Protein AF-0000000074491118 (afdb_homodimer)

Organism: Spizellomyces punctatus (strain DAOM BR117) (NCBI:txid645134)

Secondary structure (DSSP, 8-state):
-----EE-HHHHHT-EETTEEEEEETTEEEE-TTTTTT-TTHHHHHHHTTTSB-HHHHHHH--HHHHHHHHHHHEEEEETT----PPPPPTTPPP-STTSS-GGGGT---SS--HHHHHHHHHHHHHIIIIIHHHHHHHHHHTPPPPHHHHHHHHHTTTTGGGS-SSGGGTT---GGG--TTT--HHHHHHHHHHHTTSS-HHHHHHTTHHHHHHHHHHHHHS-HHHHHHHHHHHHTTSS-EEEE--BTTBSS-GGG---EEEE-TTSSEEEEEEEEEEETTTTT-SEEEEEEESSSSGGGEEEEEEES-TTEEEEE---SS-GGG--EEEEEEEEEEEGGGB-S-TT-HHHHHHHHHHHHHHHHHHHHHHHHHHHHHHHHHHHHH-EETTEEGGGSHHHHHHHHHHHHHHHHHHHHHHHHHHHHHHS-HHHHHHHTHHHHHHHHHHHHHHHHHHHHHHHHHHGGGGG-SSGGGHHHHHHHHHGGGGGTTTS-HHHHHHHHHHHHHHTS-TT---/-----EE-HHHHHT-EETTEEEEEETTEEEE-TTTTTT-TTHHHHHHHHTTSB-HHHHHHH--HHHHHHHHHHHEEEEETT----PPPPPTTPPP-STTSS-GGGGT---SS--HHHHHHHHHHHHHIIIIIHHHHHHHHHHTPPPPHHHHHHHHHTTTTGGGS-SSGGGTT---GGG--GGG--HHHHHHHHHHHTTSS-HHHHHHTTHHHHHHHHHHHHHS-HHHHHHHHHHHHTTSS-EEEE--BTTBSS-GGG---EEEE-TTSSEEEEEEEEEEETTTTT-SEEEEEEESSSSGGGEEEEEEES-TTEEEEE---SS-GGG--EEEEEEEEEEEGGGB-S-TT-HHHHHHHHHHHHHHHHHHHHHHHHHHHHHHHHHHHHH-EETTEEGGGSHHHHHHHHHHHHHHHHHHHHHHHHHHHHHHS-HHHHHHHTHHHHHHHHHHHHHHHHHHHHHHHHHHGGGGG-SSGGGHHHHHHHHHGGGGGTTTS-HHHHHHHHHHHHHHHS-TT---

Nearest PDB structures (foldseek):
  2z1q-assembly1_A  TM=8.807E-01  e=2.918E-20  Thermus thermophilus HB8
  3owa-assembly1_B  TM=8.635E-01  e=5.307E-20  Bacillus anthracis str. 'Ames Ancestor'
  2z1q-assembly1_B  TM=8.401E-01  e=3.350E-20  Thermus thermophilus HB8
  3owa-assembly1_A  TM=8.579E-01  e=1.160E-19  Bacillus anthracis str. 'Ames Ancestor'
  3owa-assembly2_C  TM=8.145E-01  e=2.421E-19  Bacillus anthracis str. 'Ames Ancestor'

Solvent-accessible surface area (backbone atoms only — not comparable to full-atom values): 51366 Å² total; per-residue (Å²): 122,80,80,74,46,70,36,47,71,65,63,37,40,72,22,42,43,80,89,36,24,21,34,24,50,54,34,30,28,30,53,39,44,84,45,30,87,70,38,90,77,36,51,70,59,50,50,75,37,28,21,32,80,30,39,67,63,45,60,66,69,40,42,51,64,56,47,66,71,48,33,77,80,31,48,64,31,31,33,61,93,45,72,62,64,65,59,77,84,52,72,37,62,76,65,62,47,64,69,39,43,61,59,54,71,66,76,43,82,55,96,83,63,55,70,62,48,56,37,25,46,34,40,49,35,24,49,40,52,68,70,46,45,79,50,27,62,61,25,26,74,73,28,38,55,67,51,64,66,58,39,28,48,37,14,72,48,30,54,52,47,43,53,67,48,60,58,75,88,41,62,93,53,73,33,48,55,72,38,47,58,91,71,47,39,49,65,50,19,44,44,53,40,23,56,55,24,58,62,60,22,70,19,24,46,34,34,70,51,46,20,35,59,61,15,40,52,49,38,75,74,33,35,41,71,71,59,25,55,54,51,49,52,37,38,35,43,25,78,39,40,33,10,40,37,64,32,24,91,86,14,58,91,51,61,67,62,52,75,22,31,38,41,71,38,93,84,63,55,28,27,38,27,38,39,55,32,32,77,17,46,28,43,54,74,36,42,34,30,34,28,55,28,28,65,50,69,65,71,60,4,25,18,29,34,52,39,63,70,44,75,44,52,47,61,39,76,50,92,62,76,63,26,55,5,18,23,28,6,36,36,38,34,50,68,21,77,30,53,54,71,32,37,27,59,47,88,36,40,14,60,59,50,55,55,66,45,46,57,57,48,35,49,50,50,40,38,20,50,55,32,33,49,22,47,50,49,34,51,48,53,32,43,26,61,63,38,71,51,97,88,36,40,40,49,74,39,66,71,50,27,38,48,51,24,53,46,48,27,50,48,49,16,43,50,34,31,50,53,51,54,44,50,43,57,68,72,40,53,70,70,54,35,60,67,67,39,44,19,57,48,27,21,47,36,35,42,43,38,52,46,43,52,54,40,38,57,49,49,35,65,74,50,43,79,38,22,74,29,78,54,78,81,13,19,50,53,20,44,44,54,62,38,49,64,50,64,33,48,50,88,49,31,46,69,53,18,18,41,46,19,39,54,51,37,55,74,57,38,51,89,31,59,68,76,122,80,81,72,45,70,35,48,70,67,63,38,40,70,22,42,44,81,89,37,25,22,32,25,49,54,36,28,29,31,54,39,42,84,43,32,87,70,40,90,76,36,50,68,58,51,50,76,37,29,20,33,79,30,38,69,61,44,61,65,70,40,41,52,64,56,48,67,70,49,32,77,78,30,48,65,29,31,32,62,94,43,72,62,64,65,59,77,84,54,73,37,62,73,66,63,47,63,70,38,44,58,60,55,72,67,75,43,81,54,97,82,65,53,70,63,48,54,38,26,45,35,38,50,36,26,50,39,51,68,69,46,46,78,50,27,61,60,26,28,73,72,27,38,56,67,50,64,66,58,39,28,50,37,14,72,48,30,54,52,49,42,52,66,47,60,59,75,89,40,62,94,52,72,32,46,54,72,39,47,56,89,71,47,38,49,66,50,20,42,44,52,41,25,55,54,24,59,62,59,20,70,20,24,45,34,35,71,51,47,19,35,58,61,16,42,51,49,39,73,74,34,34,40,71,68,58,27,55,52,52,50,52,37,39,37,43,24,77,40,41,32,11,43,38,64,31,25,91,87,14,59,90,51,61,65,61,52,75,23,30,37,41,70,38,94,83,61,56,28,27,37,27,37,40,55,32,33,76,17,46,28,43,53,74,33,43,33,31,34,28,54,28,28,67,47,69,66,69,60,5,24,18,29,35,52,40,63,69,44,76,42,54,45,61,40,76,50,92,61,77,64,26,55,5,20,24,28,7,36,36,39,33,51,67,21,76,31,55,54,72,34,37,28,57,45,88,37,40,14,58,58,49,55,55,68,45,46,58,56,46,35,49,49,50,39,38,20,50,54,32,33,49,20,46,51,49,36,51,49,53,32,44,26,62,64,38,68,50,97,88,34,40,41,49,73,38,67,72,48,27,38,49,50,24,53,45,49,27,50,49,49,16,44,50,35,32,49,51,52,54,43,50,45,58,68,73,41,54,71,69,55,36,62,66,65,39,45,21,58,47,27,22,48,37,35,44,43,37,53,45,45,52,52,39,38,54,48,50,34,65,74,50,44,79,38,21,74,29,79,54,78,81,13,20,50,52,20,45,44,53,62,38,49,65,50,62,33,47,50,88,48,30,45,69,53,18,18,39,46,20,40,53,50,35,54,73,58,38,52,89,31,59,68,76

Radius of gyration: 33.18 Å; Cα contacts (8 Å, |Δi|>4): 2085; chains: 2; bounding box: 98×81×62 Å

Foldseek 3Di:
DPPFDEDALVRQLVQQDQCWFWEAAQFWIFTCNVVQPVDPVHVVVSSVRGSHHCNLVDVQFFDVVCCVVCVVVGTRHGYPPGGGDDDDDAQLDQDCQPLLDFPVSNPHDDPQDDPQLSLLLSQLRNCCVPQPLVCQLVCLVVLAEDDLVSLLVCLLQLLLVLLQFQDDLCPPDQHGSRDDSVRRGLSSNLSSLLSLLLSLRQQRSLSNQVQVSQFLQLLCPFADPVSNVVVSVCPSSSNFHEGEFQAAPVDDPNSQPAAWAWEQDPVRFWTFTFDKTFQIFPLQGGQWYFYWHAHDDTSLRIWTFIAGDDPQWDWDADDDLRGSNRVGIMIGGDRGIGTPSRTGHDGSCRVVSNLLCLLVSLLSLLSSLLSLLSSLLSLLSVQQQSHDDPRHRNCPDVVSVVLSVLLSVLSNVLVVLSSVLSVVRRVDDSVRCSLPVLLVSLVSLLSSLVSLVSSLVSSCVSCPPLCCPCDGSNVSSVSSNSCSCVSCPPSHHSVRSNVRNVVSVVVVDDPPDDD/DPPFDEDALVRQLVQQDQCGFWEAAQFWIFTCNVVQPVDPVHNVVSSVRGSHHCHLVDVQFFDVVCCVVCVVVGTRHGYPPGHRDDDDDAQLDQDCQPLLDFPVSNPHDDPQDDPQLSLLLSQLRNCCVPQPLVCQLVCLVVLAEDDLVSLLVCLLQLLLVLLQFQDDLCPPDQHGSRDDSVRRGLSSNLSSLLSLLLSLRQQRSLSNQVQVSQFLQLLCPFADPVSSVVVSVCPSSSNFHEGEFQAAPVDDPNSQPAAWAWEQDPVRFWTFTFDKTFQIFPLQGGQWYFYWHAHDDTSLRIWTFIAGDDPQWHWDADDDLRGSNRVGIMIGGDRGIGTPSRTGHDGSCRVVSNLLCLLVSLLSLLSSLLSLLSSLLSLLSVQQQSHDDPRHRNCPDVVSVVLSVLLSVLSNVLVVLSSVLSVVRRVDDSVVCSQPVLLVSLVSLLSSLVSLVSSLVSSCVSCPPLCCDCDGSNVSSVSSNSCSCVSCPPSHHSVRSNVRNVVSVVVVDDPPDDD

Structure (mmCIF, N/CA/C/O backbone):
data_AF-0000000074491118-model_v1
#
loop_
_entity.id
_entity.type
_entity.pdbx_description
1 polymer 'Cytochrome b5 heme-binding domain-containing protein'
#
loop_
_atom_site.group_PDB
_atom_site.id
_atom_site.type_symbol
_atom_site.label_atom_id
_atom_site.label_alt_id
_atom_site.label_comp_id
_atom_site.label_asym_id
_atom_site.label_entity_id
_atom_site.label_seq_id
_atom_site.pdbx_PDB_ins_code
_atom_site.Cartn_x
_atom_site.Cartn_y
_atom_site.Cartn_z
_atom_site.occupancy
_atom_site.B_iso_or_equiv
_atom_site.auth_seq_id
_atom_site.auth_comp_id
_atom_site.auth_asym_id
_atom_site.auth_atom_id
_atom_site.pdbx_PDB_model_num
ATOM 1 N N . MET A 1 1 ? 33.531 37.344 -4.602 1 38.16 1 MET A N 1
ATOM 2 C CA . MET A 1 1 ? 33.719 36.5 -3.408 1 38.16 1 MET A CA 1
ATOM 3 C C . MET A 1 1 ? 35.125 36.625 -2.877 1 38.16 1 MET A C 1
ATOM 5 O O . MET A 1 1 ? 36.094 36.5 -3.639 1 38.16 1 MET A O 1
ATOM 9 N N . ALA A 1 2 ? 35.219 37.375 -1.942 1 45.66 2 ALA A N 1
ATOM 10 C CA . ALA A 1 2 ? 36.594 37.594 -1.515 1 45.66 2 ALA A CA 1
ATOM 11 C C . ALA A 1 2 ? 37.438 36.312 -1.656 1 45.66 2 ALA A C 1
ATOM 13 O O . ALA A 1 2 ? 36.938 35.219 -1.462 1 45.66 2 ALA A O 1
ATOM 14 N N . PRO A 1 3 ? 38.5 36.25 -2.199 1 51.94 3 PRO A N 1
ATOM 15 C CA . PRO A 1 3 ? 39.344 35.062 -2.449 1 51.94 3 PRO A CA 1
ATOM 16 C C . PRO A 1 3 ? 39.438 34.156 -1.233 1 51.94 3 PRO A C 1
ATOM 18 O O . PRO A 1 3 ? 39.719 34.625 -0.126 1 51.94 3 PRO A O 1
ATOM 21 N N . GLN A 1 4 ? 38.719 33 -1.198 1 67.88 4 GLN A N 1
ATOM 22 C CA . GLN A 1 4 ? 38.719 32.062 -0.065 1 67.88 4 GLN A CA 1
ATOM 23 C C . GLN A 1 4 ? 40.156 31.609 0.265 1 67.88 4 GLN A C 1
ATOM 25 O O . GLN A 1 4 ? 40.875 31.172 -0.619 1 67.88 4 GLN A O 1
ATOM 30 N N . GLN A 1 5 ? 40.812 32.094 1.379 1 88.94 5 GLN A N 1
ATOM 31 C CA . GLN A 1 5 ? 42.125 31.719 1.879 1 88.94 5 GLN A CA 1
ATOM 32 C C . GLN A 1 5 ? 42.281 30.203 1.904 1 88.94 5 GLN A C 1
ATOM 34 O O . GLN A 1 5 ? 41.344 29.484 2.238 1 88.94 5 GLN A O 1
ATOM 39 N N . GLU A 1 6 ? 43.406 29.75 1.26 1 95.19 6 GLU A N 1
ATOM 40 C CA . GLU A 1 6 ? 43.75 28.328 1.265 1 95.19 6 GLU A CA 1
ATOM 41 C C . GLU A 1 6 ? 44.812 28.016 2.295 1 95.19 6 GLU A C 1
ATOM 43 O O . GLU A 1 6 ? 45.781 28.781 2.461 1 95.19 6 GLU A O 1
ATOM 48 N N . TYR A 1 7 ? 44.594 26.938 2.957 1 96.31 7 TYR A N 1
ATOM 49 C CA . TYR A 1 7 ? 45.531 26.484 3.973 1 96.31 7 TYR A CA 1
ATOM 50 C C . TYR A 1 7 ? 46 25.062 3.691 1 96.31 7 TYR A C 1
ATOM 52 O O . TYR A 1 7 ? 45.281 24.266 3.109 1 96.31 7 TYR A O 1
ATOM 60 N N . THR A 1 8 ? 47.219 24.734 4.078 1 96.19 8 THR A N 1
ATOM 61 C CA . THR A 1 8 ? 47.656 23.344 4.062 1 96.19 8 THR A CA 1
ATOM 62 C C . THR A 1 8 ? 47.219 22.625 5.344 1 96.19 8 THR A C 1
ATOM 64 O O . THR A 1 8 ? 46.906 23.266 6.344 1 96.19 8 THR A O 1
ATOM 67 N N . ILE A 1 9 ? 47.219 21.344 5.23 1 95.5 9 ILE A N 1
ATOM 68 C CA . ILE A 1 9 ? 46.875 20.531 6.395 1 95.5 9 ILE A CA 1
ATOM 69 C C . ILE A 1 9 ? 47.812 20.844 7.547 1 95.5 9 ILE A C 1
ATOM 71 O O . ILE A 1 9 ? 47.406 20.891 8.711 1 95.5 9 ILE A O 1
ATOM 75 N N . GLU A 1 10 ? 49.062 21.141 7.16 1 95.75 10 GLU A N 1
ATOM 76 C CA . GLU A 1 10 ? 50.094 21.453 8.164 1 95.75 10 GLU A CA 1
ATOM 77 C C . GLU A 1 10 ? 49.812 22.797 8.836 1 95.75 10 GLU A C 1
ATOM 79 O O . GLU A 1 10 ? 50.031 22.938 10.039 1 95.75 10 GLU A O 1
ATOM 84 N N . GLN A 1 11 ? 49.438 23.703 8.047 1 96.25 11 GLN A N 1
ATOM 85 C CA . GLN A 1 11 ? 49.094 25.016 8.594 1 96.25 11 GLN A CA 1
ATOM 86 C C . GLN A 1 11 ? 47.969 24.906 9.609 1 96.25 11 GLN A C 1
ATOM 88 O O . GLN A 1 11 ? 48 25.547 10.664 1 96.25 11 GLN A O 1
ATOM 93 N N . VAL A 1 12 ? 47 24.109 9.289 1 97.06 12 VAL A N 1
ATOM 94 C CA . VAL A 1 12 ? 45.875 23.953 10.188 1 97.06 12 VAL A CA 1
ATOM 95 C C . VAL A 1 12 ? 46.312 23.219 11.453 1 97.06 12 VAL A C 1
ATOM 97 O O . VAL A 1 12 ? 45.875 23.547 12.555 1 97.06 12 VAL A O 1
ATOM 100 N N . ALA A 1 13 ? 47.188 22.219 11.266 1 97.38 13 ALA A N 1
ATOM 101 C CA . ALA A 1 13 ? 47.656 21.375 12.367 1 97.38 13 ALA A CA 1
ATOM 102 C C . ALA A 1 13 ? 48.344 22.219 13.438 1 97.38 13 ALA A C 1
ATOM 104 O O . ALA A 1 13 ? 48.375 21.828 14.609 1 97.38 13 ALA A O 1
ATOM 105 N N . ALA A 1 14 ? 48.812 23.359 13.039 1 96.5 14 ALA A N 1
ATOM 106 C CA . ALA A 1 14 ? 49.531 24.234 13.961 1 96.5 14 ALA A CA 1
ATOM 107 C C . ALA A 1 14 ? 48.562 24.938 14.914 1 96.5 14 ALA A C 1
ATOM 109 O O . ALA A 1 14 ? 48.969 25.484 15.938 1 96.5 14 ALA A O 1
ATOM 110 N N . HIS A 1 15 ? 47.406 24.922 14.656 1 96.81 15 HIS A N 1
ATOM 111 C CA . HIS A 1 15 ? 46.375 25.609 15.445 1 96.81 15 HIS A CA 1
ATOM 112 C C . HIS A 1 15 ? 45.562 24.609 16.266 1 96.81 15 HIS A C 1
ATOM 114 O O . HIS A 1 15 ? 44.344 24.469 16.047 1 96.81 15 HIS A O 1
ATOM 120 N N . ASN A 1 16 ? 46.094 23.922 17.266 1 96.5 16 ASN A N 1
ATOM 121 C CA . ASN A 1 16 ? 45.531 22.75 17.922 1 96.5 16 ASN A CA 1
ATOM 122 C C . ASN A 1 16 ? 45.469 22.953 19.438 1 96.5 16 ASN A C 1
ATOM 124 O O . ASN A 1 16 ? 45.531 21.984 20.188 1 96.5 16 ASN A O 1
ATOM 128 N N . ASN A 1 17 ? 45.438 24.234 19.828 1 94.31 17 ASN A N 1
ATOM 129 C CA . ASN A 1 17 ? 45.344 24.484 21.25 1 94.31 17 ASN A CA 1
ATOM 130 C C . ASN A 1 17 ? 44.25 25.5 21.562 1 94.31 17 ASN A C 1
ATOM 132 O O . ASN A 1 17 ? 43.562 26 20.656 1 94.31 17 ASN A O 1
ATOM 136 N N . GLU A 1 18 ? 44.094 25.828 22.859 1 92.56 18 GLU A N 1
ATOM 137 C CA . GLU A 1 18 ? 43 26.656 23.359 1 92.56 18 GLU A CA 1
ATOM 138 C C . GLU A 1 18 ? 43.094 28.078 22.828 1 92.56 18 GLU A C 1
ATOM 140 O O . GLU A 1 18 ? 42.062 28.734 22.594 1 92.56 18 GLU A O 1
ATOM 145 N N . GLU A 1 19 ? 44.188 28.547 22.609 1 93.94 19 GLU A N 1
ATOM 146 C CA . GLU A 1 19 ? 44.406 29.922 22.188 1 93.94 19 GLU A CA 1
ATOM 147 C C . GLU A 1 19 ? 44.25 30.062 20.672 1 93.94 19 GLU A C 1
ATOM 149 O O . GLU A 1 19 ? 44.062 31.156 20.156 1 93.94 19 GLU A O 1
ATOM 154 N N . SER A 1 20 ? 44.406 28.969 20.016 1 96.12 20 SER A N 1
ATOM 155 C CA . SER A 1 20 ? 44.219 28.906 18.578 1 96.12 20 SER A CA 1
ATOM 156 C C . SER A 1 20 ? 43.719 27.531 18.141 1 96.12 20 SER A C 1
ATOM 158 O O . SER A 1 20 ? 44.469 26.594 17.969 1 96.12 20 SER A O 1
ATOM 160 N N . LEU A 1 21 ? 42.469 27.469 17.859 1 96.25 21 LEU A N 1
ATOM 161 C CA . LEU A 1 21 ? 41.812 26.188 17.656 1 96.25 21 LEU A CA 1
ATOM 162 C C . LEU A 1 21 ? 41.125 26.156 16.297 1 96.25 21 LEU A C 1
ATOM 164 O O . LEU A 1 21 ? 40 26.703 16.141 1 96.25 21 LEU A O 1
ATOM 168 N N . TRP A 1 22 ? 41.781 25.438 15.352 1 97.25 22 TRP A N 1
ATOM 169 C CA . TRP A 1 22 ? 41.188 25.266 14.023 1 97.25 22 TRP A CA 1
ATOM 170 C C . TRP A 1 22 ? 40.812 23.812 13.773 1 97.25 22 TRP A C 1
ATOM 172 O O . TRP A 1 22 ? 41.469 22.906 14.312 1 97.25 22 TRP A O 1
ATOM 182 N N . ILE A 1 23 ? 39.781 23.609 13.047 1 96.44 23 ILE A N 1
ATOM 183 C CA . ILE A 1 23 ? 39.438 22.25 12.617 1 96.44 23 ILE A CA 1
ATOM 184 C C . ILE A 1 23 ? 39.094 22.266 11.133 1 96.44 23 ILE A C 1
ATOM 186 O O . ILE A 1 23 ? 38.875 23.312 10.547 1 96.44 23 ILE A O 1
ATOM 190 N N . ILE A 1 24 ? 39.188 21.094 10.547 1 96.25 24 ILE A N 1
ATOM 191 C CA . ILE A 1 24 ? 38.75 20.891 9.172 1 96.25 24 ILE A CA 1
ATOM 192 C C . ILE A 1 24 ? 37.469 20.062 9.164 1 96.25 24 ILE A C 1
ATOM 194 O O . ILE A 1 24 ? 37.375 19.047 9.859 1 96.25 24 ILE A O 1
ATOM 198 N N . VAL A 1 25 ? 36.469 20.547 8.469 1 94.62 25 VAL A N 1
ATOM 199 C CA . VAL A 1 25 ? 35.25 19.766 8.188 1 94.62 25 VAL A CA 1
ATOM 200 C C . VAL A 1 25 ? 35 19.75 6.68 1 94.62 25 VAL A C 1
ATOM 202 O O . VAL A 1 25 ? 34.594 20.766 6.105 1 94.62 25 VAL A O 1
ATOM 205 N N . ASP A 1 26 ? 35.219 18.625 6.113 1 93.88 26 ASP A N 1
ATOM 206 C CA . ASP A 1 26 ? 34.969 18.391 4.699 1 93.88 26 ASP A CA 1
ATOM 207 C C . ASP A 1 26 ? 35.719 19.375 3.828 1 93.88 26 ASP A C 1
ATOM 209 O O . ASP A 1 26 ? 35.156 20.047 2.979 1 93.88 26 ASP A O 1
ATOM 213 N N . GLY A 1 27 ? 36.938 19.516 4.145 1 93.38 27 GLY A N 1
ATOM 214 C CA . GLY A 1 27 ? 37.812 20.312 3.324 1 93.38 27 GLY A CA 1
ATOM 215 C C . GLY A 1 27 ? 37.75 21.797 3.629 1 93.38 27 GLY A C 1
ATOM 216 O O . GLY A 1 27 ? 38.5 22.594 3.045 1 93.38 27 GLY A O 1
ATOM 217 N N . ARG A 1 28 ? 36.906 22.188 4.543 1 94.44 28 ARG A N 1
ATOM 218 C CA . ARG A 1 28 ? 36.781 23.578 4.965 1 94.44 28 ARG A CA 1
ATOM 219 C C . ARG A 1 28 ? 37.406 23.797 6.328 1 94.44 28 ARG A C 1
ATOM 221 O O . ARG A 1 28 ? 37.312 22.953 7.207 1 94.44 28 ARG A O 1
ATOM 228 N N . VAL A 1 29 ? 38.031 24.953 6.426 1 96.44 29 VAL A N 1
ATOM 229 C CA . VAL A 1 29 ? 38.75 25.25 7.66 1 96.44 29 VAL A CA 1
ATOM 230 C C . VAL A 1 29 ? 37.938 26.219 8.516 1 96.44 29 VAL A C 1
ATOM 232 O O . VAL A 1 29 ? 37.5 27.25 8.031 1 96.44 29 VAL A O 1
ATOM 235 N N . TYR A 1 30 ? 37.812 25.859 9.758 1 95.88 30 TYR A N 1
ATOM 236 C CA . TYR A 1 30 ? 37.031 26.672 10.703 1 95.88 30 TYR A CA 1
ATOM 237 C C . TYR A 1 30 ? 37.906 27.094 11.875 1 95.88 30 TYR A C 1
ATOM 239 O O . TYR A 1 30 ? 38.625 26.281 12.445 1 95.88 30 TYR A O 1
ATOM 247 N N . ASP A 1 31 ? 37.844 28.328 12.211 1 95.94 31 ASP A N 1
ATOM 248 C CA . ASP A 1 31 ? 38.5 28.859 13.414 1 95.94 31 ASP A CA 1
ATOM 249 C C . ASP A 1 31 ? 37.5 28.891 14.578 1 95.94 31 ASP A C 1
ATOM 251 O O . ASP A 1 31 ? 36.625 29.766 14.633 1 95.94 31 ASP A O 1
ATOM 255 N N . LEU A 1 32 ? 37.75 27.969 15.516 1 95.12 32 LEU A N 1
ATOM 256 C CA . LEU A 1 32 ? 36.781 27.828 16.609 1 95.12 32 LEU A CA 1
ATOM 257 C C . LEU A 1 32 ? 37.375 28.406 17.906 1 95.12 32 LEU A C 1
ATOM 259 O O . LEU A 1 32 ? 36.875 28.094 19 1 95.12 32 LEU A O 1
ATOM 263 N N . THR A 1 33 ? 38.312 29.188 17.766 1 93.25 33 THR A N 1
ATOM 264 C CA . THR A 1 33 ? 39 29.734 18.922 1 93.25 33 THR A CA 1
ATOM 265 C C . THR A 1 33 ? 38 30.422 19.859 1 93.25 33 THR A C 1
ATOM 267 O O . THR A 1 33 ? 38.031 30.188 21.078 1 93.25 33 THR A O 1
ATOM 270 N N . ASN A 1 34 ? 37.125 31.203 19.344 1 89.25 34 ASN A N 1
ATOM 271 C CA . ASN A 1 34 ? 36.188 31.953 20.172 1 89.25 34 ASN A CA 1
ATOM 272 C C . ASN A 1 34 ? 34.844 31.219 20.344 1 89.25 34 ASN A C 1
ATOM 274 O O . ASN A 1 34 ? 33.938 31.734 20.984 1 89.25 34 ASN A O 1
ATOM 278 N N . PHE A 1 35 ? 34.719 30.156 19.672 1 89.19 35 PHE A N 1
ATOM 279 C CA . PHE A 1 35 ? 33.5 29.375 19.734 1 89.19 35 PHE A CA 1
ATOM 280 C C . PHE A 1 35 ? 33.594 28.312 20.828 1 89.19 35 PHE A C 1
ATOM 282 O O . PHE A 1 35 ? 32.594 27.797 21.297 1 89.19 35 PHE A O 1
ATOM 289 N N . ALA A 1 36 ? 34.688 28.031 21.328 1 81.25 36 ALA A N 1
ATOM 290 C CA . ALA A 1 36 ? 34.938 26.922 22.234 1 81.25 36 ALA A CA 1
ATOM 291 C C . ALA A 1 36 ? 34.188 27.062 23.531 1 81.25 36 ALA A C 1
ATOM 293 O O . ALA A 1 36 ? 33.656 26.078 24.062 1 81.25 36 ALA A O 1
ATOM 294 N N . ASP A 1 37 ? 34 28.234 23.938 1 80.06 37 ASP A N 1
ATOM 295 C CA . ASP A 1 37 ? 33.281 28.484 25.203 1 80.06 37 ASP A CA 1
ATOM 296 C C . ASP A 1 37 ? 31.781 28.344 25.031 1 80.06 37 ASP A C 1
ATOM 298 O O . ASP A 1 37 ? 31.062 28.109 26 1 80.06 37 ASP A O 1
ATOM 302 N N . LEU A 1 38 ? 31.391 28.375 23.812 1 83.19 38 LEU A N 1
ATOM 303 C CA . LEU A 1 38 ? 29.969 28.375 23.531 1 83.19 38 LEU A CA 1
ATOM 304 C C . LEU A 1 38 ? 29.484 26.984 23.141 1 83.19 38 LEU A C 1
ATOM 306 O O . LEU A 1 38 ? 28.281 26.703 23.156 1 83.19 38 LEU A O 1
ATOM 310 N N . HIS A 1 39 ? 30.453 26.188 22.828 1 87.31 39 HIS A N 1
ATOM 311 C CA . HIS A 1 39 ? 30.094 24.844 22.359 1 87.31 39 HIS A CA 1
ATOM 312 C C . HIS A 1 39 ? 29.5 24.016 23.5 1 87.31 39 HIS A C 1
ATOM 314 O O . HIS A 1 39 ? 30.109 23.891 24.562 1 87.31 39 HIS A O 1
ATOM 320 N N . PRO A 1 40 ? 28.422 23.359 23.297 1 78.75 40 PRO A N 1
ATOM 321 C CA . PRO A 1 40 ? 27.75 22.594 24.359 1 78.75 40 PRO A CA 1
ATOM 322 C C . PRO A 1 40 ? 28.625 21.453 24.906 1 78.75 40 PRO A C 1
ATOM 324 O O . PRO A 1 40 ? 28.5 21.094 26.078 1 78.75 40 PRO A O 1
ATOM 327 N N . GLY A 1 41 ? 29.516 20.891 24.125 1 79.75 41 GLY A N 1
ATOM 328 C CA . GLY A 1 41 ? 30.375 19.797 24.562 1 79.75 41 GLY A CA 1
ATOM 329 C C . GLY A 1 41 ? 31.625 20.266 25.281 1 79.75 41 GLY A C 1
ATOM 330 O O . GLY A 1 41 ? 32.406 19.453 25.797 1 79.75 41 GLY A O 1
ATOM 331 N N . GLY A 1 42 ? 31.812 21.516 25.266 1 79.19 42 GLY A N 1
ATOM 332 C CA . GLY A 1 42 ? 32.938 22.078 26 1 79.19 42 GLY A CA 1
ATOM 333 C C . GLY A 1 42 ? 34.219 22.109 25.188 1 79.19 42 GLY A C 1
ATOM 334 O O . GLY A 1 42 ? 34.281 21.547 24.094 1 79.19 42 GLY A O 1
ATOM 335 N N . LEU A 1 43 ? 35.156 22.766 25.812 1 87.12 43 LEU A N 1
ATOM 336 C CA . LEU A 1 43 ? 36.438 22.984 25.156 1 87.12 43 LEU A CA 1
ATOM 337 C C . LEU A 1 43 ? 37.188 21.656 24.984 1 87.12 43 LEU A C 1
ATOM 339 O O . LEU A 1 43 ? 37.875 21.453 23.969 1 87.12 43 LEU A O 1
ATOM 343 N N . THR A 1 44 ? 37 20.781 25.891 1 85.25 44 THR A N 1
ATOM 344 C CA . THR A 1 44 ? 37.75 19.531 25.922 1 85.25 44 THR A CA 1
ATOM 345 C C . THR A 1 44 ? 37.469 18.719 24.672 1 85.25 44 THR A C 1
ATOM 347 O O . THR A 1 44 ? 38.406 18.156 24.062 1 85.25 44 THR A O 1
ATOM 350 N N . VAL A 1 45 ? 36.281 18.703 24.234 1 87.5 45 VAL A N 1
ATOM 351 C CA . VAL A 1 45 ? 35.906 17.875 23.094 1 87.5 45 VAL A CA 1
ATOM 352 C C . VAL A 1 45 ? 36.469 18.5 21.812 1 87.5 45 VAL A C 1
ATOM 354 O O . VAL A 1 45 ? 36.875 17.781 20.891 1 87.5 45 VAL A O 1
ATOM 357 N N . LEU A 1 46 ? 36.5 19.734 21.781 1 91.94 46 LEU A N 1
ATOM 358 C CA . LEU A 1 46 ? 37 20.438 20.609 1 91.94 46 LEU A CA 1
ATOM 359 C C . LEU A 1 46 ? 38.5 20.281 20.5 1 91.94 46 LEU A C 1
ATOM 361 O O . LEU A 1 46 ? 39.062 20.172 19.391 1 91.94 46 LEU A O 1
ATOM 365 N N . LEU A 1 47 ? 39.094 20.234 21.625 1 91.62 47 LEU A N 1
ATOM 366 C CA . LEU A 1 47 ? 40.562 20.109 21.641 1 91.62 47 LEU A CA 1
ATOM 367 C C . LEU A 1 47 ? 41 18.734 21.125 1 91.62 47 LEU A C 1
ATOM 369 O O . LEU A 1 47 ? 42.062 18.594 20.562 1 91.62 47 LEU A O 1
ATOM 373 N N . GLU A 1 48 ? 40.156 17.797 21.266 1 90.75 48 GLU A N 1
ATOM 374 C CA . GLU A 1 48 ? 40.469 16.453 20.797 1 90.75 48 GLU A CA 1
ATOM 375 C C . GLU A 1 48 ? 40.594 16.406 19.281 1 90.75 48 GLU A C 1
ATOM 377 O O . GLU A 1 48 ? 41.312 15.57 18.734 1 90.75 48 GLU A O 1
ATOM 382 N N . VAL A 1 49 ? 39.938 17.375 18.609 1 94.12 49 VAL A N 1
ATOM 383 C CA . VAL A 1 49 ? 39.938 17.344 17.156 1 94.12 49 VAL A CA 1
ATOM 384 C C . VAL A 1 49 ? 40.656 18.594 16.609 1 94.12 49 VAL A C 1
ATOM 386 O O . VAL A 1 49 ? 40.656 18.828 15.398 1 94.12 49 VAL A O 1
ATOM 389 N N . ALA A 1 50 ? 41.219 19.328 17.484 1 95.38 50 ALA A N 1
ATOM 390 C CA . ALA A 1 50 ? 41.875 20.562 17.078 1 95.38 50 ALA A CA 1
ATOM 391 C C . ALA A 1 50 ? 43.062 20.281 16.125 1 95.38 50 ALA A C 1
ATOM 393 O O . ALA A 1 50 ? 43.844 19.375 16.359 1 95.38 50 ALA A O 1
ATOM 394 N N . GLY A 1 51 ? 43.062 21.047 15.094 1 96.62 51 GLY A N 1
ATOM 395 C CA . GLY A 1 51 ? 44.156 20.953 14.125 1 96.62 51 GLY A CA 1
ATOM 396 C C . GLY A 1 51 ? 43.969 19.781 13.172 1 96.62 51 GLY A C 1
ATOM 397 O O . GLY A 1 51 ? 44.906 19.469 12.406 1 96.62 51 GLY A O 1
ATOM 398 N N . LYS A 1 52 ? 42.906 19.062 13.234 1 96.5 52 LYS A N 1
ATOM 399 C CA . LYS A 1 52 ? 42.719 17.844 12.453 1 96.5 52 LYS A CA 1
ATOM 400 C C . LYS A 1 52 ? 41.5 17.953 11.555 1 96.5 52 LYS A C 1
ATOM 402 O O . LYS A 1 52 ? 40.719 18.922 11.648 1 96.5 52 LYS A O 1
ATOM 407 N N . ASP A 1 53 ? 41.469 17.062 10.609 1 95.94 53 ASP A N 1
ATOM 408 C CA . ASP A 1 53 ? 40.188 16.828 9.898 1 95.94 53 ASP A CA 1
ATOM 409 C C . ASP A 1 53 ? 39.188 16.141 10.805 1 95.94 53 ASP A C 1
ATOM 411 O O . ASP A 1 53 ? 39.312 14.953 11.109 1 95.94 53 ASP A O 1
ATOM 415 N N . ALA A 1 54 ? 38.188 16.906 11.164 1 94.44 54 ALA A N 1
ATOM 416 C CA . ALA A 1 54 ? 37.219 16.438 12.125 1 94.44 54 ALA A CA 1
ATOM 417 C C . ALA A 1 54 ? 35.875 16.109 11.445 1 94.44 54 ALA A C 1
ATOM 419 O O . ALA A 1 54 ? 34.812 16.188 12.062 1 94.44 54 ALA A O 1
ATOM 420 N N . THR A 1 55 ? 35.938 15.766 10.188 1 92.5 55 THR A N 1
ATOM 421 C CA . THR A 1 55 ? 34.719 15.547 9.406 1 92.5 55 THR A CA 1
ATOM 422 C C . THR A 1 55 ? 33.906 14.398 9.992 1 92.5 55 THR A C 1
ATOM 424 O O . THR A 1 55 ? 32.719 14.547 10.219 1 92.5 55 THR A O 1
ATOM 427 N N . GLN A 1 56 ? 34.5 13.297 10.273 1 88.88 56 GLN A N 1
ATOM 428 C CA . GLN A 1 56 ? 33.812 12.117 10.805 1 88.88 56 GLN A CA 1
ATOM 429 C C . GLN A 1 56 ? 33.25 12.391 12.188 1 88.88 56 GLN A C 1
ATOM 431 O O . GLN A 1 56 ? 32.125 12.039 12.477 1 88.88 56 GLN A O 1
ATOM 436 N N . GLU A 1 57 ? 34.094 13.047 12.992 1 88.12 57 GLU A N 1
ATOM 437 C CA . GLU A 1 57 ? 33.656 13.375 14.352 1 88.12 57 GLU A CA 1
ATOM 438 C C . GLU A 1 57 ? 32.469 14.352 14.328 1 88.12 57 GLU A C 1
ATOM 440 O O . GLU A 1 57 ? 31.531 14.227 15.117 1 88.12 57 GLU A O 1
ATOM 445 N N . PHE A 1 58 ? 32.594 15.32 13.508 1 91.12 58 PHE A N 1
ATOM 446 C CA . PHE A 1 58 ? 31.547 16.312 13.406 1 91.12 58 PHE A CA 1
ATOM 447 C C . PHE A 1 58 ? 30.219 15.641 13.062 1 91.12 58 PHE A C 1
ATOM 449 O O . PHE A 1 58 ? 29.234 15.797 13.781 1 91.12 58 PHE A O 1
ATOM 456 N N . TYR A 1 59 ? 30.172 14.852 12.031 1 89.62 59 TYR A N 1
ATOM 457 C CA . TYR A 1 59 ? 28.922 14.281 11.539 1 89.62 59 TYR A CA 1
ATOM 458 C C . TYR A 1 59 ? 28.469 13.109 12.406 1 89.62 59 TYR A C 1
ATOM 460 O O . TYR A 1 59 ? 27.328 12.672 12.328 1 89.62 59 TYR A O 1
ATOM 468 N N . GLY A 1 60 ? 29.312 12.664 13.203 1 85.75 60 GLY A N 1
ATOM 469 C CA . GLY A 1 60 ? 28.938 11.68 14.203 1 85.75 60 GLY A CA 1
ATOM 470 C C . GLY A 1 60 ? 28.094 12.266 15.328 1 85.75 60 GLY A C 1
ATOM 471 O O . GLY A 1 60 ? 27.375 11.547 16.016 1 85.75 60 GLY A O 1
ATOM 472 N N . LEU A 1 61 ? 28.266 13.656 15.383 1 86.06 61 LEU A N 1
ATOM 473 C CA . LEU A 1 61 ? 27.656 14.25 16.578 1 86.06 61 LEU A CA 1
ATOM 474 C C . LEU A 1 61 ? 26.781 15.438 16.203 1 86.06 61 LEU A C 1
ATOM 476 O O . LEU A 1 61 ? 26.047 15.969 17.047 1 86.06 61 LEU A O 1
ATOM 480 N N . HIS A 1 62 ? 26.844 15.867 14.953 1 88.94 62 HIS A N 1
ATOM 481 C CA . HIS A 1 62 ? 26.125 17.078 14.57 1 88.94 62 HIS A CA 1
ATOM 482 C C . HIS A 1 62 ? 25.391 16.891 13.242 1 88.94 62 HIS A C 1
ATOM 484 O O . HIS A 1 62 ? 25.828 16.109 12.391 1 88.94 62 HIS A O 1
ATOM 490 N N . ARG A 1 63 ? 24.297 17.656 13.117 1 90.25 63 ARG A N 1
ATOM 491 C CA . ARG A 1 63 ? 23.594 17.766 11.844 1 90.25 63 ARG A CA 1
ATOM 492 C C . ARG A 1 63 ? 24.266 18.781 10.93 1 90.25 63 ARG A C 1
ATOM 494 O O . ARG A 1 63 ? 24.938 19.703 11.398 1 90.25 63 ARG A O 1
ATOM 501 N N . GLN A 1 64 ? 23.953 18.578 9.703 1 88.06 64 GLN A N 1
ATOM 502 C CA . GLN A 1 64 ? 24.453 19.516 8.695 1 88.06 64 GLN A CA 1
ATOM 503 C C . GLN A 1 64 ? 23.953 20.938 8.961 1 88.06 64 GLN A C 1
ATOM 505 O O . GLN A 1 64 ? 24.625 21.906 8.617 1 88.06 64 GLN A O 1
ATOM 510 N N . SER A 1 65 ? 22.844 21.031 9.578 1 84.81 65 SER A N 1
ATOM 511 C CA . SER A 1 65 ? 22.234 22.328 9.82 1 84.81 65 SER A CA 1
ATOM 512 C C . SER A 1 65 ? 23.109 23.188 10.742 1 84.81 65 SER A C 1
ATOM 514 O O . SER A 1 65 ? 23.062 24.406 10.68 1 84.81 65 SER A O 1
ATOM 516 N N . VAL A 1 66 ? 23.906 22.516 11.57 1 85.94 66 VAL A N 1
ATOM 517 C CA . VAL A 1 66 ? 24.828 23.234 12.453 1 85.94 66 VAL A CA 1
ATOM 518 C C . VAL A 1 66 ? 25.891 23.953 11.625 1 85.94 66 VAL A C 1
ATOM 520 O O . VAL A 1 66 ? 26.219 25.109 11.891 1 85.94 66 VAL A O 1
ATOM 523 N N . LEU A 1 67 ? 26.328 23.234 10.648 1 86.75 67 LEU A N 1
ATOM 524 C CA . LEU A 1 67 ? 27.312 23.828 9.758 1 86.75 67 LEU A CA 1
ATOM 525 C C . LEU A 1 67 ? 26.703 24.938 8.922 1 86.75 67 LEU A C 1
ATOM 527 O O . LEU A 1 67 ? 27.344 25.969 8.672 1 86.75 67 LEU A O 1
ATOM 531 N N . ALA A 1 68 ? 25.531 24.719 8.523 1 82.69 68 ALA A N 1
ATOM 532 C CA . ALA A 1 68 ? 24.844 25.734 7.715 1 82.69 68 ALA A CA 1
ATOM 533 C C . ALA A 1 68 ? 24.594 27 8.523 1 82.69 68 ALA A C 1
ATOM 535 O O . ALA A 1 68 ? 24.719 28.109 7.992 1 82.69 68 ALA A O 1
ATOM 536 N N . LYS A 1 69 ? 24.281 26.828 9.695 1 82.81 69 LYS A N 1
ATOM 537 C CA . LYS A 1 69 ? 23.906 27.969 10.547 1 82.81 69 LYS A CA 1
ATOM 538 C C . LYS A 1 69 ? 25.156 28.688 11.047 1 82.81 69 LYS A C 1
ATOM 540 O O . LYS A 1 69 ? 25.219 29.922 10.992 1 82.81 69 LYS A O 1
ATOM 545 N N . PHE A 1 70 ? 26.234 27.969 11.438 1 86.56 70 PHE A N 1
ATOM 546 C CA . PHE A 1 70 ? 27.359 28.562 12.133 1 86.56 70 PHE A CA 1
ATOM 547 C C . PHE A 1 70 ? 28.594 28.609 11.242 1 86.56 70 PHE A C 1
ATOM 549 O O . PHE A 1 70 ? 29.531 29.359 11.5 1 86.56 70 PHE A O 1
ATOM 556 N N . GLY A 1 71 ? 28.547 27.875 10.219 1 87.19 71 GLY A N 1
ATOM 557 C CA . GLY A 1 71 ? 29.703 27.703 9.352 1 87.19 71 GLY A CA 1
ATOM 558 C C . GLY A 1 71 ? 30.219 29.016 8.789 1 87.19 71 GLY A C 1
ATOM 559 O O . GLY A 1 71 ? 31.406 29.328 8.938 1 87.19 71 GLY A O 1
ATOM 560 N N . PRO A 1 72 ? 29.328 29.781 8.258 1 87.62 72 PRO A N 1
ATOM 561 C CA . PRO A 1 72 ? 29.781 31.016 7.609 1 87.62 72 PRO A CA 1
ATOM 562 C C . PRO A 1 72 ? 30.484 31.953 8.578 1 87.62 72 PRO A C 1
ATOM 564 O O . PRO A 1 72 ? 31.375 32.719 8.164 1 87.62 72 PRO A O 1
ATOM 567 N N . LYS A 1 73 ? 30.172 31.922 9.789 1 90.94 73 LYS A N 1
ATOM 568 C CA . LYS A 1 73 ? 30.75 32.812 10.781 1 90.94 73 LYS A CA 1
ATOM 569 C C . LYS A 1 73 ? 32.188 32.375 11.141 1 90.94 73 LYS A C 1
ATOM 571 O O . LYS A 1 73 ? 33.031 33.219 11.461 1 90.94 73 LYS A O 1
ATOM 576 N N . TYR A 1 74 ? 32.438 31.156 11.039 1 93.88 74 TYR A N 1
ATOM 577 C CA . TYR A 1 74 ? 33.688 30.672 11.617 1 93.88 74 TYR A CA 1
ATOM 578 C C . TYR A 1 74 ? 34.594 30.094 10.539 1 93.88 74 TYR A C 1
ATOM 580 O O . TYR A 1 74 ? 35.75 29.75 10.805 1 93.88 74 TYR A O 1
ATOM 588 N N . GLU A 1 75 ? 34.062 29.969 9.359 1 93.94 75 GLU A N 1
ATOM 589 C CA . GLU A 1 75 ? 34.875 29.469 8.266 1 93.94 75 GLU A CA 1
ATOM 590 C C . GLU A 1 75 ? 35.938 30.469 7.852 1 93.94 75 GLU A C 1
ATOM 592 O O . GLU A 1 75 ? 35.625 31.641 7.613 1 93.94 75 GLU A O 1
ATOM 597 N N . ILE A 1 76 ? 37.156 30.016 7.727 1 95.19 76 ILE A N 1
ATOM 598 C CA . ILE A 1 76 ? 38.219 30.969 7.426 1 95.19 76 ILE A CA 1
ATOM 599 C C . ILE A 1 76 ? 38.875 30.609 6.094 1 95.19 76 ILE A C 1
ATOM 601 O O . ILE A 1 76 ? 39.719 31.344 5.586 1 95.19 76 ILE A O 1
ATOM 605 N N . GLY A 1 77 ? 38.531 29.469 5.574 1 95.06 77 GLY A N 1
ATOM 606 C CA . GLY A 1 77 ? 39.094 29.078 4.297 1 95.06 77 GLY A CA 1
ATOM 607 C C . GLY A 1 77 ? 38.938 27.594 3.994 1 95.06 77 GLY A C 1
ATOM 608 O O . GLY A 1 77 ? 38.031 26.938 4.547 1 95.06 77 GLY A O 1
ATOM 609 N N . THR A 1 78 ? 39.688 27.188 2.951 1 95.62 78 THR A N 1
ATOM 610 C CA . THR A 1 78 ? 39.625 25.797 2.516 1 95.62 78 THR A CA 1
ATOM 611 C C . THR A 1 78 ? 41 25.141 2.559 1 95.62 78 THR A C 1
ATOM 613 O O . THR A 1 78 ? 42.031 25.844 2.635 1 95.62 78 THR A O 1
ATOM 616 N N . VAL A 1 79 ? 41 23.891 2.625 1 95.75 79 VAL A N 1
ATOM 617 C CA . VAL A 1 79 ? 42.25 23.156 2.568 1 95.75 79 VAL A CA 1
ATOM 618 C C . VAL A 1 79 ? 42.719 23.047 1.12 1 95.75 79 VAL A C 1
ATOM 620 O O . VAL A 1 79 ? 41.969 22.656 0.235 1 95.75 79 VAL A O 1
ATOM 623 N N . LYS A 1 80 ? 43.938 23.297 0.988 1 94.06 80 LYS A N 1
ATOM 624 C CA . LYS A 1 80 ? 44.5 23.281 -0.353 1 94.06 80 LYS A CA 1
ATOM 625 C C . LYS A 1 80 ? 44.406 21.891 -0.969 1 94.06 80 LYS A C 1
ATOM 627 O O . LYS A 1 80 ? 44.844 20.906 -0.354 1 94.06 80 LYS A O 1
ATOM 632 N N . GLY A 1 81 ? 43.906 21.812 -2.086 1 91.88 81 GLY A N 1
ATOM 633 C CA . GLY A 1 81 ? 43.844 20.578 -2.852 1 91.88 81 GLY A CA 1
ATOM 634 C C . GLY A 1 81 ? 42.75 19.641 -2.424 1 91.88 81 GLY A C 1
ATOM 635 O O . GLY A 1 81 ? 42.625 18.516 -2.932 1 91.88 81 GLY A O 1
ATOM 636 N N . VAL A 1 82 ? 42 20.062 -1.423 1 91.44 82 VAL A N 1
ATOM 637 C CA . VAL A 1 82 ? 40.938 19.203 -0.935 1 91.44 82 VAL A CA 1
ATOM 638 C C . VAL A 1 82 ? 39.562 19.781 -1.332 1 91.44 82 VAL A C 1
ATOM 640 O O . VAL A 1 82 ? 39.281 20.953 -1.032 1 91.44 82 VAL A O 1
ATOM 643 N N . LYS A 1 83 ? 38.844 18.953 -2.076 1 87 83 LYS A N 1
ATOM 644 C CA . LYS A 1 83 ? 37.5 19.375 -2.461 1 87 83 LYS A CA 1
ATOM 645 C C . LYS A 1 83 ? 36.438 18.797 -1.521 1 87 83 LYS A C 1
ATOM 647 O O . LYS A 1 83 ? 36.5 17.609 -1.179 1 87 83 LYS A O 1
ATOM 652 N N . SER A 1 84 ? 35.594 19.75 -1.072 1 87.94 84 SER A N 1
ATOM 653 C CA . SER A 1 84 ? 34.469 19.297 -0.26 1 87.94 84 SER A CA 1
ATOM 654 C C . SER A 1 84 ? 33.656 18.234 -0.991 1 87.94 84 SER A C 1
ATOM 656 O O . SER A 1 84 ? 33.406 18.344 -2.199 1 87.94 84 SER A O 1
ATOM 658 N N . LYS A 1 85 ? 33.281 17.156 -0.25 1 85.94 85 LYS A N 1
ATOM 659 C CA . LYS A 1 85 ? 32.531 16.047 -0.847 1 85.94 85 LYS A CA 1
ATOM 660 C C . LYS A 1 85 ? 31.062 16.078 -0.426 1 85.94 85 LYS A C 1
ATOM 662 O O . LYS A 1 85 ? 30.203 15.562 -1.14 1 85.94 85 LYS A O 1
ATOM 667 N N . ILE A 1 86 ? 30.828 16.609 0.684 1 86.56 86 ILE A N 1
ATOM 668 C CA . ILE A 1 86 ? 29.469 16.594 1.248 1 86.56 86 ILE A CA 1
ATOM 669 C C . ILE A 1 86 ? 28.625 17.672 0.578 1 86.56 86 ILE A C 1
ATOM 671 O O . ILE A 1 86 ? 29.047 18.812 0.442 1 86.56 86 ILE A O 1
ATOM 675 N N . VAL A 1 87 ? 27.516 17.219 0.1 1 80.19 87 VAL A N 1
ATOM 676 C CA . VAL A 1 87 ? 26.609 18.109 -0.627 1 80.19 87 VAL A CA 1
ATOM 677 C C . VAL A 1 87 ? 25.547 18.656 0.322 1 80.19 87 VAL A C 1
ATOM 679 O O . VAL A 1 87 ? 24.844 17.891 0.991 1 80.19 87 VAL A O 1
ATOM 682 N N . LEU A 1 88 ? 25.547 19.953 0.394 1 79 88 LEU A N 1
ATOM 683 C CA . LEU A 1 88 ? 24.469 20.594 1.137 1 79 88 LEU A CA 1
ATOM 684 C C . LEU A 1 88 ? 23.25 20.797 0.254 1 79 88 LEU A C 1
ATOM 686 O O . LEU A 1 88 ? 23.344 21.391 -0.828 1 79 88 LEU A O 1
ATOM 690 N N . GLN A 1 89 ? 22.219 20.25 0.712 1 79.19 89 GLN A N 1
ATOM 691 C CA . GLN A 1 89 ? 20.984 20.406 -0.05 1 79.19 89 GLN A CA 1
ATOM 692 C C . GLN A 1 89 ? 20.547 21.875 -0.088 1 79.19 89 GLN A C 1
ATOM 694 O O . GLN A 1 89 ? 20.609 22.562 0.925 1 79.19 89 GLN A O 1
ATOM 699 N N . LYS A 1 90 ? 20.234 22.328 -1.297 1 84.38 90 LYS A N 1
ATOM 700 C CA . LYS A 1 90 ? 19.688 23.672 -1.478 1 84.38 90 LYS A CA 1
ATOM 701 C C . LYS A 1 90 ? 18.156 23.672 -1.338 1 84.38 90 LYS A C 1
ATOM 703 O O . LYS A 1 90 ? 17.516 22.641 -1.573 1 84.38 90 LYS A O 1
ATOM 708 N N . PRO A 1 91 ? 17.656 24.875 -0.952 1 85.88 91 PRO A N 1
ATOM 709 C CA . PRO A 1 91 ? 16.188 24.953 -0.916 1 85.88 91 PRO A CA 1
ATOM 710 C C . PRO A 1 91 ? 15.547 24.594 -2.25 1 85.88 91 PRO A C 1
ATOM 712 O O . PRO A 1 91 ? 15.977 25.078 -3.301 1 85.88 91 PRO A O 1
ATOM 715 N N . GLY A 1 92 ? 14.586 23.703 -2.148 1 87.88 92 GLY A N 1
ATOM 716 C CA . GLY A 1 92 ? 13.867 23.297 -3.348 1 87.88 92 GLY A CA 1
ATOM 717 C C . GLY A 1 92 ? 14.383 22 -3.939 1 87.88 92 GLY A C 1
ATOM 718 O O . GLY A 1 92 ? 13.711 21.375 -4.773 1 87.88 92 GLY A O 1
ATOM 719 N N . ASP A 1 93 ? 15.523 21.516 -3.486 1 90 93 ASP A N 1
ATOM 720 C CA . ASP A 1 93 ? 16.109 20.297 -4.027 1 90 93 ASP A CA 1
ATOM 721 C C . ASP A 1 93 ? 15.258 19.078 -3.664 1 90 93 ASP A C 1
ATOM 723 O O . ASP A 1 93 ? 14.734 18.984 -2.553 1 90 93 ASP A O 1
ATOM 727 N N . ILE A 1 94 ? 15.156 18.172 -4.625 1 92.5 94 ILE A N 1
ATOM 728 C CA . ILE A 1 94 ? 14.586 16.859 -4.344 1 92.5 94 ILE A CA 1
ATOM 729 C C . ILE A 1 94 ? 15.656 15.945 -3.754 1 92.5 94 ILE A C 1
ATOM 731 O O . ILE A 1 94 ? 16.766 15.859 -4.281 1 92.5 94 ILE A O 1
ATOM 735 N N . SER A 1 95 ? 15.383 15.352 -2.643 1 93.12 95 SER A N 1
ATOM 736 C CA . SER A 1 95 ? 16.344 14.484 -1.977 1 93.12 95 SER A CA 1
ATOM 737 C C . SER A 1 95 ? 16.766 13.328 -2.883 1 93.12 95 SER A C 1
ATOM 739 O O . SER A 1 95 ? 15.938 12.727 -3.561 1 93.12 95 SER A O 1
ATOM 741 N N . LYS A 1 96 ? 18 12.984 -2.848 1 93.31 96 LYS A N 1
ATOM 742 C CA . LYS A 1 96 ? 18.516 11.875 -3.637 1 93.31 96 LYS A CA 1
ATOM 743 C C . LYS A 1 96 ? 18.672 10.617 -2.783 1 93.31 96 LYS A C 1
ATOM 745 O O . LYS A 1 96 ? 19.062 9.562 -3.285 1 93.31 96 LYS A O 1
ATOM 750 N N . VAL A 1 97 ? 18.422 10.789 -1.474 1 95.69 97 VAL A N 1
ATOM 751 C CA . VAL A 1 97 ? 18.422 9.625 -0.603 1 95.69 97 VAL A CA 1
ATOM 752 C C . VAL A 1 97 ? 17.297 8.672 -1.017 1 95.69 97 VAL A C 1
ATOM 754 O O . VAL A 1 97 ? 16.141 9.086 -1.154 1 95.69 97 VAL A O 1
ATOM 757 N N . PRO A 1 98 ? 17.594 7.367 -1.239 1 96 98 PRO A N 1
ATOM 758 C CA . PRO A 1 98 ? 16.562 6.426 -1.698 1 96 98 PRO A CA 1
ATOM 759 C C . PRO A 1 98 ? 15.352 6.391 -0.781 1 96 98 PRO A C 1
ATOM 761 O O . PRO A 1 98 ? 15.492 6.305 0.441 1 96 98 PRO A O 1
ATOM 764 N N . TYR A 1 99 ? 14.133 6.508 -1.377 1 96.38 99 TYR A N 1
ATOM 765 C CA . TYR A 1 99 ? 12.82 6.363 -0.754 1 96.38 99 TYR A CA 1
ATOM 766 C C . TYR A 1 99 ? 12.5 7.559 0.135 1 96.38 99 TYR A C 1
ATOM 768 O O . TYR A 1 99 ? 11.492 7.566 0.835 1 96.38 99 TYR A O 1
ATOM 776 N N . ALA A 1 100 ? 13.43 8.609 0.161 1 96.5 100 ALA A N 1
ATOM 777 C CA . ALA A 1 100 ? 13.117 9.859 0.855 1 96.5 100 ALA A CA 1
ATOM 778 C C . ALA A 1 100 ? 11.953 10.586 0.18 1 96.5 100 ALA A C 1
ATOM 780 O O . ALA A 1 100 ? 11.242 11.352 0.824 1 96.5 100 ALA A O 1
ATOM 781 N N . GLU A 1 101 ? 11.852 10.328 -1.118 1 96.38 101 GLU A N 1
ATOM 782 C CA . GLU A 1 101 ? 10.766 10.859 -1.938 1 96.38 101 GLU A CA 1
ATOM 783 C C . GLU A 1 101 ? 9.969 9.742 -2.598 1 96.38 101 GLU A C 1
ATOM 785 O O . GLU A 1 101 ? 10.453 8.609 -2.713 1 96.38 101 GLU A O 1
ATOM 790 N N . SER A 1 102 ? 8.695 10.102 -2.973 1 94.94 102 SER A N 1
ATOM 791 C CA . SER A 1 102 ? 7.914 9.102 -3.695 1 94.94 102 SER A CA 1
ATOM 792 C C . SER A 1 102 ? 8.484 8.852 -5.086 1 94.94 102 SER A C 1
ATOM 794 O O . SER A 1 102 ? 9.312 9.625 -5.57 1 94.94 102 SER A O 1
ATOM 796 N N . SER A 1 103 ? 8.086 7.785 -5.715 1 94.31 103 SER A N 1
ATOM 797 C CA . SER A 1 103 ? 8.727 7.191 -6.883 1 94.31 103 SER A CA 1
ATOM 798 C C . SER A 1 103 ? 8.875 8.211 -8.008 1 94.31 103 SER A C 1
ATOM 800 O O . SER A 1 103 ? 9.945 8.328 -8.609 1 94.31 103 SER A O 1
ATOM 802 N N . ALA A 1 104 ? 7.852 9.023 -8.258 1 95.12 104 ALA A N 1
ATOM 803 C CA . ALA A 1 104 ? 7.898 9.984 -9.352 1 95.12 104 ALA A CA 1
ATOM 804 C C . ALA A 1 104 ? 9.023 11 -9.141 1 95.12 104 ALA A C 1
ATOM 806 O O . ALA A 1 104 ? 9.695 11.391 -10.102 1 95.12 104 ALA A O 1
ATOM 807 N N . TRP A 1 105 ? 9.258 11.367 -7.93 1 95.69 105 TRP A N 1
ATOM 808 C CA . TRP A 1 105 ? 10.242 12.391 -7.598 1 95.69 105 TRP A CA 1
ATOM 809 C C . TRP A 1 105 ? 11.648 11.797 -7.539 1 95.69 105 TRP A C 1
ATOM 811 O O . TRP A 1 105 ? 12.641 12.531 -7.461 1 95.69 105 TRP A O 1
ATOM 821 N N . GLN A 1 106 ? 11.703 10.477 -7.582 1 93.38 106 GLN A N 1
ATOM 822 C CA . GLN A 1 106 ? 12.992 9.781 -7.621 1 93.38 106 GLN A CA 1
ATOM 823 C C . GLN A 1 106 ? 13.328 9.32 -9.039 1 93.38 106 GLN A C 1
ATOM 825 O O . GLN A 1 106 ? 14.164 8.445 -9.227 1 93.38 106 GLN A O 1
ATOM 830 N N . GLY A 1 107 ? 12.617 9.828 -10.031 1 93.19 107 GLY A N 1
ATOM 831 C CA . GLY A 1 107 ? 12.969 9.602 -11.422 1 93.19 107 GLY A CA 1
ATOM 832 C C . GLY A 1 107 ? 12.195 8.461 -12.055 1 93.19 107 GLY A C 1
ATOM 833 O O . GLY A 1 107 ? 12.477 8.062 -13.188 1 93.19 107 GLY A O 1
ATOM 834 N N . PHE A 1 108 ? 11.242 7.871 -11.375 1 96.12 108 PHE A N 1
ATOM 835 C CA . PHE A 1 108 ? 10.391 6.836 -11.945 1 96.12 108 PHE A CA 1
ATOM 836 C C . PHE A 1 108 ? 9.25 7.449 -12.75 1 96.12 108 PHE A C 1
ATOM 838 O O . PHE A 1 108 ? 8.93 8.633 -12.578 1 96.12 108 PHE A O 1
ATOM 845 N N . TYR A 1 109 ? 8.617 6.695 -13.641 1 96.62 109 TYR A N 1
ATOM 846 C CA . TYR A 1 109 ? 7.488 7.148 -14.445 1 96.62 109 TYR A CA 1
ATOM 847 C C . TYR A 1 109 ? 6.223 7.238 -13.602 1 96.62 109 TYR A C 1
ATOM 849 O O . TYR A 1 109 ? 6.059 6.496 -12.633 1 96.62 109 TYR A O 1
ATOM 857 N N . SER A 1 110 ? 5.402 8.156 -13.922 1 96.69 110 SER A N 1
ATOM 858 C CA . SER A 1 110 ? 4.121 8.297 -13.234 1 96.69 110 SER A CA 1
ATOM 859 C C . SER A 1 110 ? 3.02 8.703 -14.211 1 96.69 110 SER A C 1
ATOM 861 O O . SER A 1 110 ? 3.213 9.602 -15.039 1 96.69 110 SER A O 1
ATOM 863 N N . PRO A 1 111 ? 1.878 8.023 -14.141 1 96.31 111 PRO A N 1
ATOM 864 C CA . PRO A 1 111 ? 0.737 8.477 -14.938 1 96.31 111 PRO A CA 1
ATOM 865 C C . PRO A 1 111 ? -0.02 9.633 -14.281 1 96.31 111 PRO A C 1
ATOM 867 O O . PRO A 1 111 ? -0.986 10.141 -14.859 1 96.31 111 PRO A O 1
ATOM 870 N N . TYR A 1 112 ? 0.428 10.023 -13.125 1 96.94 112 TYR A N 1
ATOM 871 C CA . TYR A 1 112 ? -0.345 10.977 -12.328 1 96.94 112 TYR A CA 1
ATOM 872 C C . TYR A 1 112 ? 0.24 12.375 -12.43 1 96.94 112 TYR A C 1
ATOM 874 O O . TYR A 1 112 ? -0.5 13.359 -12.469 1 96.94 112 TYR A O 1
ATOM 882 N N . TYR A 1 113 ? 1.543 12.5 -12.523 1 97.75 113 TYR A N 1
ATOM 883 C CA . TYR A 1 113 ? 2.217 13.781 -12.398 1 97.75 113 TYR A CA 1
ATOM 884 C C . TYR A 1 113 ? 2.697 14.281 -13.758 1 97.75 113 TYR A C 1
ATOM 886 O O . TYR A 1 113 ? 3.176 13.492 -14.578 1 97.75 113 TYR A O 1
ATOM 894 N N . ASN A 1 114 ? 2.557 15.492 -14.031 1 96.88 114 ASN A N 1
ATOM 895 C CA . ASN A 1 114 ? 3.082 16.156 -15.219 1 96.88 114 ASN A CA 1
ATOM 896 C C . ASN A 1 114 ? 3.982 17.344 -14.844 1 96.88 114 ASN A C 1
ATOM 898 O O . ASN A 1 114 ? 4.301 17.531 -13.672 1 96.88 114 ASN A O 1
ATOM 902 N N . GLU A 1 115 ? 4.414 18.094 -15.766 1 96.75 115 GLU A N 1
ATOM 903 C CA . GLU A 1 115 ? 5.414 19.125 -15.57 1 96.75 115 GLU A CA 1
ATOM 904 C C . GLU A 1 115 ? 4.918 20.203 -14.594 1 96.75 115 GLU A C 1
ATOM 906 O O . GLU A 1 115 ? 5.699 20.75 -13.82 1 96.75 115 GLU A O 1
ATOM 911 N N . SER A 1 116 ? 3.668 20.516 -14.641 1 97.81 116 SER A N 1
ATOM 912 C CA . SER A 1 116 ? 3.115 21.531 -13.742 1 97.81 116 SER A CA 1
ATOM 913 C C . SER A 1 116 ? 3.26 21.125 -12.281 1 97.81 116 SER A C 1
ATOM 915 O O . SER A 1 116 ? 3.508 21.953 -11.414 1 97.81 116 SER A O 1
ATOM 917 N N . HIS A 1 117 ? 3.135 19.812 -12.031 1 98.25 117 HIS A N 1
ATOM 918 C CA . HIS A 1 117 ? 3.285 19.297 -10.672 1 98.25 117 HIS A CA 1
ATOM 919 C C . HIS A 1 117 ? 4.727 19.438 -10.188 1 98.25 117 HIS A C 1
ATOM 921 O O . HIS A 1 117 ? 4.969 19.812 -9.039 1 98.25 117 HIS A O 1
ATOM 927 N N . PHE A 1 118 ? 5.676 19.188 -11.031 1 97.12 118 PHE A N 1
ATOM 928 C CA . PHE A 1 118 ? 7.086 19.266 -10.68 1 97.12 118 PHE A CA 1
ATOM 929 C C . PHE A 1 118 ? 7.492 20.719 -10.383 1 97.12 118 PHE A C 1
ATOM 931 O O . PHE A 1 118 ? 8.18 20.984 -9.391 1 97.12 118 PHE A O 1
ATOM 938 N N . ARG A 1 119 ? 7.047 21.641 -11.242 1 96.81 119 ARG A N 1
ATOM 939 C CA . ARG A 1 119 ? 7.324 23.047 -10.992 1 96.81 119 ARG A CA 1
ATOM 940 C C . ARG A 1 119 ? 6.703 23.516 -9.68 1 96.81 119 ARG A C 1
ATOM 942 O O . ARG A 1 119 ? 7.324 24.25 -8.922 1 96.81 119 ARG A O 1
ATOM 949 N N . PHE A 1 120 ? 5.523 23.094 -9.484 1 98.25 120 PHE A N 1
ATOM 950 C CA . PHE A 1 120 ? 4.793 23.453 -8.273 1 98.25 120 PHE A CA 1
ATOM 951 C C . PHE A 1 120 ? 5.535 22.984 -7.031 1 98.25 120 PHE A C 1
ATOM 953 O O . PHE A 1 120 ? 5.746 23.766 -6.098 1 98.25 120 PHE A O 1
ATOM 960 N N . ARG A 1 121 ? 5.926 21.703 -7.008 1 97.94 121 ARG A N 1
ATOM 961 C CA . ARG A 1 121 ? 6.617 21.172 -5.836 1 97.94 121 ARG A CA 1
ATOM 962 C C . ARG A 1 121 ? 7.914 21.938 -5.574 1 97.94 121 ARG A C 1
ATOM 964 O O . ARG A 1 121 ? 8.219 22.266 -4.426 1 97.94 121 ARG A O 1
ATOM 971 N N . ALA A 1 122 ? 8.648 22.125 -6.605 1 96.62 122 ALA A N 1
ATOM 972 C CA . ALA A 1 122 ? 9.914 22.828 -6.449 1 96.62 122 ALA A CA 1
ATOM 973 C C . ALA A 1 122 ? 9.703 24.203 -5.82 1 96.62 122 ALA A C 1
ATOM 975 O O . ALA A 1 122 ? 10.438 24.594 -4.906 1 96.62 122 ALA A O 1
ATOM 976 N N . ALA A 1 123 ? 8.734 24.922 -6.285 1 97.75 123 ALA A N 1
ATOM 977 C CA . ALA A 1 123 ? 8.453 26.266 -5.785 1 97.75 123 ALA A CA 1
ATOM 978 C C . ALA A 1 123 ? 7.992 26.219 -4.328 1 97.75 123 ALA A C 1
ATOM 980 O O . ALA A 1 123 ? 8.461 27 -3.498 1 97.75 123 ALA A O 1
ATOM 981 N N . VAL A 1 124 ? 7.074 25.328 -4.023 1 98.31 124 VAL A N 1
ATOM 982 C CA . VAL A 1 124 ? 6.535 25.203 -2.674 1 98.31 124 VAL A CA 1
ATOM 983 C C . VAL A 1 124 ? 7.648 24.812 -1.708 1 98.31 124 VAL A C 1
ATOM 985 O O . VAL A 1 124 ? 7.773 25.375 -0.621 1 98.31 124 VAL A O 1
ATOM 988 N N . ARG A 1 125 ? 8.422 23.859 -2.086 1 96.81 125 ARG A N 1
ATOM 989 C CA . ARG A 1 125 ? 9.531 23.406 -1.247 1 96.81 125 ARG A CA 1
ATOM 990 C C . ARG A 1 125 ? 10.516 24.531 -0.979 1 96.81 125 ARG A C 1
ATOM 992 O O . ARG A 1 125 ? 10.984 24.703 0.15 1 96.81 125 ARG A O 1
ATOM 999 N N . GLU A 1 126 ? 10.859 25.234 -1.992 1 96.69 126 GLU A N 1
ATOM 1000 C CA . GLU A 1 126 ? 11.766 26.359 -1.825 1 96.69 126 GLU A CA 1
ATOM 1001 C C . GLU A 1 126 ? 11.219 27.375 -0.819 1 96.69 126 GLU A C 1
ATOM 1003 O O . GLU A 1 126 ? 11.938 27.828 0.066 1 96.69 126 GLU A O 1
ATOM 1008 N N . PHE A 1 127 ? 10.008 27.75 -1.005 1 97.38 127 PHE A N 1
ATOM 1009 C CA . PHE A 1 127 ? 9.375 28.688 -0.092 1 97.38 127 PHE A CA 1
ATOM 1010 C C . PHE A 1 127 ? 9.414 28.172 1.339 1 97.38 127 PHE A C 1
ATOM 1012 O O . PHE A 1 127 ? 9.773 28.891 2.264 1 97.38 127 PHE A O 1
ATOM 1019 N N . ILE A 1 128 ? 9.008 26.906 1.535 1 96.31 128 ILE A N 1
ATOM 1020 C CA . ILE A 1 128 ? 8.922 26.312 2.863 1 96.31 128 ILE A CA 1
ATOM 1021 C C . ILE A 1 128 ? 10.312 26.266 3.502 1 96.31 128 ILE A C 1
ATOM 1023 O O . ILE A 1 128 ? 10.477 26.641 4.664 1 96.31 128 ILE A O 1
ATOM 1027 N N . GLN A 1 129 ? 11.312 25.844 2.771 1 93.06 129 GLN A N 1
ATOM 1028 C CA . GLN A 1 129 ? 12.672 25.719 3.287 1 93.06 129 GLN A CA 1
ATOM 1029 C C . GLN A 1 129 ? 13.258 27.078 3.65 1 93.06 129 GLN A C 1
ATOM 1031 O O . GLN A 1 129 ? 13.992 27.203 4.633 1 93.06 129 GLN A O 1
ATOM 1036 N N . LYS A 1 130 ? 12.859 28.109 2.936 1 93.56 130 LYS A N 1
ATOM 1037 C CA . LYS A 1 130 ? 13.438 29.438 3.152 1 93.56 130 LYS A CA 1
ATOM 1038 C C . LYS A 1 130 ? 12.664 30.203 4.223 1 93.56 130 LYS A C 1
ATOM 1040 O O . LYS A 1 130 ? 13.258 30.906 5.039 1 93.56 130 LYS A O 1
ATOM 1045 N N . GLU A 1 131 ? 11.359 30.016 4.184 1 94.88 131 GLU A N 1
ATOM 1046 C CA . GLU A 1 131 ? 10.531 30.922 4.957 1 94.88 131 GLU A CA 1
ATOM 1047 C C . GLU A 1 131 ? 9.992 30.25 6.219 1 94.88 131 GLU A C 1
ATOM 1049 O O . GLU A 1 131 ? 9.75 30.922 7.227 1 94.88 131 GLU A O 1
ATOM 1054 N N . ILE A 1 132 ? 9.805 28.969 6.207 1 95.56 132 ILE A N 1
ATOM 1055 C CA . ILE A 1 132 ? 9.086 28.328 7.305 1 95.56 132 ILE A CA 1
ATOM 1056 C C . ILE A 1 132 ? 10.062 27.516 8.156 1 95.56 132 ILE A C 1
ATOM 1058 O O . ILE A 1 132 ? 10.07 27.625 9.383 1 95.56 132 ILE A O 1
ATOM 1062 N N . VAL A 1 133 ? 10.945 26.75 7.539 1 91.5 133 VAL A N 1
ATOM 1063 C CA . VAL A 1 133 ? 11.82 25.781 8.195 1 91.5 133 VAL A CA 1
ATOM 1064 C C . VAL A 1 133 ? 12.711 26.5 9.211 1 91.5 133 VAL A C 1
ATOM 1066 O O . VAL A 1 133 ? 12.906 26 10.32 1 91.5 133 VAL A O 1
ATOM 1069 N N . PRO A 1 134 ? 13.266 27.656 8.953 1 87.56 134 PRO A N 1
ATOM 1070 C CA . PRO A 1 134 ? 14.188 28.297 9.891 1 87.56 134 PRO A CA 1
ATOM 1071 C C . PRO A 1 134 ? 13.57 28.531 11.266 1 87.56 134 PRO A C 1
ATOM 1073 O O . PRO A 1 134 ? 14.273 28.516 12.273 1 87.56 134 PRO A O 1
ATOM 1076 N N . ASP A 1 135 ? 12.242 28.656 11.305 1 87.94 135 ASP A N 1
ATOM 1077 C CA . ASP A 1 135 ? 11.578 28.953 12.57 1 87.94 135 ASP A CA 1
ATOM 1078 C C . ASP A 1 135 ? 10.961 27.703 13.18 1 87.94 135 ASP A C 1
ATOM 1080 O O . ASP A 1 135 ? 10.539 27.703 14.336 1 87.94 135 ASP A O 1
ATOM 1084 N N . ALA A 1 136 ? 10.953 26.672 12.469 1 91.31 136 ALA A N 1
ATOM 1085 C CA . ALA A 1 136 ? 10.133 25.516 12.812 1 91.31 136 ALA A CA 1
ATOM 1086 C C . ALA A 1 136 ? 10.594 24.875 14.125 1 91.31 136 ALA A C 1
ATOM 1088 O O . ALA A 1 136 ? 9.805 24.719 15.055 1 91.31 136 ALA A O 1
ATOM 1089 N N . ALA A 1 137 ? 11.867 24.625 14.195 1 87.81 137 ALA A N 1
ATOM 1090 C CA . ALA A 1 137 ? 12.398 23.922 15.359 1 87.81 137 ALA A CA 1
ATOM 1091 C C . ALA A 1 137 ? 12.281 24.781 16.625 1 87.81 137 ALA A C 1
ATOM 1093 O O . ALA A 1 137 ? 11.891 24.281 17.688 1 87.81 137 ALA A O 1
ATOM 1094 N N . VAL A 1 138 ? 12.633 26 16.5 1 89.19 138 VAL A N 1
ATOM 1095 C CA . VAL A 1 138 ? 12.633 26.906 17.641 1 89.19 138 VAL A CA 1
ATOM 1096 C C . VAL A 1 138 ? 11.203 27.109 18.141 1 89.19 138 VAL A C 1
ATOM 1098 O O . VAL A 1 138 ? 10.953 27.062 19.344 1 89.19 138 VAL A O 1
ATOM 1101 N N . ASN A 1 139 ? 10.266 27.328 17.234 1 92.75 139 ASN A N 1
ATOM 1102 C CA . ASN A 1 139 ? 8.867 27.5 17.609 1 92.75 139 ASN A CA 1
ATOM 1103 C C . ASN A 1 139 ? 8.281 26.219 18.188 1 92.75 139 ASN A C 1
ATOM 1105 O O . ASN A 1 139 ? 7.488 26.266 19.125 1 92.75 139 ASN A O 1
ATOM 1109 N N . GLU A 1 140 ? 8.703 25.078 17.672 1 91.88 140 GLU A N 1
ATOM 1110 C CA . GLU A 1 140 ? 8.273 23.797 18.203 1 91.88 140 GLU A CA 1
ATOM 1111 C C . GLU A 1 140 ? 8.688 23.641 19.672 1 91.88 140 GLU A C 1
ATOM 1113 O O . GLU A 1 140 ? 7.887 23.219 20.5 1 91.88 140 GLU A O 1
ATOM 1118 N N . GLU A 1 141 ? 9.852 23.969 19.953 1 87 141 GLU A N 1
ATOM 1119 C CA . GLU A 1 141 ? 10.398 23.828 21.297 1 87 141 GLU A CA 1
ATOM 1120 C C . GLU A 1 141 ? 9.789 24.844 22.266 1 87 141 GLU A C 1
ATOM 1122 O O . GLU A 1 141 ? 9.445 24.5 23.391 1 87 141 GLU A O 1
ATOM 1127 N N . SER A 1 142 ? 9.648 26.094 21.797 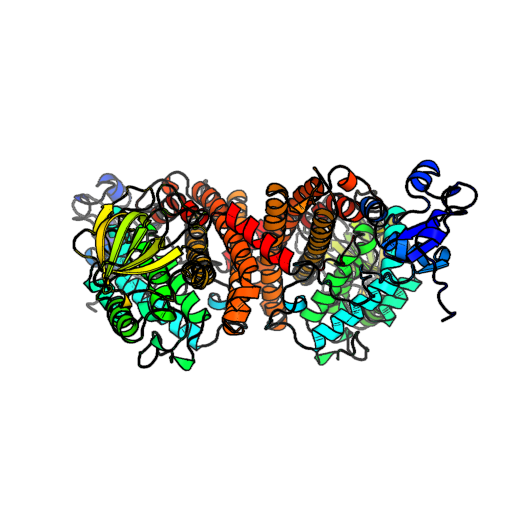1 91.06 142 SER A N 1
ATOM 1128 C CA . SER A 1 142 ? 9.18 27.172 22.672 1 91.06 142 SER A CA 1
ATOM 1129 C C . SER A 1 142 ? 7.66 27.156 22.797 1 91.06 142 SER A C 1
ATOM 1131 O O . SER A 1 142 ? 7.098 27.812 23.672 1 91.06 142 SER A O 1
ATOM 1133 N N . GLY A 1 143 ? 6.996 26.484 21.828 1 91 143 GLY A N 1
ATOM 1134 C CA . GLY A 1 143 ? 5.543 26.422 21.859 1 91 143 GLY A CA 1
ATOM 1135 C C . GLY A 1 143 ? 4.887 27.656 21.25 1 91 143 GLY A C 1
ATOM 1136 O O . GLY A 1 143 ? 3.727 27.953 21.531 1 91 143 GLY A O 1
ATOM 1137 N N . THR A 1 144 ? 5.645 28.344 20.516 1 92.06 144 THR A N 1
ATOM 1138 C CA . THR A 1 144 ? 5.105 29.547 19.891 1 92.06 144 THR A CA 1
ATOM 1139 C C . THR A 1 144 ? 4.59 29.234 18.484 1 92.06 144 THR A C 1
ATOM 1141 O O . THR A 1 144 ? 5.094 28.328 17.828 1 92.06 144 THR A O 1
ATOM 1144 N N . ILE A 1 145 ? 3.615 30 18.062 1 91.31 145 ILE A N 1
ATOM 1145 C CA . ILE A 1 145 ? 2.961 29.781 16.781 1 91.31 145 ILE A CA 1
ATOM 1146 C C . ILE A 1 145 ? 3.701 30.547 15.695 1 91.31 145 ILE A C 1
ATOM 1148 O O . ILE A 1 145 ? 4.539 31.406 15.984 1 91.31 145 ILE A O 1
ATOM 1152 N N . ALA A 1 146 ? 3.375 30.219 14.438 1 90.31 146 ALA A N 1
ATOM 1153 C CA . ALA A 1 146 ? 3.822 31.047 13.328 1 90.31 146 ALA A CA 1
ATOM 1154 C C . ALA A 1 146 ? 3.342 32.5 13.5 1 90.31 146 ALA A C 1
ATOM 1156 O O . ALA A 1 146 ? 2.162 32.719 13.766 1 90.31 146 ALA A O 1
ATOM 1157 N N . ASP A 1 147 ? 4.246 33.344 13.383 1 91.56 147 ASP A N 1
ATOM 1158 C CA . ASP A 1 147 ? 3.846 34.719 13.602 1 91.56 147 ASP A CA 1
ATOM 1159 C C . ASP A 1 147 ? 3.023 35.25 12.43 1 91.56 147 ASP A C 1
ATOM 1161 O O . ASP A 1 147 ? 2.857 34.562 11.422 1 91.56 147 ASP A O 1
ATOM 1165 N N . GLN A 1 148 ? 2.455 36.375 12.625 1 94.38 148 GLN A N 1
ATOM 1166 C CA . GLN A 1 148 ? 1.515 36.969 11.672 1 94.38 148 GLN A CA 1
ATOM 1167 C C . GLN A 1 148 ? 2.199 37.281 10.344 1 94.38 148 GLN A C 1
ATOM 1169 O O . GLN A 1 148 ? 1.6 37.125 9.273 1 94.38 148 GLN A O 1
ATOM 1174 N N . GLU A 1 149 ? 3.359 37.719 10.398 1 95.44 149 GLU A N 1
ATOM 1175 C CA . GLU A 1 149 ? 4.109 38.031 9.188 1 95.44 149 GLU A CA 1
ATOM 1176 C C . GLU A 1 149 ? 4.293 36.781 8.312 1 95.44 149 GLU A C 1
ATOM 1178 O O . GLU A 1 149 ? 4.062 36.844 7.105 1 95.44 149 GLU A O 1
ATOM 1183 N N . LEU A 1 150 ? 4.75 35.719 8.93 1 95.19 150 LEU A N 1
ATOM 1184 C CA . LEU A 1 150 ? 4.918 34.469 8.195 1 95.19 150 LEU A CA 1
ATOM 1185 C C . LEU A 1 150 ? 3.598 34 7.59 1 95.19 150 LEU A C 1
ATOM 1187 O O . LEU A 1 150 ? 3.557 33.594 6.434 1 95.19 150 LEU A O 1
ATOM 1191 N N . PHE A 1 151 ? 2.525 34.125 8.312 1 95.19 151 PHE A N 1
ATOM 1192 C CA . PHE A 1 151 ? 1.224 33.688 7.828 1 95.19 151 PHE A CA 1
ATOM 1193 C C . PHE A 1 151 ? 0.782 34.5 6.625 1 95.19 151 PHE A C 1
ATOM 1195 O O . PHE A 1 151 ? 0.236 33.969 5.66 1 95.19 151 PHE A O 1
ATOM 1202 N N . GLU A 1 152 ? 1.016 35.781 6.676 1 96.75 152 GLU A N 1
ATOM 1203 C CA . GLU A 1 152 ? 0.691 36.656 5.551 1 96.75 152 GLU A CA 1
ATOM 1204 C C . GLU A 1 152 ? 1.585 36.375 4.348 1 96.75 152 GLU A C 1
ATOM 1206 O O . GLU A 1 152 ? 1.148 36.469 3.201 1 96.75 152 GLU A O 1
ATOM 1211 N N . LYS A 1 153 ? 2.834 36.031 4.633 1 97.12 153 LYS A N 1
ATOM 1212 C CA . LYS A 1 153 ? 3.73 35.594 3.561 1 97.12 153 LYS A CA 1
ATOM 1213 C C . LYS A 1 153 ? 3.209 34.344 2.869 1 97.12 153 LYS A C 1
ATOM 1215 O O . LYS A 1 153 ? 3.289 34.219 1.645 1 97.12 153 LYS A O 1
ATOM 1220 N N . MET A 1 154 ? 2.705 33.406 3.619 1 97.56 154 MET A N 1
ATOM 1221 C CA . MET A 1 154 ? 2.104 32.188 3.068 1 97.56 154 MET A CA 1
ATOM 1222 C C . MET A 1 154 ? 0.899 32.531 2.195 1 97.56 154 MET A C 1
ATOM 1224 O O . MET A 1 154 ? 0.705 31.938 1.137 1 97.56 154 MET A O 1
ATOM 1228 N N . GLY A 1 155 ? 0.073 33.5 2.682 1 97.94 155 GLY A N 1
ATOM 1229 C CA . GLY A 1 155 ? -1.065 33.969 1.903 1 97.94 155 GLY A CA 1
ATOM 1230 C C . GLY A 1 155 ? -0.666 34.625 0.592 1 97.94 155 GLY A C 1
ATOM 1231 O O . GLY A 1 155 ? -1.229 34.312 -0.459 1 97.94 155 GLY A O 1
ATOM 1232 N N . SER A 1 156 ? 0.337 35.5 0.711 1 97.62 156 SER A N 1
ATOM 1233 C CA . SER A 1 156 ? 0.804 36.219 -0.466 1 97.62 156 SER A CA 1
ATOM 1234 C C . SER A 1 156 ? 1.403 35.281 -1.498 1 97.62 156 SER A C 1
ATOM 1236 O O . SER A 1 156 ? 1.275 35.5 -2.703 1 97.62 156 SER A O 1
ATOM 1238 N N . PHE A 1 157 ? 2.033 34.219 -1.032 1 98.06 157 PHE A N 1
ATOM 1239 C CA . PHE A 1 157 ? 2.617 33.188 -1.894 1 98.06 157 PHE A CA 1
ATOM 1240 C C . PHE A 1 157 ? 1.54 32.25 -2.424 1 98.06 157 PHE A C 1
ATOM 1242 O O . PHE A 1 157 ? 1.801 31.453 -3.312 1 98.06 157 PHE A O 1
ATOM 1249 N N . ASN A 1 158 ? 0.339 32.375 -1.919 1 98.44 158 ASN A N 1
ATOM 1250 C CA . ASN A 1 158 ? -0.856 31.594 -2.264 1 98.44 158 ASN A CA 1
ATOM 1251 C C . ASN A 1 158 ? -0.722 30.141 -1.861 1 98.44 158 ASN A C 1
ATOM 1253 O O . ASN A 1 158 ? -1.357 29.266 -2.455 1 98.44 158 ASN A O 1
ATOM 1257 N N . LEU A 1 159 ? 0.131 29.859 -0.913 1 98.38 159 LEU A N 1
ATOM 1258 C CA . LEU A 1 159 ? 0.226 28.5 -0.364 1 98.38 159 LEU A CA 1
ATOM 1259 C C . LEU A 1 159 ? -1.056 28.125 0.37 1 98.38 159 LEU A C 1
ATOM 1261 O O . LEU A 1 159 ? -1.511 26.984 0.283 1 98.38 159 LEU A O 1
ATOM 1265 N N . LEU A 1 160 ? -1.643 29.094 1.085 1 98.38 160 LEU A N 1
ATOM 1266 C CA . LEU A 1 160 ? -2.875 28.828 1.817 1 98.38 160 LEU A CA 1
ATOM 1267 C C . LEU A 1 160 ? -4 28.453 0.865 1 98.38 160 LEU A C 1
ATOM 1269 O O . LEU A 1 160 ? -4.695 27.453 1.089 1 98.38 160 LEU A O 1
ATOM 1273 N N . ALA A 1 161 ? -4.117 29.172 -0.219 1 98.31 161 ALA A N 1
ATOM 1274 C CA . ALA A 1 161 ? -5.156 28.906 -1.211 1 98.31 161 ALA A CA 1
ATOM 1275 C C . ALA A 1 161 ? -4.969 27.531 -1.849 1 98.31 161 ALA A C 1
ATOM 1277 O O . ALA A 1 161 ? -5.941 26.828 -2.127 1 98.31 161 ALA A O 1
ATOM 1278 N N . CYS A 1 162 ? -3.75 27.141 -2.025 1 98.5 162 CYS A N 1
ATOM 1279 C CA . CYS A 1 162 ? -3.422 25.891 -2.723 1 98.5 162 CYS A CA 1
ATOM 1280 C C . CYS A 1 162 ? -3.682 24.688 -1.836 1 98.5 162 CYS A C 1
ATOM 1282 O O . CYS A 1 162 ? -3.576 23.547 -2.289 1 98.5 162 CYS A O 1
ATOM 1284 N N . ARG A 1 163 ? -4.078 24.891 -0.616 1 98 163 ARG A N 1
ATOM 1285 C CA . ARG A 1 163 ? -4.348 23.797 0.297 1 98 163 ARG A CA 1
ATOM 1286 C C . ARG A 1 163 ? -5.848 23.562 0.459 1 98 163 ARG A C 1
ATOM 1288 O O . ARG A 1 163 ? -6.281 22.859 1.366 1 98 163 ARG A O 1
ATOM 1295 N N . MET A 1 164 ? -6.652 24.203 -0.459 1 96.69 164 MET A N 1
ATOM 1296 C CA . MET A 1 164 ? -8.109 24.125 -0.371 1 96.69 164 MET A CA 1
ATOM 1297 C C . MET A 1 164 ? -8.688 23.406 -1.582 1 96.69 164 MET A C 1
ATOM 1299 O O . MET A 1 164 ? -9.891 23.469 -1.829 1 96.69 164 MET A O 1
ATOM 1303 N N . GLY A 1 165 ? -7.84 22.719 -2.344 1 95.38 165 GLY A N 1
ATOM 1304 C CA . GLY A 1 165 ? -8.312 22.016 -3.521 1 95.38 165 GLY A CA 1
ATOM 1305 C C . GLY A 1 165 ? -8.531 22.922 -4.715 1 95.38 165 GLY A C 1
ATOM 1306 O O . GLY A 1 165 ? -8.336 24.125 -4.625 1 95.38 165 GLY A O 1
ATOM 1307 N N . PRO A 1 166 ? -8.836 22.328 -5.863 1 96.56 166 PRO A N 1
ATOM 1308 C CA . PRO A 1 166 ? -9.203 23.141 -7.023 1 96.56 166 PRO A CA 1
ATOM 1309 C C . PRO A 1 166 ? -10.547 23.844 -6.852 1 96.56 166 PRO A C 1
ATOM 1311 O O . PRO A 1 166 ? -11.422 23.344 -6.133 1 96.56 166 PRO A O 1
ATOM 1314 N N . GLY A 1 167 ? -10.688 25.031 -7.484 1 94.44 167 GLY A N 1
ATOM 1315 C CA . GLY A 1 167 ? -11.961 25.719 -7.395 1 94.44 167 GLY A CA 1
ATOM 1316 C C . GLY A 1 167 ? -11.852 27.203 -7.68 1 94.44 167 GLY A C 1
ATOM 1317 O O . GLY A 1 167 ? -10.758 27.719 -7.938 1 94.44 167 GLY A O 1
ATOM 1318 N N . PRO A 1 168 ? -12.977 27.875 -7.555 1 94.06 168 PRO A N 1
ATOM 1319 C CA . PRO A 1 168 ? -13.047 29.281 -7.93 1 94.06 168 PRO A CA 1
ATOM 1320 C C . PRO A 1 168 ? -12.172 30.172 -7.047 1 94.06 168 PRO A C 1
ATOM 1322 O O . PRO A 1 168 ? -11.75 31.25 -7.477 1 94.06 168 PRO A O 1
ATOM 1325 N N . HIS A 1 169 ? -11.891 29.75 -5.805 1 95.69 169 HIS A N 1
ATOM 1326 C CA . HIS A 1 169 ? -11.086 30.547 -4.891 1 95.69 169 HIS A CA 1
ATOM 1327 C C . HIS A 1 169 ? -9.672 30.75 -5.426 1 95.69 169 HIS A C 1
ATOM 1329 O O . HIS A 1 169 ? -8.938 31.609 -4.934 1 95.69 169 HIS A O 1
ATOM 1335 N N . LEU A 1 170 ? -9.242 30 -6.434 1 97.25 170 LEU A N 1
ATOM 1336 C CA . LEU A 1 170 ? -7.91 30.094 -7.02 1 97.25 170 LEU A CA 1
ATOM 1337 C C . LEU A 1 170 ? -7.883 31.109 -8.148 1 97.25 170 LEU A C 1
ATOM 1339 O O . LEU A 1 170 ? -6.809 31.516 -8.594 1 97.25 170 LEU A O 1
ATOM 1343 N N . ASN A 1 171 ? -9.094 31.5 -8.609 1 94.88 171 ASN A N 1
ATOM 1344 C CA . ASN A 1 171 ? -9.164 32.406 -9.758 1 94.88 171 ASN A CA 1
ATOM 1345 C C . ASN A 1 171 ? -8.477 33.719 -9.477 1 94.88 171 ASN A C 1
ATOM 1347 O O . ASN A 1 171 ? -8.664 34.312 -8.414 1 94.88 171 ASN A O 1
ATOM 1351 N N . GLY A 1 172 ? -7.656 34.156 -10.391 1 93.5 172 GLY A N 1
ATOM 1352 C CA . GLY A 1 172 ? -6.988 35.469 -10.289 1 93.5 172 GLY A CA 1
ATOM 1353 C C . GLY A 1 172 ? -5.711 35.406 -9.469 1 93.5 172 GLY A C 1
ATOM 1354 O O . GLY A 1 172 ? -5.016 36.406 -9.328 1 93.5 172 GLY A O 1
ATOM 1355 N N . ARG A 1 173 ? -5.359 34.25 -8.938 1 95.5 173 ARG A N 1
ATOM 1356 C CA . ARG A 1 173 ? -4.156 34.125 -8.117 1 95.5 173 ARG A CA 1
ATOM 1357 C C . ARG A 1 173 ? -2.986 33.594 -8.945 1 95.5 173 ARG A C 1
ATOM 1359 O O . ARG A 1 173 ? -3.182 32.844 -9.906 1 95.5 173 ARG A O 1
ATOM 1366 N N . THR A 1 174 ? -1.827 34.094 -8.625 1 96 174 THR A N 1
ATOM 1367 C CA . THR A 1 174 ? -0.587 33.531 -9.133 1 96 174 THR A CA 1
ATOM 1368 C C . THR A 1 174 ? -0.118 32.375 -8.25 1 96 174 THR A C 1
ATOM 1370 O O . THR A 1 174 ? 0.425 32.594 -7.164 1 96 174 THR A O 1
ATOM 1373 N N . LEU A 1 175 ? -0.287 31.203 -8.727 1 98.31 175 LEU A N 1
ATOM 1374 C CA . LEU A 1 175 ? 0.008 30.031 -7.902 1 98.31 175 LEU A CA 1
ATOM 1375 C C . LEU A 1 175 ? 1.487 29.672 -7.984 1 98.31 175 LEU A C 1
ATOM 1377 O O . LEU A 1 175 ? 2.16 30.016 -8.961 1 98.31 175 LEU A O 1
ATOM 1381 N N . PRO A 1 176 ? 2.047 29.094 -6.941 1 98.31 176 PRO A N 1
ATOM 1382 C CA . PRO A 1 176 ? 3.453 28.688 -6.922 1 98.31 176 PRO A CA 1
ATOM 1383 C C . PRO A 1 176 ? 3.861 27.906 -8.18 1 98.31 176 PRO A C 1
ATOM 1385 O O . PRO A 1 176 ? 3.088 27.094 -8.688 1 98.31 176 PRO A O 1
ATOM 1388 N N . GLY A 1 177 ? 5.105 28.203 -8.656 1 97.62 177 GLY A N 1
ATOM 1389 C CA . GLY A 1 177 ? 5.637 27.516 -9.82 1 97.62 177 GLY A CA 1
ATOM 1390 C C . GLY A 1 177 ? 4.992 27.953 -11.125 1 97.62 177 GLY A C 1
ATOM 1391 O O . GLY A 1 177 ? 5.188 27.312 -12.164 1 97.62 177 GLY A O 1
ATOM 1392 N N . GLY A 1 178 ? 4.18 28.984 -11.062 1 97.56 178 GLY A N 1
ATOM 1393 C CA . GLY A 1 178 ? 3.52 29.484 -12.266 1 97.56 178 GLY A CA 1
ATOM 1394 C C . GLY A 1 178 ? 2.357 28.609 -12.703 1 97.56 178 GLY A C 1
ATOM 1395 O O . GLY A 1 178 ? 1.942 28.656 -13.867 1 97.56 178 GLY A O 1
ATOM 1396 N N . VAL A 1 179 ? 1.877 27.797 -11.844 1 97.81 179 VAL A N 1
ATOM 1397 C CA . VAL A 1 179 ? 0.741 26.938 -12.164 1 97.81 179 VAL A CA 1
ATOM 1398 C C . VAL A 1 179 ? -0.509 27.781 -12.367 1 97.81 179 VAL A C 1
ATOM 1400 O O . VAL A 1 179 ? -0.79 28.688 -11.57 1 97.81 179 VAL A O 1
ATOM 1403 N N . LYS A 1 180 ? -1.197 27.516 -13.422 1 97 180 LYS A N 1
ATOM 1404 C CA . LYS A 1 180 ? -2.457 28.219 -13.664 1 97 180 LYS A CA 1
ATOM 1405 C C . LYS A 1 180 ? -3.604 27.562 -12.898 1 97 180 LYS A C 1
ATOM 1407 O O . LYS A 1 180 ? -3.609 26.344 -12.695 1 97 180 LYS A O 1
ATOM 1412 N N . PRO A 1 181 ? -4.539 28.406 -12.492 1 96.94 181 PRO A N 1
ATOM 1413 C CA . PRO A 1 181 ? -5.684 27.844 -11.758 1 96.94 181 PRO A CA 1
ATOM 1414 C C . PRO A 1 181 ? -6.367 26.703 -12.5 1 96.94 181 PRO A C 1
ATOM 1416 O O . PRO A 1 181 ? -6.82 25.75 -11.883 1 96.94 181 PRO A O 1
ATOM 1419 N N . GLU A 1 182 ? -6.355 26.734 -13.82 1 95.38 182 GLU A N 1
ATOM 1420 C CA . GLU A 1 182 ? -7.023 25.719 -14.633 1 95.38 182 GLU A CA 1
ATOM 1421 C C . GLU A 1 182 ? -6.254 24.406 -14.617 1 95.38 182 GLU A C 1
ATOM 1423 O O . GLU A 1 182 ? -6.82 23.344 -14.898 1 95.38 182 GLU A O 1
ATOM 1428 N N . GLU A 1 183 ? -4.984 24.5 -14.281 1 95.62 183 GLU A N 1
ATOM 1429 C CA . GLU A 1 183 ? -4.121 23.312 -14.234 1 95.62 183 GLU A CA 1
ATOM 1430 C C . GLU A 1 183 ? -4.109 22.688 -12.844 1 95.62 183 GLU A C 1
ATOM 1432 O O . GLU A 1 183 ? -3.693 21.547 -12.672 1 95.62 183 GLU A O 1
ATOM 1437 N N . PHE A 1 184 ? -4.523 23.484 -11.898 1 98.31 184 PHE A N 1
ATOM 1438 C CA . PHE A 1 184 ? -4.414 23.062 -10.508 1 98.31 184 PHE A CA 1
ATOM 1439 C C . PHE A 1 184 ? -5.41 21.953 -10.188 1 98.31 184 PHE A C 1
ATOM 1441 O O . PHE A 1 184 ? -6.613 22.125 -10.398 1 98.31 184 PHE A O 1
ATOM 1448 N N . ASP A 1 185 ? -4.91 20.812 -9.758 1 98.06 185 ASP A N 1
ATOM 1449 C CA . ASP A 1 185 ? -5.77 19.688 -9.398 1 98.06 185 ASP A CA 1
ATOM 1450 C C . ASP A 1 185 ? -5.43 19.156 -8.008 1 98.06 185 ASP A C 1
ATOM 1452 O O . ASP A 1 185 ? -4.68 19.797 -7.262 1 98.06 185 ASP A O 1
ATOM 1456 N N . TYR A 1 186 ? -5.973 18.047 -7.613 1 98.25 186 TYR A N 1
ATOM 1457 C CA . TYR A 1 186 ? -5.82 17.516 -6.262 1 98.25 186 TYR A CA 1
ATOM 1458 C C . TYR A 1 186 ? -4.402 17.016 -6.031 1 98.25 186 TYR A C 1
ATOM 1460 O O . TYR A 1 186 ? -3.963 16.875 -4.887 1 98.25 186 TYR A O 1
ATOM 1468 N N . PHE A 1 187 ? -3.682 16.641 -7.078 1 98.75 187 PHE A N 1
ATOM 1469 C CA . PHE A 1 187 ? -2.283 16.281 -6.898 1 98.75 187 PHE A CA 1
ATOM 1470 C C . PHE A 1 187 ? -1.453 17.484 -6.492 1 98.75 187 PHE A C 1
ATOM 1472 O O . PHE A 1 187 ? -0.502 17.359 -5.719 1 98.75 187 PHE A O 1
ATOM 1479 N N . HIS A 1 188 ? -1.745 18.688 -7.078 1 98.75 188 HIS A N 1
ATOM 1480 C CA . HIS A 1 188 ? -1.1 19.906 -6.617 1 98.75 188 HIS A CA 1
ATOM 1481 C C . HIS A 1 188 ? -1.354 20.141 -5.129 1 98.75 188 HIS A C 1
ATOM 1483 O O . HIS A 1 188 ? -0.422 20.422 -4.375 1 98.75 188 HIS A O 1
ATOM 1489 N N . GLU A 1 189 ? -2.572 20.016 -4.699 1 98.62 189 GLU A N 1
ATOM 1490 C CA . GLU A 1 189 ? -2.891 20.172 -3.283 1 98.62 189 GLU A CA 1
ATOM 1491 C C . GLU A 1 189 ? -2.137 19.156 -2.436 1 98.62 189 GLU A C 1
ATOM 1493 O O . GLU A 1 189 ? -1.61 19.484 -1.372 1 98.62 189 GLU A O 1
ATOM 1498 N N . MET A 1 190 ? -2.17 17.875 -2.908 1 98.62 190 MET A N 1
ATOM 1499 C CA . MET A 1 190 ? -1.456 16.828 -2.189 1 98.62 190 MET A CA 1
ATOM 1500 C C . MET A 1 190 ? 0.003 17.219 -1.97 1 98.62 190 MET A C 1
ATOM 1502 O O . MET A 1 190 ? 0.541 17.031 -0.877 1 98.62 190 MET A O 1
ATOM 1506 N N . ILE A 1 191 ? 0.619 17.781 -2.99 1 98.56 191 ILE A N 1
ATOM 1507 C CA . ILE A 1 191 ? 2.01 18.219 -2.92 1 98.56 191 ILE A CA 1
ATOM 1508 C C . ILE A 1 191 ? 2.164 19.297 -1.851 1 98.56 191 ILE A C 1
ATOM 1510 O O . ILE A 1 191 ? 3.102 19.266 -1.052 1 98.56 191 ILE A O 1
ATOM 1514 N N . ALA A 1 192 ? 1.273 20.234 -1.834 1 98.56 192 ALA A N 1
ATOM 1515 C CA . ALA A 1 192 ? 1.32 21.297 -0.825 1 98.56 192 ALA A CA 1
ATOM 1516 C C . ALA A 1 192 ? 1.292 20.703 0.583 1 98.56 192 ALA A C 1
ATOM 1518 O O . ALA A 1 192 ? 2.078 21.109 1.445 1 98.56 192 ALA A O 1
ATOM 1519 N N . HIS A 1 193 ? 0.402 19.766 0.81 1 98.12 193 HIS A N 1
ATOM 1520 C CA . HIS A 1 193 ? 0.29 19.125 2.113 1 98.12 193 HIS A CA 1
ATOM 1521 C C . HIS A 1 193 ? 1.531 18.297 2.428 1 98.12 193 HIS A C 1
ATOM 1523 O O . HIS A 1 193 ? 2.014 18.297 3.562 1 98.12 193 HIS A O 1
ATOM 1529 N N . GLU A 1 194 ? 2.025 17.562 1.423 1 97.69 194 GLU A N 1
ATOM 1530 C CA . GLU A 1 194 ? 3.229 16.766 1.609 1 97.69 194 GLU A CA 1
ATOM 1531 C C . GLU A 1 194 ? 4.41 17.625 2.043 1 97.69 194 GLU A C 1
ATOM 1533 O O . GLU A 1 194 ? 5.141 17.266 2.969 1 97.69 194 GLU A O 1
ATOM 1538 N N . GLU A 1 195 ? 4.582 18.719 1.383 1 97.12 195 GLU A N 1
ATOM 1539 C CA . GLU A 1 195 ? 5.734 19.562 1.675 1 97.12 195 GLU A CA 1
ATOM 1540 C C . GLU A 1 195 ? 5.648 20.141 3.086 1 97.12 195 GLU A C 1
ATOM 1542 O O . GLU A 1 195 ? 6.676 20.344 3.744 1 97.12 195 GLU A O 1
ATOM 1547 N N . ILE A 1 196 ? 4.465 20.406 3.564 1 95.69 196 ILE A N 1
ATOM 1548 C CA . ILE A 1 196 ? 4.277 20.844 4.941 1 95.69 196 ILE A CA 1
ATOM 1549 C C . ILE A 1 196 ? 4.676 19.719 5.902 1 95.69 196 ILE A C 1
ATOM 1551 O O . ILE A 1 196 ? 5.234 19.984 6.969 1 95.69 196 ILE A O 1
ATOM 1555 N N . GLY A 1 197 ? 4.449 18.484 5.492 1 94.31 197 GLY A N 1
ATOM 1556 C CA . GLY A 1 197 ? 4.762 17.328 6.305 1 94.31 197 GLY A CA 1
ATOM 1557 C C . GLY A 1 197 ? 6.254 17.109 6.496 1 94.31 197 GLY A C 1
ATOM 1558 O O . GLY A 1 197 ? 6.668 16.312 7.332 1 94.31 197 GLY A O 1
ATOM 1559 N N . THR A 1 198 ? 7.09 17.906 5.82 1 92.94 198 THR A N 1
ATOM 1560 C CA . THR A 1 198 ? 8.531 17.703 5.875 1 92.94 198 THR A CA 1
ATOM 1561 C C . THR A 1 198 ? 9.156 18.578 6.961 1 92.94 198 THR A C 1
ATOM 1563 O O . THR A 1 198 ? 10.367 18.531 7.188 1 92.94 198 THR A O 1
ATOM 1566 N N . LEU A 1 199 ? 8.445 19.375 7.672 1 93.19 199 LEU A N 1
ATOM 1567 C CA . LEU A 1 199 ? 8.977 20.344 8.609 1 93.19 199 LEU A CA 1
ATOM 1568 C C . LEU A 1 199 ? 9.688 19.656 9.773 1 93.19 199 LEU A C 1
ATOM 1570 O O . LEU A 1 199 ? 10.602 20.219 10.367 1 93.19 199 LEU A O 1
ATOM 1574 N N . GLY A 1 200 ? 9.281 18.469 10.117 1 90.94 200 GLY A N 1
ATOM 1575 C CA . GLY A 1 200 ? 9.859 17.766 11.258 1 90.94 200 GLY A CA 1
ATOM 1576 C C . GLY A 1 200 ? 9.531 18.422 12.586 1 90.94 200 GLY A C 1
ATOM 1577 O O . GLY A 1 200 ? 10.297 18.281 13.547 1 90.94 200 GLY A O 1
ATOM 1578 N N . ALA A 1 201 ? 8.633 19.25 12.617 1 93.12 201 ALA A N 1
ATOM 1579 C CA . ALA A 1 201 ? 8.109 19.938 13.789 1 93.12 201 ALA A CA 1
ATOM 1580 C C . ALA A 1 201 ? 6.59 19.828 13.867 1 93.12 201 ALA A C 1
ATOM 1582 O O . ALA A 1 201 ? 5.867 20.75 13.508 1 93.12 201 ALA A O 1
ATOM 1583 N N . PRO A 1 202 ? 6.199 18.672 14.352 1 90.12 202 PRO A N 1
ATOM 1584 C CA . PRO A 1 202 ? 4.785 18.344 14.203 1 90.12 202 PRO A CA 1
ATOM 1585 C C . PRO A 1 202 ? 3.859 19.344 14.883 1 90.12 202 PRO A C 1
ATOM 1587 O O . PRO A 1 202 ? 2.787 19.656 14.359 1 90.12 202 PRO A O 1
ATOM 1590 N N . GLY A 1 203 ? 4.184 19.875 16.094 1 89.62 203 GLY A N 1
ATOM 1591 C CA . GLY A 1 203 ? 3.352 20.875 16.719 1 89.62 203 GLY A CA 1
ATOM 1592 C C . GLY A 1 203 ? 3.287 22.172 15.938 1 89.62 203 GLY A C 1
ATOM 1593 O O . GLY A 1 203 ? 2.199 22.688 15.664 1 89.62 203 GLY A O 1
ATOM 1594 N N . PHE A 1 204 ? 4.434 22.656 15.578 1 93.69 204 PHE A N 1
ATOM 1595 C CA . PHE A 1 204 ? 4.508 23.875 14.797 1 93.69 204 PHE A CA 1
ATOM 1596 C C . PHE A 1 204 ? 3.852 23.703 13.438 1 93.69 204 PHE A C 1
ATOM 1598 O O . PHE A 1 204 ? 3.24 24.625 12.906 1 93.69 204 PHE A O 1
ATOM 1605 N N . GLN A 1 205 ? 3.916 22.516 12.891 1 93.75 205 GLN A N 1
ATOM 1606 C CA . GLN A 1 205 ? 3.268 22.203 11.617 1 93.75 205 GLN A CA 1
ATOM 1607 C C . GLN A 1 205 ? 1.781 22.547 11.656 1 93.75 205 GLN A C 1
ATOM 1609 O O . GLN A 1 205 ? 1.227 23.031 10.672 1 93.75 205 GLN A O 1
ATOM 1614 N N . ASP A 1 206 ? 1.183 22.328 12.773 1 92.69 206 ASP A N 1
ATOM 1615 C CA . ASP A 1 206 ? -0.236 22.641 12.922 1 92.69 206 ASP A CA 1
ATOM 1616 C C . ASP A 1 206 ? -0.471 24.141 12.898 1 92.69 206 ASP A C 1
ATOM 1618 O O . ASP A 1 206 ? -1.49 24.609 12.383 1 92.69 206 ASP A O 1
ATOM 1622 N N . SER A 1 207 ? 0.487 24.891 13.422 1 93.25 207 SER A N 1
ATOM 1623 C CA . SER A 1 207 ? 0.339 26.344 13.477 1 93.25 207 SER A CA 1
ATOM 1624 C C . SER A 1 207 ? 0.403 26.969 12.086 1 93.25 207 SER A C 1
ATOM 1626 O O . SER A 1 207 ? 0.026 28.125 11.891 1 93.25 207 SER A O 1
ATOM 1628 N N . VAL A 1 208 ? 0.868 26.125 11.148 1 94.19 208 VAL A N 1
ATOM 1629 C CA . VAL A 1 208 ? 0.961 26.594 9.773 1 94.19 208 VAL A CA 1
ATOM 1630 C C . VAL A 1 208 ? -0.306 26.203 9.008 1 94.19 208 VAL A C 1
ATOM 1632 O O . VAL A 1 208 ? -0.238 25.547 7.969 1 94.19 208 VAL A O 1
ATOM 1635 N N . ALA A 1 209 ? -1.409 26.562 9.562 1 94.25 209 ALA A N 1
ATOM 1636 C CA . ALA A 1 209 ? -2.725 26.672 8.938 1 94.25 209 ALA A CA 1
ATOM 1637 C C . ALA A 1 209 ? -3.414 25.312 8.859 1 94.25 209 ALA A C 1
ATOM 1639 O O . ALA A 1 209 ? -4.156 25.047 7.914 1 94.25 209 ALA A O 1
ATOM 1640 N N . THR A 1 210 ? -3.166 24.391 9.781 1 94.81 210 THR A N 1
ATOM 1641 C CA . THR A 1 210 ? -3.939 23.156 9.828 1 94.81 210 THR A CA 1
ATOM 1642 C C . THR A 1 210 ? -5.41 23.453 10.109 1 94.81 210 THR A C 1
ATOM 1644 O O . THR A 1 210 ? -6.297 22.859 9.492 1 94.81 210 THR A O 1
ATOM 1647 N N . GLY A 1 211 ? -5.652 24.375 11.055 1 95.69 211 GLY A N 1
ATOM 1648 C CA . GLY A 1 211 ? -7.02 24.781 11.336 1 95.69 211 GLY A CA 1
ATOM 1649 C C . GLY A 1 211 ? -7.762 25.266 10.102 1 95.69 211 GLY A C 1
ATOM 1650 O O . GLY A 1 211 ? -8.953 25.016 9.945 1 95.69 211 GLY A O 1
ATOM 1651 N N . MET A 1 212 ? -7.086 25.953 9.266 1 96.94 212 MET A N 1
ATOM 1652 C CA . MET A 1 212 ? -7.68 26.469 8.031 1 96.94 212 MET A CA 1
ATOM 1653 C C . MET A 1 212 ? -8.117 25.328 7.121 1 96.94 212 MET A C 1
ATOM 1655 O O . MET A 1 212 ? -9.211 25.359 6.562 1 96.94 212 MET A O 1
ATOM 1659 N N . VAL A 1 213 ? -7.312 24.344 6.977 1 96.69 213 VAL A N 1
ATOM 1660 C CA . VAL A 1 213 ? -7.559 23.234 6.059 1 96.69 213 VAL A CA 1
ATOM 1661 C C . VAL A 1 213 ? -8.867 22.547 6.422 1 96.69 213 VAL A C 1
ATOM 1663 O O . VAL A 1 213 ? -9.594 22.062 5.543 1 96.69 213 VAL A O 1
ATOM 1666 N N . ILE A 1 214 ? -9.195 22.562 7.684 1 95.62 214 ILE A N 1
ATOM 1667 C CA . ILE A 1 214 ? -10.391 21.828 8.094 1 95.62 214 ILE A CA 1
ATOM 1668 C C . ILE A 1 214 ? -11.5 22.812 8.453 1 95.62 214 ILE A C 1
ATOM 1670 O O . ILE A 1 214 ? -12.688 22.484 8.352 1 95.62 214 ILE A O 1
ATOM 1674 N N . GLY A 1 215 ? -11.211 24.031 8.766 1 97.06 215 GLY A N 1
ATOM 1675 C CA . GLY A 1 215 ? -12.188 24.984 9.25 1 97.06 215 GLY A CA 1
ATOM 1676 C C . GLY A 1 215 ? -12.75 25.859 8.148 1 97.06 215 GLY A C 1
ATOM 1677 O O . GLY A 1 215 ? -13.859 26.391 8.273 1 97.06 215 GLY A O 1
ATOM 1678 N N . LEU A 1 216 ? -12.039 26.016 7.09 1 97.56 216 LEU A N 1
ATOM 1679 C CA . LEU A 1 216 ? -12.461 26.938 6.051 1 97.56 216 LEU A CA 1
ATOM 1680 C C . LEU A 1 216 ? -13.398 26.25 5.055 1 97.56 216 LEU A C 1
ATOM 1682 O O . LEU A 1 216 ? -14.281 26.906 4.484 1 97.56 216 LEU A O 1
ATOM 1686 N N . PRO A 1 217 ? -13.273 24.938 4.852 1 95.88 217 PRO A N 1
ATOM 1687 C CA . PRO A 1 217 ? -14.117 24.281 3.844 1 95.88 217 PRO A CA 1
ATOM 1688 C C . PRO A 1 217 ? -15.609 24.469 4.113 1 95.88 217 PRO A C 1
ATOM 1690 O O . PRO A 1 217 ? -16.375 24.766 3.195 1 95.88 217 PRO A O 1
ATOM 1693 N N . PRO A 1 218 ? -16.094 24.344 5.355 1 96.12 218 PRO A N 1
ATOM 1694 C CA . PRO A 1 218 ? -17.516 24.609 5.578 1 96.12 218 PRO A CA 1
ATOM 1695 C C . PRO A 1 218 ? -17.938 26 5.113 1 96.12 218 PRO A C 1
ATOM 1697 O O . PRO A 1 218 ? -19.047 26.172 4.605 1 96.12 218 PRO A O 1
ATOM 1700 N N . VAL A 1 219 ? -17.062 26.953 5.301 1 97.38 219 VAL A N 1
ATOM 1701 C CA . VAL A 1 219 ? -17.375 28.312 4.875 1 97.38 219 VAL A CA 1
ATOM 1702 C C . VAL A 1 219 ? -17.359 28.391 3.352 1 97.38 219 VAL A C 1
ATOM 1704 O O . VAL A 1 219 ? -18.281 28.938 2.742 1 97.38 219 VAL A O 1
ATOM 1707 N N . LEU A 1 220 ? -16.391 27.812 2.799 1 95.44 220 LEU A N 1
ATOM 1708 C CA . LEU A 1 220 ? -16.188 27.844 1.355 1 95.44 220 LEU A CA 1
ATOM 1709 C C . LEU A 1 220 ? -17.391 27.266 0.625 1 95.44 220 LEU A C 1
ATOM 1711 O O . LEU A 1 220 ? -17.766 27.75 -0.45 1 95.44 220 LEU A O 1
ATOM 1715 N N . HIS A 1 221 ? -18.047 26.328 1.212 1 93.88 221 HIS A N 1
ATOM 1716 C CA . HIS A 1 221 ? -19.031 25.578 0.448 1 93.88 221 HIS A CA 1
ATOM 1717 C C . HIS A 1 221 ? -20.453 25.906 0.895 1 93.88 221 HIS A C 1
ATOM 1719 O O . HIS A 1 221 ? -21.406 25.734 0.129 1 93.88 221 HIS A O 1
ATOM 1725 N N . PHE A 1 222 ? -20.641 26.453 2.121 1 96.06 222 PHE A N 1
ATOM 1726 C CA . PHE A 1 222 ? -22 26.469 2.625 1 96.06 222 PHE A CA 1
ATOM 1727 C C . PHE A 1 222 ? -22.359 27.859 3.145 1 96.06 222 PHE A C 1
ATOM 1729 O O . PHE A 1 222 ? -23.516 28.109 3.492 1 96.06 222 PHE A O 1
ATOM 1736 N N . ALA A 1 223 ? -21.391 28.766 3.199 1 97.56 223 ALA A N 1
ATOM 1737 C CA . ALA A 1 223 ? -21.688 30.109 3.705 1 97.56 223 ALA A CA 1
ATOM 1738 C C . ALA A 1 223 ? -22.469 30.922 2.67 1 97.56 223 ALA A C 1
ATOM 1740 O O . ALA A 1 223 ? -22.438 30.594 1.479 1 97.56 223 ALA A O 1
ATOM 1741 N N . THR A 1 224 ? -23.156 31.875 3.184 1 96.31 224 THR A N 1
ATOM 1742 C CA . THR A 1 224 ? -23.75 32.844 2.271 1 96.31 224 THR A CA 1
ATOM 1743 C C . THR A 1 224 ? -22.672 33.594 1.505 1 96.31 224 THR A C 1
ATOM 1745 O O . THR A 1 224 ? -21.531 33.688 1.951 1 96.31 224 THR A O 1
ATOM 1748 N N . LYS A 1 225 ? -23.062 34.156 0.388 1 96.12 225 LYS A N 1
ATOM 1749 C CA . LYS A 1 225 ? -22.109 34.75 -0.528 1 96.12 225 LYS A CA 1
ATOM 1750 C C . LYS A 1 225 ? -21.281 35.812 0.181 1 96.12 225 LYS A C 1
ATOM 1752 O O . LYS A 1 225 ? -20.047 35.812 0.086 1 96.12 225 LYS A O 1
ATOM 1757 N N . ASN A 1 226 ? -21.891 36.719 0.894 1 96.25 226 ASN A N 1
ATOM 1758 C CA . ASN A 1 226 ? -21.188 37.812 1.545 1 96.25 226 ASN A CA 1
ATOM 1759 C C . ASN A 1 226 ? -20.25 37.312 2.639 1 96.25 226 ASN A C 1
ATOM 1761 O O . ASN A 1 226 ? -19.109 37.75 2.727 1 96.25 226 ASN A O 1
ATOM 1765 N N . VAL A 1 227 ? -20.766 36.438 3.486 1 97.44 227 VAL A N 1
ATOM 1766 C CA . VAL A 1 227 ? -19.953 35.875 4.559 1 97.44 227 VAL A CA 1
ATOM 1767 C C . VAL A 1 227 ? -18.766 35.125 3.971 1 97.44 227 VAL A C 1
ATOM 1769 O O . VAL A 1 227 ? -17.641 35.25 4.441 1 97.44 227 VAL A O 1
ATOM 1772 N N . LYS A 1 228 ? -19 34.344 2.938 1 96.69 228 LYS A N 1
ATOM 1773 C CA . LYS A 1 228 ? -17.984 33.562 2.26 1 96.69 228 LYS A CA 1
ATOM 1774 C C . LYS A 1 228 ? -16.859 34.438 1.72 1 96.69 228 LYS A C 1
ATOM 1776 O O . LYS A 1 228 ? -15.688 34.188 1.963 1 96.69 228 LYS A O 1
ATOM 1781 N N . GLU A 1 229 ? -17.25 35.438 1.013 1 96.94 229 GLU A N 1
ATOM 1782 C CA . GLU A 1 229 ? -16.266 36.312 0.389 1 96.94 229 GLU A CA 1
ATOM 1783 C C . GLU A 1 229 ? -15.383 37 1.438 1 96.94 229 GLU A C 1
ATOM 1785 O O . GLU A 1 229 ? -14.156 37.031 1.291 1 96.94 229 GLU A O 1
ATOM 1790 N N . LYS A 1 230 ? -15.961 37.5 2.461 1 97.56 230 LYS A N 1
ATOM 1791 C CA . LYS A 1 230 ? -15.211 38.156 3.52 1 97.56 230 LYS A CA 1
ATOM 1792 C C . LYS A 1 230 ? -14.234 37.188 4.191 1 97.56 230 LYS A C 1
ATOM 1794 O O . LYS A 1 230 ? -13.031 37.438 4.234 1 97.56 230 LYS A O 1
ATOM 1799 N N . VAL A 1 231 ? -14.727 36.156 4.652 1 98.19 231 VAL A N 1
ATOM 1800 C CA . VAL A 1 231 ? -13.953 35.219 5.477 1 98.19 231 VAL A CA 1
ATOM 1801 C C . VAL A 1 231 ? -12.883 34.531 4.629 1 98.19 231 VAL A C 1
ATOM 1803 O O . VAL A 1 231 ? -11.734 34.438 5.051 1 98.19 231 VAL A O 1
ATOM 1806 N N . VAL A 1 232 ? -13.266 34.125 3.432 1 97.81 232 VAL A N 1
ATOM 1807 C CA . VAL A 1 232 ? -12.328 33.438 2.553 1 97.81 232 VAL A CA 1
ATOM 1808 C C . VAL A 1 232 ? -11.164 34.375 2.211 1 97.81 232 VAL A C 1
ATOM 1810 O O . VAL A 1 232 ? -10 33.969 2.277 1 97.81 232 VAL A O 1
ATOM 1813 N N . ASN A 1 233 ? -11.469 35.594 1.904 1 96.81 233 ASN A N 1
ATOM 1814 C CA . ASN A 1 233 ? -10.422 36.531 1.576 1 96.81 233 ASN A CA 1
ATOM 1815 C C . ASN A 1 233 ? -9.508 36.812 2.77 1 96.81 233 ASN A C 1
ATOM 1817 O O . ASN A 1 233 ? -8.281 36.812 2.629 1 96.81 233 ASN A O 1
ATOM 1821 N N . GLU A 1 234 ? -10.062 37 3.938 1 98.06 234 GLU A N 1
ATOM 1822 C CA . GLU A 1 234 ? -9.281 37.281 5.133 1 98.06 234 GLU A CA 1
ATOM 1823 C C . GLU A 1 234 ? -8.414 36.094 5.531 1 98.06 234 GLU A C 1
ATOM 1825 O O . GLU A 1 234 ? -7.273 36.281 5.969 1 98.06 234 GLU A O 1
ATOM 1830 N N . VAL A 1 235 ? -8.906 34.969 5.348 1 98.31 235 VAL A N 1
ATOM 1831 C CA . VAL A 1 235 ? -8.203 33.75 5.785 1 98.31 235 VAL A CA 1
ATOM 1832 C C . VAL A 1 235 ? -7.141 33.375 4.758 1 98.31 235 VAL A C 1
ATOM 1834 O O . VAL A 1 235 ? -5.988 33.125 5.113 1 98.31 235 VAL A O 1
ATOM 1837 N N . LEU A 1 236 ? -7.453 33.406 3.443 1 98 236 LEU A N 1
ATOM 1838 C CA . LEU A 1 236 ? -6.516 32.938 2.42 1 98 236 LEU A CA 1
ATOM 1839 C C . LEU A 1 236 ? -5.395 33.969 2.225 1 98 236 LEU A C 1
ATOM 1841 O O . LEU A 1 236 ? -4.324 33.625 1.722 1 98 236 LEU A O 1
ATOM 1845 N N . SER A 1 237 ? -5.625 35.25 2.654 1 96.88 237 SER A N 1
ATOM 1846 C CA . SER A 1 237 ? -4.574 36.25 2.59 1 96.88 237 SER A CA 1
ATOM 1847 C C . SER A 1 237 ? -3.623 36.156 3.775 1 96.88 237 SER A C 1
ATOM 1849 O O . SER A 1 237 ? -2.549 36.75 3.779 1 96.88 237 SER A O 1
ATOM 1851 N N . GLY A 1 238 ? -4.012 35.375 4.75 1 97.06 238 GLY A N 1
ATOM 1852 C CA . GLY A 1 238 ? -3.203 35.188 5.949 1 97.06 238 GLY A CA 1
ATOM 1853 C C . GLY A 1 238 ? -3.494 36.25 7.016 1 97.06 238 GLY A C 1
ATOM 1854 O O . GLY A 1 238 ? -2.84 36.25 8.062 1 97.06 238 GLY A O 1
ATOM 1855 N N . LYS A 1 239 ? -4.48 37.031 6.816 1 97.44 239 LYS A N 1
ATOM 1856 C CA . LYS A 1 239 ? -4.797 38.125 7.766 1 97.44 239 LYS A CA 1
ATOM 1857 C C . LYS A 1 239 ? -5.52 37.562 8.992 1 97.44 239 LYS A C 1
ATOM 1859 O O . LYS A 1 239 ? -5.371 38.094 10.094 1 97.44 239 LYS A O 1
ATOM 1864 N N . LYS A 1 240 ? -6.344 36.594 8.773 1 98 240 LYS A N 1
ATOM 1865 C CA . LYS A 1 240 ? -7.07 35.969 9.867 1 98 240 LYS A CA 1
ATOM 1866 C C . LYS A 1 240 ? -6.922 34.438 9.797 1 98 240 LYS A C 1
ATOM 1868 O O . LYS A 1 240 ? -6.516 33.906 8.773 1 98 240 LYS A O 1
ATOM 1873 N N . ARG A 1 241 ? -7.164 33.844 10.922 1 97.88 241 ARG A N 1
ATOM 1874 C CA . ARG A 1 241 ? -7.066 32.406 11.039 1 97.88 241 ARG A CA 1
ATOM 1875 C C . ARG A 1 241 ? -8.414 31.797 11.406 1 97.88 241 ARG A C 1
ATOM 1877 O O . ARG A 1 241 ? -9.281 32.469 11.953 1 97.88 241 ARG A O 1
ATOM 1884 N N . ILE A 1 242 ? -8.602 30.578 11.023 1 98.31 242 ILE A N 1
ATOM 1885 C CA . ILE A 1 242 ? -9.867 29.891 11.266 1 98.31 242 ILE A CA 1
ATOM 1886 C C . ILE A 1 242 ? -9.594 28.469 11.734 1 98.31 242 ILE A C 1
ATOM 1888 O O . ILE A 1 242 ? -8.555 27.891 11.406 1 98.31 242 ILE A O 1
ATOM 1892 N N . CYS A 1 243 ? -10.406 27.891 12.578 1 97.94 243 CYS A N 1
ATOM 1893 C CA . CYS A 1 243 ? -10.328 26.5 13.016 1 97.94 243 CYS A CA 1
ATOM 1894 C C . CYS A 1 243 ? -11.703 25.844 12.992 1 97.94 243 CYS A C 1
ATOM 1896 O O . CYS A 1 243 ? -12.703 26.5 12.688 1 97.94 243 CYS A O 1
ATOM 1898 N N . LEU A 1 244 ? -11.734 24.594 13.109 1 97.19 244 LEU A N 1
ATOM 1899 C CA . LEU A 1 244 ? -12.945 23.781 13.18 1 97.19 244 LEU A CA 1
ATOM 1900 C C . LEU A 1 244 ? -13.242 23.375 14.617 1 97.19 244 LEU A C 1
ATOM 1902 O O . LEU A 1 244 ? -12.383 22.797 15.289 1 97.19 244 LEU A O 1
ATOM 1906 N N . ALA A 1 245 ? -14.406 23.672 15.094 1 97.06 245 ALA A N 1
ATOM 1907 C CA . ALA A 1 245 ? -14.758 23.391 16.484 1 97.06 245 ALA A CA 1
ATOM 1908 C C . ALA A 1 245 ? -15.961 22.453 16.562 1 97.06 245 ALA A C 1
ATOM 1910 O O . ALA A 1 245 ? -17.109 22.906 16.609 1 97.06 245 ALA A O 1
ATOM 1911 N N . ILE A 1 246 ? -15.68 21.156 16.734 1 94.31 246 ILE A N 1
ATOM 1912 C CA . ILE A 1 246 ? -16.75 20.156 16.781 1 94.31 246 ILE A CA 1
ATOM 1913 C C . ILE A 1 246 ? -16.703 19.422 18.125 1 94.31 246 ILE A C 1
ATOM 1915 O O . ILE A 1 246 ? -17.688 19.422 18.875 1 94.31 246 ILE A O 1
ATOM 1919 N N . THR A 1 247 ? -15.539 18.906 18.484 1 92.25 247 THR A N 1
ATOM 1920 C CA . THR A 1 247 ? -15.359 17.969 19.594 1 92.25 247 THR A CA 1
ATOM 1921 C C . THR A 1 247 ? -15.633 18.641 20.938 1 92.25 247 THR A C 1
ATOM 1923 O O . THR A 1 247 ? -15.289 19.812 21.125 1 92.25 247 THR A O 1
ATOM 1926 N N . GLU A 1 248 ? -16.297 17.969 21.719 1 92.06 248 GLU A N 1
ATOM 1927 C CA . GLU A 1 248 ? -16.562 18.375 23.094 1 92.06 248 GLU A CA 1
ATOM 1928 C C . GLU A 1 248 ? -16 17.344 24.078 1 92.06 248 GLU A C 1
ATOM 1930 O O . GLU A 1 248 ? -15.617 16.234 23.688 1 92.06 248 GLU A O 1
ATOM 1935 N N . ALA A 1 249 ? -15.938 17.734 25.312 1 85.06 249 ALA A N 1
ATOM 1936 C CA . ALA A 1 249 ? -15.414 16.828 26.328 1 85.06 249 ALA A CA 1
ATOM 1937 C C . ALA A 1 249 ? -16.234 15.539 26.391 1 85.06 249 ALA A C 1
ATOM 1939 O O . ALA A 1 249 ? -15.695 14.461 26.641 1 85.06 249 ALA A O 1
ATOM 1940 N N . THR A 1 250 ? -17.453 15.672 26.047 1 82.69 250 THR A N 1
ATOM 1941 C CA . THR A 1 250 ? -18.344 14.531 26.219 1 82.69 250 THR A CA 1
ATOM 1942 C C . THR A 1 250 ? -18.688 13.906 24.859 1 82.69 250 THR A C 1
ATOM 1944 O O . THR A 1 250 ? -19.453 12.953 24.797 1 82.69 250 THR A O 1
ATOM 1947 N N . ALA A 1 251 ? -18.266 14.523 23.828 1 83 251 ALA A N 1
ATOM 1948 C CA . ALA A 1 251 ? -18.562 14.016 22.5 1 83 251 ALA A CA 1
ATOM 1949 C C . ALA A 1 251 ? -17.359 14.148 21.562 1 83 251 ALA A C 1
ATOM 1951 O O . ALA A 1 251 ? -16.922 15.266 21.281 1 83 251 ALA A O 1
ATOM 1952 N N . GLY A 1 252 ? -16.875 13.094 21.203 1 82.38 252 GLY A N 1
ATOM 1953 C CA . GLY A 1 252 ? -15.797 13.023 20.234 1 82.38 252 GLY A CA 1
ATOM 1954 C C . GLY A 1 252 ? -16.25 12.5 18.875 1 82.38 252 GLY A C 1
ATOM 1955 O O . GLY A 1 252 ? -16.891 13.227 18.109 1 82.38 252 GLY A O 1
ATOM 1956 N N . SER A 1 253 ? -16.094 11.18 18.703 1 77.38 253 SER A N 1
ATOM 1957 C CA . SER A 1 253 ? -16.5 10.555 17.453 1 77.38 253 SER A CA 1
ATOM 1958 C C . SER A 1 253 ? -18.016 10.531 17.312 1 77.38 253 SER A C 1
ATOM 1960 O O . SER A 1 253 ? -18.547 10.516 16.188 1 77.38 253 SER A O 1
ATOM 1962 N N . ASP A 1 254 ? -18.703 10.586 18.375 1 82.56 254 ASP A N 1
ATOM 1963 C CA . ASP A 1 254 ? -20.156 10.656 18.359 1 82.56 254 ASP A CA 1
ATOM 1964 C C . ASP A 1 254 ? -20.641 12.102 18.266 1 82.56 254 ASP A C 1
ATOM 1966 O O . ASP A 1 254 ? -21.25 12.625 19.203 1 82.56 254 ASP A O 1
ATOM 1970 N N . VAL A 1 255 ? -20.5 12.711 17.156 1 83.81 255 VAL A N 1
ATOM 1971 C CA . VAL A 1 255 ? -20.766 14.117 16.891 1 83.81 255 VAL A CA 1
ATOM 1972 C C . VAL A 1 255 ? -22.25 14.414 17.172 1 83.81 255 VAL A C 1
ATOM 1974 O O . VAL A 1 255 ? -22.594 15.523 17.578 1 83.81 255 VAL A O 1
ATOM 1977 N N . ALA A 1 256 ? -23.031 13.422 17.031 1 86.31 256 ALA A N 1
ATOM 1978 C CA . ALA A 1 256 ? -24.469 13.625 17.188 1 86.31 256 ALA A CA 1
ATOM 1979 C C . ALA A 1 256 ? -24.812 13.945 18.641 1 86.31 256 ALA A C 1
ATOM 1981 O O . ALA A 1 256 ? -25.906 14.469 18.938 1 86.31 256 ALA A O 1
ATOM 1982 N N . ALA A 1 257 ? -23.906 13.719 19.516 1 88.06 257 ALA A N 1
ATOM 1983 C CA . ALA A 1 257 ? -24.203 13.844 20.938 1 88.06 257 ALA A CA 1
ATOM 1984 C C . ALA A 1 257 ? -23.688 15.164 21.5 1 88.06 257 ALA A C 1
ATOM 1986 O O . ALA A 1 257 ? -23.688 15.383 22.719 1 88.06 257 ALA A O 1
ATOM 1987 N N . ILE A 1 258 ? -23.25 16.094 20.656 1 92.56 258 ILE A N 1
ATOM 1988 C CA . ILE A 1 258 ? -22.703 17.344 21.156 1 92.56 258 ILE A CA 1
ATOM 1989 C C . ILE A 1 258 ? -23.797 18.125 21.906 1 92.56 258 ILE A C 1
ATOM 1991 O O . ILE A 1 258 ? -24.984 17.938 21.656 1 92.56 258 ILE A O 1
ATOM 1995 N N . ARG A 1 259 ? -23.312 19.047 22.844 1 92.75 259 ARG A N 1
ATOM 1996 C CA . ARG A 1 259 ? -24.266 19.688 23.75 1 92.75 259 ARG A CA 1
ATOM 1997 C C . ARG A 1 259 ? -24.234 21.203 23.594 1 92.75 259 ARG A C 1
ATOM 1999 O O . ARG A 1 259 ? -25.109 21.906 24.109 1 92.75 259 ARG A O 1
ATOM 2006 N N . THR A 1 260 ? -23.25 21.75 22.906 1 96.5 260 THR A N 1
ATOM 2007 C CA . THR A 1 260 ? -23.234 23.188 22.641 1 96.5 260 THR A CA 1
ATOM 2008 C C . THR A 1 260 ? -24.5 23.609 21.906 1 96.5 260 THR A C 1
ATOM 2010 O O . THR A 1 260 ? -24.828 23.047 20.844 1 96.5 260 THR A O 1
ATOM 2013 N N . THR A 1 261 ? -25.172 24.594 22.438 1 97.19 261 THR A N 1
ATOM 2014 C CA . THR A 1 261 ? -26.469 24.938 21.891 1 97.19 261 THR A CA 1
ATOM 2015 C C . THR A 1 261 ? -26.406 26.312 21.203 1 97.19 261 THR A C 1
ATOM 2017 O O . THR A 1 261 ? -25.562 27.141 21.531 1 97.19 261 THR A O 1
ATOM 2020 N N . ALA A 1 262 ? -27.266 26.484 20.234 1 98.12 262 ALA A N 1
ATOM 2021 C CA . ALA A 1 262 ? -27.547 27.781 19.609 1 98.12 262 ALA A CA 1
ATOM 2022 C C . ALA A 1 262 ? -29.062 28.016 19.516 1 98.12 262 ALA A C 1
ATOM 2024 O O . ALA A 1 262 ? -29.781 27.234 18.906 1 98.12 262 ALA A O 1
ATOM 2025 N N . LYS A 1 263 ? -29.5 29.016 20.125 1 97.06 263 LYS A N 1
ATOM 2026 C CA . LYS A 1 263 ? -30.906 29.391 20.094 1 97.06 263 LYS A CA 1
ATOM 2027 C C . LYS A 1 263 ? -31.078 30.75 19.438 1 97.06 263 LYS A C 1
ATOM 2029 O O . LYS A 1 263 ? -30.328 31.688 19.703 1 97.06 263 LYS A O 1
ATOM 2034 N N . LYS A 1 264 ? -32.062 30.844 18.609 1 96.62 264 LYS A N 1
ATOM 2035 C CA . LYS A 1 264 ? -32.344 32.125 17.969 1 96.62 264 LYS A CA 1
ATOM 2036 C C . LYS A 1 264 ? -32.781 33.156 18.984 1 96.62 264 LYS A C 1
ATOM 2038 O O . LYS A 1 264 ? -33.562 32.844 19.891 1 96.62 264 LYS A O 1
ATOM 2043 N N . SER A 1 265 ? -32.219 34.281 18.875 1 96.44 265 SER A N 1
ATOM 2044 C CA . SER A 1 265 ? -32.594 35.375 19.734 1 96.44 265 SER A CA 1
ATOM 2045 C C . SER A 1 265 ? -34.031 35.812 19.453 1 96.44 265 SER A C 1
ATOM 2047 O O . SER A 1 265 ? -34.562 35.594 18.359 1 96.44 265 SER A O 1
ATOM 2049 N N . PRO A 1 266 ? -34.625 36.438 20.422 1 94.88 266 PRO A N 1
ATOM 2050 C CA . PRO A 1 266 ? -35.969 36.938 20.203 1 94.88 266 PRO A CA 1
ATOM 2051 C C . PRO A 1 266 ? -36.094 37.875 19.016 1 94.88 266 PRO A C 1
ATOM 2053 O O . PRO A 1 266 ? -37.125 37.875 18.328 1 94.88 266 PRO A O 1
ATOM 2056 N N . CYS A 1 267 ? -35.125 38.594 18.766 1 95.38 267 CYS A N 1
ATOM 2057 C CA . CYS A 1 267 ? -35.188 39.562 17.688 1 95.38 267 CYS A CA 1
ATOM 2058 C C . CYS A 1 267 ? -34.938 38.875 16.344 1 95.38 267 CYS A C 1
ATOM 2060 O O . CYS A 1 267 ? -35.094 39.5 15.289 1 95.38 267 CYS A O 1
ATOM 2062 N N . GLY A 1 268 ? -34.562 37.688 16.328 1 94.75 268 GLY A N 1
ATOM 2063 C CA . GLY A 1 268 ? -34.406 36.875 15.125 1 94.75 268 GLY A CA 1
ATOM 2064 C C . GLY A 1 268 ? -33.156 37.188 14.352 1 94.75 268 GLY A C 1
ATOM 2065 O O . GLY A 1 268 ? -32.938 36.656 13.25 1 94.75 268 GLY A O 1
ATOM 2066 N N . LYS A 1 269 ? -32.281 37.906 14.875 1 96.69 269 LYS A N 1
ATOM 2067 C CA . LYS A 1 269 ? -31.125 38.375 14.125 1 96.69 269 LYS A CA 1
ATOM 2068 C C . LYS A 1 269 ? -29.875 37.625 14.508 1 96.69 269 LYS A C 1
ATOM 2070 O O . LYS A 1 269 ? -28.875 37.656 13.789 1 96.69 269 LYS A O 1
ATOM 2075 N N . TYR A 1 270 ? -29.984 37 15.633 1 97.81 270 TYR A N 1
ATOM 2076 C CA . TYR A 1 270 ? -28.797 36.312 16.141 1 97.81 270 TYR A CA 1
ATOM 2077 C C . TYR A 1 270 ? -29.141 34.938 16.641 1 97.81 270 TYR A C 1
ATOM 2079 O O . TYR A 1 270 ? -30.297 34.656 16.984 1 97.81 270 TYR A O 1
ATOM 2087 N N . TYR A 1 271 ? -28.141 34 16.562 1 98.31 271 TYR A N 1
ATOM 2088 C CA . TYR A 1 271 ? -28.094 32.844 17.438 1 98.31 271 TYR A CA 1
ATOM 2089 C C . TYR A 1 271 ? -27.359 33.156 18.734 1 98.31 271 TYR A C 1
ATOM 2091 O O . TYR A 1 271 ? -26.328 33.844 18.719 1 98.31 271 TYR A O 1
ATOM 2099 N N . ILE A 1 272 ? -27.891 32.75 19.812 1 98.44 272 ILE A N 1
ATOM 2100 C CA . ILE A 1 272 ? -27.172 32.781 21.078 1 98.44 272 ILE A CA 1
ATOM 2101 C C . ILE A 1 272 ? -26.562 31.422 21.391 1 98.44 272 ILE A C 1
ATOM 2103 O O . ILE A 1 272 ? -27.281 30.453 21.594 1 98.44 272 ILE A O 1
ATOM 2107 N N . VAL A 1 273 ? -25.203 31.422 21.453 1 98.56 273 VAL A N 1
ATOM 2108 C CA . VAL A 1 273 ? -24.484 30.141 21.547 1 98.56 273 VAL A CA 1
ATOM 2109 C C . VAL A 1 273 ? -23.953 29.969 22.953 1 98.56 273 VAL A C 1
ATOM 2111 O O . VAL A 1 273 ? -23.344 30.875 23.531 1 98.56 273 VAL A O 1
ATOM 2114 N N . ASN A 1 274 ? -24.203 28.859 23.547 1 98.12 274 ASN A N 1
ATOM 2115 C CA . ASN A 1 274 ? -23.703 28.453 24.859 1 98.12 274 ASN A CA 1
ATOM 2116 C C . ASN A 1 274 ? -23.141 27.047 24.844 1 98.12 274 ASN A C 1
ATOM 2118 O O . ASN A 1 274 ? -23.734 26.141 24.234 1 98.12 274 ASN A O 1
ATOM 2122 N N . GLY A 1 275 ? -21.984 26.875 25.391 1 97.38 275 GLY A N 1
ATOM 2123 C CA . GLY A 1 275 ? -21.406 25.531 25.484 1 97.38 275 GLY A CA 1
ATOM 2124 C C . GLY A 1 275 ? -19.891 25.547 25.484 1 97.38 275 GLY A C 1
ATOM 2125 O O . GLY A 1 275 ? -19.266 26.547 25.844 1 97.38 275 GLY A O 1
ATOM 2126 N N . THR A 1 276 ? -19.297 24.359 25.188 1 96 276 THR A N 1
ATOM 2127 C CA . THR A 1 276 ? -17.844 24.203 25.203 1 96 276 THR A CA 1
ATOM 2128 C C . THR A 1 276 ? -17.375 23.25 24.109 1 96 276 THR A C 1
ATOM 2130 O O . THR A 1 276 ? -18.109 22.344 23.734 1 96 276 THR A O 1
ATOM 2133 N N . LYS A 1 277 ? -16.328 23.547 23.594 1 96.69 277 LYS A N 1
ATOM 2134 C CA . LYS A 1 277 ? -15.594 22.656 22.703 1 96.69 277 LYS A CA 1
ATOM 2135 C C . LYS A 1 277 ? -14.211 22.328 23.266 1 96.69 277 LYS A C 1
ATOM 2137 O O . LYS A 1 277 ? -13.656 23.109 24.047 1 96.69 277 LYS A O 1
ATOM 2142 N N . LYS A 1 278 ? -13.664 21.188 22.938 1 93.62 278 LYS A N 1
ATOM 2143 C CA . LYS A 1 278 ? -12.375 20.734 23.469 1 93.62 278 LYS A CA 1
ATOM 2144 C C . LYS A 1 278 ? -11.531 20.078 22.391 1 93.62 278 LYS A C 1
ATOM 2146 O O . LYS A 1 278 ? -12.07 19.484 21.453 1 93.62 278 LYS A O 1
ATOM 2151 N N . TRP A 1 279 ? -10.188 20.234 22.516 1 93.12 279 TRP A N 1
ATOM 2152 C CA . TRP A 1 279 ? -9.18 19.672 21.625 1 93.12 279 TRP A CA 1
ATOM 2153 C C . TRP A 1 279 ? -9.219 20.344 20.25 1 93.12 279 TRP A C 1
ATOM 2155 O O . TRP A 1 279 ? -9.117 19.688 19.219 1 93.12 279 TRP A O 1
ATOM 2165 N N . ILE A 1 280 ? -9.523 21.594 20.281 1 95.25 280 ILE A N 1
ATOM 2166 C CA . ILE A 1 280 ? -9.648 22.312 19.016 1 95.25 280 ILE A CA 1
ATOM 2167 C C . ILE A 1 280 ? -8.281 22.812 18.578 1 95.25 280 ILE A C 1
ATOM 2169 O O . ILE A 1 280 ? -7.738 23.766 19.156 1 95.25 280 ILE A O 1
ATOM 2173 N N . THR A 1 281 ? -7.77 22.188 17.516 1 93.88 281 THR A N 1
ATOM 2174 C CA . THR A 1 281 ? -6.48 22.594 16.969 1 93.88 281 THR A CA 1
ATOM 2175 C C . THR A 1 281 ? -6.52 24.047 16.516 1 93.88 281 THR A C 1
ATOM 2177 O O . THR A 1 281 ? -7.445 24.453 15.812 1 93.88 281 THR A O 1
ATOM 2180 N N . ASN A 1 282 ? -5.594 24.844 16.891 1 95.38 282 ASN A N 1
ATOM 2181 C CA . ASN A 1 282 ? -5.395 26.25 16.516 1 95.38 282 ASN A CA 1
ATOM 2182 C C . ASN A 1 282 ? -6.383 27.156 17.25 1 95.38 282 ASN A C 1
ATOM 2184 O O . ASN A 1 282 ? -6.398 28.375 17.016 1 95.38 282 ASN A O 1
ATOM 2188 N N . GLY A 1 283 ? -7.219 26.656 18.094 1 96.06 283 GLY A N 1
ATOM 2189 C CA . GLY A 1 283 ? -8.312 27.406 18.703 1 96.06 283 GLY A CA 1
ATOM 2190 C C . GLY A 1 283 ? -7.836 28.578 19.547 1 96.06 283 GLY A C 1
ATOM 2191 O O . GLY A 1 283 ? -8.531 29.594 19.656 1 96.06 283 GLY A O 1
ATOM 2192 N N . THR A 1 284 ? -6.648 28.516 20.047 1 94.94 284 THR A N 1
ATOM 2193 C CA . THR A 1 284 ? -6.156 29.516 20.984 1 94.94 284 THR A CA 1
ATOM 2194 C C . THR A 1 284 ? -5.91 30.844 20.281 1 94.94 284 THR A C 1
ATOM 2196 O O . THR A 1 284 ? -5.91 31.891 20.922 1 94.94 284 THR A O 1
ATOM 2199 N N . PHE A 1 285 ? -5.723 30.75 18.984 1 94.25 285 PHE A N 1
ATOM 2200 C CA . PHE A 1 285 ? -5.293 32 18.344 1 94.25 285 PHE A CA 1
ATOM 2201 C C . PHE A 1 285 ? -6.133 32.281 17.109 1 94.25 285 PHE A C 1
ATOM 2203 O O . PHE A 1 285 ? -5.879 33.25 16.391 1 94.25 285 PHE A O 1
ATOM 2210 N N . CYS A 1 286 ? -7.152 31.531 16.828 1 97.25 286 CYS A N 1
ATOM 2211 C CA . CYS A 1 286 ? -7.953 31.734 15.625 1 97.25 286 CYS A CA 1
ATOM 2212 C C . CYS A 1 286 ? -8.961 32.875 15.82 1 97.25 286 CYS A C 1
ATOM 2214 O O . CYS A 1 286 ? -9.398 33.125 16.938 1 97.25 286 CYS A O 1
ATOM 2216 N N . ASP A 1 287 ? -9.273 33.469 14.672 1 98.19 287 ASP A N 1
ATOM 2217 C CA . ASP A 1 287 ? -10.258 34.531 14.625 1 98.19 287 ASP A CA 1
ATOM 2218 C C . ASP A 1 287 ? -11.656 34 14.352 1 98.19 287 ASP A C 1
ATOM 2220 O O . ASP A 1 287 ? -12.656 34.594 14.781 1 98.19 287 ASP A O 1
ATOM 2224 N N . TYR A 1 288 ? -11.742 33 13.547 1 98.69 288 TYR A N 1
ATOM 2225 C CA . TYR A 1 288 ? -13 32.375 13.141 1 98.69 288 TYR A CA 1
ATOM 2226 C C . TYR A 1 288 ? -13.062 30.938 13.609 1 98.69 288 TYR A C 1
ATOM 2228 O O . TYR A 1 288 ? -12.039 30.266 13.695 1 98.69 288 TYR A O 1
ATOM 2236 N N . PHE A 1 289 ? -14.273 30.469 13.906 1 98.75 289 PHE A N 1
ATOM 2237 C CA . PHE A 1 289 ? -14.547 29.109 14.352 1 98.75 289 PHE A CA 1
ATOM 2238 C C . PHE A 1 289 ? -15.727 28.516 13.594 1 98.75 289 PHE A C 1
ATOM 2240 O O . PHE A 1 289 ? -16.875 28.953 13.773 1 98.75 289 PHE A O 1
ATOM 2247 N N . SER A 1 290 ? -15.453 27.625 12.703 1 98.31 290 SER A N 1
ATOM 2248 C CA . SER A 1 290 ? -16.547 26.812 12.203 1 98.31 290 SER A CA 1
ATOM 2249 C C . SER A 1 290 ? -17.016 25.812 13.258 1 98.31 290 SER A C 1
ATOM 2251 O O . SER A 1 290 ? -16.312 24.844 13.562 1 98.31 290 SER A O 1
ATOM 2253 N N . THR A 1 291 ? -18.25 25.984 13.75 1 98.31 291 THR A N 1
ATOM 2254 C CA . THR A 1 291 ? -18.625 25.328 15.008 1 98.31 291 THR A CA 1
ATOM 2255 C C . THR A 1 291 ? -19.922 24.547 14.844 1 98.31 291 THR A C 1
ATOM 2257 O O . THR A 1 291 ? -20.922 25.078 14.359 1 98.31 291 THR A O 1
ATOM 2260 N N . ALA A 1 292 ? -19.859 23.297 15.281 1 96.88 292 ALA A N 1
ATOM 2261 C CA . ALA A 1 292 ? -21.078 22.5 15.352 1 96.88 292 ALA A CA 1
ATOM 2262 C C . ALA A 1 292 ? -21.891 22.812 16.609 1 96.88 292 ALA A C 1
ATOM 2264 O O . ALA A 1 292 ? -21.328 22.875 17.703 1 96.88 292 ALA A O 1
ATOM 2265 N N . VAL A 1 293 ? -23.156 23.047 16.422 1 97.62 293 VAL A N 1
ATOM 2266 C CA . VAL A 1 293 ? -24.016 23.406 17.547 1 97.62 293 VAL A CA 1
ATOM 2267 C C . VAL A 1 293 ? -25.344 22.641 17.438 1 97.62 293 VAL A C 1
ATOM 2269 O O . VAL A 1 293 ? -25.703 22.172 16.375 1 97.62 293 VAL A O 1
ATOM 2272 N N . ARG A 1 294 ? -25.938 22.516 18.547 1 96.31 294 ARG A N 1
ATOM 2273 C CA . ARG A 1 294 ? -27.266 21.922 18.594 1 96.31 294 ARG A CA 1
ATOM 2274 C C . ARG A 1 294 ? -28.359 22.984 18.516 1 96.31 294 ARG A C 1
ATOM 2276 O O . ARG A 1 294 ? -28.406 23.875 19.375 1 96.31 294 ARG A O 1
ATOM 2283 N N . THR A 1 295 ? -29.219 22.969 17.531 1 96.56 295 THR A N 1
ATOM 2284 C CA . THR A 1 295 ? -30.344 23.875 17.375 1 96.56 295 THR A CA 1
ATOM 2285 C C . THR A 1 295 ? -31.672 23.141 17.547 1 96.56 295 THR A C 1
ATOM 2287 O O . THR A 1 295 ? -32.719 23.766 17.609 1 96.56 295 THR A O 1
ATOM 2290 N N . GLY A 1 296 ? -31.641 21.891 17.547 1 93.19 296 GLY A N 1
ATOM 2291 C CA . GLY A 1 296 ? -32.781 21.031 17.734 1 93.19 296 GLY A CA 1
ATOM 2292 C C . GLY A 1 296 ? -32.438 19.688 18.359 1 93.19 296 GLY A C 1
ATOM 2293 O O . GLY A 1 296 ? -31.312 19.469 18.781 1 93.19 296 GLY A O 1
ATOM 2294 N N . ASP A 1 297 ? -33.438 18.828 18.422 1 88.31 297 ASP A N 1
ATOM 2295 C CA . ASP A 1 297 ? -33.281 17.562 19.125 1 88.31 297 ASP A CA 1
ATOM 2296 C C . ASP A 1 297 ? -32.719 16.484 18.203 1 88.31 297 ASP A C 1
ATOM 2298 O O . ASP A 1 297 ? -32.938 16.547 16.984 1 88.31 297 ASP A O 1
ATOM 2302 N N . GLY A 1 298 ? -32.031 15.57 18.844 1 81.5 298 GLY A N 1
ATOM 2303 C CA . GLY A 1 298 ? -31.594 14.375 18.156 1 81.5 298 GLY A CA 1
ATOM 2304 C C . GLY A 1 298 ? -30.578 14.664 17.062 1 81.5 298 GLY A C 1
ATOM 2305 O O . GLY A 1 298 ? -30.031 15.773 16.984 1 81.5 298 GLY A O 1
ATOM 2306 N N . PRO A 1 299 ? -30.25 13.664 16.219 1 77.75 299 PRO A N 1
ATOM 2307 C CA . PRO A 1 299 ? -29.25 13.797 15.172 1 77.75 299 PRO A CA 1
ATOM 2308 C C . PRO A 1 299 ? -29.609 14.867 14.141 1 77.75 299 PRO A C 1
ATOM 2310 O O . PRO A 1 299 ? -28.719 15.516 13.578 1 77.75 299 PRO A O 1
ATOM 2313 N N . GLY A 1 300 ? -30.859 15.047 14.008 1 84.62 300 GLY A N 1
ATOM 2314 C CA . GLY A 1 300 ? -31.328 16.047 13.055 1 84.62 300 GLY A CA 1
ATOM 2315 C C . GLY A 1 300 ? -31.297 17.453 13.617 1 84.62 300 GLY A C 1
ATOM 2316 O O . GLY A 1 300 ? -31.672 18.406 12.938 1 84.62 300 GLY A O 1
ATOM 2317 N N . GLY A 1 301 ? -30.781 17.594 14.773 1 92.75 301 GLY A N 1
ATOM 2318 C CA . GLY A 1 301 ? -30.812 18.891 15.43 1 92.75 301 GLY A CA 1
ATOM 2319 C C . GLY A 1 301 ? -29.469 19.594 15.414 1 92.75 301 GLY A C 1
ATOM 2320 O O . GLY A 1 301 ? -29.266 20.547 16.156 1 92.75 301 GLY A O 1
ATOM 2321 N N . ILE A 1 302 ? -28.547 19.094 14.578 1 95 302 ILE A N 1
ATOM 2322 C CA . ILE A 1 302 ? -27.203 19.672 14.547 1 95 302 ILE A CA 1
ATOM 2323 C C . ILE A 1 302 ? -27.109 20.703 13.422 1 95 302 ILE A C 1
ATOM 2325 O O . ILE A 1 302 ? -27.594 20.453 12.32 1 95 302 ILE A O 1
ATOM 2329 N N . SER A 1 303 ? -26.609 21.828 13.695 1 97.31 303 SER A N 1
ATOM 2330 C CA . SER A 1 303 ? -26.328 22.891 12.727 1 97.31 303 SER A CA 1
ATOM 2331 C C . SER A 1 303 ? -24.859 23.312 12.789 1 97.31 303 SER A C 1
ATOM 2333 O O . SER A 1 303 ? -24.125 22.891 13.688 1 97.31 303 SER A O 1
ATOM 2335 N N . MET A 1 304 ? -24.438 24.078 11.812 1 97.69 304 MET A N 1
ATOM 2336 C CA . MET A 1 304 ? -23.078 24.594 11.758 1 97.69 304 MET A CA 1
ATOM 2337 C C . MET A 1 304 ? -23.094 26.125 11.688 1 97.69 304 MET A C 1
ATOM 2339 O O . MET A 1 304 ? -23.797 26.703 10.859 1 97.69 304 MET A O 1
ATOM 2343 N N . LEU A 1 305 ? -22.328 26.75 12.602 1 98.5 305 LEU A N 1
ATOM 2344 C CA . LEU A 1 305 ? -22.234 28.203 12.609 1 98.5 305 LEU A CA 1
ATOM 2345 C C . LEU A 1 305 ? -20.797 28.656 12.406 1 98.5 305 LEU A C 1
ATOM 2347 O O . LEU A 1 305 ? -19.859 28.031 12.922 1 98.5 305 LEU A O 1
ATOM 2351 N N . LEU A 1 306 ? -20.609 29.672 11.633 1 98.75 306 LEU A N 1
ATOM 2352 C CA . LEU A 1 306 ? -19.359 30.422 11.648 1 98.75 306 LEU A CA 1
ATOM 2353 C C . LEU A 1 306 ? -19.359 31.453 12.773 1 98.75 306 LEU A C 1
ATOM 2355 O O . LEU A 1 306 ? -20.109 32.438 12.734 1 98.75 306 LEU A O 1
ATOM 2359 N N . ILE A 1 307 ? -18.547 31.234 13.75 1 98.75 307 ILE A N 1
ATOM 2360 C CA . ILE A 1 307 ? -18.5 32.125 14.906 1 98.75 307 ILE A CA 1
ATOM 2361 C C . ILE A 1 307 ? -17.219 32.969 14.867 1 98.75 307 ILE A C 1
ATOM 2363 O O . ILE A 1 307 ? -16.109 32.406 14.766 1 98.75 307 ILE A O 1
ATOM 2367 N N . GLU A 1 308 ? -17.312 34.219 14.883 1 98.44 308 GLU A N 1
ATOM 2368 C CA . GLU A 1 308 ? -16.172 35.094 15 1 98.44 308 GLU A CA 1
ATOM 2369 C C . GLU A 1 308 ? -15.805 35.344 16.469 1 98.44 308 GLU A C 1
ATOM 2371 O O . GLU A 1 308 ? -16.688 35.5 17.312 1 98.44 308 GLU A O 1
ATOM 2376 N N . ARG A 1 309 ? -14.539 35.312 16.688 1 98.06 309 ARG A N 1
ATOM 2377 C CA . ARG A 1 309 ? -14.102 35.625 18.047 1 98.06 309 ARG A CA 1
ATOM 2378 C C . ARG A 1 309 ? -14.695 36.938 18.531 1 98.06 309 ARG A C 1
ATOM 2380 O O . ARG A 1 309 ? -14.516 37.969 17.906 1 98.06 309 ARG A O 1
ATOM 2387 N N . SER A 1 310 ? -15.406 36.906 19.594 1 97.25 310 SER A N 1
ATOM 2388 C CA . SER A 1 310 ? -16.141 38.031 20.156 1 97.25 310 SER A CA 1
ATOM 2389 C C . SER A 1 310 ? -16.406 37.844 21.641 1 97.25 310 SER A C 1
ATOM 2391 O O . SER A 1 310 ? -15.898 36.875 22.25 1 97.25 310 SER A O 1
ATOM 2393 N N . GLU A 1 311 ? -17.156 38.844 22.141 1 97.25 311 GLU A N 1
ATOM 2394 C CA . GLU A 1 311 ? -17.5 38.75 23.547 1 97.25 311 GLU A CA 1
ATOM 2395 C C . GLU A 1 311 ? -18.203 37.469 23.891 1 97.25 311 GLU A C 1
ATOM 2397 O O . GLU A 1 311 ? -19.094 37.031 23.156 1 97.25 311 GLU A O 1
ATOM 2402 N N . GLY A 1 312 ? -17.703 36.812 25 1 97.94 312 GLY A N 1
ATOM 2403 C CA . GLY A 1 312 ? -18.328 35.594 25.438 1 97.94 312 GLY A CA 1
ATOM 2404 C C . GLY A 1 312 ? -17.594 34.344 24.969 1 97.94 312 GLY A C 1
ATOM 2405 O O . GLY A 1 312 ? -17.812 33.25 25.484 1 97.94 312 GLY A O 1
ATOM 2406 N N . LEU A 1 313 ? -16.781 34.469 23.922 1 98.38 313 LEU A N 1
ATOM 2407 C CA . LEU A 1 313 ? -15.953 33.375 23.438 1 98.38 313 LEU A CA 1
ATOM 2408 C C . LEU A 1 313 ? -14.562 33.438 24.062 1 98.38 313 LEU A C 1
ATOM 2410 O O . LEU A 1 313 ? -13.812 34.375 23.844 1 98.38 313 LEU A O 1
ATOM 2414 N N . GLU A 1 314 ? -14.227 32.469 24.828 1 97.69 314 GLU A N 1
ATOM 2415 C CA . GLU A 1 314 ? -12.922 32.375 25.484 1 97.69 314 GLU A CA 1
ATOM 2416 C C . GLU A 1 314 ? -12.219 31.062 25.125 1 97.69 314 GLU A C 1
ATOM 2418 O O . GLU A 1 314 ? -12.867 30.031 24.938 1 97.69 314 GLU A O 1
ATOM 2423 N N . THR A 1 315 ? -10.93 31.172 25.016 1 97.81 315 THR A N 1
ATOM 2424 C CA . THR A 1 315 ? -10.141 29.984 24.734 1 97.81 315 THR A CA 1
ATOM 2425 C C . THR A 1 315 ? -9.039 29.797 25.766 1 97.81 315 THR A C 1
ATOM 2427 O O . THR A 1 315 ? -8.516 30.781 26.297 1 97.81 315 THR A O 1
ATOM 2430 N N . LYS A 1 316 ? -8.75 28.578 26.109 1 94.81 316 LYS A N 1
ATOM 2431 C CA . LYS A 1 316 ? -7.645 28.188 26.984 1 94.81 316 LYS A CA 1
ATOM 2432 C C . LYS A 1 316 ? -6.797 27.094 26.328 1 94.81 316 LYS A C 1
ATOM 2434 O O . LYS A 1 316 ? -7.336 26.141 25.75 1 94.81 316 LYS A O 1
ATOM 2439 N N . ALA A 1 317 ? -5.574 27.297 26.469 1 93.75 317 ALA A N 1
ATOM 2440 C CA . ALA A 1 317 ? -4.664 26.312 25.906 1 93.75 317 ALA A CA 1
ATOM 2441 C C . ALA A 1 317 ? -4.703 25.016 26.703 1 93.75 317 ALA A C 1
ATOM 2443 O O . ALA A 1 317 ? -4.742 25.031 27.938 1 93.75 317 ALA A O 1
ATOM 2444 N N . ILE A 1 318 ? -4.781 23.906 25.938 1 90.44 318 ILE A N 1
ATOM 2445 C CA . ILE A 1 318 ? -4.668 22.578 26.562 1 90.44 318 ILE A CA 1
ATOM 2446 C C . ILE A 1 318 ? -3.24 22.062 26.406 1 90.44 318 ILE A C 1
ATOM 2448 O O . ILE A 1 318 ? -2.66 22.125 25.312 1 90.44 318 ILE A O 1
ATOM 2452 N N . LYS A 1 319 ? -2.672 21.641 27.5 1 85.94 319 LYS A N 1
ATOM 2453 C CA . LYS A 1 319 ? -1.339 21.047 27.422 1 85.94 319 LYS A CA 1
ATOM 2454 C C . LYS A 1 319 ? -1.397 19.625 26.875 1 85.94 319 LYS A C 1
ATOM 2456 O O . LYS A 1 319 ? -2.055 18.75 27.453 1 85.94 319 LYS A O 1
ATOM 2461 N N . THR A 1 320 ? -0.808 19.469 25.734 1 84.06 320 THR A N 1
ATOM 2462 C CA . THR A 1 320 ? -0.764 18.141 25.109 1 84.06 320 THR A CA 1
ATOM 2463 C C . THR A 1 320 ? 0.677 17.734 24.812 1 84.06 320 THR A C 1
ATOM 2465 O O . THR A 1 320 ? 1.604 18.516 25 1 84.06 320 THR A O 1
ATOM 2468 N N . SER A 1 321 ? 0.837 16.453 24.484 1 81.88 321 SER A N 1
ATOM 2469 C CA . SER A 1 321 ? 2.158 15.961 24.109 1 81.88 321 SER A CA 1
ATOM 2470 C C . SER A 1 321 ? 2.561 16.469 22.734 1 81.88 321 SER A C 1
ATOM 2472 O O . SER A 1 321 ? 3.693 16.25 22.297 1 81.88 321 SER A O 1
ATOM 2474 N N . TYR A 1 322 ? 1.674 17.062 22.047 1 84.62 322 TYR A N 1
ATOM 2475 C CA . TYR A 1 322 ? 1.988 17.594 20.734 1 84.62 322 TYR A CA 1
ATOM 2476 C C . TYR A 1 322 ? 2.98 18.75 20.844 1 84.62 322 TYR A C 1
ATOM 2478 O O . TYR A 1 322 ? 4.184 18.531 21 1 84.62 322 TYR A O 1
ATOM 2486 N N . SER A 1 323 ? 2.74 19.844 21.047 1 87.62 323 SER A N 1
ATOM 2487 C CA . SER A 1 323 ? 3.387 21.141 21.234 1 87.62 323 SER A CA 1
ATOM 2488 C C . SER A 1 323 ? 2.359 22.25 21.406 1 87.62 323 SER A C 1
ATOM 2490 O O . SER A 1 323 ? 1.288 22.219 20.797 1 87.62 323 SER A O 1
ATOM 2492 N N . ALA A 1 324 ? 2.779 23.109 22.281 1 90.31 324 ALA A N 1
ATOM 2493 C CA . ALA A 1 324 ? 1.914 24.266 22.484 1 90.31 324 ALA A CA 1
ATOM 2494 C C . ALA A 1 324 ? 1.778 25.078 21.203 1 90.31 324 ALA A C 1
ATOM 2496 O O . ALA A 1 324 ? 0.833 25.859 21.062 1 90.31 324 ALA A O 1
ATOM 2497 N N . ALA A 1 325 ? 2.695 24.797 20.312 1 92.88 325 ALA A N 1
ATOM 2498 C CA . ALA A 1 325 ? 2.68 25.531 19.047 1 92.88 325 ALA A CA 1
ATOM 2499 C C . ALA A 1 325 ? 1.445 25.172 18.219 1 92.88 325 ALA A C 1
ATOM 2501 O O . ALA A 1 325 ? 1.036 25.938 17.344 1 92.88 325 ALA A O 1
ATOM 2502 N N . ALA A 1 326 ? 0.829 24.078 18.5 1 92.94 326 ALA A N 1
ATOM 2503 C CA . ALA A 1 326 ? -0.365 23.656 17.781 1 92.94 326 ALA A CA 1
ATOM 2504 C C . ALA A 1 326 ? -1.58 24.484 18.188 1 92.94 326 ALA A C 1
ATOM 2506 O O . ALA A 1 326 ? -2.559 24.578 17.453 1 92.94 326 ALA A O 1
ATOM 2507 N N . GLY A 1 327 ? -1.545 25.031 19.406 1 94.06 327 GLY A N 1
ATOM 2508 C CA . GLY A 1 327 ? -2.615 25.891 19.891 1 94.06 327 GLY A CA 1
ATOM 2509 C C . GLY A 1 327 ? -3.9 25.141 20.172 1 94.06 327 GLY A C 1
ATOM 2510 O O . GLY A 1 327 ? -4.992 25.641 19.891 1 94.06 327 GLY A O 1
ATOM 2511 N N . THR A 1 328 ? -3.77 23.844 20.609 1 93.12 328 THR A N 1
ATOM 2512 C CA . THR A 1 328 ? -4.961 23.094 20.969 1 93.12 328 THR A CA 1
ATOM 2513 C C . THR A 1 328 ? -5.723 23.766 22.094 1 93.12 328 THR A C 1
ATOM 2515 O O . THR A 1 328 ? -5.141 24.094 23.125 1 93.12 328 THR A O 1
ATOM 2518 N N . ALA A 1 329 ? -7.074 23.891 21.906 1 95.62 329 ALA A N 1
ATOM 2519 C CA . ALA A 1 329 ? -7.773 24.797 22.828 1 95.62 329 ALA A CA 1
ATOM 2520 C C . ALA A 1 329 ? -9.008 24.125 23.422 1 95.62 329 ALA A C 1
ATOM 2522 O O . ALA A 1 329 ? -9.578 23.203 22.812 1 95.62 329 ALA A O 1
ATOM 2523 N N . TYR A 1 330 ? -9.234 24.5 24.594 1 94.19 330 TYR A N 1
ATOM 2524 C CA . TYR A 1 330 ? -10.57 24.453 25.188 1 94.19 330 TYR A CA 1
ATOM 2525 C C . TYR A 1 330 ? -11.32 25.75 24.922 1 94.19 330 TYR A C 1
ATOM 2527 O O . TYR A 1 330 ? -10.805 26.844 25.156 1 94.19 330 TYR A O 1
ATOM 2535 N N . ILE A 1 331 ? -12.531 25.656 24.328 1 97.25 331 ILE A N 1
ATOM 2536 C CA . ILE A 1 331 ? -13.297 26.844 23.969 1 97.25 331 ILE A CA 1
ATOM 2537 C C . ILE A 1 331 ? -14.57 26.906 24.812 1 97.25 331 ILE A C 1
ATOM 2539 O O . ILE A 1 331 ? -15.266 25.906 24.984 1 97.25 331 ILE A O 1
ATOM 2543 N N . THR A 1 332 ? -14.828 28.047 25.328 1 97.44 332 THR A N 1
ATOM 2544 C CA . THR A 1 332 ? -16.078 28.297 26.047 1 97.44 332 THR A CA 1
ATOM 2545 C C . THR A 1 332 ? -16.891 29.375 25.344 1 97.44 332 THR A C 1
ATOM 2547 O O . THR A 1 332 ? -16.359 30.438 24.984 1 97.44 332 THR A O 1
ATOM 2550 N N . PHE A 1 333 ? -18.125 29.062 25.125 1 98.06 333 PHE A N 1
ATOM 2551 C CA . PHE A 1 333 ? -19.094 30.016 24.641 1 98.06 333 PHE A CA 1
ATOM 2552 C C . PHE A 1 333 ? -20.094 30.391 25.734 1 98.06 333 PHE A C 1
ATOM 2554 O O . PHE A 1 333 ? -20.812 29.516 26.25 1 98.06 333 PHE A O 1
ATOM 2561 N N . GLU A 1 334 ? -20.141 31.625 26.047 1 98 334 GLU A N 1
ATOM 2562 C CA . GLU A 1 334 ? -21.109 32.156 27 1 98 334 GLU A CA 1
ATOM 2563 C C . GLU A 1 334 ? -21.953 33.281 26.391 1 98 334 GLU A C 1
ATOM 2565 O O . GLU A 1 334 ? -21.531 34.438 26.375 1 98 334 GLU A O 1
ATOM 2570 N N . ASN A 1 335 ? -23.109 32.938 25.984 1 98 335 ASN A N 1
ATOM 2571 C CA . ASN A 1 335 ? -24.062 33.844 25.359 1 98 335 ASN A CA 1
ATOM 2572 C C . ASN A 1 335 ? -23.438 34.594 24.188 1 98 335 ASN A C 1
ATOM 2574 O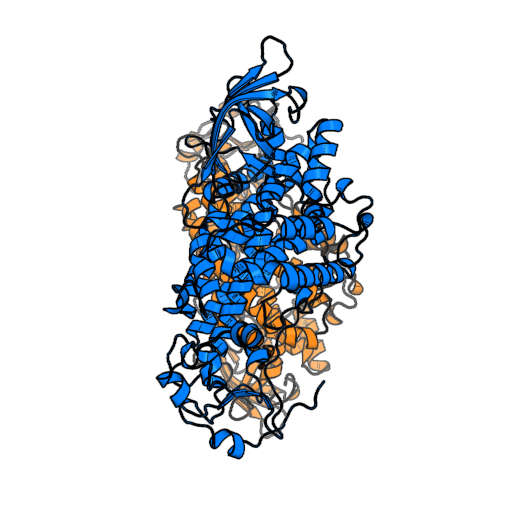 O . ASN A 1 335 ? -23.531 35.812 24.109 1 98 335 ASN A O 1
ATOM 2578 N N . VAL A 1 336 ? -22.75 33.844 23.422 1 98.5 336 VAL A N 1
ATOM 2579 C CA . VAL A 1 336 ? -22.109 34.469 22.25 1 98.5 336 VAL A CA 1
ATOM 2580 C C . VAL A 1 336 ? -23.156 34.75 21.188 1 98.5 336 VAL A C 1
ATOM 2582 O O . VAL A 1 336 ? -23.938 33.875 20.797 1 98.5 336 VAL A O 1
ATOM 2585 N N . LYS A 1 337 ? -23.203 35.969 20.75 1 98.19 337 LYS A N 1
ATOM 2586 C CA . LYS A 1 337 ? -24.141 36.375 19.703 1 98.19 337 LYS A CA 1
ATOM 2587 C C . LYS A 1 337 ? -23.547 36.156 18.312 1 98.19 337 LYS A C 1
ATOM 2589 O O . LYS A 1 337 ? -22.516 36.719 17.969 1 98.19 337 LYS A O 1
ATOM 2594 N N . VAL A 1 338 ? -24.219 35.375 17.547 1 98.56 338 VAL A N 1
ATOM 2595 C CA . VAL A 1 338 ? -23.781 35.031 16.188 1 98.56 338 VAL A CA 1
ATOM 2596 C C . VAL A 1 338 ? -24.875 35.438 15.188 1 98.56 338 VAL A C 1
ATOM 2598 O O . VAL A 1 338 ? -26 34.969 15.258 1 98.56 338 VAL A O 1
ATOM 2601 N N . PRO A 1 339 ? -24.578 36.312 14.273 1 98.12 339 PRO A N 1
ATOM 2602 C CA . PRO A 1 339 ? -25.594 36.656 13.281 1 98.12 339 PRO A CA 1
ATOM 2603 C C . PRO A 1 339 ? -26.188 35.438 12.578 1 98.12 339 PRO A C 1
ATOM 2605 O O . PRO A 1 339 ? -25.469 34.5 12.258 1 98.12 339 PRO A O 1
ATOM 2608 N N . VAL A 1 340 ? -27.5 35.438 12.281 1 97.5 340 VAL A N 1
ATOM 2609 C CA . VAL A 1 340 ? -28.188 34.312 11.672 1 97.5 340 VAL A CA 1
ATOM 2610 C C . VAL A 1 340 ? -27.609 34.062 10.281 1 97.5 340 VAL A C 1
ATOM 2612 O O . VAL A 1 340 ? -27.641 32.906 9.797 1 97.5 340 VAL A O 1
ATOM 2615 N N . GLU A 1 341 ? -27.016 35.031 9.664 1 97.31 341 GLU A N 1
ATOM 2616 C CA . GLU A 1 341 ? -26.438 34.875 8.328 1 97.31 341 GLU A CA 1
ATOM 2617 C C . GLU A 1 341 ? -25.156 34.031 8.367 1 97.31 341 GLU A C 1
ATOM 2619 O O . GLU A 1 341 ? -24.672 33.625 7.324 1 97.31 341 GLU A O 1
ATOM 2624 N N . ASN A 1 342 ? -24.656 33.812 9.586 1 98.19 342 ASN A N 1
ATOM 2625 C CA . ASN A 1 342 ? -23.438 33 9.742 1 98.19 342 ASN A CA 1
ATOM 2626 C C . ASN A 1 342 ? -23.75 31.516 9.812 1 98.19 342 ASN A C 1
ATOM 2628 O O . ASN A 1 342 ? -22.859 30.703 10.031 1 98.19 342 ASN A O 1
ATOM 2632 N N . LEU A 1 343 ? -25 31.203 9.617 1 98 343 LEU A N 1
ATOM 2633 C CA . LEU A 1 343 ? -25.375 29.797 9.477 1 98 343 LEU A CA 1
ATOM 2634 C C . LEU A 1 343 ? -24.734 29.188 8.234 1 98 343 LEU A C 1
ATOM 2636 O O . LEU A 1 343 ? -24.828 29.75 7.145 1 98 343 LEU A O 1
ATOM 2640 N N . LEU A 1 344 ? -24.031 28.172 8.406 1 97.88 344 LEU A N 1
ATOM 2641 C CA . LEU A 1 344 ? -23.453 27.438 7.289 1 97.88 344 LEU A CA 1
ATOM 2642 C C . LEU A 1 344 ? -24.391 26.312 6.836 1 97.88 344 LEU A C 1
ATOM 2644 O O . LEU A 1 344 ? -24.562 25.312 7.535 1 97.88 344 LEU A O 1
ATOM 2648 N N . GLY A 1 345 ? -24.938 26.484 5.68 1 95.75 345 GLY A N 1
ATOM 2649 C CA . GLY A 1 345 ? -25.984 25.578 5.23 1 95.75 345 GLY A CA 1
ATOM 2650 C C . GLY A 1 345 ? -27.344 25.906 5.801 1 95.75 345 GLY A C 1
ATOM 2651 O O . GLY A 1 345 ? -27.75 27.078 5.82 1 95.75 345 GLY A O 1
ATOM 2652 N N . LYS A 1 346 ? -28.094 24.797 6.117 1 95.44 346 LYS A N 1
ATOM 2653 C CA . LYS A 1 346 ? -29.422 24.969 6.688 1 95.44 346 LYS A CA 1
ATOM 2654 C C . LYS A 1 346 ? -29.469 24.484 8.133 1 95.44 346 LYS A C 1
ATOM 2656 O O . LYS A 1 346 ? -28.688 23.609 8.523 1 95.44 346 LYS A O 1
ATOM 2661 N N . GLU A 1 347 ? -30.344 25.203 8.836 1 95.62 347 GLU A N 1
ATOM 2662 C CA . GLU A 1 347 ? -30.547 24.75 10.219 1 95.62 347 GLU A CA 1
ATOM 2663 C C . GLU A 1 347 ? -30.938 23.281 10.266 1 95.62 347 GLU A C 1
ATOM 2665 O O . GLU A 1 347 ? -31.797 22.844 9.5 1 95.62 347 GLU A O 1
ATOM 2670 N N . GLY A 1 348 ? -30.281 22.562 11.117 1 94.38 348 GLY A N 1
ATOM 2671 C CA . GLY A 1 348 ? -30.578 21.156 11.266 1 94.38 348 GLY A CA 1
ATOM 2672 C C . GLY A 1 348 ? -29.859 20.281 10.258 1 94.38 348 GLY A C 1
ATOM 2673 O O . GLY A 1 348 ? -29.969 19.047 10.32 1 94.38 348 GLY A O 1
ATOM 2674 N N . GLN A 1 349 ? -29.078 20.875 9.422 1 93.31 349 GLN A N 1
ATOM 2675 C CA . GLN A 1 349 ? -28.359 20.109 8.414 1 93.31 349 GLN A CA 1
ATOM 2676 C C . GLN A 1 349 ? -26.859 20.203 8.617 1 93.31 349 GLN A C 1
ATOM 2678 O O . GLN A 1 349 ? -26.094 20.188 7.648 1 93.31 349 GLN A O 1
ATOM 2683 N N . GLY A 1 350 ? -26.531 20.453 9.852 1 92.62 350 GLY A N 1
ATOM 2684 C CA . GLY A 1 350 ? -25.125 20.609 10.188 1 92.62 350 GLY A CA 1
ATOM 2685 C C . GLY A 1 350 ? -24.312 19.344 9.914 1 92.62 350 GLY A C 1
ATOM 2686 O O . GLY A 1 350 ? -23.141 19.438 9.562 1 92.62 350 GLY A O 1
ATOM 2687 N N . PHE A 1 351 ? -24.938 18.219 10.055 1 87.75 351 PHE A N 1
ATOM 2688 C CA . PHE A 1 351 ? -24.234 16.953 9.844 1 87.75 351 PHE A CA 1
ATOM 2689 C C . PHE A 1 351 ? -23.766 16.828 8.406 1 87.75 351 PHE A C 1
ATOM 2691 O O . PHE A 1 351 ? -22.672 16.312 8.148 1 87.75 351 PHE A O 1
ATOM 2698 N N . GLN A 1 352 ? -24.5 17.219 7.574 1 86.75 352 GLN A N 1
ATOM 2699 C CA . GLN A 1 352 ? -24.125 17.172 6.168 1 86.75 352 GLN A CA 1
ATOM 2700 C C . GLN A 1 352 ? -22.922 18.094 5.891 1 86.75 352 GLN A C 1
ATOM 2702 O O . GLN A 1 352 ? -22.047 17.75 5.098 1 86.75 352 GLN A O 1
ATOM 2707 N N . VAL A 1 353 ? -22.953 19.234 6.527 1 89.81 353 VAL A N 1
ATOM 2708 C CA . VAL A 1 353 ? -21.859 20.188 6.379 1 89.81 353 VAL A CA 1
ATOM 2709 C C . VAL A 1 353 ? -20.562 19.562 6.902 1 89.81 353 VAL A C 1
ATOM 2711 O O . VAL A 1 353 ? -19.516 19.641 6.254 1 89.81 353 VAL A O 1
ATOM 2714 N N . ILE A 1 354 ? -20.719 18.922 8.023 1 86.69 354 ILE A N 1
ATOM 2715 C CA . ILE A 1 354 ? -19.578 18.297 8.672 1 86.69 354 ILE A CA 1
ATOM 2716 C C . ILE A 1 354 ? -19.031 17.156 7.793 1 86.69 354 ILE A C 1
ATOM 2718 O O . ILE A 1 354 ? -17.828 17.062 7.566 1 86.69 354 ILE A O 1
ATOM 2722 N N . MET A 1 355 ? -19.875 16.422 7.262 1 81.62 355 MET A N 1
ATOM 2723 C CA . MET A 1 355 ? -19.5 15.242 6.492 1 81.62 355 MET A CA 1
ATOM 2724 C C . MET A 1 355 ? -18.875 15.641 5.152 1 81.62 355 MET A C 1
ATOM 2726 O O . MET A 1 355 ? -18.047 14.914 4.609 1 81.62 355 MET A O 1
ATOM 2730 N N . TYR A 1 356 ? -19.281 16.797 4.758 1 82.88 356 TYR A N 1
ATOM 2731 C CA . TYR A 1 356 ? -18.828 17.266 3.455 1 82.88 356 TYR A CA 1
ATOM 2732 C C . TYR A 1 356 ? -17.312 17.328 3.402 1 82.88 356 TYR A C 1
ATOM 2734 O O . TYR A 1 356 ? -16.703 17.062 2.357 1 82.88 356 TYR A O 1
ATOM 2742 N N . ASN A 1 357 ? -16.734 17.547 4.48 1 84.31 357 ASN A N 1
ATOM 2743 C CA . ASN A 1 357 ? -15.297 17.797 4.453 1 84.31 357 ASN A CA 1
ATOM 2744 C C . ASN A 1 357 ? -14.5 16.656 5.066 1 84.31 357 ASN A C 1
ATOM 2746 O O . ASN A 1 357 ? -13.273 16.625 4.984 1 84.31 357 ASN A O 1
ATOM 2750 N N . PHE A 1 358 ? -15.125 15.68 5.59 1 85.56 358 PHE A N 1
ATOM 2751 C CA . PHE A 1 358 ? -14.414 14.695 6.402 1 85.56 358 PHE A CA 1
ATOM 2752 C C . PHE A 1 358 ? -13.531 13.805 5.531 1 85.56 358 PHE A C 1
ATOM 2754 O O . PHE A 1 358 ? -12.406 13.477 5.914 1 85.56 358 PHE A O 1
ATOM 2761 N N . ASN A 1 359 ? -14.055 13.523 4.363 1 90.81 359 ASN A N 1
ATOM 2762 C CA . ASN A 1 359 ? -13.227 12.703 3.49 1 90.81 359 ASN A CA 1
ATOM 2763 C C . ASN A 1 359 ? -11.969 13.445 3.041 1 90.81 359 ASN A C 1
ATOM 2765 O O . ASN A 1 359 ? -10.883 12.875 3.002 1 90.81 359 ASN A O 1
ATOM 2769 N N . HIS A 1 360 ? -12.195 14.711 2.811 1 93.81 360 HIS A N 1
ATOM 2770 C CA . HIS A 1 360 ? -11.07 15.539 2.387 1 93.81 360 HIS A CA 1
ATOM 2771 C C . HIS A 1 360 ? -10.062 15.711 3.518 1 93.81 360 HIS A C 1
ATOM 2773 O O . HIS A 1 360 ? -8.852 15.664 3.287 1 93.81 360 HIS A O 1
ATOM 2779 N N . GLU A 1 361 ? -10.539 15.953 4.715 1 94.31 361 GLU A N 1
ATOM 2780 C CA . GLU A 1 361 ? -9.688 16.047 5.891 1 94.31 361 GLU A CA 1
ATOM 2781 C C . GLU A 1 361 ? -8.867 14.781 6.09 1 94.31 361 GLU A C 1
ATOM 2783 O O . GLU A 1 361 ? -7.656 14.844 6.332 1 94.31 361 GLU A O 1
ATOM 2788 N N . ARG A 1 362 ? -9.523 13.648 5.988 1 96.44 362 ARG A N 1
ATOM 2789 C CA . ARG A 1 362 ? -8.844 12.375 6.168 1 96.44 362 ARG A CA 1
ATOM 2790 C C . ARG A 1 362 ? -7.777 12.164 5.102 1 96.44 362 ARG A C 1
ATOM 2792 O O . ARG A 1 362 ? -6.672 11.703 5.398 1 96.44 362 ARG A O 1
ATOM 2799 N N . TRP A 1 363 ? -8.109 12.508 3.855 1 97.56 363 TRP A N 1
ATOM 2800 C CA . TRP A 1 363 ? -7.156 12.453 2.752 1 97.56 363 TRP A CA 1
ATOM 2801 C C . TRP A 1 363 ? -5.957 13.359 3.021 1 97.56 363 TRP A C 1
ATOM 2803 O O . TRP A 1 363 ? -4.809 12.953 2.836 1 97.56 363 TRP A O 1
ATOM 2813 N N . PHE A 1 364 ? -6.227 14.539 3.521 1 97 364 PHE A N 1
ATOM 2814 C CA . PHE A 1 364 ? -5.191 15.492 3.914 1 97 364 PHE A CA 1
ATOM 2815 C C . PHE A 1 364 ? -4.293 14.891 4.992 1 97 364 PHE A C 1
ATOM 2817 O O . PHE A 1 364 ? -3.068 15 4.914 1 97 364 PHE A O 1
ATOM 2824 N N . ILE A 1 365 ? -4.816 14.281 5.977 1 97.19 365 ILE A N 1
ATOM 2825 C CA . ILE A 1 365 ? -4.062 13.672 7.066 1 97.19 365 ILE A CA 1
ATOM 2826 C C . ILE A 1 365 ? -3.121 12.602 6.512 1 97.19 365 ILE A C 1
ATOM 2828 O O . ILE A 1 365 ? -1.94 12.562 6.863 1 97.19 365 ILE A O 1
ATOM 2832 N N . VAL A 1 366 ? -3.613 11.789 5.582 1 98.38 366 VAL A N 1
ATOM 2833 C CA . VAL A 1 366 ? -2.812 10.711 5.012 1 98.38 366 VAL A CA 1
ATOM 2834 C C . VAL A 1 366 ? -1.644 11.289 4.223 1 98.38 366 VAL A C 1
ATOM 2836 O O . VAL A 1 366 ? -0.509 10.82 4.344 1 98.38 366 VAL A O 1
ATOM 2839 N N . ALA A 1 367 ? -1.88 12.352 3.441 1 98.19 367 ALA A N 1
ATOM 2840 C CA . ALA A 1 367 ? -0.833 12.977 2.637 1 98.19 367 ALA A CA 1
ATOM 2841 C C . ALA A 1 367 ? 0.288 13.516 3.521 1 98.19 367 ALA A C 1
ATOM 2843 O O . ALA A 1 367 ? 1.469 13.297 3.238 1 98.19 367 ALA A O 1
ATOM 2844 N N . THR A 1 368 ? -0.082 14.133 4.59 1 97.5 368 THR A N 1
ATOM 2845 C CA . THR A 1 368 ? 0.89 14.773 5.469 1 97.5 368 THR A CA 1
ATOM 2846 C C . THR A 1 368 ? 1.65 13.727 6.281 1 97.5 368 THR A C 1
ATOM 2848 O O . THR A 1 368 ? 2.875 13.797 6.398 1 97.5 368 THR A O 1
ATOM 2851 N N . VAL A 1 369 ? 0.927 12.742 6.805 1 97.56 369 VAL A N 1
ATOM 2852 C CA . VAL A 1 369 ? 1.539 11.719 7.648 1 97.56 369 VAL A CA 1
ATOM 2853 C C . VAL A 1 369 ? 2.484 10.859 6.812 1 97.56 369 VAL A C 1
ATOM 2855 O O . VAL A 1 369 ? 3.586 10.531 7.254 1 97.56 369 VAL A O 1
ATOM 2858 N N . THR A 1 370 ? 2.068 10.484 5.629 1 98 370 THR A N 1
ATOM 2859 C CA . THR A 1 370 ? 2.914 9.672 4.762 1 98 370 THR A CA 1
ATOM 2860 C C . THR A 1 370 ? 4.223 10.391 4.449 1 98 370 THR A C 1
ATOM 2862 O O . THR A 1 370 ? 5.289 9.773 4.422 1 98 370 THR A O 1
ATOM 2865 N N . ARG A 1 371 ? 4.129 11.695 4.227 1 97.44 371 ARG A N 1
ATOM 2866 C CA . ARG A 1 371 ? 5.34 12.461 3.959 1 97.44 371 ARG A CA 1
ATOM 2867 C C . ARG A 1 371 ? 6.23 12.531 5.195 1 97.44 371 ARG A C 1
ATOM 2869 O O . ARG A 1 371 ? 7.457 12.477 5.09 1 97.44 371 ARG A O 1
ATOM 2876 N N . SER A 1 372 ? 5.648 12.742 6.363 1 97.44 372 SER A N 1
ATOM 2877 C CA . SER A 1 372 ? 6.418 12.734 7.605 1 97.44 372 SER A CA 1
ATOM 2878 C C . SER A 1 372 ? 7.145 11.406 7.797 1 97.44 372 SER A C 1
ATOM 2880 O O . SER A 1 372 ? 8.289 11.383 8.266 1 97.44 372 SER A O 1
ATOM 2882 N N . ILE A 1 373 ? 6.48 10.32 7.418 1 98.25 373 ILE A N 1
ATOM 2883 C CA . ILE A 1 373 ? 7.086 9 7.512 1 98.25 373 ILE A CA 1
ATOM 2884 C C . ILE A 1 373 ? 8.305 8.922 6.594 1 98.25 373 ILE A C 1
ATOM 2886 O O . ILE A 1 373 ? 9.344 8.383 6.98 1 98.25 373 ILE A O 1
ATOM 2890 N N . ARG A 1 374 ? 8.195 9.492 5.43 1 98 374 ARG A N 1
ATOM 2891 C CA . ARG A 1 374 ? 9.312 9.484 4.496 1 98 374 ARG A CA 1
ATOM 2892 C C . ARG A 1 374 ? 10.492 10.281 5.051 1 98 374 ARG A C 1
ATOM 2894 O O . ARG A 1 374 ? 11.648 9.914 4.828 1 98 374 ARG A O 1
ATOM 2901 N N . LEU A 1 375 ? 10.195 11.375 5.707 1 97.25 375 LEU A N 1
ATOM 2902 C CA . LEU A 1 375 ? 11.266 12.117 6.363 1 97.25 375 LEU A CA 1
ATOM 2903 C C . LEU A 1 375 ? 11.977 11.258 7.391 1 97.25 375 LEU A C 1
ATOM 2905 O O . LEU A 1 375 ? 13.211 11.266 7.469 1 97.25 375 LEU A O 1
ATOM 2909 N N . VAL A 1 376 ? 11.227 10.516 8.148 1 98 376 VAL A N 1
ATOM 2910 C CA . VAL A 1 376 ? 11.781 9.633 9.164 1 98 376 VAL A CA 1
ATOM 2911 C C . VAL A 1 376 ? 12.633 8.555 8.5 1 98 376 VAL A C 1
ATOM 2913 O O . VAL A 1 376 ? 13.734 8.242 8.969 1 98 376 VAL A O 1
ATOM 2916 N N . ILE A 1 377 ? 12.156 8.023 7.398 1 98.19 377 ILE A N 1
ATOM 2917 C CA . ILE A 1 377 ? 12.906 7.008 6.664 1 98.19 377 ILE A CA 1
ATOM 2918 C C . ILE A 1 377 ? 14.211 7.602 6.152 1 98.19 377 ILE A C 1
ATOM 2920 O O . ILE A 1 377 ? 15.266 6.969 6.238 1 98.19 377 ILE A O 1
ATOM 2924 N N . GLU A 1 378 ? 14.117 8.781 5.633 1 97.31 378 GLU A N 1
ATOM 2925 C CA . GLU A 1 378 ? 15.32 9.469 5.16 1 97.31 378 GLU A CA 1
ATOM 2926 C C . GLU A 1 378 ? 16.328 9.648 6.289 1 97.31 378 GLU A C 1
ATOM 2928 O O . GLU A 1 378 ? 17.516 9.391 6.109 1 97.31 378 GLU A O 1
ATOM 2933 N N . GLU A 1 379 ? 15.828 10.094 7.461 1 96.75 379 GLU A N 1
ATOM 2934 C CA . GLU A 1 379 ? 16.688 10.25 8.633 1 96.75 379 GLU A CA 1
ATOM 2935 C C . GLU A 1 379 ? 17.344 8.938 9.023 1 96.75 379 GLU A C 1
ATOM 2937 O O . GLU A 1 379 ? 18.547 8.898 9.281 1 96.75 379 GLU A O 1
ATOM 2942 N N . CYS A 1 380 ? 16.609 7.914 9 1 97.88 380 CYS A N 1
ATOM 2943 C CA . CYS A 1 380 ? 17.109 6.602 9.391 1 97.88 380 CYS A CA 1
ATOM 2944 C C . CYS A 1 380 ? 18.156 6.105 8.398 1 97.88 380 CYS A C 1
ATOM 2946 O O . CYS A 1 380 ? 19.172 5.535 8.797 1 97.88 380 CYS A O 1
ATOM 2948 N N . PHE A 1 381 ? 17.875 6.293 7.125 1 97.38 381 PHE A N 1
ATOM 2949 C CA . PHE A 1 381 ? 18.812 5.859 6.094 1 97.38 381 PHE A CA 1
ATOM 2950 C C . PHE A 1 381 ? 20.125 6.609 6.219 1 97.38 381 PHE A C 1
ATOM 2952 O O . PHE A 1 381 ? 21.203 6 6.223 1 97.38 381 PHE A O 1
ATOM 2959 N N . LYS A 1 382 ? 20.094 7.934 6.352 1 95.38 382 LYS A N 1
ATOM 2960 C CA . LYS A 1 382 ? 21.297 8.75 6.516 1 95.38 382 LYS A CA 1
ATOM 2961 C C . LYS A 1 382 ? 22.062 8.359 7.773 1 95.38 382 LYS A C 1
ATOM 2963 O O . LYS A 1 382 ? 23.266 8.156 7.73 1 95.38 382 LYS A O 1
ATOM 2968 N N . TRP A 1 383 ? 21.344 8.203 8.859 1 94.88 383 TRP A N 1
ATOM 2969 C CA . TRP A 1 383 ? 21.984 7.871 10.133 1 94.88 383 TRP A CA 1
ATOM 2970 C C . TRP A 1 383 ? 22.656 6.504 10.062 1 94.88 383 TRP A C 1
ATOM 2972 O O . TRP A 1 383 ? 23.781 6.336 10.523 1 94.88 383 TRP A O 1
ATOM 2982 N N . ALA A 1 384 ? 21.953 5.57 9.477 1 95.5 384 ALA A N 1
ATOM 2983 C CA . ALA A 1 384 ? 22.484 4.211 9.383 1 95.5 384 ALA A CA 1
ATOM 2984 C C . ALA A 1 384 ? 23.75 4.18 8.539 1 95.5 384 ALA A C 1
ATOM 2986 O O . ALA A 1 384 ? 24.641 3.35 8.766 1 95.5 384 ALA A O 1
ATOM 2987 N N . GLN A 1 385 ? 23.828 5.109 7.594 1 93.25 385 GLN A N 1
ATOM 2988 C CA . GLN A 1 385 ? 25 5.199 6.73 1 93.25 385 GLN A CA 1
ATOM 2989 C C . GLN A 1 385 ? 26.156 5.887 7.445 1 93.25 385 GLN A C 1
ATOM 2991 O O . GLN A 1 385 ? 27.328 5.582 7.184 1 93.25 385 GLN A O 1
ATOM 2996 N N . GLN A 1 386 ? 25.875 6.762 8.328 1 91.56 386 GLN A N 1
ATOM 2997 C CA . GLN A 1 386 ? 26.906 7.633 8.867 1 91.56 386 GLN A CA 1
ATOM 2998 C C . GLN A 1 386 ? 27.375 7.148 10.234 1 91.56 386 GLN A C 1
ATOM 3000 O O . GLN A 1 386 ? 28.531 7.363 10.617 1 91.56 386 GLN A O 1
ATOM 3005 N N . ARG A 1 387 ? 26.5 6.496 10.992 1 90 387 ARG A N 1
ATOM 3006 C CA . ARG A 1 387 ? 26.844 6.008 12.328 1 90 387 ARG A CA 1
ATOM 3007 C C . ARG A 1 387 ? 27.734 4.77 12.242 1 90 387 ARG A C 1
ATOM 3009 O O . ARG A 1 387 ? 27.391 3.803 11.555 1 90 387 ARG A O 1
ATOM 3016 N N . LEU A 1 388 ? 28.828 4.797 12.961 1 90.31 388 LEU A N 1
ATOM 3017 C CA . LEU A 1 388 ? 29.75 3.66 12.977 1 90.31 388 LEU A CA 1
ATOM 3018 C C . LEU A 1 388 ? 29.578 2.842 14.25 1 90.31 388 LEU A C 1
ATOM 3020 O O . LEU A 1 388 ? 29.531 3.396 15.344 1 90.31 388 LEU A O 1
ATOM 3024 N N . VAL A 1 389 ? 29.375 1.63 14.109 1 85.06 389 VAL A N 1
ATOM 3025 C CA . VAL A 1 389 ? 29.344 0.648 15.195 1 85.06 389 VAL A CA 1
ATOM 3026 C C . VAL A 1 389 ? 30.188 -0.569 14.812 1 85.06 389 VAL A C 1
ATOM 3028 O O . VAL A 1 389 ? 30.141 -1.02 13.664 1 85.06 389 VAL A O 1
ATOM 3031 N N . PHE A 1 390 ? 31.031 -1.053 15.758 1 88.62 390 PHE A N 1
ATOM 3032 C CA . PHE A 1 390 ? 31.922 -2.188 15.539 1 88.62 390 PHE A CA 1
ATOM 3033 C C . PHE A 1 390 ? 32.812 -1.947 14.328 1 88.62 390 PHE A C 1
ATOM 3035 O O . PHE A 1 390 ? 33.062 -2.863 13.547 1 88.62 390 PHE A O 1
ATOM 3042 N N . GLY A 1 391 ? 33.094 -0.751 14.102 1 89.12 391 GLY A N 1
ATOM 3043 C CA . GLY A 1 391 ? 34.062 -0.379 13.086 1 89.12 391 GLY A CA 1
ATOM 3044 C C . GLY A 1 391 ? 33.469 -0.236 11.703 1 89.12 391 GLY A C 1
ATOM 3045 O O . GLY A 1 391 ? 34.188 0.008 10.727 1 89.12 391 GLY A O 1
ATOM 3046 N N . LYS A 1 392 ? 32.156 -0.427 11.539 1 93 392 LYS A N 1
ATOM 3047 C CA . LYS A 1 392 ? 31.484 -0.33 10.25 1 93 392 LYS A CA 1
ATOM 3048 C C . LYS A 1 392 ? 30.234 0.527 10.359 1 93 392 LYS A C 1
ATOM 3050 O O . LYS A 1 392 ? 29.703 0.737 11.453 1 93 392 LYS A O 1
ATOM 3055 N N . PRO A 1 393 ? 29.797 1.054 9.203 1 93.31 393 PRO A N 1
ATOM 3056 C CA . PRO A 1 393 ? 28.531 1.769 9.25 1 93.31 393 PRO A CA 1
ATOM 3057 C C . PRO A 1 393 ? 27.391 0.902 9.773 1 93.31 393 PRO A C 1
ATOM 3059 O O . PRO A 1 393 ? 27.328 -0.294 9.477 1 93.31 393 PRO A O 1
ATOM 3062 N N . LEU A 1 394 ? 26.531 1.536 10.539 1 93.25 394 LEU A N 1
ATOM 3063 C CA . LEU A 1 394 ? 25.406 0.865 11.18 1 93.25 394 LEU A CA 1
ATOM 3064 C C . LEU A 1 394 ? 24.594 0.081 10.156 1 93.25 394 LEU A C 1
ATOM 3066 O O . LEU A 1 394 ? 24.062 -0.991 10.461 1 93.25 394 LEU A O 1
ATOM 3070 N N . ILE A 1 395 ? 24.5 0.518 8.906 1 95.94 395 ILE A N 1
ATOM 3071 C CA . ILE A 1 395 ? 23.656 -0.059 7.867 1 95.94 395 ILE A CA 1
ATOM 3072 C C . ILE A 1 395 ? 24.219 -1.413 7.441 1 95.94 395 ILE A C 1
ATOM 3074 O O . ILE A 1 395 ? 23.531 -2.193 6.773 1 95.94 395 ILE A O 1
ATOM 3078 N N . GLU A 1 396 ? 25.406 -1.729 7.777 1 94.75 396 GLU A N 1
ATOM 3079 C CA . GLU A 1 396 ? 26 -3.014 7.426 1 94.75 396 GLU A CA 1
ATOM 3080 C C . GLU A 1 396 ? 25.438 -4.141 8.281 1 94.75 396 GLU A C 1
ATOM 3082 O O . GLU A 1 396 ? 25.609 -5.316 7.969 1 94.75 396 GLU A O 1
ATOM 3087 N N . GLN A 1 397 ? 24.812 -3.795 9.391 1 92.12 397 GLN A N 1
ATOM 3088 C CA . GLN A 1 397 ? 24.125 -4.793 10.188 1 92.12 397 GLN A CA 1
ATOM 3089 C C . GLN A 1 397 ? 22.828 -5.234 9.516 1 92.12 397 GLN A C 1
ATOM 3091 O O . GLN A 1 397 ? 21.922 -4.422 9.297 1 92.12 397 GLN A O 1
ATOM 3096 N N . PRO A 1 398 ? 22.672 -6.582 9.289 1 93.62 398 PRO A N 1
ATOM 3097 C CA . PRO A 1 398 ? 21.469 -7.059 8.586 1 93.62 398 PRO A CA 1
ATOM 3098 C C . PRO A 1 398 ? 20.172 -6.711 9.312 1 93.62 398 PRO A C 1
ATOM 3100 O O . PRO A 1 398 ? 19.156 -6.461 8.664 1 93.62 398 PRO A O 1
ATOM 3103 N N . VAL A 1 399 ? 20.188 -6.66 10.586 1 93.31 399 VAL A N 1
ATOM 3104 C CA . VAL A 1 399 ? 18.984 -6.379 11.359 1 93.31 399 VAL A CA 1
ATOM 3105 C C . VAL A 1 399 ? 18.547 -4.934 11.117 1 93.31 399 VAL A C 1
ATOM 3107 O O . VAL A 1 399 ? 17.344 -4.633 11.141 1 93.31 399 VAL A O 1
ATOM 3110 N N . ILE A 1 400 ? 19.5 -4.004 10.844 1 95.38 400 ILE A N 1
ATOM 3111 C CA . ILE A 1 400 ? 19.172 -2.609 10.555 1 95.38 400 ILE A CA 1
ATOM 3112 C C . ILE A 1 400 ? 18.562 -2.496 9.156 1 95.38 400 ILE A C 1
ATOM 3114 O O . ILE A 1 400 ? 17.562 -1.803 8.961 1 95.38 400 ILE A O 1
ATOM 3118 N N . ARG A 1 401 ? 19.172 -3.186 8.203 1 97 401 ARG A N 1
ATOM 3119 C CA . ARG A 1 401 ? 18.609 -3.191 6.855 1 97 401 ARG A CA 1
ATOM 3120 C C . ARG A 1 401 ? 17.219 -3.787 6.836 1 97 401 ARG A C 1
ATOM 3122 O O . ARG A 1 401 ? 16.344 -3.324 6.09 1 97 401 ARG A O 1
ATOM 3129 N N . ALA A 1 402 ? 16.953 -4.793 7.641 1 97 402 ALA A N 1
ATOM 3130 C CA . ALA A 1 402 ? 15.625 -5.391 7.738 1 97 402 ALA A CA 1
ATOM 3131 C C . ALA A 1 402 ? 14.609 -4.375 8.242 1 97 402 ALA A C 1
ATOM 3133 O O . ALA A 1 402 ? 13.492 -4.297 7.715 1 97 402 ALA A O 1
ATOM 3134 N N . LYS A 1 403 ? 14.969 -3.59 9.273 1 96.94 403 LYS A N 1
ATOM 3135 C CA . LYS A 1 403 ? 14.07 -2.555 9.781 1 96.94 403 LYS A CA 1
ATOM 3136 C C . LYS A 1 403 ? 13.75 -1.526 8.703 1 96.94 403 LYS A C 1
ATOM 3138 O O . LYS A 1 403 ? 12.586 -1.179 8.5 1 96.94 403 LYS A O 1
ATOM 3143 N N . LEU A 1 404 ? 14.773 -1.089 7.977 1 98.06 404 LEU A N 1
ATOM 3144 C CA . LEU A 1 404 ? 14.57 -0.133 6.895 1 98.06 404 LEU A CA 1
ATOM 3145 C C . LEU A 1 404 ? 13.68 -0.723 5.809 1 98.06 404 LEU A C 1
ATOM 3147 O O . LEU A 1 404 ? 12.797 -0.042 5.289 1 98.06 404 LEU A O 1
ATOM 3151 N N . ALA A 1 405 ? 13.906 -1.98 5.48 1 98.5 405 ALA A N 1
ATOM 3152 C CA . ALA A 1 405 ? 13.141 -2.65 4.438 1 98.5 405 ALA A CA 1
ATOM 3153 C C . ALA A 1 405 ? 11.648 -2.645 4.77 1 98.5 405 ALA A C 1
ATOM 3155 O O . ALA A 1 405 ? 10.812 -2.346 3.908 1 98.5 405 ALA A O 1
ATOM 3156 N N . HIS A 1 406 ? 11.289 -2.965 5.969 1 97.69 406 HIS A N 1
ATOM 3157 C CA . HIS A 1 406 ? 9.898 -3.004 6.383 1 97.69 406 HIS A CA 1
ATOM 3158 C C . HIS A 1 406 ? 9.281 -1.608 6.379 1 97.69 406 HIS A C 1
ATOM 3160 O O . HIS A 1 406 ? 8.156 -1.423 5.906 1 97.69 406 HIS A O 1
ATOM 3166 N N . MET A 1 407 ? 10.016 -0.612 6.875 1 98.19 407 MET A N 1
ATOM 3167 C CA . MET A 1 407 ? 9.523 0.762 6.871 1 98.19 407 MET A CA 1
ATOM 3168 C C . MET A 1 407 ? 9.25 1.235 5.445 1 98.19 407 MET A C 1
ATOM 3170 O O . MET A 1 407 ? 8.18 1.788 5.164 1 98.19 407 MET A O 1
ATOM 3174 N N . ILE A 1 408 ? 10.195 0.942 4.582 1 98.38 408 ILE A N 1
ATOM 3175 C CA . ILE A 1 408 ? 10.102 1.39 3.195 1 98.38 408 ILE A CA 1
ATOM 3176 C C . ILE A 1 408 ? 8.938 0.691 2.504 1 98.38 408 ILE A C 1
ATOM 3178 O O . ILE A 1 408 ? 8.109 1.341 1.859 1 98.38 408 ILE A O 1
ATOM 3182 N N . SER A 1 409 ? 8.844 -0.612 2.643 1 98.31 409 SER A N 1
ATOM 3183 C CA . SER A 1 409 ? 7.824 -1.382 1.935 1 98.31 409 SER A CA 1
ATOM 3184 C C . SER A 1 409 ? 6.418 -0.974 2.369 1 98.31 409 SER A C 1
ATOM 3186 O O . SER A 1 409 ? 5.508 -0.896 1.545 1 98.31 409 SER A O 1
ATOM 3188 N N . GLU A 1 410 ? 6.199 -0.73 3.643 1 98.31 410 GLU A N 1
ATOM 3189 C CA . GLU A 1 410 ? 4.902 -0.292 4.148 1 98.31 410 GLU A CA 1
ATOM 3190 C C . GLU A 1 410 ? 4.547 1.096 3.619 1 98.31 410 GLU A C 1
ATOM 3192 O O . GLU A 1 410 ? 3.408 1.335 3.207 1 98.31 410 GLU A O 1
ATOM 3197 N N . THR A 1 411 ? 5.508 1.963 3.59 1 98.38 411 THR A N 1
ATOM 3198 C CA . THR A 1 411 ? 5.277 3.348 3.191 1 98.38 411 THR A CA 1
ATOM 3199 C C . THR A 1 411 ? 4.984 3.438 1.695 1 98.38 411 THR A C 1
ATOM 3201 O O . THR A 1 411 ? 4.066 4.145 1.279 1 98.38 411 THR A O 1
ATOM 3204 N N . GLU A 1 412 ? 5.777 2.699 0.916 1 98.38 412 GLU A N 1
ATOM 3205 C CA . GLU A 1 412 ? 5.547 2.701 -0.526 1 98.38 412 GLU A CA 1
ATOM 3206 C C . GLU A 1 412 ? 4.152 2.182 -0.865 1 98.38 412 GLU A C 1
ATOM 3208 O O . GLU A 1 412 ? 3.473 2.738 -1.729 1 98.38 412 GLU A O 1
ATOM 3213 N N . ALA A 1 413 ? 3.736 1.162 -0.187 1 98.19 413 ALA A N 1
ATOM 3214 C CA . ALA A 1 413 ? 2.404 0.61 -0.421 1 98.19 413 ALA A CA 1
ATOM 3215 C C . ALA A 1 413 ? 1.322 1.647 -0.138 1 98.19 413 ALA A C 1
ATOM 3217 O O . ALA A 1 413 ? 0.435 1.871 -0.965 1 98.19 413 ALA A O 1
ATOM 3218 N N . VAL A 1 414 ? 1.395 2.328 0.997 1 98.44 414 VAL A N 1
ATOM 3219 C CA . VAL A 1 414 ? 0.407 3.324 1.399 1 98.44 414 VAL A CA 1
ATOM 3220 C C . VAL A 1 414 ? 0.419 4.492 0.414 1 98.44 414 VAL A C 1
ATOM 3222 O O . VAL A 1 414 ? -0.638 4.957 -0.016 1 98.44 414 VAL A O 1
ATOM 3225 N N . HIS A 1 415 ? 1.611 4.938 0.029 1 98.56 415 HIS A N 1
ATOM 3226 C CA . HIS A 1 415 ? 1.724 6.094 -0.854 1 98.56 415 HIS A CA 1
ATOM 3227 C C . HIS A 1 415 ? 1.102 5.809 -2.217 1 98.56 415 HIS A C 1
ATOM 3229 O O . HIS A 1 415 ? 0.456 6.68 -2.805 1 98.56 415 HIS A O 1
ATOM 3235 N N . ASN A 1 416 ? 1.345 4.648 -2.732 1 98.44 416 ASN A N 1
ATOM 3236 C CA . ASN A 1 416 ? 0.775 4.312 -4.031 1 98.44 416 ASN A CA 1
ATOM 3237 C C . ASN A 1 416 ? -0.75 4.266 -3.982 1 98.44 416 ASN A C 1
ATOM 3239 O O . ASN A 1 416 ? -1.419 4.68 -4.93 1 98.44 416 ASN A O 1
ATOM 3243 N N . TRP A 1 417 ? -1.348 3.707 -2.922 1 98.56 417 TRP A N 1
ATOM 3244 C CA . TRP A 1 417 ? -2.799 3.73 -2.766 1 98.56 417 TRP A CA 1
ATOM 3245 C C . TRP A 1 417 ? -3.311 5.164 -2.65 1 98.56 417 TRP A C 1
ATOM 3247 O O . TRP A 1 417 ? -4.352 5.504 -3.213 1 98.56 417 TRP A O 1
ATOM 3257 N N . LEU A 1 418 ? -2.555 6.027 -1.912 1 98.69 418 LEU A N 1
ATOM 3258 C CA . LEU A 1 418 ? -2.877 7.445 -1.793 1 98.69 418 LEU A CA 1
ATOM 3259 C C . LEU A 1 418 ? -2.945 8.102 -3.168 1 98.69 418 LEU A C 1
ATOM 3261 O O . LEU A 1 418 ? -3.879 8.859 -3.451 1 98.69 418 LEU A O 1
ATOM 3265 N N . GLU A 1 419 ? -1.963 7.812 -4.02 1 98.44 419 GLU A N 1
ATOM 3266 C CA . GLU A 1 419 ? -1.953 8.391 -5.363 1 98.44 419 GLU A CA 1
ATOM 3267 C C . GLU A 1 419 ? -3.16 7.922 -6.172 1 98.44 419 GLU A C 1
ATOM 3269 O O . GLU A 1 419 ? -3.762 8.703 -6.906 1 98.44 419 GLU A O 1
ATOM 3274 N N . ASN A 1 420 ? -3.525 6.645 -6.023 1 98.31 420 ASN A N 1
ATOM 3275 C CA . ASN A 1 420 ? -4.695 6.133 -6.727 1 98.31 420 ASN A CA 1
ATOM 3276 C C .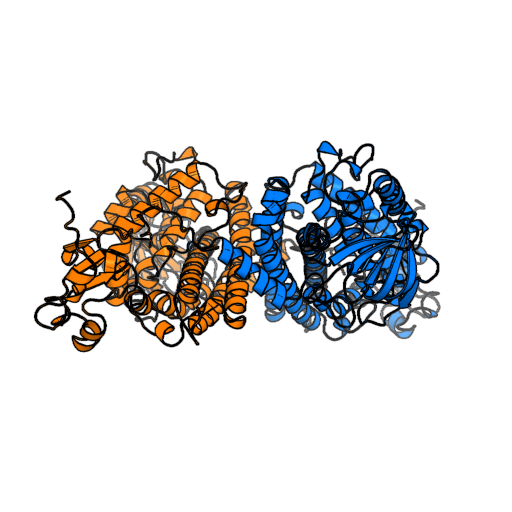 ASN A 1 420 ? -5.973 6.84 -6.285 1 98.31 420 ASN A C 1
ATOM 3278 O O . ASN A 1 420 ? -6.785 7.242 -7.117 1 98.31 420 ASN A O 1
ATOM 3282 N N . LEU A 1 421 ? -6.184 6.984 -4.98 1 98.31 421 LEU A N 1
ATOM 3283 C CA . LEU A 1 421 ? -7.387 7.641 -4.48 1 98.31 421 LEU A CA 1
ATOM 3284 C C . LEU A 1 421 ? -7.395 9.117 -4.855 1 98.31 421 LEU A C 1
ATOM 3286 O O . LEU A 1 421 ? -8.453 9.688 -5.137 1 98.31 421 LEU A O 1
ATOM 3290 N N . THR A 1 422 ? -6.207 9.742 -4.848 1 98.62 422 THR A N 1
ATOM 3291 C CA . THR A 1 422 ? -6.121 11.125 -5.316 1 98.62 422 THR A CA 1
ATOM 3292 C C . THR A 1 422 ? -6.543 11.219 -6.781 1 98.62 422 THR A C 1
ATOM 3294 O O . THR A 1 422 ? -7.25 12.156 -7.168 1 98.62 422 THR A O 1
ATOM 3297 N N . TYR A 1 423 ? -6.09 10.266 -7.527 1 98.5 423 TYR A N 1
ATOM 3298 C CA . TYR A 1 423 ? -6.492 10.219 -8.93 1 98.5 423 TYR A CA 1
ATOM 3299 C C . TYR A 1 423 ? -8.008 10.125 -9.062 1 98.5 423 TYR A C 1
ATOM 3301 O O . TYR A 1 423 ? -8.609 10.82 -9.883 1 98.5 423 TYR A O 1
ATOM 3309 N N . GLN A 1 424 ? -8.641 9.242 -8.273 1 98.31 424 GLN A N 1
ATOM 3310 C CA . GLN A 1 424 ? -10.102 9.148 -8.289 1 98.31 424 GLN A CA 1
ATOM 3311 C C . GLN A 1 424 ? -10.742 10.508 -8.008 1 98.31 424 GLN A C 1
ATOM 3313 O O . GLN A 1 424 ? -11.719 10.883 -8.656 1 98.31 424 GLN A O 1
ATOM 3318 N N . MET A 1 425 ? -10.195 11.258 -7.074 1 97.06 425 MET A N 1
ATOM 3319 C CA . MET A 1 425 ? -10.727 12.562 -6.691 1 97.06 425 MET A CA 1
ATOM 3320 C C . MET A 1 425 ? -10.688 13.531 -7.871 1 97.06 425 MET A C 1
ATOM 3322 O O . MET A 1 425 ? -11.539 14.422 -7.977 1 97.06 425 MET A O 1
ATOM 3326 N N . THR A 1 426 ? -9.703 13.422 -8.758 1 97.31 426 THR A N 1
ATOM 3327 C CA . THR A 1 426 ? -9.586 14.312 -9.906 1 97.31 426 THR A CA 1
ATOM 3328 C C . THR A 1 426 ? -10.602 13.945 -10.984 1 97.31 426 THR A C 1
ATOM 3330 O O . THR A 1 426 ? -10.914 14.766 -11.852 1 97.31 426 THR A O 1
ATOM 3333 N N . ARG A 1 427 ? -11.102 12.734 -10.906 1 97 427 ARG A N 1
ATOM 3334 C CA . ARG A 1 427 ? -11.93 12.234 -12 1 97 427 ARG A CA 1
ATOM 3335 C C . ARG A 1 427 ? -13.406 12.234 -11.617 1 97 427 ARG A C 1
ATOM 3337 O O . ARG A 1 427 ? -14.281 12.266 -12.484 1 97 427 ARG A O 1
ATOM 3344 N N . MET A 1 428 ? -13.688 12.195 -10.375 1 96.12 428 MET A N 1
ATOM 3345 C CA . MET A 1 428 ? -15.062 12.062 -9.906 1 96.12 428 MET A CA 1
ATOM 3346 C C . MET A 1 428 ? -15.656 13.43 -9.562 1 96.12 428 MET A C 1
ATOM 3348 O O . MET A 1 428 ? -14.938 14.312 -9.094 1 96.12 428 MET A O 1
ATOM 3352 N N . SER A 1 429 ? -16.984 13.523 -9.773 1 93.31 429 SER A N 1
ATOM 3353 C CA . SER A 1 429 ? -17.703 14.648 -9.164 1 93.31 429 SER A CA 1
ATOM 3354 C C . SER A 1 429 ? -17.703 14.547 -7.645 1 93.31 429 SER A C 1
ATOM 3356 O O . SER A 1 429 ? -17.406 13.484 -7.09 1 93.31 429 SER A O 1
ATOM 3358 N N . TYR A 1 430 ? -17.938 15.625 -7.02 1 87 430 TYR A N 1
ATOM 3359 C CA . TYR A 1 430 ? -17.969 15.617 -5.559 1 87 430 TYR A CA 1
ATOM 3360 C C . TYR A 1 430 ? -18.953 14.578 -5.039 1 87 430 TYR A C 1
ATOM 3362 O O . TYR A 1 430 ? -18.641 13.852 -4.09 1 87 430 TYR A O 1
ATOM 3370 N N . ASN A 1 431 ? -20.109 14.531 -5.602 1 88.94 431 ASN A N 1
ATOM 3371 C CA . ASN A 1 431 ? -21.141 13.594 -5.168 1 88.94 431 ASN A CA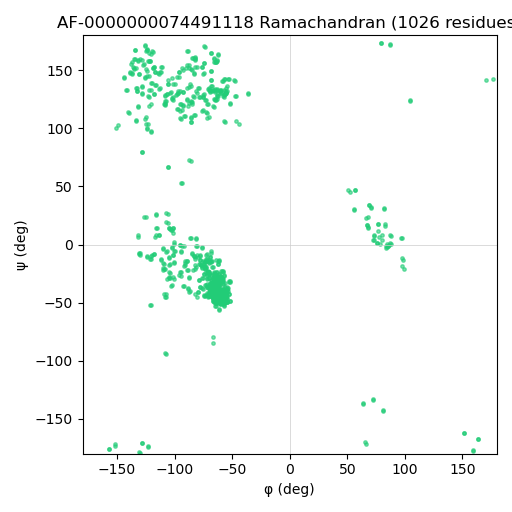 1
ATOM 3372 C C . ASN A 1 431 ? -20.688 12.141 -5.355 1 88.94 431 ASN A C 1
ATOM 3374 O O . ASN A 1 431 ? -20.859 11.312 -4.461 1 88.94 431 ASN A O 1
ATOM 3378 N N . GLU A 1 432 ? -20.141 11.891 -6.516 1 92.75 432 GLU A N 1
ATOM 3379 C CA . GLU A 1 432 ? -19.641 10.539 -6.777 1 92.75 432 GLU A CA 1
ATOM 3380 C C . GLU A 1 432 ? -18.547 10.148 -5.785 1 92.75 432 GLU A C 1
ATOM 3382 O O . GLU A 1 432 ? -18.562 9.039 -5.246 1 92.75 432 GLU A O 1
ATOM 3387 N N . ALA A 1 433 ? -17.672 11.078 -5.562 1 92.19 433 ALA A N 1
ATOM 3388 C CA . ALA A 1 433 ? -16.562 10.836 -4.641 1 92.19 433 ALA A CA 1
ATOM 3389 C C . ALA A 1 433 ? -17.078 10.586 -3.225 1 92.19 433 ALA A C 1
ATOM 3391 O O . ALA A 1 433 ? -16.578 9.719 -2.516 1 92.19 433 ALA A O 1
ATOM 3392 N N . SER A 1 434 ? -18.062 11.352 -2.816 1 89.06 434 SER A N 1
ATOM 3393 C CA . SER A 1 434 ? -18.609 11.211 -1.472 1 89.06 434 SER A CA 1
ATOM 3394 C C . SER A 1 434 ? -19.203 9.828 -1.254 1 89.06 434 SER A C 1
ATOM 3396 O O . SER A 1 434 ? -19.156 9.289 -0.143 1 89.06 434 SER A O 1
ATOM 3398 N N . ILE A 1 435 ? -19.672 9.266 -2.297 1 89.81 435 ILE A N 1
ATOM 3399 C CA . ILE A 1 435 ? -20.328 7.957 -2.209 1 89.81 435 ILE A CA 1
ATOM 3400 C C . ILE A 1 435 ? -19.266 6.855 -2.334 1 89.81 435 ILE A C 1
ATOM 3402 O O . ILE A 1 435 ? -19.234 5.926 -1.523 1 89.81 435 ILE A O 1
ATOM 3406 N N . LYS A 1 436 ? -18.359 7.008 -3.172 1 93.69 436 LYS A N 1
ATOM 3407 C CA . LYS A 1 436 ? -17.484 5.898 -3.551 1 93.69 436 LYS A CA 1
ATOM 3408 C C . LYS A 1 436 ? -16.203 5.906 -2.734 1 93.69 436 LYS A C 1
ATOM 3410 O O . LYS A 1 436 ? -15.586 4.859 -2.518 1 93.69 436 LYS A O 1
ATOM 3415 N N . LEU A 1 437 ? -15.844 7.105 -2.295 1 95.75 437 LEU A N 1
ATOM 3416 C CA . LEU A 1 437 ? -14.484 7.195 -1.788 1 95.75 437 LEU A CA 1
ATOM 3417 C C . LEU A 1 437 ? -14.469 7.25 -0.264 1 95.75 437 LEU A C 1
ATOM 3419 O O . LEU A 1 437 ? -13.414 7.082 0.359 1 95.75 437 LEU A O 1
ATOM 3423 N N . GLY A 1 438 ? -15.688 7.449 0.383 1 94.75 438 GLY A N 1
ATOM 3424 C CA . GLY A 1 438 ? -15.711 7.512 1.835 1 94.75 438 GLY A CA 1
ATOM 3425 C C . GLY A 1 438 ? -15.07 6.305 2.496 1 94.75 438 GLY A C 1
ATOM 3426 O O . GLY A 1 438 ? -14.211 6.453 3.363 1 94.75 438 GLY A O 1
ATOM 3427 N N . GLY A 1 439 ? -15.438 5.113 2.1 1 95.69 439 GLY A N 1
ATOM 3428 C CA . GLY A 1 439 ? -14.898 3.875 2.639 1 95.69 439 GLY A CA 1
ATOM 3429 C C . GLY A 1 439 ? -13.422 3.691 2.359 1 95.69 439 GLY A C 1
ATOM 3430 O O . GLY A 1 439 ? -12.617 3.568 3.287 1 95.69 439 GLY A O 1
ATOM 3431 N N . PRO A 1 440 ? -13.016 3.795 1.117 1 97.69 440 PRO A N 1
ATOM 3432 C CA . PRO A 1 440 ? -11.602 3.629 0.754 1 97.69 440 PRO A CA 1
ATOM 3433 C C . PRO A 1 440 ? -10.695 4.633 1.453 1 97.69 440 PRO A C 1
ATOM 3435 O O . PRO A 1 440 ? -9.602 4.277 1.899 1 97.69 440 PRO A O 1
ATOM 3438 N N . ILE A 1 441 ? -11.102 5.859 1.6 1 97.81 441 ILE A N 1
ATOM 3439 C CA . ILE A 1 441 ? -10.281 6.871 2.254 1 97.81 441 ILE A CA 1
ATOM 3440 C C . ILE A 1 441 ? -10.141 6.543 3.738 1 97.81 441 ILE A C 1
ATOM 3442 O O . ILE A 1 441 ? -9.062 6.688 4.312 1 97.81 441 ILE A O 1
ATOM 3446 N N . ALA A 1 442 ? -11.242 6.125 4.34 1 97.56 442 ALA A N 1
ATOM 3447 C CA . ALA A 1 442 ? -11.188 5.715 5.742 1 97.56 442 ALA A CA 1
ATOM 3448 C C . ALA A 1 442 ? -10.203 4.562 5.938 1 97.56 442 ALA A C 1
ATOM 3450 O O . ALA A 1 442 ? -9.383 4.594 6.859 1 97.56 442 ALA A O 1
ATOM 3451 N N . LEU A 1 443 ? -10.242 3.582 5.066 1 98.5 443 LEU A N 1
ATOM 3452 C CA . LEU A 1 443 ? -9.359 2.422 5.156 1 98.5 443 LEU A CA 1
ATOM 3453 C C . LEU A 1 443 ? -7.91 2.814 4.887 1 98.5 443 LEU A C 1
ATOM 3455 O O . LEU A 1 443 ? -6.988 2.256 5.488 1 98.5 443 LEU A O 1
ATOM 3459 N N . LEU A 1 444 ? -7.707 3.721 3.98 1 98.62 444 LEU A N 1
ATOM 3460 C CA . LEU A 1 444 ? -6.363 4.227 3.713 1 98.62 444 LEU A CA 1
ATOM 3461 C C . LEU A 1 444 ? -5.789 4.922 4.941 1 98.62 444 LEU A C 1
ATOM 3463 O O . LEU A 1 444 ? -4.617 4.727 5.277 1 98.62 444 LEU A O 1
ATOM 3467 N N . LYS A 1 445 ? -6.59 5.77 5.555 1 98.31 445 LYS A N 1
ATOM 3468 C CA . LYS A 1 445 ? -6.117 6.426 6.77 1 98.31 445 LYS A CA 1
ATOM 3469 C C . LYS A 1 445 ? -5.762 5.406 7.844 1 98.31 445 LYS A C 1
ATOM 3471 O O . LYS A 1 445 ? -4.734 5.531 8.516 1 98.31 445 LYS A O 1
ATOM 3476 N N . LEU A 1 446 ? -6.625 4.402 8.039 1 98.06 446 LEU A N 1
ATOM 3477 C CA . LEU A 1 446 ? -6.328 3.324 8.969 1 98.06 446 LEU A CA 1
ATOM 3478 C C . LEU A 1 446 ? -4.961 2.715 8.68 1 98.06 446 LEU A C 1
ATOM 3480 O O . LEU A 1 446 ? -4.129 2.576 9.578 1 98.06 446 LEU A O 1
ATOM 3484 N N . ARG A 1 447 ? -4.723 2.406 7.406 1 98.19 447 ARG A N 1
ATOM 3485 C CA . ARG A 1 447 ? -3.467 1.777 7.012 1 98.19 447 ARG A CA 1
ATOM 3486 C C . ARG A 1 447 ? -2.287 2.709 7.262 1 98.19 447 ARG A C 1
ATOM 3488 O O . ARG A 1 447 ? -1.25 2.283 7.773 1 98.19 447 ARG A O 1
ATOM 3495 N N . CYS A 1 448 ? -2.463 3.912 6.93 1 98.44 448 CYS A N 1
ATOM 3496 C CA . CYS A 1 448 ? -1.418 4.922 7.074 1 98.44 448 CYS A CA 1
ATOM 3497 C C . CYS A 1 448 ? -0.997 5.066 8.531 1 98.44 448 CYS A C 1
ATOM 3499 O O . CYS A 1 448 ? 0.196 5.062 8.844 1 98.44 448 CYS A O 1
ATOM 3501 N N . THR A 1 449 ? -1.956 5.176 9.438 1 97.94 449 THR A N 1
ATOM 3502 C CA . THR A 1 449 ? -1.632 5.418 10.836 1 97.94 449 THR A CA 1
ATOM 3503 C C . THR A 1 449 ? -1.027 4.168 11.477 1 97.94 449 THR A C 1
ATOM 3505 O O . THR A 1 449 ? -0.176 4.266 12.359 1 97.94 449 THR A O 1
ATOM 3508 N N . ARG A 1 450 ? -1.411 2.961 10.977 1 97.19 450 ARG A N 1
ATOM 3509 C CA . ARG A 1 450 ? -0.762 1.74 11.438 1 97.19 450 ARG A CA 1
ATOM 3510 C C . ARG A 1 450 ? 0.693 1.688 10.984 1 97.19 450 ARG A C 1
ATOM 3512 O O . ARG A 1 450 ? 1.567 1.251 11.742 1 97.19 450 ARG A O 1
ATOM 3519 N N . VAL A 1 451 ? 0.939 2.104 9.797 1 98.25 451 VAL A N 1
ATOM 3520 C CA . VAL A 1 451 ? 2.309 2.176 9.297 1 98.25 451 VAL A CA 1
ATOM 3521 C C . VAL A 1 451 ? 3.111 3.172 10.125 1 98.25 451 VAL A C 1
ATOM 3523 O O . VAL A 1 451 ? 4.262 2.91 10.484 1 98.25 451 VAL A O 1
ATOM 3526 N N . ALA A 1 452 ? 2.482 4.336 10.43 1 98 452 ALA A N 1
ATOM 3527 C CA . ALA A 1 452 ? 3.146 5.328 11.273 1 98 452 ALA A CA 1
ATOM 3528 C C . ALA A 1 452 ? 3.572 4.727 12.609 1 98 452 ALA A C 1
ATOM 3530 O O . ALA A 1 452 ? 4.664 5.012 13.102 1 98 452 ALA A O 1
ATOM 3531 N N . HIS A 1 453 ? 2.742 3.889 13.156 1 96.25 453 HIS A N 1
ATOM 3532 C CA . HIS A 1 453 ? 3.037 3.209 14.414 1 96.25 453 HIS A CA 1
ATOM 3533 C C . HIS A 1 453 ? 4.27 2.32 14.281 1 96.25 453 HIS A C 1
ATOM 3535 O O . HIS A 1 453 ? 5.172 2.379 15.117 1 96.25 453 HIS A O 1
ATOM 3541 N N . ASN A 1 454 ? 4.316 1.52 13.242 1 97 454 ASN A N 1
ATOM 3542 C CA . ASN A 1 454 ? 5.449 0.629 13.016 1 97 454 ASN A CA 1
ATOM 3543 C C . ASN A 1 454 ? 6.734 1.411 12.766 1 97 454 ASN A C 1
ATOM 3545 O O . ASN A 1 454 ? 7.797 1.052 13.273 1 97 454 ASN A O 1
ATOM 3549 N N . VAL A 1 455 ? 6.645 2.455 11.992 1 98.06 455 VAL A N 1
ATOM 3550 C CA . VAL A 1 455 ? 7.801 3.275 11.656 1 98.06 455 VAL A CA 1
ATOM 3551 C C . VAL A 1 455 ? 8.328 3.973 12.906 1 98.06 455 VAL A C 1
ATOM 3553 O O . VAL A 1 455 ? 9.539 4.098 13.094 1 98.06 455 VAL A O 1
ATOM 3556 N N . SER A 1 456 ? 7.418 4.445 13.75 1 96.69 456 SER A N 1
ATOM 3557 C CA . SER A 1 456 ? 7.82 5.047 15.016 1 96.69 456 SER A CA 1
ATOM 3558 C C . SER A 1 456 ? 8.656 4.074 15.852 1 96.69 456 SER A C 1
ATOM 3560 O O . SER A 1 456 ? 9.734 4.43 16.328 1 96.69 456 SER A O 1
ATOM 3562 N N . ASP A 1 457 ? 8.219 2.887 15.945 1 94.38 457 ASP A N 1
ATOM 3563 C CA . ASP A 1 457 ? 8.906 1.87 16.734 1 94.38 457 ASP A CA 1
ATOM 3564 C C . ASP A 1 457 ? 10.297 1.581 16.156 1 94.38 457 ASP A C 1
ATOM 3566 O O . ASP A 1 457 ? 11.297 1.652 16.875 1 94.38 457 ASP A O 1
ATOM 3570 N N . GLU A 1 458 ? 10.398 1.327 14.883 1 97 458 GLU A N 1
ATOM 3571 C CA . GLU A 1 458 ? 11.641 0.925 14.234 1 97 458 GLU A CA 1
ATOM 3572 C C . GLU A 1 458 ? 12.641 2.076 14.203 1 97 458 GLU A C 1
ATOM 3574 O O . GLU A 1 458 ? 13.844 1.867 14.383 1 97 458 GLU A O 1
ATOM 3579 N N . SER A 1 459 ? 12.148 3.271 13.945 1 97.38 459 SER A N 1
ATOM 3580 C CA . SER A 1 459 ? 13.062 4.41 13.867 1 97.38 459 SER A CA 1
ATOM 3581 C C . SER A 1 459 ? 13.695 4.707 15.219 1 97.38 459 SER A C 1
ATOM 3583 O O . SER A 1 459 ? 14.867 5.074 15.289 1 97.38 459 SER A O 1
ATOM 3585 N N . CYS A 1 460 ? 13.008 4.543 16.344 1 93.81 460 CYS A N 1
ATOM 3586 C CA . CYS A 1 460 ? 13.562 4.719 17.688 1 93.81 460 CYS A CA 1
ATOM 3587 C C . CYS A 1 460 ? 14.68 3.711 17.938 1 93.81 460 CYS A C 1
ATOM 3589 O O . CYS A 1 460 ? 15.719 4.062 18.484 1 93.81 460 CYS A O 1
ATOM 3591 N N . GLN A 1 461 ? 14.438 2.5 17.453 1 92.94 461 GLN A N 1
ATOM 3592 C CA . GLN A 1 461 ? 15.438 1.458 17.656 1 92.94 461 GLN A CA 1
ATOM 3593 C C . GLN A 1 461 ? 16.688 1.729 16.828 1 92.94 461 GLN A C 1
ATOM 3595 O O . GLN A 1 461 ? 17.812 1.425 17.25 1 92.94 461 GLN A O 1
ATOM 3600 N N . ILE A 1 462 ? 16.547 2.318 15.656 1 95.75 462 ILE A N 1
ATOM 3601 C CA . ILE A 1 462 ? 17.672 2.623 14.789 1 95.75 462 ILE A CA 1
ATOM 3602 C C . ILE A 1 462 ? 18.5 3.762 15.391 1 95.75 462 ILE A C 1
ATOM 3604 O O . ILE A 1 462 ? 19.734 3.73 15.359 1 95.75 462 ILE A O 1
ATOM 3608 N N . PHE A 1 463 ? 17.859 4.703 15.992 1 94.25 463 PHE A N 1
ATOM 3609 C CA . PHE A 1 463 ? 18.547 5.879 16.516 1 94.25 463 PHE A CA 1
ATOM 3610 C C . PHE A 1 463 ? 19.016 5.641 17.938 1 94.25 463 PHE A C 1
ATOM 3612 O O . PHE A 1 463 ? 19.891 6.359 18.438 1 94.25 463 PHE A O 1
ATOM 3619 N N . GLY A 1 464 ? 18.422 4.668 18.719 1 88.81 464 GLY A N 1
ATOM 3620 C CA . GLY A 1 464 ? 18.812 4.414 20.109 1 88.81 464 GLY A CA 1
ATOM 3621 C C . GLY A 1 464 ? 18.547 5.594 21.016 1 88.81 464 GLY A C 1
ATOM 3622 O O . GLY A 1 464 ? 17.484 6.223 20.938 1 88.81 464 GLY A O 1
ATOM 3623 N N . GLY A 1 465 ? 19.453 5.906 21.875 1 83.38 465 GLY A N 1
ATOM 3624 C CA . GLY A 1 465 ? 19.297 6.965 22.859 1 83.38 465 GLY A CA 1
ATOM 3625 C C . GLY A 1 465 ? 19.016 8.32 22.234 1 83.38 465 GLY A C 1
ATOM 3626 O O . GLY A 1 465 ? 18.312 9.148 22.828 1 83.38 465 GLY A O 1
ATOM 3627 N N . ARG A 1 466 ? 19.375 8.547 21 1 88 466 ARG A N 1
ATOM 3628 C CA . ARG A 1 466 ? 19.141 9.82 20.312 1 88 466 ARG A CA 1
ATOM 3629 C C . ARG A 1 466 ? 17.672 10.008 20 1 88 466 ARG A C 1
ATOM 3631 O O . ARG A 1 466 ? 17.188 11.141 19.875 1 88 466 ARG A O 1
ATOM 3638 N N . ALA A 1 467 ? 16.969 8.922 19.922 1 91.56 467 ALA A N 1
ATOM 3639 C CA . ALA A 1 467 ? 15.555 8.977 19.547 1 91.56 467 ALA A CA 1
ATOM 3640 C C . ALA A 1 467 ? 14.719 9.625 20.641 1 91.56 467 ALA A C 1
ATOM 3642 O O . ALA A 1 467 ? 13.562 9.992 20.422 1 91.56 467 ALA A O 1
ATOM 3643 N N . ILE A 1 468 ? 15.32 9.828 21.828 1 86.19 468 ILE A N 1
ATOM 3644 C CA . ILE A 1 468 ? 14.531 10.391 22.922 1 86.19 468 ILE A CA 1
ATOM 3645 C C . ILE A 1 468 ? 15.047 11.789 23.266 1 86.19 468 ILE A C 1
ATOM 3647 O O . ILE A 1 468 ? 14.664 12.367 24.281 1 86.19 468 ILE A O 1
ATOM 3651 N N . THR A 1 469 ? 15.953 12.242 22.406 1 86.88 469 THR A N 1
ATOM 3652 C CA . THR A 1 469 ? 16.453 13.602 22.594 1 86.88 469 THR A CA 1
ATOM 3653 C C . THR A 1 469 ? 15.617 14.594 21.766 1 86.88 469 THR A C 1
ATOM 3655 O O . THR A 1 469 ? 15.445 14.422 20.562 1 86.88 469 THR A O 1
ATOM 3658 N N . LYS A 1 470 ? 15.18 15.609 22.297 1 86.19 470 LYS A N 1
ATOM 3659 C CA . LYS A 1 470 ? 14.281 16.578 21.672 1 86.19 470 LYS A CA 1
ATOM 3660 C C . LYS A 1 470 ? 15.039 17.484 20.703 1 86.19 470 LYS A C 1
ATOM 3662 O O . LYS A 1 470 ? 14.43 18.156 19.875 1 86.19 470 LYS A O 1
ATOM 3667 N N . THR A 1 471 ? 16.391 17.484 20.891 1 85.06 471 THR A N 1
ATOM 3668 C CA . THR A 1 471 ? 17.219 18.375 20.078 1 85.06 471 THR A CA 1
ATOM 3669 C C . THR A 1 471 ? 18.312 17.594 19.359 1 85.06 471 THR A C 1
ATOM 3671 O O . THR A 1 471 ? 18.422 16.375 19.516 1 85.06 471 THR A O 1
ATOM 3674 N N . GLY A 1 472 ? 18.938 18.266 18.516 1 85.88 472 GLY A N 1
ATOM 3675 C CA . GLY A 1 472 ? 20.109 17.688 17.875 1 85.88 472 GLY A CA 1
ATOM 3676 C C . GLY A 1 472 ? 19.766 16.594 16.875 1 85.88 472 GLY A C 1
ATOM 3677 O O . GLY A 1 472 ? 18.844 16.75 16.062 1 85.88 472 GLY A O 1
ATOM 3678 N N . MET A 1 473 ? 20.484 15.484 16.969 1 86.88 473 MET A N 1
ATOM 3679 C CA . MET A 1 473 ? 20.453 14.438 15.945 1 86.88 473 MET A CA 1
ATOM 3680 C C . MET A 1 473 ? 19.109 13.719 15.961 1 86.88 473 MET A C 1
ATOM 3682 O O . MET A 1 473 ? 18.609 13.305 14.906 1 86.88 473 MET A O 1
ATOM 3686 N N . GLY A 1 474 ? 18.516 13.68 17.062 1 90.56 474 GLY A N 1
ATOM 3687 C CA . GLY A 1 474 ? 17.359 12.828 17.219 1 90.56 474 GLY A CA 1
ATOM 3688 C C . GLY A 1 474 ? 16.047 13.586 17.125 1 90.56 474 GLY A C 1
ATOM 3689 O O . GLY A 1 474 ? 14.969 13 17.25 1 90.56 474 GLY A O 1
ATOM 3690 N N . ARG A 1 475 ? 16.062 14.867 16.922 1 91 475 ARG A N 1
ATOM 3691 C CA . ARG A 1 475 ? 14.914 15.734 17.078 1 91 475 ARG A CA 1
ATOM 3692 C C . ARG A 1 475 ? 13.75 15.281 16.203 1 91 475 ARG A C 1
ATOM 3694 O O . ARG A 1 475 ? 12.602 15.297 16.625 1 91 475 ARG A O 1
ATOM 3701 N N . ILE A 1 476 ? 14.055 14.875 14.984 1 94.81 476 ILE A N 1
ATOM 3702 C CA . ILE A 1 476 ? 13.016 14.484 14.047 1 94.81 476 ILE A CA 1
ATOM 3703 C C . ILE A 1 476 ? 12.375 13.172 14.5 1 94.81 476 ILE A C 1
ATOM 3705 O O . ILE A 1 476 ? 11.148 13.039 14.5 1 94.81 476 ILE A O 1
ATOM 3709 N N . ILE A 1 477 ? 13.195 12.188 14.953 1 95.88 477 ILE A N 1
ATOM 3710 C CA . ILE A 1 477 ? 12.719 10.883 15.391 1 95.88 477 ILE A CA 1
ATOM 3711 C C . ILE A 1 477 ? 11.914 11.031 16.688 1 95.88 477 ILE A C 1
ATOM 3713 O O . ILE A 1 477 ? 10.828 10.469 16.812 1 95.88 477 ILE A O 1
ATOM 3717 N N . GLU A 1 478 ? 12.453 11.836 17.594 1 93.12 478 GLU A N 1
ATOM 3718 C CA . GLU A 1 478 ? 11.75 12.094 18.844 1 93.12 478 GLU A CA 1
ATOM 3719 C C . GLU A 1 478 ? 10.391 12.742 18.609 1 93.12 478 GLU A C 1
ATOM 3721 O O . GLU A 1 478 ? 9.391 12.336 19.188 1 93.12 478 GLU A O 1
ATOM 3726 N N . GLY A 1 479 ? 10.398 13.789 17.828 1 93.31 479 GLY A N 1
ATOM 3727 C CA . GLY A 1 479 ? 9.148 14.469 17.516 1 93.31 479 GLY A CA 1
ATOM 3728 C C . GLY A 1 479 ? 8.117 13.555 16.891 1 93.31 479 GLY A C 1
ATOM 3729 O O . GLY A 1 479 ? 6.938 13.602 17.234 1 93.31 479 GLY A O 1
ATOM 3730 N N . PHE A 1 480 ? 8.547 12.727 15.953 1 95.5 480 PHE A N 1
ATOM 3731 C CA . PHE A 1 480 ? 7.645 11.789 15.297 1 95.5 480 PHE A CA 1
ATOM 3732 C C . PHE A 1 480 ? 7.102 10.773 16.297 1 95.5 480 PHE A C 1
ATOM 3734 O O . PHE A 1 480 ? 5.898 10.5 16.312 1 95.5 480 PHE A O 1
ATOM 3741 N N . GLN A 1 481 ? 7.973 10.234 17.094 1 93.38 481 GLN A N 1
ATOM 3742 C CA . GLN A 1 481 ? 7.566 9.258 18.094 1 93.38 481 GLN A CA 1
ATOM 3743 C C . GLN A 1 481 ? 6.551 9.844 19.062 1 93.38 481 GLN A C 1
ATOM 3745 O O . GLN A 1 481 ? 5.578 9.188 19.438 1 93.38 481 GLN A O 1
ATOM 3750 N N . ARG A 1 482 ? 6.75 10.992 19.422 1 89.62 482 ARG A N 1
ATOM 3751 C CA . ARG A 1 482 ? 5.898 11.648 20.406 1 89.62 482 ARG A CA 1
ATOM 3752 C C . ARG A 1 482 ? 4.516 11.938 19.828 1 89.62 482 ARG A C 1
ATOM 3754 O O . ARG A 1 482 ? 3.516 11.898 20.547 1 89.62 482 ARG A O 1
ATOM 3761 N N . THR A 1 483 ? 4.406 12.07 18.469 1 92.56 483 THR A N 1
ATOM 3762 C CA . THR A 1 483 ? 3.197 12.703 17.953 1 92.56 483 THR A CA 1
ATOM 3763 C C . THR A 1 483 ? 2.488 11.789 16.953 1 92.56 483 THR A C 1
ATOM 3765 O O . THR A 1 483 ? 1.34 12.039 16.594 1 92.56 483 THR A O 1
ATOM 3768 N N . TYR A 1 484 ? 3.064 10.695 16.516 1 93.44 484 TYR A N 1
ATOM 3769 C CA . TYR A 1 484 ? 2.521 9.906 15.414 1 93.44 484 TYR A CA 1
ATOM 3770 C C . TYR A 1 484 ? 1.118 9.414 15.742 1 93.44 484 TYR A C 1
ATOM 3772 O O . TYR A 1 484 ? 0.294 9.227 14.844 1 93.44 484 TYR A O 1
ATOM 3780 N N . LYS A 1 485 ? 0.864 9.172 17.031 1 92.25 485 LYS A N 1
ATOM 3781 C CA . LYS A 1 485 ? -0.399 8.578 17.469 1 92.25 485 LYS A CA 1
ATOM 3782 C C . LYS A 1 485 ? -1.555 9.562 17.297 1 92.25 485 LYS A C 1
ATOM 3784 O O . LYS A 1 485 ? -2.721 9.156 17.281 1 92.25 485 LYS A O 1
ATOM 3789 N N . PHE A 1 486 ? -1.306 10.812 17.125 1 90.88 486 PHE A N 1
ATOM 3790 C CA . PHE A 1 486 ? -2.348 11.828 17.016 1 90.88 486 PHE A CA 1
ATOM 3791 C C . PHE A 1 486 ? -3.191 11.609 15.766 1 90.88 486 PHE A C 1
ATOM 3793 O O . PHE A 1 486 ? -4.422 11.672 15.82 1 90.88 486 PHE A O 1
ATOM 3800 N N . ALA A 1 487 ? -2.527 11.281 14.703 1 93.44 487 ALA A N 1
ATOM 3801 C CA . ALA A 1 487 ? -3.244 11.055 13.453 1 93.44 487 ALA A CA 1
ATOM 3802 C C . ALA A 1 487 ? -4.152 9.836 13.555 1 93.44 487 ALA A C 1
ATOM 3804 O O . ALA A 1 487 ? -5.129 9.719 12.805 1 93.44 487 ALA A O 1
ATOM 3805 N N . ALA A 1 488 ? -3.82 8.914 14.445 1 94.19 488 ALA A N 1
ATOM 3806 C CA . ALA A 1 488 ? -4.625 7.711 14.648 1 94.19 488 ALA A CA 1
ATOM 3807 C C . ALA A 1 488 ? -5.918 8.031 15.391 1 94.19 488 ALA A C 1
ATOM 3809 O O . ALA A 1 488 ? -6.844 7.219 15.422 1 94.19 488 ALA A O 1
ATOM 3810 N N . ILE A 1 489 ? -5.941 9.242 15.992 1 90.19 489 ILE A N 1
ATOM 3811 C CA . ILE A 1 489 ? -7.078 9.641 16.812 1 90.19 489 ILE A CA 1
ATOM 3812 C C . ILE A 1 489 ? -7.898 10.703 16.094 1 90.19 489 ILE A C 1
ATOM 3814 O O . ILE A 1 489 ? -9.125 10.594 16 1 90.19 489 ILE A O 1
ATOM 3818 N N . LEU A 1 490 ? -7.219 11.672 15.461 1 88.69 490 LEU A N 1
ATOM 3819 C CA . LEU A 1 490 ? -7.891 12.805 14.836 1 88.69 490 LEU A CA 1
ATOM 3820 C C . LEU A 1 490 ? -8.531 12.398 13.516 1 88.69 490 LEU A C 1
ATOM 3822 O O . LEU A 1 490 ? -8.062 11.469 12.852 1 88.69 490 LEU A O 1
ATOM 3826 N N . GLY A 1 491 ? -9.578 13.094 13.133 1 88.38 491 GLY A N 1
ATOM 3827 C CA . GLY A 1 491 ? -10.258 12.773 11.883 1 88.38 491 GLY A CA 1
ATOM 3828 C C . GLY A 1 491 ? -10.953 11.43 11.914 1 88.38 491 GLY A C 1
ATOM 3829 O O . GLY A 1 491 ? -11.273 10.867 10.859 1 88.38 491 GLY A O 1
ATOM 3830 N N . GLY A 1 492 ? -11.164 10.891 13.086 1 90.06 492 GLY A N 1
ATOM 3831 C CA . GLY A 1 492 ? -11.695 9.562 13.297 1 90.06 492 GLY A CA 1
ATOM 3832 C C . GLY A 1 492 ? -10.641 8.555 13.719 1 90.06 492 GLY A C 1
ATOM 3833 O O . GLY A 1 492 ? -9.625 8.391 13.039 1 90.06 492 GLY A O 1
ATOM 3834 N N . SER A 1 493 ? -10.891 7.922 14.844 1 92.31 493 SER A N 1
ATOM 3835 C CA . SER A 1 493 ? -9.945 6.949 15.375 1 92.31 493 SER A CA 1
ATOM 3836 C C . SER A 1 493 ? -9.773 5.77 14.422 1 92.31 493 SER A C 1
ATOM 3838 O O . SER A 1 493 ? -10.57 5.586 13.5 1 92.31 493 SER A O 1
ATOM 3840 N N . GLU A 1 494 ? -8.742 5.008 14.602 1 94.38 494 GLU A N 1
ATOM 3841 C CA . GLU A 1 494 ? -8.492 3.814 13.797 1 94.38 494 GLU A CA 1
ATOM 3842 C C . GLU A 1 494 ? -9.695 2.873 13.828 1 94.38 494 GLU A C 1
ATOM 3844 O O . GLU A 1 494 ? -10.055 2.293 12.805 1 94.38 494 GLU A O 1
ATOM 3849 N N . GLU A 1 495 ? -10.359 2.713 15 1 92.94 495 GLU A N 1
ATOM 3850 C CA . GLU A 1 495 ? -11.523 1.844 15.148 1 92.94 495 GLU A CA 1
ATOM 3851 C C . GLU A 1 495 ? -12.711 2.365 14.344 1 92.94 495 GLU A C 1
ATOM 3853 O O . GLU A 1 495 ? -13.406 1.592 13.68 1 92.94 495 GLU A O 1
ATOM 3858 N N . ILE A 1 496 ? -12.883 3.68 14.375 1 91.38 496 ILE A N 1
ATOM 3859 C CA . ILE A 1 496 ? -13.984 4.293 13.641 1 91.38 496 ILE A CA 1
ATOM 3860 C C . ILE A 1 496 ? -13.719 4.195 12.141 1 91.38 496 ILE A C 1
ATOM 3862 O O . ILE A 1 496 ? -14.633 3.926 11.359 1 91.38 496 ILE A O 1
ATOM 3866 N N . MET A 1 497 ? -12.492 4.418 11.727 1 95.19 497 MET A N 1
ATOM 3867 C CA . MET A 1 497 ? -12.141 4.316 10.312 1 95.19 497 MET A CA 1
ATOM 3868 C C . MET A 1 497 ? -12.344 2.895 9.805 1 95.19 497 MET A C 1
ATOM 3870 O O . MET A 1 497 ? -12.875 2.697 8.703 1 95.19 497 MET A O 1
ATOM 3874 N N . ALA A 1 498 ? -11.906 1.905 10.594 1 96.25 498 ALA A N 1
ATOM 3875 C CA . ALA A 1 498 ? -12.094 0.504 10.227 1 96.25 498 ALA A CA 1
ATOM 3876 C C . ALA A 1 498 ? -13.578 0.186 10.039 1 96.25 498 ALA A C 1
ATOM 3878 O O . ALA A 1 498 ? -13.969 -0.396 9.023 1 96.25 498 ALA A O 1
ATOM 3879 N N . ASP A 1 499 ? -14.352 0.613 10.977 1 95.5 499 ASP A N 1
ATOM 3880 C CA . ASP A 1 499 ? -15.789 0.337 10.945 1 95.5 499 ASP A CA 1
ATOM 3881 C C . ASP A 1 499 ? -16.453 1.058 9.773 1 95.5 499 ASP A C 1
ATOM 3883 O O . ASP A 1 499 ? -17.266 0.464 9.055 1 95.5 499 ASP A O 1
ATOM 3887 N N . LEU A 1 500 ? -16.109 2.32 9.625 1 93.25 500 LEU A N 1
ATOM 3888 C CA . LEU A 1 500 ? -16.688 3.109 8.539 1 93.25 500 LEU A CA 1
ATOM 3889 C C . LEU A 1 500 ? -16.344 2.488 7.184 1 93.25 500 LEU A C 1
ATOM 3891 O O . LEU A 1 500 ? -17.219 2.389 6.312 1 93.25 500 LEU A O 1
ATOM 3895 N N . GLY A 1 501 ? -15.109 2.123 7 1 96 501 GLY A N 1
ATOM 3896 C CA . GLY A 1 501 ? -14.695 1.528 5.742 1 96 501 GLY A CA 1
ATOM 3897 C C . GLY A 1 501 ? -15.516 0.311 5.355 1 96 501 GLY A C 1
ATOM 3898 O O . GLY A 1 501 ? -15.984 0.208 4.223 1 96 501 GLY A O 1
ATOM 3899 N N . VAL A 1 502 ? -15.703 -0.546 6.273 1 96.44 502 VAL A N 1
ATOM 3900 C CA . VAL A 1 502 ? -16.406 -1.791 5.996 1 96.44 502 VAL A CA 1
ATOM 3901 C C . VAL A 1 502 ? -17.906 -1.518 5.883 1 96.44 502 VAL A C 1
ATOM 3903 O O . VAL A 1 502 ? -18.594 -2.094 5.027 1 96.44 502 VAL A O 1
ATOM 3906 N N . ARG A 1 503 ? -18.453 -0.62 6.707 1 95 503 ARG A N 1
ATOM 3907 C CA . ARG A 1 503 ? -19.875 -0.291 6.617 1 95 503 ARG A CA 1
ATOM 3908 C C . ARG A 1 503 ? -20.219 0.328 5.266 1 95 503 ARG A C 1
ATOM 3910 O O . ARG A 1 503 ? -21.281 0.059 4.699 1 95 503 ARG A O 1
ATOM 3917 N N . GLN A 1 504 ? -19.375 1.155 4.809 1 94.06 504 GLN A N 1
ATOM 3918 C CA . GLN A 1 504 ? -19.578 1.713 3.477 1 94.06 504 GLN A CA 1
ATOM 3919 C C . GLN A 1 504 ? -19.547 0.618 2.414 1 94.06 504 GLN A C 1
ATOM 3921 O O . GLN A 1 504 ? -20.359 0.64 1.479 1 94.06 504 GLN A O 1
ATOM 3926 N N . ALA A 1 505 ? -18.672 -0.277 2.555 1 94.81 505 ALA A N 1
ATOM 3927 C CA . ALA A 1 505 ? -18.594 -1.399 1.623 1 94.81 505 ALA A CA 1
ATOM 3928 C C . ALA A 1 505 ? -19.875 -2.236 1.674 1 94.81 505 ALA A C 1
ATOM 3930 O O . ALA A 1 505 ? -20.344 -2.709 0.642 1 94.81 505 ALA A O 1
ATOM 3931 N N . MET A 1 506 ? -20.422 -2.439 2.855 1 94.44 506 MET A N 1
ATOM 3932 C CA . MET A 1 506 ? -21.625 -3.238 3.066 1 94.44 506 MET A CA 1
ATOM 3933 C C . MET A 1 506 ? -22.797 -2.668 2.281 1 94.44 506 MET A C 1
ATOM 3935 O O . MET A 1 506 ? -23.688 -3.412 1.854 1 94.44 506 MET A O 1
ATOM 3939 N N . LYS A 1 507 ? -22.781 -1.338 2.094 1 92.88 507 LYS A N 1
ATOM 3940 C CA . LYS A 1 507 ? -23.859 -0.697 1.353 1 92.88 507 LYS A CA 1
ATOM 3941 C C . LYS A 1 507 ? -23.875 -1.154 -0.103 1 92.88 507 LYS A C 1
ATOM 3943 O O . LYS A 1 507 ? -24.922 -1.138 -0.754 1 92.88 507 LYS A O 1
ATOM 3948 N N . PHE A 1 508 ? -22.719 -1.553 -0.58 1 91.5 508 PHE A N 1
ATOM 3949 C CA . PHE A 1 508 ? -22.609 -1.948 -1.979 1 91.5 508 PHE A CA 1
ATOM 3950 C C . PHE A 1 508 ? -22.578 -3.467 -2.111 1 91.5 508 PHE A C 1
ATOM 3952 O O . PHE A 1 508 ? -22.469 -3.996 -3.221 1 91.5 508 PHE A O 1
ATOM 3959 N N . TYR A 1 509 ? -22.594 -4.16 -1.021 1 93.19 509 TYR A N 1
ATOM 3960 C CA . TYR A 1 509 ? -22.578 -5.621 -1.04 1 93.19 509 TYR A CA 1
ATOM 3961 C C . TYR A 1 509 ? -23.844 -6.172 -1.673 1 93.19 509 TYR A C 1
ATOM 3963 O O . TYR A 1 509 ? -24.953 -5.82 -1.261 1 93.19 509 TYR A O 1
ATOM 3971 N N . PRO A 1 510 ? -23.703 -7 -2.682 1 90.69 510 PRO A N 1
ATOM 3972 C CA . PRO A 1 510 ? -24.906 -7.598 -3.258 1 90.69 510 PRO A CA 1
ATOM 3973 C C . PRO A 1 510 ? -25.625 -8.547 -2.293 1 90.69 510 PRO A C 1
ATOM 3975 O O . PRO A 1 510 ? -25.062 -9.586 -1.924 1 90.69 510 PRO A O 1
ATOM 3978 N N . LYS A 1 511 ? -26.781 -8.25 -1.967 1 83.75 511 LYS A N 1
ATOM 3979 C CA . LYS A 1 511 ? -27.547 -9.055 -1.013 1 83.75 511 LYS A CA 1
ATOM 3980 C C . LYS A 1 511 ? -27.75 -10.477 -1.522 1 83.75 511 LYS A C 1
ATOM 3982 O O . LYS A 1 511 ? -28.047 -11.383 -0.746 1 83.75 511 LYS A O 1
ATOM 3987 N N . THR A 1 512 ? -27.453 -10.609 -2.805 1 84.56 512 THR A N 1
ATOM 3988 C CA . THR A 1 512 ? -27.688 -11.898 -3.457 1 84.56 512 THR A CA 1
ATOM 3989 C C . THR A 1 512 ? -26.406 -12.734 -3.469 1 84.56 512 THR A C 1
ATOM 3991 O O . THR A 1 512 ? -26.422 -13.891 -3.908 1 84.56 512 THR A O 1
ATOM 3994 N N . ALA A 1 513 ? -25.391 -12.195 -2.941 1 88.31 513 ALA A N 1
ATOM 3995 C CA . ALA A 1 513 ? -24.125 -12.922 -2.984 1 88.31 513 ALA A CA 1
ATOM 3996 C C . ALA A 1 513 ? -24.016 -13.898 -1.815 1 88.31 513 ALA A C 1
ATOM 3998 O O . ALA A 1 513 ? -24.266 -13.531 -0.665 1 88.31 513 ALA A O 1
ATOM 3999 N N . LYS A 1 514 ? -23.812 -15.133 -2.143 1 88.38 514 LYS A N 1
ATOM 4000 C CA . LYS A 1 514 ? -23.609 -16.188 -1.152 1 88.38 514 LYS A CA 1
ATOM 4001 C C . LYS A 1 514 ? -22.328 -16.984 -1.438 1 88.38 514 LYS A C 1
ATOM 4003 O O . LYS A 1 514 ? -21.859 -17.016 -2.574 1 88.38 514 LYS A O 1
ATOM 4008 N N . LEU A 1 515 ? -21.797 -17.562 -0.391 1 90.88 515 LEU A N 1
ATOM 4009 C CA . LEU A 1 515 ? -20.625 -18.422 -0.511 1 90.88 515 LEU A CA 1
ATOM 4010 C C . LEU A 1 515 ? -20.938 -19.672 -1.325 1 90.88 515 LEU A C 1
ATOM 4012 O O . LEU A 1 515 ? -21.984 -20.281 -1.138 1 90.88 515 LEU A O 1
ATOM 4016 N N . MET B 1 1 ? -36.969 -25.031 -23.359 1 37.84 1 MET B N 1
ATOM 4017 C CA . MET B 1 1 ? -36.812 -25.391 -21.969 1 37.84 1 MET B CA 1
ATOM 4018 C C . MET B 1 1 ? -38.062 -26 -21.391 1 37.84 1 MET B C 1
ATOM 4020 O O . MET B 1 1 ? -39.156 -25.453 -21.578 1 37.84 1 MET B O 1
ATOM 4024 N N . ALA B 1 2 ? -38.062 -27.219 -21.344 1 45.81 2 ALA B N 1
ATOM 4025 C CA . ALA B 1 2 ? -39.344 -27.812 -20.938 1 45.81 2 ALA B CA 1
ATOM 4026 C C . ALA B 1 2 ? -40.031 -26.969 -19.891 1 45.81 2 ALA B C 1
ATOM 4028 O O . ALA B 1 2 ? -39.375 -26.328 -19.062 1 45.81 2 ALA B O 1
ATOM 4029 N N . PRO B 1 3 ? -41.188 -26.609 -19.922 1 52 3 PRO B N 1
ATOM 4030 C CA . PRO B 1 3 ? -41.906 -25.719 -19.016 1 52 3 PRO B CA 1
ATOM 4031 C C . PRO B 1 3 ? -41.656 -26.047 -17.547 1 52 3 PRO B C 1
ATOM 4033 O O . PRO B 1 3 ? -41.719 -27.203 -17.141 1 52 3 PRO B O 1
ATOM 4036 N N . GLN B 1 4 ? -40.844 -25.219 -16.812 1 67.88 4 GLN B N 1
ATOM 4037 C CA . GLN B 1 4 ? -40.5 -25.469 -15.414 1 67.88 4 GLN B CA 1
ATOM 4038 C C . GLN B 1 4 ? -41.75 -25.578 -14.547 1 67.88 4 GLN B C 1
ATOM 4040 O O . GLN B 1 4 ? -42.594 -24.703 -14.594 1 67.88 4 GLN B O 1
ATOM 4045 N N . GLN B 1 5 ? -42.188 -26.797 -14.07 1 88.81 5 GLN B N 1
ATOM 4046 C CA . GLN B 1 5 ? -43.312 -27.062 -13.172 1 88.81 5 GLN B CA 1
ATOM 4047 C C . GLN B 1 5 ? -43.281 -26.125 -11.969 1 88.81 5 GLN B C 1
ATOM 4049 O O . GLN B 1 5 ? -42.219 -25.812 -11.438 1 88.81 5 GLN B O 1
ATOM 4054 N N . GLU B 1 6 ? -44.469 -25.469 -11.766 1 95.12 6 GLU B N 1
ATOM 4055 C CA . GLU B 1 6 ? -44.625 -24.578 -10.617 1 95.12 6 GLU B CA 1
ATOM 4056 C C . GLU B 1 6 ? -45.406 -25.281 -9.5 1 95.12 6 GLU B C 1
ATOM 4058 O O . GLU B 1 6 ? -46.375 -26 -9.758 1 95.12 6 GLU B O 1
ATOM 4063 N N . TYR B 1 7 ? -44.906 -25.047 -8.32 1 96.25 7 TYR B N 1
ATOM 4064 C CA . TYR B 1 7 ? -45.562 -25.625 -7.141 1 96.25 7 TYR B CA 1
ATOM 4065 C C . TYR B 1 7 ? -45.906 -24.531 -6.133 1 96.25 7 TYR B C 1
ATOM 4067 O O . TYR B 1 7 ? -45.25 -23.5 -6.059 1 96.25 7 TYR B O 1
ATOM 4075 N N . THR B 1 8 ? -46.938 -24.734 -5.375 1 96.12 8 THR B N 1
ATOM 4076 C CA . THR B 1 8 ? -47.219 -23.875 -4.234 1 96.12 8 THR B CA 1
ATOM 4077 C C . THR B 1 8 ? -46.438 -24.328 -3.006 1 96.12 8 THR B C 1
ATOM 4079 O O . THR B 1 8 ? -45.969 -25.469 -2.951 1 96.12 8 THR B O 1
ATOM 4082 N N . ILE B 1 9 ? -46.312 -23.422 -2.094 1 95.44 9 ILE B N 1
ATOM 4083 C CA . ILE B 1 9 ? -45.625 -23.734 -0.854 1 95.44 9 ILE B CA 1
ATOM 4084 C C . ILE B 1 9 ? -46.312 -24.906 -0.161 1 95.44 9 ILE B C 1
ATOM 4086 O O . ILE B 1 9 ? -45.625 -25.766 0.421 1 95.44 9 ILE B O 1
ATOM 4090 N N . GLU B 1 10 ? -47.625 -24.938 -0.337 1 95.69 10 GLU B N 1
ATOM 4091 C CA . GLU B 1 10 ? -48.406 -26 0.289 1 95.69 10 GLU B CA 1
ATOM 4092 C C . GLU B 1 10 ? -48.125 -27.359 -0.372 1 95.69 10 GLU B C 1
ATOM 4094 O O . GLU B 1 10 ? -48.094 -28.391 0.305 1 95.69 10 GLU B O 1
ATOM 4099 N N . GLN B 1 11 ? -48.062 -27.297 -1.619 1 96.19 11 GLN B N 1
ATOM 4100 C CA . GLN B 1 11 ? -47.75 -28.531 -2.344 1 96.19 11 GLN B CA 1
ATOM 4101 C C . GLN B 1 11 ? -46.406 -29.094 -1.91 1 96.19 11 GLN B C 1
ATOM 4103 O O . GLN B 1 11 ? -46.25 -30.312 -1.729 1 96.19 11 GLN B O 1
ATOM 4108 N N . VAL B 1 12 ? -45.469 -28.25 -1.742 1 97 12 VAL B N 1
ATOM 4109 C CA . VAL B 1 12 ? -44.125 -28.688 -1.329 1 97 12 VAL B CA 1
ATOM 4110 C C . VAL B 1 12 ? -44.188 -29.219 0.102 1 97 12 VAL B C 1
ATOM 4112 O O . VAL B 1 12 ? -43.531 -30.219 0.427 1 97 12 VAL B O 1
ATOM 4115 N N . ALA B 1 13 ? -44.969 -28.516 0.942 1 97.31 13 ALA B N 1
ATOM 4116 C CA . ALA B 1 13 ? -45.062 -28.859 2.359 1 97.31 13 ALA B CA 1
ATOM 4117 C C . ALA B 1 13 ? -45.562 -30.281 2.545 1 97.31 13 ALA B C 1
ATOM 4119 O O . ALA B 1 13 ? -45.312 -30.922 3.564 1 97.31 13 ALA B O 1
ATOM 4120 N N . ALA B 1 14 ? -46.25 -30.781 1.547 1 96.44 14 ALA B N 1
ATOM 4121 C CA . ALA B 1 14 ? -46.812 -32.125 1.617 1 96.44 14 ALA B CA 1
ATOM 4122 C C . ALA B 1 14 ? -45.75 -33.188 1.459 1 96.44 14 ALA B C 1
ATOM 4124 O O . ALA B 1 14 ? -45.969 -34.344 1.78 1 96.44 14 ALA B O 1
ATOM 4125 N N . HIS B 1 15 ? -44.688 -32.844 1.032 1 96.88 15 HIS B N 1
ATOM 4126 C CA . HIS B 1 15 ? -43.594 -33.781 0.771 1 96.88 15 HIS B CA 1
ATOM 4127 C C . HIS B 1 15 ? -42.5 -33.656 1.83 1 96.88 15 HIS B C 1
ATOM 4129 O O . HIS B 1 15 ? -41.375 -33.281 1.522 1 96.88 15 HIS B O 1
ATOM 4135 N N . ASN B 1 16 ? -42.719 -34 3.086 1 96.56 16 ASN B N 1
ATOM 4136 C CA . ASN B 1 16 ? -41.875 -33.688 4.242 1 96.56 16 ASN B CA 1
ATOM 4137 C C . ASN B 1 16 ? -41.469 -34.938 5.008 1 96.56 16 ASN B C 1
ATOM 4139 O O . ASN B 1 16 ? -41.281 -34.875 6.223 1 96.56 16 ASN B O 1
ATOM 4143 N N . ASN B 1 17 ? -41.5 -36.062 4.27 1 94.38 17 ASN B N 1
ATOM 4144 C CA . ASN B 1 17 ? -41.094 -37.312 4.934 1 94.38 17 ASN B CA 1
ATOM 4145 C C . ASN B 1 17 ? -40.062 -38.062 4.098 1 94.38 17 ASN B C 1
ATOM 4147 O O . ASN B 1 17 ? -39.688 -37.656 3.008 1 94.38 17 ASN B O 1
ATOM 4151 N N . GLU B 1 18 ? -39.625 -39.25 4.609 1 92.56 18 GLU B N 1
ATOM 4152 C CA . GLU B 1 18 ? -38.562 -40.031 4.035 1 92.56 18 GLU B CA 1
ATOM 4153 C C . GLU B 1 18 ? -38.938 -40.562 2.656 1 92.56 18 GLU B C 1
ATOM 4155 O O . GLU B 1 18 ? -38.062 -40.719 1.788 1 92.56 18 GLU B O 1
ATOM 4160 N N . GLU B 1 19 ? -40.094 -40.844 2.443 1 94 19 GLU B N 1
ATOM 4161 C CA . GLU B 1 19 ? -40.562 -41.438 1.188 1 94 19 GLU B CA 1
ATOM 4162 C C . GLU B 1 19 ? -40.781 -40.375 0.119 1 94 19 GLU B C 1
ATOM 4164 O O . GLU B 1 19 ? -40.844 -40.688 -1.071 1 94 19 GLU B O 1
ATOM 4169 N N . SER B 1 20 ? -40.938 -39.188 0.561 1 96.12 20 SER B N 1
ATOM 4170 C CA . SER B 1 20 ? -41.125 -38.031 -0.311 1 96.12 20 SER B CA 1
ATOM 4171 C C . SER B 1 20 ? -40.594 -36.75 0.327 1 96.12 20 SER B C 1
ATOM 4173 O O . SER B 1 20 ? -41.25 -36.094 1.106 1 96.12 20 SER B O 1
ATOM 4175 N N . LEU B 1 21 ? -39.438 -36.375 -0.072 1 96.25 21 LEU B N 1
ATOM 4176 C CA . LEU B 1 21 ? -38.688 -35.312 0.608 1 96.25 21 LEU B CA 1
ATOM 4177 C C . LEU B 1 21 ? -38.344 -34.219 -0.358 1 96.25 21 LEU B C 1
ATOM 4179 O O . LEU B 1 21 ? -37.406 -34.312 -1.132 1 96.25 21 LEU B O 1
ATOM 4183 N N . TRP B 1 22 ? -39.125 -33.094 -0.245 1 97.25 22 TRP B N 1
ATOM 4184 C CA . TRP B 1 22 ? -38.844 -31.922 -1.065 1 97.25 22 TRP B CA 1
ATOM 4185 C C . TRP B 1 22 ? -38.406 -30.75 -0.203 1 97.25 22 TRP B C 1
ATOM 4187 O O . TRP B 1 22 ? -38.781 -30.641 0.962 1 97.25 22 TRP B O 1
ATOM 4197 N N . ILE B 1 23 ? -37.562 -29.953 -0.744 1 96.38 23 ILE B N 1
ATOM 4198 C CA . ILE B 1 23 ? -37.188 -28.719 -0.069 1 96.38 23 ILE B CA 1
ATOM 4199 C C . ILE B 1 23 ? -37.188 -27.562 -1.066 1 96.38 23 ILE B C 1
ATOM 4201 O O . ILE B 1 23 ? -37.219 -27.781 -2.279 1 96.38 23 ILE B O 1
ATOM 4205 N N . ILE B 1 24 ? -37.281 -26.391 -0.534 1 96.25 24 ILE B N 1
ATOM 4206 C CA . ILE B 1 24 ? -37.156 -25.172 -1.327 1 96.25 24 ILE B CA 1
ATOM 4207 C C . ILE B 1 24 ? -35.844 -24.484 -1.012 1 96.25 24 ILE B C 1
ATOM 4209 O O . ILE B 1 24 ? -35.469 -24.344 0.156 1 96.25 24 ILE B O 1
ATOM 4213 N N . VAL B 1 25 ? -35.062 -24.172 -2.039 1 94.62 25 VAL B N 1
ATOM 4214 C CA . VAL B 1 25 ? -33.906 -23.312 -1.898 1 94.62 25 VAL B CA 1
ATOM 4215 C C . VAL B 1 25 ? -34 -22.141 -2.873 1 94.62 25 VAL B C 1
ATOM 4217 O O . VAL B 1 25 ? -33.844 -22.328 -4.086 1 94.62 25 VAL B O 1
ATOM 4220 N N . ASP B 1 26 ? -34.219 -21.016 -2.32 1 93.81 26 ASP B N 1
ATOM 4221 C CA . ASP B 1 26 ? -34.281 -19.766 -3.074 1 93.81 26 ASP B CA 1
ATOM 4222 C C . ASP B 1 26 ? -35.344 -19.844 -4.176 1 93.81 26 ASP B C 1
ATOM 4224 O O . ASP B 1 26 ? -35.031 -19.578 -5.34 1 93.81 26 ASP B O 1
ATOM 4228 N N . GLY B 1 27 ? -36.438 -20.297 -3.799 1 93.31 27 GLY B N 1
ATOM 4229 C CA . GLY B 1 27 ? -37.562 -20.297 -4.691 1 93.31 27 GLY B CA 1
ATOM 4230 C C . GLY B 1 27 ? -37.594 -21.484 -5.637 1 93.31 27 GLY B C 1
ATOM 4231 O O . GLY B 1 27 ? -38.531 -21.641 -6.426 1 93.31 27 GLY B O 1
ATOM 4232 N N . ARG B 1 28 ? -36.594 -22.328 -5.59 1 94.38 28 ARG B N 1
ATOM 4233 C CA . ARG B 1 28 ? -36.531 -23.547 -6.402 1 94.38 28 ARG B CA 1
ATOM 4234 C C . ARG B 1 28 ? -36.875 -24.781 -5.574 1 94.38 28 ARG B C 1
ATOM 4236 O O . ARG B 1 28 ? -36.469 -24.875 -4.41 1 94.38 28 ARG B O 1
ATOM 4243 N N . VAL B 1 29 ? -37.562 -25.672 -6.238 1 96.44 29 VAL B N 1
ATOM 4244 C CA . VAL B 1 29 ? -38 -26.859 -5.527 1 96.44 29 VAL B CA 1
ATOM 4245 C C . VAL B 1 29 ? -37.125 -28.047 -5.918 1 96.44 29 VAL B C 1
ATOM 4247 O O . VAL B 1 29 ? -36.906 -28.312 -7.105 1 96.44 29 VAL B O 1
ATOM 4250 N N . TYR B 1 30 ? -36.656 -28.734 -4.922 1 95.88 30 TYR B N 1
ATOM 4251 C CA . TYR B 1 30 ? -35.781 -29.891 -5.133 1 95.88 30 TYR B CA 1
ATOM 4252 C C . TYR B 1 30 ? -36.406 -31.141 -4.527 1 95.88 30 TYR B C 1
ATOM 4254 O O . TYR B 1 30 ? -36.875 -31.125 -3.393 1 95.88 30 TYR B O 1
ATOM 4262 N N . ASP B 1 31 ? -36.406 -32.188 -5.277 1 95.94 31 ASP B N 1
ATOM 4263 C CA . ASP B 1 31 ? -36.781 -33.5 -4.777 1 95.94 31 ASP B CA 1
ATOM 4264 C C . ASP B 1 31 ? -35.562 -34.312 -4.32 1 95.94 31 ASP B C 1
ATOM 4266 O O . ASP B 1 31 ? -34.812 -34.812 -5.148 1 95.94 31 ASP B O 1
ATOM 4270 N N . LEU B 1 32 ? -35.469 -34.438 -2.998 1 95.06 32 LEU B N 1
ATOM 4271 C CA . LEU B 1 32 ? -34.281 -35.062 -2.434 1 95.06 32 LEU B CA 1
ATOM 4272 C C . LEU B 1 32 ? -34.594 -36.469 -1.943 1 95.06 32 LEU B C 1
ATOM 4274 O O . LEU B 1 32 ? -33.844 -37.062 -1.152 1 95.06 32 LEU B O 1
ATOM 4278 N N . THR B 1 33 ? -35.625 -36.969 -2.402 1 93.31 33 THR B N 1
ATOM 4279 C CA . THR B 1 33 ? -36.094 -38.281 -1.941 1 93.31 33 THR B CA 1
ATOM 4280 C C . THR B 1 33 ? -35 -39.344 -2.109 1 93.31 33 THR B C 1
ATOM 4282 O O . THR B 1 33 ? -34.688 -40.094 -1.185 1 93.31 33 THR B O 1
ATOM 4285 N N . ASN B 1 34 ? -34.344 -39.344 -3.225 1 89.38 34 ASN B N 1
ATOM 4286 C CA . ASN B 1 34 ? -33.312 -40.344 -3.512 1 89.38 34 ASN B CA 1
ATOM 4287 C C . ASN B 1 34 ? -31.922 -39.875 -3.152 1 89.38 34 ASN B C 1
ATOM 4289 O O . ASN B 1 34 ? -30.938 -40.562 -3.371 1 89.38 34 ASN B O 1
ATOM 4293 N N . PHE B 1 35 ? -31.844 -38.656 -2.789 1 89.25 35 PHE B N 1
ATOM 4294 C CA . PHE B 1 35 ? -30.562 -38.062 -2.436 1 89.25 35 PHE B CA 1
ATOM 4295 C C . PHE B 1 35 ? -30.297 -38.219 -0.941 1 89.25 35 PHE B C 1
ATOM 4297 O O . PHE B 1 35 ? -29.156 -38.125 -0.499 1 89.25 35 PHE B O 1
ATOM 4304 N N . ALA B 1 36 ? -31.188 -38.5 -0.169 1 81.56 36 ALA B N 1
ATOM 4305 C CA . ALA B 1 36 ? -31.125 -38.469 1.29 1 81.56 36 ALA B CA 1
ATOM 4306 C C . ALA B 1 36 ? -30.094 -39.469 1.815 1 81.56 36 ALA B C 1
ATOM 4308 O O . ALA B 1 36 ? -29.344 -39.156 2.756 1 81.56 36 ALA B O 1
ATOM 4309 N N . ASP B 1 37 ? -29.953 -40.531 1.14 1 80.25 37 ASP B N 1
ATOM 4310 C CA . ASP B 1 37 ? -29.016 -41.562 1.575 1 80.25 37 ASP B CA 1
ATOM 4311 C C . ASP B 1 37 ? -27.578 -41.188 1.221 1 80.25 37 ASP B C 1
ATOM 4313 O O . ASP B 1 37 ? -26.625 -41.688 1.828 1 80.25 37 ASP B O 1
ATOM 4317 N N . LEU B 1 38 ? -27.484 -40.25 0.343 1 83.19 38 LEU B N 1
ATOM 4318 C CA . LEU B 1 38 ? -26.156 -39.906 -0.164 1 83.19 38 LEU B CA 1
ATOM 4319 C C . LEU B 1 38 ? -25.641 -38.656 0.521 1 83.19 38 LEU B C 1
ATOM 4321 O O . LEU B 1 38 ? -24.438 -38.344 0.459 1 83.19 38 LEU B O 1
ATOM 4325 N N . HIS B 1 39 ? -26.562 -38 1.156 1 87.31 39 HIS B N 1
ATOM 4326 C CA . HIS B 1 39 ? -26.172 -36.75 1.789 1 87.31 39 HIS B CA 1
ATOM 4327 C C . HIS B 1 39 ? -25.25 -36.969 2.977 1 87.31 39 HIS B C 1
ATOM 4329 O O . HIS B 1 39 ? -25.562 -37.781 3.865 1 87.31 39 HIS B O 1
ATOM 4335 N N . PRO B 1 40 ? -24.172 -36.281 3.096 1 78.69 40 PRO B N 1
ATOM 4336 C CA . PRO B 1 40 ? -23.188 -36.5 4.16 1 78.69 40 PRO B CA 1
ATOM 4337 C C . PRO B 1 40 ? -23.766 -36.281 5.555 1 78.69 40 PRO B C 1
ATOM 4339 O O . PRO B 1 40 ? -23.344 -36.906 6.52 1 78.69 40 PRO B O 1
ATOM 4342 N N . GLY B 1 41 ? -24.75 -35.438 5.711 1 79.94 41 GLY B N 1
ATOM 4343 C CA . GLY B 1 41 ? -25.359 -35.125 6.996 1 79.94 41 GLY B CA 1
ATOM 4344 C C . GLY B 1 41 ? -26.453 -36.125 7.387 1 79.94 41 GLY B C 1
ATOM 4345 O O . GLY B 1 41 ? -26.984 -36.031 8.492 1 79.94 41 GLY B O 1
ATOM 4346 N N . GLY B 1 42 ? -26.766 -36.938 6.492 1 79.25 42 GLY B N 1
ATOM 4347 C CA . GLY B 1 42 ? -27.75 -37.969 6.781 1 79.25 42 GLY B CA 1
ATOM 4348 C C . GLY B 1 42 ? -29.172 -37.531 6.559 1 79.25 42 GLY B C 1
ATOM 4349 O O . GLY B 1 42 ? -29.438 -36.344 6.332 1 79.25 42 GLY B O 1
ATOM 4350 N N . LEU B 1 43 ? -30.016 -38.5 6.672 1 87.12 43 LEU B N 1
ATOM 4351 C CA . LEU B 1 43 ? -31.422 -38.312 6.41 1 87.12 43 LEU B CA 1
ATOM 4352 C C . LEU B 1 43 ? -32.031 -37.375 7.465 1 87.12 43 LEU B C 1
ATOM 4354 O O . LEU B 1 43 ? -32.906 -36.562 7.156 1 87.12 43 LEU B O 1
ATOM 4358 N N . THR B 1 44 ? -31.562 -37.5 8.633 1 85.06 44 THR B N 1
ATOM 4359 C CA . THR B 1 44 ? -32.156 -36.781 9.758 1 85.06 44 THR B CA 1
ATOM 4360 C C . THR B 1 44 ? -32.094 -35.281 9.539 1 85.06 44 THR B C 1
ATOM 4362 O O . THR B 1 44 ? -33.062 -34.562 9.797 1 85.06 44 THR B O 1
ATOM 4365 N N . VAL B 1 45 ? -31.016 -34.812 9.008 1 87.56 45 VAL B N 1
ATOM 4366 C CA . VAL B 1 45 ? -30.844 -33.375 8.836 1 87.56 45 VAL B CA 1
ATOM 4367 C C . VAL B 1 45 ? -31.75 -32.875 7.711 1 87.56 45 VAL B C 1
ATOM 4369 O O . VAL B 1 45 ? -32.281 -31.766 7.781 1 87.56 45 VAL B O 1
ATOM 4372 N N . LEU B 1 46 ? -31.906 -33.656 6.766 1 92 46 LEU B N 1
ATOM 4373 C CA . LEU B 1 46 ? -32.75 -33.281 5.641 1 92 46 LEU B CA 1
ATOM 4374 C C . LEU B 1 46 ? -34.219 -33.25 6.051 1 92 46 LEU B C 1
ATOM 4376 O O . LEU B 1 46 ? -35 -32.406 5.578 1 92 46 LEU B O 1
ATOM 4380 N N . LEU B 1 47 ? -34.531 -34.156 6.914 1 91.44 47 LEU B N 1
ATOM 4381 C CA . LEU B 1 47 ? -35.906 -34.25 7.367 1 91.44 47 LEU B CA 1
ATOM 4382 C C . LEU B 1 47 ? -36.312 -33 8.18 1 91.44 47 LEU B C 1
ATOM 4384 O O . LEU B 1 47 ? -37.469 -32.594 8.188 1 91.44 47 LEU B O 1
ATOM 4388 N N . GLU B 1 48 ? -35.375 -32.406 8.781 1 90.62 48 GLU B N 1
ATOM 4389 C CA . GLU B 1 48 ? -35.625 -31.203 9.57 1 90.62 48 GLU B CA 1
ATOM 4390 C C . GLU B 1 48 ? -36.094 -30.062 8.695 1 90.62 48 GLU B C 1
ATOM 4392 O O . GLU B 1 48 ? -36.812 -29.172 9.156 1 90.62 48 GLU B O 1
ATOM 4397 N N . VAL B 1 49 ? -35.719 -30.109 7.41 1 94.12 49 VAL B N 1
ATOM 4398 C CA . VAL B 1 49 ? -36.062 -29 6.531 1 94.12 49 VAL B CA 1
ATOM 4399 C C . VAL B 1 49 ? -37 -29.469 5.43 1 94.12 49 VAL B C 1
ATOM 4401 O O . VAL B 1 49 ? -37.344 -28.719 4.508 1 94.12 49 VAL B O 1
ATOM 4404 N N . ALA B 1 50 ? -37.438 -30.656 5.547 1 95.31 50 ALA B N 1
ATOM 4405 C CA . ALA B 1 50 ? -38.312 -31.234 4.52 1 95.31 50 ALA B CA 1
ATOM 4406 C C . ALA B 1 50 ? -39.625 -30.469 4.414 1 95.31 50 ALA B C 1
ATOM 4408 O O . ALA B 1 50 ? -40.25 -30.141 5.43 1 95.31 50 ALA B O 1
ATOM 4409 N N . GLY B 1 51 ? -39.969 -30.203 3.219 1 96.56 51 GLY B N 1
ATOM 4410 C CA . GLY B 1 51 ? -41.219 -29.516 2.945 1 96.56 51 GLY B CA 1
ATOM 4411 C C . GLY B 1 51 ? -41.156 -28.031 3.211 1 96.56 51 GLY B C 1
ATOM 4412 O O . GLY B 1 51 ? -42.188 -27.344 3.197 1 96.56 51 GLY B O 1
ATOM 4413 N N . LYS B 1 52 ? -40.031 -27.5 3.523 1 96.44 52 LYS B N 1
ATOM 4414 C CA . LYS B 1 52 ? -39.906 -26.094 3.922 1 96.44 52 LYS B CA 1
ATOM 4415 C C . LYS B 1 52 ? -38.938 -25.359 3 1 96.44 52 LYS B C 1
ATOM 4417 O O . LYS B 1 52 ? -38.281 -25.969 2.143 1 96.44 52 LYS B O 1
ATOM 4422 N N . ASP B 1 53 ? -39 -24.062 3.086 1 95.88 53 ASP B N 1
ATOM 4423 C CA . ASP B 1 53 ? -37.938 -23.25 2.525 1 95.88 53 ASP B CA 1
ATOM 4424 C C . ASP B 1 53 ? -36.656 -23.359 3.357 1 95.88 53 ASP B C 1
ATOM 4426 O O . ASP B 1 53 ? -36.594 -22.844 4.477 1 95.88 53 ASP B O 1
ATOM 4430 N N . ALA B 1 54 ? -35.719 -24.031 2.77 1 94.25 54 ALA B N 1
ATOM 4431 C CA . ALA B 1 54 ? -34.5 -24.344 3.488 1 94.25 54 ALA B CA 1
ATOM 4432 C C . ALA B 1 54 ? -33.344 -23.469 3.004 1 94.25 54 ALA B C 1
ATOM 4434 O O . ALA B 1 54 ? -32.188 -23.859 3.082 1 94.25 54 ALA B O 1
ATOM 4435 N N . THR B 1 55 ? -33.656 -22.312 2.504 1 92.5 55 THR B N 1
ATOM 4436 C CA . THR B 1 55 ? -32.656 -21.438 1.905 1 92.5 55 THR B CA 1
ATOM 4437 C C . THR B 1 55 ? -31.594 -21.047 2.936 1 92.5 55 THR B C 1
ATOM 4439 O O . THR B 1 55 ? -30.391 -21.188 2.684 1 92.5 55 THR B O 1
ATOM 4442 N N . GLN B 1 56 ? -31.984 -20.609 4.078 1 88.69 56 GLN B N 1
ATOM 4443 C CA . GLN B 1 56 ? -31.062 -20.156 5.125 1 88.69 56 GLN B CA 1
ATOM 4444 C C . GLN B 1 56 ? -30.219 -21.312 5.641 1 88.69 56 GLN B C 1
ATOM 4446 O O . GLN B 1 56 ? -29 -21.188 5.809 1 88.69 56 GLN B O 1
ATOM 4451 N N . GLU B 1 57 ? -30.891 -22.438 5.836 1 88 57 GLU B N 1
ATOM 4452 C CA . GLU B 1 57 ? -30.188 -23.625 6.32 1 88 57 GLU B CA 1
ATOM 4453 C C . GLU B 1 57 ? -29.172 -24.109 5.297 1 88 57 GLU B C 1
ATOM 4455 O O . GLU B 1 57 ? -28.062 -24.516 5.66 1 88 57 GLU B O 1
ATOM 4460 N N . PHE B 1 58 ? -29.609 -24.141 4.098 1 91.06 58 PHE B N 1
ATOM 4461 C CA . PHE B 1 58 ? -28.703 -24.594 3.043 1 91.06 58 PHE B CA 1
ATOM 4462 C C . PHE B 1 58 ? -27.438 -23.75 3.012 1 91.06 58 PHE B C 1
ATOM 4464 O O . PHE B 1 58 ? -26.328 -24.281 3.098 1 91.06 58 PHE B O 1
ATOM 4471 N N . TYR B 1 59 ? -27.547 -22.469 2.963 1 89.62 59 TYR B N 1
ATOM 4472 C CA . TYR B 1 59 ? -26.391 -21.578 2.793 1 89.62 59 TYR B CA 1
ATOM 4473 C C . TYR B 1 59 ? -25.625 -21.422 4.102 1 89.62 59 TYR B C 1
ATOM 4475 O O . TYR B 1 59 ? -24.5 -20.953 4.109 1 89.62 59 TYR B O 1
ATOM 4483 N N . GLY B 1 60 ? -26.203 -21.828 5.137 1 85.69 60 GLY B N 1
ATOM 4484 C CA . GLY B 1 60 ? -25.484 -21.906 6.398 1 85.69 60 GLY B CA 1
ATOM 4485 C C . GLY B 1 60 ? -24.484 -23.047 6.449 1 85.69 60 GLY B C 1
ATOM 4486 O O . GLY B 1 60 ? -23.547 -23.016 7.246 1 85.69 60 GLY B O 1
ATOM 4487 N N . LEU B 1 61 ? -24.797 -24 5.48 1 86.19 61 LEU B N 1
ATOM 4488 C CA . LEU B 1 61 ? -24 -25.203 5.633 1 86.19 61 LEU B CA 1
ATOM 4489 C C . LEU B 1 61 ? -23.375 -25.609 4.305 1 86.19 61 LEU B C 1
ATOM 4491 O O . LEU B 1 61 ? -22.531 -26.516 4.262 1 86.19 61 LEU B O 1
ATOM 4495 N N . HIS B 1 62 ? -23.766 -24.953 3.225 1 89.12 62 HIS B N 1
ATOM 4496 C CA . HIS B 1 62 ? -23.281 -25.375 1.913 1 89.12 62 HIS B CA 1
ATOM 4497 C C . HIS B 1 62 ? -22.859 -24.188 1.067 1 89.12 62 HIS B C 1
ATOM 4499 O O . HIS B 1 62 ? -23.406 -23.094 1.222 1 89.12 62 HIS B O 1
ATOM 4505 N N . ARG B 1 63 ? -21.922 -24.469 0.166 1 90.25 63 ARG B N 1
ATOM 4506 C CA . ARG B 1 63 ? -21.547 -23.5 -0.868 1 90.25 63 ARG B CA 1
ATOM 4507 C C . ARG B 1 63 ? -22.516 -23.547 -2.041 1 90.25 63 ARG B C 1
ATOM 4509 O O . ARG B 1 63 ? -23.156 -24.578 -2.283 1 90.25 63 ARG B O 1
ATOM 4516 N N . GLN B 1 64 ? -22.484 -22.469 -2.742 1 88.12 64 GLN B N 1
ATOM 4517 C CA . GLN B 1 64 ? -23.297 -22.375 -3.947 1 88.12 64 GLN B CA 1
ATOM 4518 C C . GLN B 1 64 ? -22.922 -23.438 -4.961 1 88.12 64 GLN B C 1
ATOM 4520 O O . GLN B 1 64 ? -23.75 -23.891 -5.75 1 88.12 64 GLN B O 1
ATOM 4525 N N . SER B 1 65 ? -21.703 -23.844 -4.906 1 84.81 65 SER B N 1
ATOM 4526 C CA . SER B 1 65 ? -21.203 -24.812 -5.875 1 84.81 65 SER B CA 1
ATOM 4527 C C . SER B 1 65 ? -21.922 -26.141 -5.746 1 84.81 65 SER B C 1
ATOM 4529 O O . SER B 1 65 ? -22.016 -26.906 -6.715 1 84.81 65 SER B O 1
ATOM 4531 N N . VAL B 1 66 ? -22.438 -26.422 -4.539 1 85.94 66 VAL B N 1
ATOM 4532 C CA . VAL B 1 66 ? -23.203 -27.656 -4.316 1 85.94 66 VAL B CA 1
ATOM 4533 C C . VAL B 1 66 ? -24.5 -27.609 -5.125 1 85.94 66 VAL B C 1
ATOM 4535 O O . VAL B 1 66 ? -24.875 -28.594 -5.758 1 85.94 66 VAL B O 1
ATOM 4538 N N . LEU B 1 67 ? -25.062 -26.453 -5.078 1 86.81 67 LEU B N 1
ATOM 4539 C CA . LEU B 1 67 ? -26.281 -26.281 -5.84 1 86.81 67 LEU B CA 1
ATOM 4540 C C . LEU B 1 67 ? -26.016 -26.312 -7.336 1 86.81 67 LEU B C 1
ATOM 4542 O O . LEU B 1 67 ? -26.797 -26.859 -8.109 1 86.81 67 LEU B O 1
ATOM 4546 N N . ALA B 1 68 ? -24.953 -25.734 -7.695 1 82.81 68 ALA B N 1
ATOM 4547 C CA . ALA B 1 68 ? -24.578 -25.703 -9.109 1 82.81 68 ALA B CA 1
ATOM 4548 C C . ALA B 1 68 ? -24.297 -27.109 -9.633 1 82.81 68 ALA B C 1
ATOM 4550 O O . ALA B 1 68 ? -24.656 -27.453 -10.766 1 82.81 68 ALA B O 1
ATOM 4551 N N . LYS B 1 69 ? -23.688 -27.844 -8.859 1 82.81 69 LYS B N 1
ATOM 4552 C CA . LYS B 1 69 ? -23.266 -29.188 -9.281 1 82.81 69 LYS B CA 1
ATOM 4553 C C . LYS B 1 69 ? -24.422 -30.172 -9.219 1 82.81 69 LYS B C 1
ATOM 4555 O O . LYS B 1 69 ? -24.641 -30.938 -10.164 1 82.81 69 LYS B O 1
ATOM 4560 N N . PHE B 1 70 ? -25.281 -30.125 -8.18 1 86.62 70 PHE B N 1
ATOM 4561 C CA . PHE B 1 70 ? -26.281 -31.156 -7.93 1 86.62 70 PHE B CA 1
ATOM 4562 C C . PHE B 1 70 ? -27.688 -30.641 -8.219 1 86.62 70 PHE B C 1
ATOM 4564 O O . PHE B 1 70 ? -28.609 -31.438 -8.406 1 86.62 70 PHE B O 1
ATOM 4571 N N . GLY B 1 71 ? -27.797 -29.391 -8.297 1 87.19 71 GLY B N 1
ATOM 4572 C CA . GLY B 1 71 ? -29.109 -28.766 -8.422 1 87.19 71 GLY B CA 1
ATOM 4573 C C . GLY B 1 71 ? -29.891 -29.25 -9.633 1 87.19 71 GLY B C 1
ATOM 4574 O O . GLY B 1 71 ? -31.031 -29.703 -9.5 1 87.19 71 GLY B O 1
ATOM 4575 N N . PRO B 1 72 ? -29.25 -29.234 -10.766 1 87.69 72 PRO B N 1
ATOM 4576 C CA . PRO B 1 72 ? -29.969 -29.594 -11.984 1 87.69 72 PRO B CA 1
ATOM 4577 C C . PRO B 1 72 ? -30.531 -31.016 -11.93 1 87.69 72 PRO B C 1
ATOM 4579 O O . PRO B 1 72 ? -31.578 -31.297 -12.531 1 87.69 72 PRO B O 1
ATOM 4582 N N . LYS B 1 73 ? -29.953 -31.875 -11.227 1 90.94 73 LYS B N 1
ATOM 4583 C CA . LYS B 1 73 ? -30.375 -33.25 -11.148 1 90.94 73 LYS B CA 1
ATOM 4584 C C . LYS B 1 73 ? -31.625 -33.406 -10.273 1 90.94 73 LYS B C 1
ATOM 4586 O O . LYS B 1 73 ? -32.438 -34.281 -10.516 1 90.94 73 LYS B O 1
ATOM 4591 N N . TYR B 1 74 ? -31.766 -32.562 -9.367 1 93.94 74 TYR B N 1
ATOM 4592 C CA . TYR B 1 74 ? -32.781 -32.812 -8.359 1 93.94 74 TYR B CA 1
ATOM 4593 C C . TYR B 1 74 ? -33.844 -31.719 -8.375 1 93.94 74 TYR B C 1
ATOM 4595 O O . TYR B 1 74 ? -34.875 -31.828 -7.676 1 93.94 74 TYR B O 1
ATOM 4603 N N . GLU B 1 75 ? -33.594 -30.703 -9.125 1 93.88 75 GLU B N 1
ATOM 4604 C CA . GLU B 1 75 ? -34.594 -29.641 -9.227 1 93.88 75 GLU B CA 1
ATOM 4605 C C . GLU B 1 75 ? -35.812 -30.109 -10 1 93.88 75 GLU B C 1
ATOM 4607 O O . GLU B 1 75 ? -35.719 -30.641 -11.102 1 93.88 75 GLU B O 1
ATOM 4612 N N . ILE B 1 76 ? -36.938 -29.828 -9.461 1 95.12 76 ILE B N 1
ATOM 4613 C CA . ILE B 1 76 ? -38.156 -30.328 -10.109 1 95.12 76 ILE B CA 1
ATOM 4614 C C . ILE B 1 76 ? -39.062 -29.172 -10.5 1 95.12 76 ILE B C 1
ATOM 4616 O O . ILE B 1 76 ? -40.062 -29.359 -11.172 1 95.12 76 ILE B O 1
ATOM 4620 N N . GLY B 1 77 ? -38.719 -28.016 -10.039 1 95 77 GLY B N 1
ATOM 4621 C CA . GLY B 1 77 ? -39.531 -26.859 -10.398 1 95 77 GLY B CA 1
ATOM 4622 C C . GLY B 1 77 ? -39.281 -25.656 -9.516 1 95 77 GLY B C 1
ATOM 4623 O O . GLY B 1 77 ? -38.219 -25.547 -8.883 1 95 77 GLY B O 1
ATOM 4624 N N . THR B 1 78 ? -40.219 -24.688 -9.664 1 95.56 78 THR B N 1
ATOM 4625 C CA . THR B 1 78 ? -40.094 -23.438 -8.898 1 95.56 78 THR B CA 1
ATOM 4626 C C . THR B 1 78 ? -41.344 -23.203 -8.062 1 95.56 78 THR B C 1
ATOM 4628 O O . THR B 1 78 ? -42.406 -23.828 -8.305 1 95.56 78 THR B O 1
ATOM 4631 N N . VAL B 1 79 ? -41.188 -22.438 -7.066 1 95.69 79 VAL B N 1
ATOM 4632 C CA . VAL B 1 79 ? -42.344 -22.047 -6.254 1 95.69 79 VAL B CA 1
ATOM 4633 C C . VAL B 1 79 ? -43.125 -20.953 -6.957 1 95.69 79 VAL B C 1
ATOM 4635 O O . VAL B 1 79 ? -42.531 -19.953 -7.387 1 95.69 79 VAL B O 1
ATOM 4638 N N . LYS B 1 80 ? -44.344 -21.141 -6.945 1 94 80 LYS B N 1
ATOM 4639 C CA . LYS B 1 80 ? -45.219 -20.188 -7.621 1 94 80 LYS B CA 1
ATOM 4640 C C . LYS B 1 80 ? -45.125 -18.812 -6.973 1 94 80 LYS B C 1
ATOM 4642 O O . LYS B 1 80 ? -45.281 -18.672 -5.758 1 94 80 LYS B O 1
ATOM 4647 N N . GLY B 1 81 ? -44.844 -17.859 -7.719 1 91.81 81 GLY B N 1
ATOM 4648 C CA . GLY B 1 81 ? -44.875 -16.469 -7.273 1 91.81 81 GLY B CA 1
ATOM 4649 C C . GLY B 1 81 ? -43.594 -16.062 -6.566 1 91.81 81 GLY B C 1
ATOM 4650 O O . GLY B 1 81 ? -43.469 -14.945 -6.059 1 91.81 81 GLY B O 1
ATOM 4651 N N . VAL B 1 82 ? -42.688 -17.016 -6.445 1 91.38 82 VAL B N 1
ATOM 4652 C CA . VAL B 1 82 ? -41.438 -16.703 -5.75 1 91.38 82 VAL B CA 1
ATOM 4653 C C . VAL B 1 82 ? -40.312 -16.641 -6.754 1 91.38 82 VAL B C 1
ATOM 4655 O O . VAL B 1 82 ? -40.062 -17.594 -7.508 1 91.38 82 VAL B O 1
ATOM 4658 N N . LYS B 1 83 ? -39.688 -15.453 -6.754 1 87.19 83 LYS B N 1
ATOM 4659 C CA . LYS B 1 83 ? -38.531 -15.297 -7.629 1 87.19 83 LYS B CA 1
ATOM 4660 C C . LYS B 1 83 ? -37.219 -15.516 -6.859 1 87.19 83 LYS B C 1
ATOM 4662 O O . LYS B 1 83 ? -37.062 -15.008 -5.746 1 87.19 83 LYS B O 1
ATOM 4667 N N . SER B 1 84 ? -36.375 -16.391 -7.496 1 87.88 84 SER B N 1
ATOM 4668 C CA . SER B 1 84 ? -35.062 -16.578 -6.918 1 87.88 84 SER B CA 1
ATOM 4669 C C . SER B 1 84 ? -34.312 -15.25 -6.758 1 87.88 84 SER B C 1
ATOM 4671 O O . SER B 1 84 ? -34.406 -14.391 -7.633 1 87.88 84 SER B O 1
ATOM 4673 N N . LYS B 1 85 ? -33.688 -15.062 -5.59 1 86.12 85 LYS B N 1
ATOM 4674 C CA . LYS B 1 85 ? -32.969 -13.805 -5.289 1 86.12 85 LYS B CA 1
ATOM 4675 C C . LYS B 1 85 ? -31.469 -13.977 -5.391 1 86.12 85 LYS B C 1
ATOM 4677 O O . LYS B 1 85 ? -30.75 -13.016 -5.637 1 86.12 85 LYS B O 1
ATOM 4682 N N . ILE B 1 86 ? -31.031 -15.133 -5.148 1 86.62 86 ILE B N 1
ATOM 4683 C CA . ILE B 1 86 ? -29.594 -15.398 -5.102 1 86.62 86 ILE B CA 1
ATOM 4684 C C . ILE B 1 86 ? -29.031 -15.508 -6.52 1 86.62 86 ILE B C 1
ATOM 4686 O O . ILE B 1 86 ? -29.609 -16.188 -7.367 1 86.62 86 ILE B O 1
ATOM 4690 N N . VAL B 1 87 ? -28.016 -14.734 -6.746 1 80.38 87 VAL B N 1
ATOM 4691 C CA . VAL B 1 87 ? -27.406 -14.664 -8.07 1 80.38 87 VAL B CA 1
ATOM 4692 C C . VAL B 1 87 ? -26.234 -15.625 -8.141 1 80.38 87 VAL B C 1
ATOM 4694 O O . VAL B 1 87 ? -25.312 -15.562 -7.316 1 80.38 87 VAL B O 1
ATOM 4697 N N . LEU B 1 88 ? -26.359 -16.516 -9.062 1 79.12 88 LEU B N 1
ATOM 4698 C CA . LEU B 1 88 ? -25.234 -17.391 -9.352 1 79.12 88 LEU B CA 1
ATOM 4699 C C . LEU B 1 88 ? -24.266 -16.734 -10.336 1 79.12 88 LEU B C 1
ATOM 4701 O O . LEU B 1 88 ? -24.672 -16.297 -11.422 1 79.12 88 LEU B O 1
ATOM 4705 N N . GLN B 1 89 ? -23.109 -16.609 -9.883 1 79.12 89 GLN B N 1
ATOM 4706 C CA . GLN B 1 89 ? -22.109 -16 -10.758 1 79.12 89 GLN B CA 1
ATOM 4707 C C . GLN B 1 89 ? -21.859 -16.859 -11.984 1 79.12 89 GLN B C 1
ATOM 4709 O O . GLN B 1 89 ? -21.766 -18.094 -11.875 1 79.12 89 GLN B O 1
ATOM 4714 N N . LYS B 1 90 ? -21.875 -16.219 -13.141 1 84.38 90 LYS B N 1
ATOM 4715 C CA . LYS B 1 90 ? -21.547 -16.891 -14.398 1 84.38 90 LYS B CA 1
ATOM 4716 C C . LYS B 1 90 ? -20.047 -16.812 -14.672 1 84.38 90 LYS B C 1
ATOM 4718 O O . LYS B 1 90 ? -19.359 -15.906 -14.203 1 84.38 90 LYS B O 1
ATOM 4723 N N . PRO B 1 91 ? -19.594 -17.828 -15.469 1 85.88 91 PRO B N 1
ATOM 4724 C CA . PRO B 1 91 ? -18.172 -17.75 -15.852 1 85.88 91 PRO B CA 1
ATOM 4725 C C . PRO B 1 91 ? -17.828 -16.438 -16.547 1 85.88 91 PRO B C 1
ATOM 4727 O O . PRO B 1 91 ? -18.547 -16 -17.453 1 85.88 91 PRO B O 1
ATOM 4730 N N . GLY B 1 92 ? -16.781 -15.828 -16.047 1 87.94 92 GLY B N 1
ATOM 4731 C CA . GLY B 1 92 ? -16.344 -14.578 -16.641 1 87.94 92 GLY B CA 1
ATOM 4732 C C . GLY B 1 92 ? -16.828 -13.352 -15.898 1 87.94 92 GLY B C 1
ATOM 4733 O O . GLY B 1 92 ? -16.312 -12.25 -16.094 1 87.94 92 GLY B O 1
ATOM 4734 N N . ASP B 1 93 ? -17.781 -13.516 -14.984 1 90.06 93 ASP B N 1
ATOM 4735 C CA . ASP B 1 93 ? -18.328 -12.383 -14.258 1 90.06 93 ASP B CA 1
ATOM 4736 C C . ASP B 1 93 ? -17.297 -11.773 -13.312 1 90.06 93 ASP B C 1
ATOM 4738 O O . ASP B 1 93 ? -16.516 -12.492 -12.688 1 90.06 93 ASP B O 1
ATOM 4742 N N . ILE B 1 94 ? -17.328 -10.461 -13.242 1 92.5 94 ILE B N 1
ATOM 4743 C CA . ILE B 1 94 ? -16.547 -9.758 -12.219 1 92.5 94 ILE B CA 1
ATOM 4744 C C . ILE B 1 94 ? -17.344 -9.719 -10.906 1 92.5 94 ILE B C 1
ATOM 4746 O O . ILE B 1 94 ? -18.531 -9.391 -10.906 1 92.5 94 ILE B O 1
ATOM 4750 N N . SER B 1 95 ? -16.75 -10.133 -9.844 1 93.06 95 SER B N 1
ATOM 4751 C CA . SER B 1 95 ? -17.422 -10.172 -8.555 1 93.06 95 SER B CA 1
ATOM 4752 C C . SER B 1 95 ? -17.922 -8.789 -8.148 1 93.06 95 SER B C 1
ATOM 4754 O O . SER B 1 95 ? -17.219 -7.797 -8.305 1 93.06 95 SER B O 1
ATOM 4756 N N . LYS B 1 96 ? -19.078 -8.719 -7.578 1 93.19 96 LYS B N 1
ATOM 4757 C CA . LYS B 1 96 ? -19.641 -7.461 -7.109 1 93.19 96 LYS B CA 1
ATOM 4758 C C . LYS B 1 96 ? -19.453 -7.297 -5.605 1 93.19 96 LYS B C 1
ATOM 4760 O O . LYS B 1 96 ? -19.828 -6.277 -5.031 1 93.19 96 LYS B O 1
ATOM 4765 N N . VAL B 1 97 ? -18.922 -8.375 -4.988 1 95.69 97 VAL B N 1
ATOM 4766 C CA . VAL B 1 97 ? -18.578 -8.266 -3.574 1 95.69 97 VAL B CA 1
ATOM 4767 C C . VAL B 1 97 ? -17.5 -7.211 -3.377 1 95.69 97 VAL B C 1
ATOM 4769 O O . VAL B 1 97 ? -16.469 -7.246 -4.047 1 95.69 97 VAL B O 1
ATOM 4772 N N . PRO B 1 98 ? -17.688 -6.227 -2.463 1 95.94 98 PRO B N 1
ATOM 4773 C CA . PRO B 1 98 ? -16.703 -5.16 -2.281 1 95.94 98 PRO B CA 1
ATOM 4774 C C . PRO B 1 98 ? -15.312 -5.695 -1.975 1 95.94 98 PRO B C 1
ATOM 4776 O O . PRO B 1 98 ? -15.156 -6.57 -1.121 1 95.94 98 PRO B O 1
ATOM 4779 N N . TYR B 1 99 ? -14.281 -5.191 -2.715 1 96.31 99 TYR B N 1
ATOM 4780 C CA . TYR B 1 99 ? -12.852 -5.422 -2.529 1 96.31 99 TYR B CA 1
ATOM 4781 C C . TYR B 1 99 ? -12.469 -6.836 -2.955 1 96.31 99 TYR B C 1
ATOM 4783 O O . TYR B 1 99 ? -11.32 -7.258 -2.768 1 96.31 99 TYR B O 1
ATOM 4791 N N . ALA B 1 100 ? -13.469 -7.637 -3.514 1 96.44 100 ALA B N 1
ATOM 4792 C CA . ALA B 1 100 ? -13.141 -8.938 -4.098 1 96.44 100 ALA B CA 1
ATOM 4793 C C . ALA B 1 100 ? -12.258 -8.773 -5.332 1 96.44 100 ALA B C 1
ATOM 4795 O O . ALA B 1 100 ? -11.5 -9.68 -5.68 1 96.44 100 ALA B O 1
ATOM 4796 N N . GLU B 1 101 ? -12.43 -7.621 -5.965 1 96.44 101 GLU B N 1
ATOM 4797 C CA . GLU B 1 101 ? -11.633 -7.238 -7.121 1 96.44 101 GLU B CA 1
ATOM 4798 C C . GLU B 1 101 ? -10.891 -5.926 -6.871 1 96.44 101 GLU B C 1
ATOM 4800 O O . GLU B 1 101 ? -11.258 -5.16 -5.98 1 96.44 101 GLU B O 1
ATOM 4805 N N . SER B 1 102 ? -9.789 -5.734 -7.668 1 95 102 SER B N 1
ATOM 4806 C CA . SER B 1 102 ? -9.102 -4.457 -7.543 1 95 102 SER B CA 1
ATOM 4807 C C . SER B 1 102 ? -9.945 -3.311 -8.078 1 95 102 SER B C 1
ATOM 4809 O O . SER B 1 102 ? -10.938 -3.541 -8.773 1 95 102 SER B O 1
ATOM 4811 N N . SER B 1 103 ? -9.602 -2.105 -7.758 1 94.25 103 SER B N 1
ATOM 4812 C CA . SER B 1 103 ? -10.43 -0.914 -7.879 1 94.25 103 SER B CA 1
ATOM 4813 C C . SER B 1 103 ? -10.945 -0.745 -9.305 1 94.25 103 SER B C 1
ATOM 4815 O O . SER B 1 103 ? -12.133 -0.488 -9.516 1 94.25 103 SER B O 1
ATOM 4817 N N . ALA B 1 104 ? -10.102 -0.972 -10.312 1 95.06 104 ALA B N 1
ATOM 4818 C CA . ALA B 1 104 ? -10.508 -0.778 -11.703 1 95.06 104 ALA B CA 1
ATOM 4819 C C . ALA B 1 104 ? -11.648 -1.718 -12.07 1 95.06 104 ALA B C 1
ATOM 4821 O O . ALA B 1 104 ? -12.57 -1.329 -12.797 1 95.06 104 ALA B O 1
ATOM 4822 N N . TRP B 1 105 ? -11.633 -2.898 -11.547 1 95.69 105 TRP B N 1
ATOM 4823 C CA . TRP B 1 105 ? -12.617 -3.922 -11.891 1 95.69 105 TRP B CA 1
ATOM 4824 C C . TRP B 1 105 ? -13.898 -3.738 -11.078 1 95.69 105 TRP B C 1
ATOM 4826 O O . TRP B 1 105 ? -14.914 -4.383 -11.352 1 95.69 105 TRP B O 1
ATOM 4836 N N . GLN B 1 106 ? -13.82 -2.852 -10.094 1 93.31 106 GLN B N 1
ATOM 4837 C CA . GLN B 1 106 ? -15 -2.518 -9.305 1 93.31 106 GLN B CA 1
ATOM 4838 C C . GLN B 1 106 ? -15.602 -1.187 -9.75 1 93.31 106 GLN B C 1
ATOM 4840 O O . GLN B 1 106 ? -16.359 -0.563 -9 1 93.31 106 GLN B O 1
ATOM 4845 N N . GLY B 1 107 ? -15.203 -0.689 -10.898 1 93.19 107 GLY B N 1
ATOM 4846 C CA . GLY B 1 107 ? -15.844 0.469 -11.5 1 93.19 107 GLY B CA 1
ATOM 4847 C C . GLY B 1 107 ? -15.117 1.771 -11.211 1 93.19 107 GLY B C 1
ATOM 4848 O O . GLY B 1 107 ? -15.617 2.85 -11.547 1 93.19 107 GLY B O 1
ATOM 4849 N N . PHE B 1 108 ? -13.977 1.746 -10.578 1 96.06 108 PHE B N 1
ATOM 4850 C CA . PHE B 1 108 ? -13.18 2.947 -10.352 1 96.06 108 PHE B CA 1
ATOM 4851 C C . PHE B 1 108 ? -12.336 3.277 -11.578 1 96.06 108 PHE B C 1
ATOM 4853 O O . PHE B 1 108 ? -12.109 2.42 -12.43 1 96.06 108 PHE B O 1
ATOM 4860 N N . TYR B 1 109 ? -11.844 4.504 -11.695 1 96.62 109 TYR B N 1
ATOM 4861 C CA . TYR B 1 109 ? -11 4.941 -12.797 1 96.62 109 TYR B CA 1
ATOM 4862 C C . TYR B 1 109 ? -9.586 4.395 -12.648 1 96.62 109 TYR B C 1
ATOM 4864 O O . TYR B 1 109 ? -9.117 4.164 -11.531 1 96.62 109 TYR B O 1
ATOM 4872 N N . SER B 1 110 ? -8.969 4.113 -13.727 1 96.69 110 SER B N 1
ATOM 4873 C CA . SER B 1 110 ? -7.586 3.648 -13.719 1 96.69 110 SER B CA 1
ATOM 4874 C C . SER B 1 110 ? -6.797 4.238 -14.883 1 96.69 110 SER B C 1
ATOM 4876 O O . SER B 1 110 ? -7.273 4.258 -16.016 1 96.69 110 SER B O 1
ATOM 4878 N N . PRO B 1 111 ? -5.598 4.754 -14.578 1 96.25 111 PRO B N 1
ATOM 4879 C CA . PRO B 1 111 ? -4.73 5.188 -15.68 1 96.25 111 PRO B CA 1
ATOM 4880 C C . PRO B 1 111 ? -3.975 4.031 -16.328 1 96.25 111 PRO B C 1
ATOM 4882 O O . PRO B 1 111 ? -3.227 4.238 -17.281 1 96.25 111 PRO B O 1
ATOM 4885 N N . TYR B 1 112 ? -4.184 2.842 -15.812 1 96.94 112 TYR B N 1
ATOM 4886 C CA . TYR B 1 112 ? -3.352 1.714 -16.219 1 96.94 112 TYR B CA 1
ATOM 4887 C C . TYR B 1 112 ? -4.094 0.816 -17.203 1 96.94 112 TYR B C 1
ATOM 4889 O O . TYR B 1 112 ? -3.496 0.292 -18.141 1 96.94 112 TYR B O 1
ATOM 4897 N N . TYR B 1 113 ? -5.383 0.658 -17.047 1 97.75 113 TYR B N 1
ATOM 4898 C CA . TYR B 1 113 ? -6.145 -0.345 -17.781 1 97.75 113 TYR B CA 1
ATOM 4899 C C . TYR B 1 113 ? -6.98 0.301 -18.875 1 97.75 113 TYR B C 1
ATOM 4901 O O . TYR B 1 113 ? -7.551 1.377 -18.672 1 97.75 113 TYR B O 1
ATOM 4909 N N . ASN B 1 114 ? -7.039 -0.263 -19.984 1 96.88 114 ASN B N 1
ATOM 4910 C CA . ASN B 1 114 ? -7.895 0.134 -21.094 1 96.88 114 ASN B CA 1
ATOM 4911 C C . ASN B 1 114 ? -8.805 -1.006 -21.547 1 96.88 114 ASN B C 1
ATOM 4913 O O . ASN B 1 114 ? -8.867 -2.047 -20.891 1 96.88 114 ASN B O 1
ATOM 4917 N N . GLU B 1 115 ? -9.523 -0.845 -22.562 1 96.75 115 GLU B N 1
ATOM 4918 C CA . GLU B 1 115 ? -10.555 -1.78 -23 1 96.75 115 GLU B CA 1
ATOM 4919 C C . GLU B 1 115 ? -9.969 -3.152 -23.312 1 96.75 115 GLU B C 1
ATOM 4921 O O . GLU B 1 115 ? -10.602 -4.18 -23.062 1 96.75 115 GLU B O 1
ATOM 4926 N N . SER B 1 116 ? -8.797 -3.193 -23.875 1 97.81 116 SER B N 1
ATOM 4927 C CA . SER B 1 116 ? -8.164 -4.465 -24.219 1 97.81 116 SER B CA 1
ATOM 4928 C C . SER B 1 116 ? -7.918 -5.309 -22.969 1 97.81 116 SER B C 1
ATOM 4930 O O . SER B 1 116 ? -8.047 -6.531 -23 1 97.81 116 SER B O 1
ATOM 4932 N N . HIS B 1 117 ? -7.598 -4.633 -21.859 1 98.31 117 HIS B N 1
ATOM 4933 C CA . HIS B 1 117 ? -7.371 -5.344 -20.609 1 98.31 117 HIS B CA 1
ATOM 4934 C C . HIS B 1 117 ? -8.664 -5.953 -20.078 1 98.31 117 HIS B C 1
ATOM 4936 O O . HIS B 1 117 ? -8.664 -7.082 -19.578 1 98.31 117 HIS B O 1
ATOM 4942 N N . PHE B 1 118 ? -9.758 -5.262 -20.188 1 97.12 118 PHE B N 1
ATOM 4943 C CA . PHE B 1 118 ? -11.047 -5.738 -19.703 1 97.12 118 PHE B CA 1
ATOM 4944 C C . PHE B 1 118 ? -11.523 -6.941 -20.5 1 97.12 118 PHE B C 1
ATOM 4946 O O . PHE B 1 118 ? -11.984 -7.93 -19.938 1 97.12 118 PHE B O 1
ATOM 4953 N N . ARG B 1 119 ? -11.398 -6.844 -21.844 1 96.88 119 ARG B N 1
ATOM 4954 C CA . ARG B 1 119 ? -11.758 -7.977 -22.688 1 96.88 119 ARG B CA 1
ATOM 4955 C C . ARG B 1 119 ? -10.898 -9.195 -22.359 1 96.88 119 ARG B C 1
ATOM 4957 O O . ARG B 1 119 ? -11.406 -10.32 -22.312 1 96.88 119 ARG B O 1
ATOM 4964 N N . PHE B 1 120 ? -9.656 -8.945 -22.203 1 98.25 120 PHE B N 1
ATOM 4965 C CA . PHE B 1 120 ? -8.711 -10.016 -21.906 1 98.25 120 PHE B CA 1
ATOM 4966 C C . PHE B 1 120 ? -9.094 -10.727 -20.609 1 98.25 120 PHE B C 1
ATOM 4968 O O . PHE B 1 120 ? -9.156 -11.953 -20.562 1 98.25 120 PHE B O 1
ATOM 4975 N N . ARG B 1 121 ? -9.328 -9.945 -19.531 1 98 121 ARG B N 1
ATOM 4976 C CA . ARG B 1 121 ? -9.672 -10.562 -18.25 1 98 121 ARG B CA 1
ATOM 4977 C C . ARG B 1 121 ? -10.938 -11.398 -18.359 1 98 121 ARG B C 1
ATOM 4979 O O . ARG B 1 121 ? -11.008 -12.508 -17.828 1 98 121 ARG B O 1
ATOM 4986 N N . ALA B 1 122 ? -11.914 -10.82 -18.969 1 96.69 122 ALA B N 1
ATOM 4987 C CA . ALA B 1 122 ? -13.18 -11.531 -19.109 1 96.69 122 ALA B CA 1
ATOM 4988 C C . ALA B 1 122 ? -12.977 -12.875 -19.812 1 96.69 122 ALA B C 1
ATOM 4990 O O . ALA B 1 122 ? -13.516 -13.898 -19.359 1 96.69 122 ALA B O 1
ATOM 4991 N N . ALA B 1 123 ? -12.227 -12.875 -20.844 1 97.75 123 ALA B N 1
ATOM 4992 C CA . ALA B 1 123 ? -11.977 -14.094 -21.609 1 97.75 123 ALA B CA 1
ATOM 4993 C C . ALA B 1 123 ? -11.188 -15.109 -20.797 1 97.75 123 ALA B C 1
ATOM 4995 O O . ALA B 1 123 ? -11.539 -16.297 -20.766 1 97.75 123 ALA B O 1
ATOM 4996 N N . VAL B 1 124 ? -10.125 -14.672 -20.156 1 98.25 124 VAL B N 1
ATOM 4997 C CA . VAL B 1 124 ? -9.281 -15.555 -19.359 1 98.25 124 VAL B CA 1
ATOM 4998 C C . VAL B 1 124 ? -10.086 -16.141 -18.203 1 98.25 124 VAL B C 1
ATOM 5000 O O . VAL B 1 124 ? -10.016 -17.344 -17.938 1 98.25 124 VAL B O 1
ATOM 5003 N N . ARG B 1 125 ? -10.828 -15.336 -17.531 1 96.69 125 ARG B N 1
ATOM 5004 C CA . ARG B 1 125 ? -11.648 -15.789 -16.422 1 96.69 125 ARG B CA 1
ATOM 5005 C C . ARG B 1 125 ? -12.664 -16.828 -16.875 1 96.69 125 ARG B C 1
ATOM 5007 O O . ARG B 1 125 ? -12.883 -17.828 -16.203 1 96.69 125 ARG B O 1
ATOM 5014 N N . GLU B 1 126 ? -13.305 -16.547 -17.953 1 96.69 126 GLU B N 1
ATOM 5015 C CA . GLU B 1 126 ? -14.266 -17.516 -18.484 1 96.69 126 GLU B CA 1
ATOM 5016 C C . GLU B 1 126 ? -13.609 -18.859 -18.75 1 96.69 126 GLU B C 1
ATOM 5018 O O . GLU B 1 126 ? -14.148 -19.906 -18.391 1 96.69 126 GLU B O 1
ATOM 5023 N N . PHE B 1 127 ? -12.523 -18.844 -19.438 1 97.38 127 PHE B N 1
ATOM 5024 C CA . PHE B 1 127 ? -11.797 -20.062 -19.734 1 97.38 127 PHE B CA 1
ATOM 5025 C C . PHE B 1 127 ? -11.445 -20.812 -18.438 1 97.38 127 PHE B C 1
ATOM 5027 O O . PHE B 1 127 ? -11.664 -22.016 -18.328 1 97.38 127 PHE B O 1
ATOM 5034 N N . ILE B 1 128 ? -10.883 -20.094 -17.469 1 96.38 128 ILE B N 1
ATOM 5035 C CA . ILE B 1 128 ? -10.422 -20.688 -16.219 1 96.38 128 ILE B CA 1
ATOM 5036 C C . ILE B 1 128 ? -11.609 -21.297 -15.469 1 96.38 128 ILE B C 1
ATOM 5038 O O . ILE B 1 128 ? -11.547 -22.438 -15 1 96.38 128 ILE B O 1
ATOM 5042 N N . GLN B 1 129 ? -12.711 -20.578 -15.375 1 93.12 129 GLN B N 1
ATOM 5043 C CA . GLN B 1 129 ? -13.891 -21.031 -14.648 1 93.12 129 GLN B CA 1
ATOM 5044 C C . GLN B 1 129 ? -14.516 -22.25 -15.312 1 93.12 129 GLN B C 1
ATOM 5046 O O . GLN B 1 129 ? -15.008 -23.156 -14.633 1 93.12 129 GLN B O 1
ATOM 5051 N N . LYS B 1 130 ? -14.406 -22.344 -16.625 1 93.69 130 LYS B N 1
ATOM 5052 C CA . LYS B 1 130 ? -15.055 -23.438 -17.359 1 93.69 130 LYS B CA 1
ATOM 5053 C C . LYS B 1 130 ? -14.141 -24.656 -17.453 1 93.69 130 LYS B C 1
ATOM 5055 O O . LYS B 1 130 ? -14.602 -25.781 -17.344 1 93.69 130 LYS B O 1
ATOM 5060 N N . GLU B 1 131 ? -12.867 -24.359 -17.625 1 94.94 131 GLU B N 1
ATOM 5061 C CA . GLU B 1 131 ? -11.992 -25.438 -18.031 1 94.94 131 GLU B CA 1
ATOM 5062 C C . GLU B 1 131 ? -11.102 -25.891 -16.875 1 94.94 131 GLU B C 1
ATOM 5064 O O . GLU B 1 131 ? -10.703 -27.062 -16.812 1 94.94 131 GLU B O 1
ATOM 5069 N N . ILE B 1 132 ? -10.773 -25.031 -15.969 1 95.69 132 ILE B N 1
ATOM 5070 C CA . ILE B 1 132 ? -9.766 -25.359 -14.969 1 95.69 132 ILE B CA 1
ATOM 5071 C C . ILE B 1 132 ? -10.422 -25.578 -13.609 1 95.69 132 ILE B C 1
ATOM 5073 O O . ILE B 1 132 ? -10.148 -26.578 -12.938 1 95.69 132 ILE B O 1
ATOM 5077 N N . VAL B 1 133 ? -11.336 -24.719 -13.211 1 91.69 133 VAL B N 1
ATOM 5078 C CA . VAL B 1 133 ? -11.922 -24.672 -11.875 1 91.69 133 VAL B CA 1
ATOM 5079 C C . VAL B 1 133 ? -12.625 -26 -11.578 1 91.69 133 VAL B C 1
ATOM 5081 O O . VAL B 1 133 ? -12.508 -26.547 -10.477 1 91.69 133 VAL B O 1
ATOM 5084 N N . PRO B 1 134 ? -13.344 -26.625 -12.484 1 87.81 134 PRO B N 1
ATOM 5085 C CA . PRO B 1 134 ? -14.086 -27.844 -12.18 1 87.81 134 PRO B CA 1
ATOM 5086 C C . PRO B 1 134 ? -13.195 -28.969 -11.641 1 87.81 134 PRO B C 1
ATOM 5088 O O . PRO B 1 134 ? -13.641 -29.781 -10.836 1 87.81 134 PRO B O 1
ATOM 5091 N N . ASP B 1 135 ? -11.922 -28.938 -12.016 1 88.25 135 ASP B N 1
ATOM 5092 C CA . ASP B 1 135 ? -11.016 -30 -11.609 1 88.25 135 ASP B CA 1
ATOM 5093 C C . ASP B 1 135 ? -10.141 -29.562 -10.43 1 88.25 135 ASP B C 1
ATOM 5095 O O . ASP B 1 135 ? -9.461 -30.391 -9.82 1 88.25 135 ASP B O 1
ATOM 5099 N N . ALA B 1 136 ? -10.18 -28.375 -10.102 1 91.5 136 ALA B N 1
ATOM 5100 C CA . ALA B 1 136 ? -9.172 -27.797 -9.219 1 91.5 136 ALA B CA 1
ATOM 5101 C C . ALA B 1 136 ? -9.242 -28.406 -7.824 1 91.5 136 ALA B C 1
ATOM 5103 O O . ALA B 1 136 ? -8.242 -28.922 -7.312 1 91.5 136 ALA B O 1
ATOM 5104 N N . ALA B 1 137 ? -10.43 -28.438 -7.289 1 88.06 137 ALA B N 1
ATOM 5105 C CA . ALA B 1 137 ? -10.586 -28.906 -5.918 1 88.06 137 ALA B CA 1
ATOM 5106 C C . ALA B 1 137 ? -10.273 -30.406 -5.809 1 88.06 137 ALA B C 1
ATOM 5108 O O . ALA B 1 137 ? -9.594 -30.828 -4.879 1 88.06 137 ALA B O 1
ATOM 5109 N N . VAL B 1 138 ? -10.781 -31.141 -6.73 1 89.5 138 VAL B N 1
ATOM 5110 C CA . VAL B 1 138 ? -10.609 -32.594 -6.699 1 89.5 138 VAL B CA 1
ATOM 5111 C C . VAL B 1 138 ? -9.133 -32.938 -6.871 1 89.5 138 VAL B C 1
ATOM 5113 O O . VAL B 1 138 ? -8.602 -33.781 -6.152 1 89.5 138 VAL B O 1
ATOM 5116 N N . ASN B 1 139 ? -8.477 -32.312 -7.82 1 93 139 ASN B N 1
ATOM 5117 C CA . ASN B 1 139 ? -7.051 -32.562 -8.047 1 93 139 ASN B CA 1
ATOM 5118 C C . ASN B 1 139 ? -6.211 -32.094 -6.855 1 93 139 ASN B C 1
ATOM 5120 O O . ASN B 1 139 ? -5.234 -32.75 -6.492 1 93 139 ASN B O 1
ATOM 5124 N N . GLU B 1 140 ? -6.609 -31.016 -6.242 1 92.06 140 GLU B N 1
ATOM 5125 C CA . GLU B 1 140 ? -5.926 -30.531 -5.039 1 92.06 140 GLU B CA 1
ATOM 5126 C C . GLU B 1 140 ? -5.969 -31.578 -3.93 1 92.06 140 GLU B C 1
ATOM 5128 O O . GLU B 1 140 ? -4.953 -31.844 -3.283 1 92.06 140 GLU B O 1
ATOM 5133 N N . GLU B 1 141 ? -7.062 -32.125 -3.723 1 87 141 GLU B N 1
ATOM 5134 C CA . GLU B 1 141 ? -7.266 -33.094 -2.654 1 87 141 GLU B CA 1
ATOM 5135 C C . GLU B 1 141 ? -6.566 -34.438 -2.969 1 87 141 GLU B C 1
ATOM 5137 O O . GLU B 1 141 ? -5.93 -35.031 -2.098 1 87 141 GLU B O 1
ATOM 5142 N N . SER B 1 142 ? -6.676 -34.875 -4.23 1 91.19 142 SER B N 1
ATOM 5143 C CA . SER B 1 142 ? -6.133 -36.188 -4.609 1 91.19 142 SER B CA 1
ATOM 5144 C C . SER B 1 142 ? -4.637 -36.094 -4.875 1 91.19 142 SER B C 1
ATOM 5146 O O . SER B 1 142 ? -3.959 -37.125 -4.961 1 91.19 142 SER B O 1
ATOM 5148 N N . GLY B 1 143 ? -4.152 -34.844 -5.098 1 91 143 GLY B N 1
ATOM 5149 C CA . GLY B 1 143 ? -2.736 -34.688 -5.379 1 91 143 GLY B CA 1
ATOM 5150 C C . GLY B 1 143 ? -2.375 -34.938 -6.824 1 91 143 GLY B C 1
ATOM 5151 O O . GLY B 1 143 ? -1.218 -35.219 -7.141 1 91 143 GLY B O 1
ATOM 5152 N N . THR B 1 144 ? -3.344 -34.938 -7.621 1 92.12 144 THR B N 1
ATOM 5153 C CA . THR B 1 144 ? -3.098 -35.188 -9.039 1 92.12 144 THR B CA 1
ATOM 5154 C C . THR B 1 144 ? -2.896 -33.875 -9.797 1 92.12 144 THR B C 1
ATOM 5156 O O . THR B 1 144 ? -3.449 -32.844 -9.414 1 92.12 144 THR B O 1
ATOM 5159 N N . ILE B 1 145 ? -2.117 -33.938 -10.844 1 91.56 145 ILE B N 1
ATOM 5160 C CA . ILE B 1 145 ? -1.769 -32.75 -11.625 1 91.56 145 ILE B CA 1
ATOM 5161 C C . ILE B 1 145 ? -2.826 -32.531 -12.703 1 91.56 145 ILE B C 1
ATOM 5163 O O . ILE B 1 145 ? -3.656 -33.406 -12.969 1 91.56 145 ILE B O 1
ATOM 5167 N N . ALA B 1 146 ? -2.787 -31.328 -13.305 1 90.75 146 ALA B N 1
ATOM 5168 C CA . ALA B 1 146 ? -3.57 -31.094 -14.516 1 90.75 146 ALA B CA 1
ATOM 5169 C C . ALA B 1 146 ? -3.211 -32.094 -15.602 1 90.75 146 ALA B C 1
ATOM 5171 O O . ALA B 1 146 ? -2.031 -32.312 -15.898 1 90.75 146 ALA B O 1
ATOM 5172 N N . ASP B 1 147 ? -4.203 -32.656 -16.109 1 91.88 147 ASP B N 1
ATOM 5173 C CA . ASP B 1 147 ? -3.902 -33.688 -17.109 1 91.88 147 ASP B CA 1
ATOM 5174 C C . ASP B 1 147 ? -3.445 -33.062 -18.422 1 91.88 147 ASP B C 1
ATOM 5176 O O . ASP B 1 147 ? -3.449 -31.828 -18.578 1 91.88 147 ASP B O 1
ATOM 5180 N N . GLN B 1 148 ? -2.98 -33.875 -19.297 1 94.62 148 GLN B N 1
ATOM 5181 C CA . GLN B 1 148 ? -2.363 -33.438 -20.547 1 94.62 148 GLN B CA 1
ATOM 5182 C C . GLN B 1 148 ? -3.373 -32.719 -21.422 1 94.62 148 GLN B C 1
ATOM 5184 O O . GLN B 1 148 ? -3.027 -31.734 -22.109 1 94.62 148 GLN B O 1
ATOM 5189 N N . GLU B 1 149 ? -4.523 -33.156 -21.438 1 95.56 149 GLU B N 1
ATOM 5190 C CA . GLU B 1 149 ? -5.566 -32.531 -22.234 1 95.56 149 GLU B CA 1
ATOM 5191 C C . GLU B 1 149 ? -5.812 -31.094 -21.812 1 95.56 149 GLU B C 1
ATOM 5193 O O . GLU B 1 149 ? -5.871 -30.188 -22.641 1 95.56 149 GLU B O 1
ATOM 5198 N N . LEU B 1 150 ? -5.988 -30.922 -20.5 1 95.44 150 LEU B N 1
ATOM 5199 C CA . LEU B 1 150 ? -6.188 -29.562 -19.984 1 95.44 150 LEU B CA 1
ATOM 5200 C C . LEU B 1 150 ? -5.004 -28.672 -20.328 1 95.44 150 LEU B C 1
ATOM 5202 O O . LEU B 1 150 ? -5.188 -27.516 -20.719 1 95.44 150 LEU B O 1
ATOM 5206 N N . PHE B 1 151 ? -3.805 -29.172 -20.219 1 95.44 151 PHE B N 1
ATOM 5207 C CA . PHE B 1 151 ? -2.611 -28.375 -20.5 1 95.44 151 PHE B CA 1
ATOM 5208 C C . PHE B 1 151 ? -2.557 -27.969 -21.953 1 95.44 151 PHE B C 1
ATOM 5210 O O . PHE B 1 151 ? -2.197 -26.828 -22.266 1 95.44 151 PHE B O 1
ATOM 5217 N N . GLU B 1 152 ? -2.912 -28.859 -22.844 1 96.94 152 GLU B N 1
ATOM 5218 C CA . GLU B 1 152 ? -2.955 -28.547 -24.266 1 96.94 152 GLU B CA 1
ATOM 5219 C C . GLU B 1 152 ? -4.066 -27.547 -24.578 1 96.94 152 GLU B C 1
ATOM 5221 O O . GLU B 1 152 ? -3.926 -26.703 -25.469 1 96.94 152 GLU B O 1
ATOM 5226 N N . LYS B 1 153 ? -5.176 -27.672 -23.844 1 97.25 153 LYS B N 1
ATOM 5227 C CA . LYS B 1 153 ? -6.25 -26.688 -23.984 1 97.25 153 LYS B CA 1
ATOM 5228 C C . LYS B 1 153 ? -5.773 -25.297 -23.594 1 97.25 153 LYS B C 1
ATOM 5230 O O . LYS B 1 153 ? -6.121 -24.312 -24.234 1 97.25 153 LYS B O 1
ATOM 5235 N N . MET B 1 154 ? -5.004 -25.203 -22.531 1 97.62 154 MET B N 1
ATOM 5236 C CA . MET B 1 154 ? -4.422 -23.938 -22.109 1 97.62 154 MET B CA 1
ATOM 5237 C C . MET B 1 154 ? -3.498 -23.359 -23.188 1 97.62 154 MET B C 1
ATOM 5239 O O . MET B 1 154 ? -3.492 -22.156 -23.422 1 97.62 154 MET B O 1
ATOM 5243 N N . GLY B 1 155 ? -2.697 -24.266 -23.812 1 98 155 GLY B N 1
ATOM 5244 C CA . GLY B 1 155 ? -1.829 -23.859 -24.906 1 98 155 GLY B CA 1
ATOM 5245 C C . GLY B 1 155 ? -2.592 -23.344 -26.109 1 98 155 GLY B C 1
ATOM 5246 O O . GLY B 1 155 ? -2.262 -22.281 -26.656 1 98 155 GLY B O 1
ATOM 5247 N N . SER B 1 156 ? -3.629 -24.109 -26.453 1 97.62 156 SER B N 1
ATOM 5248 C CA . SER B 1 156 ? -4.434 -23.75 -27.625 1 97.62 156 SER B CA 1
ATOM 5249 C C . SER B 1 156 ? -5.152 -22.422 -27.406 1 97.62 156 SER B C 1
ATOM 5251 O O . SER B 1 156 ? -5.332 -21.641 -28.344 1 97.62 156 SER B O 1
ATOM 5253 N N . PHE B 1 157 ? -5.531 -22.156 -26.188 1 98.06 157 PHE B N 1
ATOM 5254 C CA . PHE B 1 157 ? -6.188 -20.906 -25.812 1 98.06 157 PHE B CA 1
ATOM 5255 C C . PHE B 1 157 ? -5.172 -19.781 -25.688 1 98.06 157 PHE B C 1
ATOM 5257 O O . PHE B 1 157 ? -5.543 -18.609 -25.562 1 98.06 157 PHE B O 1
ATOM 5264 N N . ASN B 1 158 ? -3.902 -20.094 -25.719 1 98.44 158 ASN B N 1
ATOM 5265 C CA . ASN B 1 158 ? -2.746 -19.219 -25.641 1 98.44 158 ASN B CA 1
ATOM 5266 C C . ASN B 1 158 ? -2.623 -18.578 -24.266 1 98.44 158 ASN B C 1
ATOM 5268 O O . ASN B 1 158 ? -2.061 -17.484 -24.125 1 98.44 158 ASN B O 1
ATOM 5272 N N . LEU B 1 159 ? -3.195 -19.203 -23.266 1 98.38 159 LEU B N 1
ATOM 5273 C CA . LEU B 1 159 ? -3.014 -18.75 -21.891 1 98.38 159 LEU B CA 1
ATOM 5274 C C . LEU B 1 159 ? -1.564 -18.906 -21.453 1 98.38 159 LEU B C 1
ATOM 5276 O O . LEU B 1 159 ? -1.021 -18.047 -20.75 1 98.38 159 LEU B O 1
ATOM 5280 N N . LEU B 1 160 ? -0.93 -20.016 -21.875 1 98.38 160 LEU B N 1
ATOM 5281 C CA . LEU B 1 160 ? 0.46 -20.266 -21.516 1 98.38 160 LEU B CA 1
ATOM 5282 C C . LEU B 1 160 ? 1.369 -19.172 -22.062 1 98.38 160 LEU B C 1
ATOM 5284 O O . LEU B 1 160 ? 2.199 -18.625 -21.344 1 98.38 160 LEU B O 1
ATOM 5288 N N . ALA B 1 161 ? 1.15 -18.812 -23.312 1 98.31 161 ALA B N 1
ATOM 5289 C CA . ALA B 1 161 ? 1.953 -17.781 -23.953 1 98.31 161 ALA B CA 1
ATOM 5290 C C . ALA B 1 161 ? 1.77 -16.422 -23.281 1 98.31 161 ALA B C 1
ATOM 5292 O O . ALA B 1 161 ? 2.723 -15.656 -23.141 1 98.31 161 ALA B O 1
ATOM 5293 N N . CYS B 1 162 ? 0.59 -16.172 -22.812 1 98.5 162 CYS B N 1
ATOM 5294 C CA . CYS B 1 162 ? 0.245 -14.875 -22.234 1 98.5 162 CYS B CA 1
ATOM 5295 C C . CYS B 1 162 ? 0.832 -14.727 -20.828 1 98.5 162 CYS B C 1
ATOM 5297 O O . CYS B 1 162 ? 0.745 -13.656 -20.219 1 98.5 162 CYS B O 1
ATOM 5299 N N . ARG B 1 163 ? 1.486 -15.742 -20.328 1 98 163 ARG B N 1
ATOM 5300 C CA . ARG B 1 163 ? 2.08 -15.68 -19 1 98 163 ARG B CA 1
ATOM 5301 C C . ARG B 1 163 ? 3.592 -15.492 -19.078 1 98 163 ARG B C 1
ATOM 5303 O O . ARG B 1 163 ? 4.301 -15.664 -18.094 1 98 163 ARG B O 1
ATOM 5310 N N . MET B 1 164 ? 4.082 -15.133 -20.312 1 96.69 164 MET B N 1
ATOM 5311 C CA . MET B 1 164 ? 5.516 -14.984 -20.547 1 96.69 164 MET B CA 1
ATOM 5312 C C . MET B 1 164 ? 5.871 -13.539 -20.891 1 96.69 164 MET B C 1
ATOM 5314 O O . MET B 1 164 ? 6.969 -13.266 -21.375 1 96.69 164 MET B O 1
ATOM 5318 N N . GLY B 1 165 ? 4.945 -12.617 -20.641 1 95.38 165 GLY B N 1
ATOM 5319 C CA . GLY B 1 165 ? 5.207 -11.219 -20.938 1 95.38 165 GLY B CA 1
ATOM 5320 C C . GLY B 1 165 ? 5.039 -10.883 -22.422 1 95.38 165 GLY B C 1
ATOM 5321 O O . GLY B 1 165 ? 4.738 -11.758 -23.219 1 95.38 165 GLY B O 1
ATOM 5322 N N . PRO B 1 166 ? 5.129 -9.602 -22.734 1 96.56 166 PRO B N 1
ATOM 5323 C CA . PRO B 1 166 ? 5.121 -9.219 -24.156 1 96.56 166 PRO B CA 1
ATOM 5324 C C . PRO B 1 166 ? 6.383 -9.656 -24.891 1 96.56 166 PRO B C 1
ATOM 5326 O O . PRO B 1 166 ? 7.449 -9.773 -24.281 1 96.56 166 PRO B O 1
ATOM 5329 N N . GLY B 1 167 ? 6.234 -9.938 -26.203 1 94.44 167 GLY B N 1
ATOM 5330 C CA . GLY B 1 167 ? 7.414 -10.312 -26.969 1 94.44 167 GLY B CA 1
ATOM 5331 C C . GLY B 1 167 ? 7.082 -11.07 -28.234 1 94.44 167 GLY B C 1
ATOM 5332 O O . GLY B 1 167 ? 5.91 -11.336 -28.516 1 94.44 167 GLY B O 1
ATOM 5333 N N . PRO B 1 168 ? 8.125 -11.477 -28.922 1 94.06 168 PRO B N 1
ATOM 5334 C CA . PRO B 1 168 ? 7.953 -12.102 -30.234 1 94.06 168 PRO B CA 1
ATOM 5335 C C . PRO B 1 168 ? 7.227 -13.445 -30.156 1 94.06 168 PRO B C 1
ATOM 5337 O O . PRO B 1 168 ? 6.602 -13.875 -31.125 1 94.06 168 PRO B O 1
ATOM 5340 N N . HIS B 1 169 ? 7.289 -14.133 -29 1 95.62 169 HIS B N 1
ATOM 5341 C CA . HIS B 1 169 ? 6.648 -15.43 -28.859 1 95.62 169 HIS B CA 1
ATOM 5342 C C . HIS B 1 169 ? 5.133 -15.32 -29 1 95.62 169 HIS B C 1
ATOM 5344 O O . HIS B 1 169 ? 4.445 -16.328 -29.172 1 95.62 169 HIS B O 1
ATOM 5350 N N . LEU B 1 170 ? 4.562 -14.117 -28.953 1 97.25 170 LEU B N 1
ATOM 5351 C CA . LEU B 1 170 ? 3.125 -13.891 -29.078 1 97.25 170 LEU B CA 1
ATOM 5352 C C . LEU B 1 170 ? 2.719 -13.711 -30.531 1 97.25 170 LEU B C 1
ATOM 5354 O O . LEU B 1 170 ? 1.531 -13.758 -30.859 1 97.25 170 LEU B O 1
ATOM 5358 N N . ASN B 1 171 ? 3.74 -13.484 -31.391 1 94.81 171 ASN B N 1
ATOM 5359 C CA . ASN B 1 171 ? 3.443 -13.195 -32.781 1 94.81 171 ASN B CA 1
ATOM 5360 C C . ASN B 1 171 ? 2.697 -14.352 -33.469 1 94.81 171 ASN B C 1
ATOM 5362 O O . ASN B 1 171 ? 3.068 -15.516 -33.281 1 94.81 171 ASN B O 1
ATOM 5366 N N . GLY B 1 172 ? 1.646 -14.055 -34.156 1 93.56 172 GLY B N 1
ATOM 5367 C CA . GLY B 1 172 ? 0.883 -15.047 -34.906 1 93.56 172 GLY B CA 1
ATOM 5368 C C . GLY B 1 172 ? -0.152 -15.758 -34.062 1 93.56 172 GLY B C 1
ATOM 5369 O O . GLY B 1 172 ? -0.891 -16.609 -34.562 1 93.56 172 GLY B O 1
ATOM 5370 N N . ARG B 1 173 ? -0.235 -15.445 -32.781 1 95.5 173 ARG B N 1
ATOM 5371 C CA . ARG B 1 173 ? -1.192 -16.094 -31.906 1 95.5 173 ARG B CA 1
ATOM 5372 C C . ARG B 1 173 ? -2.459 -15.266 -31.75 1 95.5 173 ARG B C 1
ATOM 5374 O O . ARG B 1 173 ? -2.412 -14.039 -31.828 1 95.5 173 ARG B O 1
ATOM 5381 N N . THR B 1 174 ? -3.555 -15.953 -31.656 1 96.06 174 THR B N 1
ATOM 5382 C CA . THR B 1 174 ? -4.809 -15.328 -31.25 1 96.06 174 THR B CA 1
ATOM 5383 C C . THR B 1 174 ? -4.934 -15.297 -29.734 1 96.06 174 THR B C 1
ATOM 5385 O O . THR B 1 174 ? -5.23 -16.312 -29.109 1 96.06 174 THR B O 1
ATOM 5388 N N . LEU B 1 175 ? -4.758 -14.156 -29.188 1 98.31 175 LEU B N 1
ATOM 5389 C CA . LEU B 1 175 ? -4.727 -14.055 -27.734 1 98.31 175 LEU B CA 1
ATOM 5390 C C . LEU B 1 175 ? -6.137 -13.914 -27.172 1 98.31 175 LEU B C 1
ATOM 5392 O O . LEU B 1 175 ? -7.051 -13.469 -27.859 1 98.31 175 LEU B O 1
ATOM 5396 N N . PRO B 1 176 ? -6.371 -14.375 -25.953 1 98.31 176 PRO B N 1
ATOM 5397 C CA . PRO B 1 176 ? -7.68 -14.273 -25.312 1 98.31 176 PRO B CA 1
ATOM 5398 C C . PRO B 1 176 ? -8.281 -12.875 -25.406 1 98.31 176 PRO B C 1
ATOM 5400 O O . PRO B 1 176 ? -7.562 -11.883 -25.281 1 98.31 176 PRO B O 1
ATOM 5403 N N . GLY B 1 177 ? -9.625 -12.836 -25.625 1 97.62 177 GLY B N 1
ATOM 5404 C CA . GLY B 1 177 ? -10.336 -11.57 -25.703 1 97.62 177 GLY B CA 1
ATOM 5405 C C . GLY B 1 177 ? -10.07 -10.805 -26.984 1 97.62 177 GLY B C 1
ATOM 5406 O O . GLY B 1 177 ? -10.438 -9.633 -27.109 1 97.62 177 GLY B O 1
ATOM 5407 N N . GLY B 1 178 ? -9.367 -11.438 -27.906 1 97.56 178 GLY B N 1
ATOM 5408 C CA . GLY B 1 178 ? -9.062 -10.789 -29.172 1 97.56 178 GLY B CA 1
ATOM 5409 C C . GLY B 1 178 ? -7.949 -9.766 -29.062 1 97.56 178 GLY B C 1
ATOM 5410 O O . GLY B 1 178 ? -7.828 -8.875 -29.906 1 97.56 178 GLY B O 1
ATOM 5411 N N . VAL B 1 179 ? -7.191 -9.828 -28.031 1 97.81 179 VAL B N 1
ATOM 5412 C CA . VAL B 1 179 ? -6.078 -8.906 -27.859 1 97.81 179 VAL B CA 1
ATOM 5413 C C . VAL B 1 179 ? -5.008 -9.164 -28.922 1 97.81 179 VAL B C 1
ATOM 5415 O O . VAL B 1 179 ? -4.645 -10.32 -29.172 1 97.81 179 VAL B O 1
ATOM 5418 N N . LYS B 1 180 ? -4.57 -8.125 -29.516 1 97 180 LYS B N 1
ATOM 5419 C CA . LYS B 1 180 ? -3.486 -8.25 -30.484 1 97 180 LYS B CA 1
ATOM 5420 C C . LYS B 1 180 ? -2.129 -8.281 -29.797 1 97 180 LYS B C 1
ATOM 5422 O O . LYS B 1 180 ? -1.943 -7.641 -28.75 1 97 180 LYS B O 1
ATOM 5427 N N . PRO B 1 181 ? -1.224 -9.039 -30.391 1 96.94 181 PRO B N 1
ATOM 5428 C CA . PRO B 1 181 ? 0.111 -9.117 -29.797 1 96.94 181 PRO B CA 1
ATOM 5429 C C . PRO B 1 181 ? 0.726 -7.738 -29.547 1 96.94 181 PRO B C 1
ATOM 5431 O O . PRO B 1 181 ? 1.41 -7.527 -28.547 1 96.94 181 PRO B O 1
ATOM 5434 N N . GLU B 1 182 ? 0.408 -6.754 -30.375 1 95.38 182 GLU B N 1
ATOM 5435 C CA . GLU B 1 182 ? 0.978 -5.414 -30.266 1 95.38 182 GLU B CA 1
ATOM 5436 C C . GLU B 1 182 ? 0.383 -4.656 -29.078 1 95.38 182 GLU B C 1
ATOM 5438 O O . GLU B 1 182 ? 0.975 -3.693 -28.594 1 95.38 182 GLU B O 1
ATOM 5443 N N . GLU B 1 183 ? -0.777 -5.105 -28.656 1 95.62 183 GLU B N 1
ATOM 5444 C CA . GLU B 1 183 ? -1.473 -4.465 -27.531 1 95.62 183 GLU B CA 1
ATOM 5445 C C . GLU B 1 183 ? -1.097 -5.113 -26.203 1 95.62 183 GLU B C 1
ATOM 5447 O O . GLU B 1 183 ? -1.335 -4.539 -25.141 1 95.62 183 GLU B O 1
ATOM 5452 N N . PHE B 1 184 ? -0.555 -6.289 -26.328 1 98.31 184 PHE B N 1
ATOM 5453 C CA . PHE B 1 184 ? -0.293 -7.078 -25.125 1 98.31 184 PHE B CA 1
ATOM 5454 C C . PHE B 1 184 ? 0.862 -6.488 -24.328 1 98.31 184 PHE B C 1
ATOM 5456 O O . PHE B 1 184 ? 1.958 -6.297 -24.859 1 98.31 184 PHE B O 1
ATOM 5463 N N . ASP B 1 185 ? 0.604 -6.121 -23.094 1 98 185 ASP B N 1
ATOM 5464 C CA . ASP B 1 185 ? 1.639 -5.562 -22.219 1 98 185 ASP B CA 1
ATOM 5465 C C . ASP B 1 185 ? 1.69 -6.301 -20.891 1 98 185 ASP B C 1
ATOM 5467 O O . ASP B 1 185 ? 1.07 -7.355 -20.719 1 98 185 ASP B O 1
ATOM 5471 N N . TYR B 1 186 ? 2.426 -5.809 -19.938 1 98.25 186 TYR B N 1
ATOM 5472 C CA . TYR B 1 186 ? 2.65 -6.5 -18.672 1 98.25 186 TYR B CA 1
ATOM 5473 C C . TYR B 1 186 ? 1.39 -6.496 -17.812 1 98.25 186 TYR B C 1
ATOM 5475 O O . TYR B 1 186 ? 1.247 -7.316 -16.906 1 98.25 186 TYR B O 1
ATOM 5483 N N . PHE B 1 187 ? 0.485 -5.555 -18.016 1 98.75 187 PHE B N 1
ATOM 5484 C CA . PHE B 1 187 ? -0.786 -5.605 -17.297 1 98.75 187 PHE B CA 1
ATOM 5485 C C . PHE B 1 187 ? -1.623 -6.789 -17.766 1 98.75 187 PHE B C 1
ATOM 5487 O O . PHE B 1 187 ? -2.348 -7.395 -16.984 1 98.75 187 PHE B O 1
ATOM 5494 N N . HIS B 1 188 ? -1.604 -7.094 -19.094 1 98.75 188 HIS B N 1
ATOM 5495 C CA . HIS B 1 188 ? -2.252 -8.312 -19.578 1 98.75 188 HIS B CA 1
ATOM 5496 C C . HIS B 1 188 ? -1.685 -9.547 -18.891 1 98.75 188 HIS B C 1
ATOM 5498 O O . HIS B 1 188 ? -2.439 -10.406 -18.438 1 98.75 188 HIS B O 1
ATOM 5504 N N . GLU B 1 189 ? -0.396 -9.656 -18.828 1 98.62 189 GLU B N 1
ATOM 5505 C CA . GLU B 1 189 ? 0.224 -10.789 -18.141 1 98.62 189 GLU B CA 1
ATOM 5506 C C . GLU B 1 189 ? -0.199 -10.844 -16.672 1 98.62 189 GLU B C 1
ATOM 5508 O O . GLU B 1 189 ? -0.499 -11.922 -16.156 1 98.62 189 GLU B O 1
ATOM 5513 N N . MET B 1 190 ? -0.14 -9.664 -16.016 1 98.62 190 MET B N 1
ATOM 5514 C CA . MET B 1 190 ? -0.551 -9.594 -14.625 1 98.62 190 MET B CA 1
ATOM 5515 C C . MET B 1 190 ? -1.951 -10.172 -14.438 1 98.62 190 MET B C 1
ATOM 5517 O O . MET B 1 190 ? -2.195 -10.93 -13.5 1 98.62 190 MET B O 1
ATOM 5521 N N . ILE B 1 191 ? -2.844 -9.844 -15.352 1 98.56 191 ILE B N 1
ATOM 5522 C CA . ILE B 1 191 ? -4.219 -10.328 -15.312 1 98.56 191 ILE B CA 1
ATOM 5523 C C . ILE B 1 191 ? -4.234 -11.852 -15.438 1 98.56 191 ILE B C 1
ATOM 5525 O O . ILE B 1 191 ? -4.953 -12.531 -14.695 1 98.56 191 ILE B O 1
ATOM 5529 N N . ALA B 1 192 ? -3.469 -12.375 -16.344 1 98.62 192 ALA B N 1
ATOM 5530 C CA . ALA B 1 192 ? -3.395 -13.828 -16.5 1 98.62 192 ALA B CA 1
ATOM 5531 C C . ALA B 1 192 ? -2.979 -14.508 -15.195 1 98.62 192 ALA B C 1
ATOM 5533 O O . ALA B 1 192 ? -3.582 -15.5 -14.781 1 98.62 192 ALA B O 1
ATOM 5534 N N . HIS B 1 193 ? -1.965 -13.969 -14.555 1 98.12 193 HIS B N 1
ATOM 5535 C CA . HIS B 1 193 ? -1.484 -14.516 -13.289 1 98.12 193 HIS B CA 1
ATOM 5536 C C . HIS B 1 193 ? -2.521 -14.352 -12.188 1 98.12 193 HIS B C 1
ATOM 5538 O O . HIS B 1 193 ? -2.725 -15.258 -11.375 1 98.12 193 HIS B O 1
ATOM 5544 N N . GLU B 1 194 ? -3.15 -13.18 -12.141 1 97.69 194 GLU B N 1
ATOM 5545 C CA . GLU B 1 194 ? -4.184 -12.93 -11.141 1 97.69 194 GLU B CA 1
ATOM 5546 C C . GLU B 1 194 ? -5.316 -13.945 -11.25 1 97.69 194 GLU B C 1
ATOM 5548 O O . GLU B 1 194 ? -5.766 -14.492 -10.242 1 97.69 194 GLU B O 1
ATOM 5553 N N . GLU B 1 195 ? -5.754 -14.172 -12.438 1 97.12 195 GLU B N 1
ATOM 5554 C CA . GLU B 1 195 ? -6.891 -15.07 -12.625 1 97.12 195 GLU B CA 1
ATOM 5555 C C . GLU B 1 195 ? -6.543 -16.5 -12.211 1 97.12 195 GLU B C 1
ATOM 5557 O O . GLU B 1 195 ? -7.402 -17.234 -11.711 1 97.12 195 GLU B O 1
ATOM 5562 N N . ILE B 1 196 ? -5.312 -16.891 -12.398 1 95.69 196 ILE B N 1
ATOM 5563 C CA . ILE B 1 196 ? -4.863 -18.188 -11.922 1 95.69 196 ILE B CA 1
ATOM 5564 C C . ILE B 1 196 ? -4.895 -18.234 -10.398 1 95.69 196 ILE B C 1
ATOM 5566 O O . ILE B 1 196 ? -5.215 -19.266 -9.797 1 95.69 196 ILE B O 1
ATOM 5570 N N . GLY B 1 197 ? -4.637 -17.094 -9.773 1 94.31 197 GLY B N 1
ATOM 5571 C CA . GLY B 1 197 ? -4.621 -16.984 -8.32 1 94.31 197 GLY B CA 1
ATOM 5572 C C . GLY B 1 197 ? -5.996 -17.156 -7.699 1 94.31 197 GLY B C 1
ATOM 5573 O O . GLY B 1 197 ? -6.113 -17.297 -6.48 1 94.31 197 GLY B O 1
ATOM 5574 N N . THR B 1 198 ? -7.047 -17.234 -8.508 1 93.06 198 THR B N 1
ATOM 5575 C CA . THR B 1 198 ? -8.406 -17.312 -7.988 1 93.06 198 THR B CA 1
ATOM 5576 C C . THR B 1 198 ? -8.852 -18.766 -7.82 1 93.06 198 THR B C 1
ATOM 5578 O O . THR B 1 198 ? -9.961 -19.031 -7.359 1 93.06 198 THR B O 1
ATOM 5581 N N . LEU B 1 199 ? -8.086 -19.734 -8.133 1 93.19 199 LEU B N 1
ATOM 5582 C CA . LEU B 1 199 ? -8.492 -21.141 -8.164 1 93.19 199 LEU B CA 1
ATOM 5583 C C . LEU B 1 199 ? -8.82 -21.641 -6.762 1 93.19 199 LEU B C 1
ATOM 5585 O O . LEU B 1 199 ? -9.625 -22.547 -6.602 1 93.19 199 LEU B O 1
ATOM 5589 N N . GLY B 1 200 ? -8.203 -21.078 -5.754 1 91.06 200 GLY B N 1
ATOM 5590 C CA . GLY B 1 200 ? -8.414 -21.547 -4.391 1 91.06 200 GLY B CA 1
ATOM 5591 C C . GLY B 1 200 ? -7.863 -22.938 -4.137 1 91.06 200 GLY B C 1
ATOM 5592 O O . GLY B 1 200 ? -8.359 -23.656 -3.266 1 91.06 200 GLY B O 1
ATOM 5593 N N . ALA B 1 201 ? -7.086 -23.406 -4.961 1 93.19 201 ALA B N 1
ATOM 5594 C CA . ALA B 1 201 ? -6.383 -24.688 -4.887 1 93.19 201 ALA B CA 1
ATOM 5595 C C . ALA B 1 201 ? -4.883 -24.5 -5.109 1 93.19 201 ALA B C 1
ATOM 5597 O O . ALA B 1 201 ? -4.375 -24.766 -6.203 1 93.19 201 ALA B O 1
ATOM 5598 N N . PRO B 1 202 ? -4.266 -24.078 -4.039 1 90.19 202 PRO B N 1
ATOM 5599 C CA . PRO B 1 202 ? -2.895 -23.594 -4.211 1 90.19 202 PRO B CA 1
ATOM 5600 C C . PRO B 1 202 ? -1.953 -24.656 -4.766 1 90.19 202 PRO B C 1
ATOM 5602 O O . PRO B 1 202 ? -1.073 -24.344 -5.574 1 90.19 202 PRO B O 1
ATOM 5605 N N . GLY B 1 203 ? -2.041 -25.938 -4.34 1 89.81 203 GLY B N 1
ATOM 5606 C CA . GLY B 1 203 ? -1.202 -26.984 -4.906 1 89.81 203 GLY B CA 1
ATOM 5607 C C . GLY B 1 203 ? -1.469 -27.234 -6.383 1 89.81 203 GLY B C 1
ATOM 5608 O O . GLY B 1 203 ? -0.54 -27.234 -7.191 1 89.81 203 GLY B O 1
ATOM 5609 N N . PHE B 1 204 ? -2.715 -27.391 -6.684 1 93.81 204 PHE B N 1
ATOM 5610 C CA . PHE B 1 204 ? -3.109 -27.609 -8.07 1 93.81 204 PHE B CA 1
ATOM 5611 C C . PHE B 1 204 ? -2.771 -26.391 -8.93 1 93.81 204 PHE B C 1
ATOM 5613 O O . PHE B 1 204 ? -2.408 -26.531 -10.094 1 93.81 204 PHE B O 1
ATOM 5620 N N . GLN B 1 205 ? -2.842 -25.219 -8.367 1 93.88 205 GLN B N 1
ATOM 5621 C CA . GLN B 1 205 ? -2.477 -23.984 -9.062 1 93.88 205 GLN B CA 1
ATOM 5622 C C . GLN B 1 205 ? -1.07 -24.078 -9.648 1 93.88 205 GLN B C 1
ATOM 5624 O O . GLN B 1 205 ? -0.819 -23.594 -10.75 1 93.88 205 GLN B O 1
ATOM 5629 N N . ASP B 1 206 ? -0.2 -24.703 -8.93 1 92.88 206 ASP B N 1
ATOM 5630 C CA . ASP B 1 206 ? 1.17 -24.859 -9.406 1 92.88 206 ASP B CA 1
ATOM 5631 C C . ASP B 1 206 ? 1.224 -25.797 -10.609 1 92.88 206 ASP B C 1
ATOM 5633 O O . ASP B 1 206 ? 2.025 -25.594 -11.523 1 92.88 206 ASP B O 1
ATOM 5637 N N . SER B 1 207 ? 0.344 -26.797 -10.625 1 93.5 207 SER B N 1
ATOM 5638 C CA . SER B 1 207 ? 0.341 -27.766 -11.711 1 93.5 207 SER B CA 1
ATOM 5639 C C . SER B 1 207 ? -0.109 -27.125 -13.023 1 93.5 207 SER B C 1
ATOM 5641 O O . SER B 1 207 ? 0.09 -27.703 -14.094 1 93.5 207 SER B O 1
ATOM 5643 N N . VAL B 1 208 ? -0.69 -25.938 -12.859 1 94.38 208 VAL B N 1
ATOM 5644 C CA . VAL B 1 208 ? -1.146 -25.219 -14.047 1 94.38 208 VAL B CA 1
ATOM 5645 C C . VAL B 1 208 ? -0.057 -24.25 -14.516 1 94.38 208 VAL B C 1
ATOM 5647 O O . VAL B 1 208 ? -0.295 -23.047 -14.648 1 94.38 208 VAL B O 1
ATOM 5650 N N . ALA B 1 209 ? 1.104 -24.781 -14.688 1 94.44 209 ALA B N 1
ATOM 5651 C CA . ALA B 1 209 ? 2.221 -24.25 -15.461 1 94.44 209 ALA B CA 1
ATOM 5652 C C . ALA B 1 209 ? 3.014 -23.219 -14.648 1 94.44 209 ALA B C 1
ATOM 5654 O O . ALA B 1 209 ? 3.537 -22.25 -15.203 1 94.44 209 ALA B O 1
ATOM 5655 N N . THR B 1 210 ? 3.088 -23.344 -13.336 1 94.94 210 THR B N 1
ATOM 5656 C CA . THR B 1 210 ? 3.979 -22.484 -12.555 1 94.94 210 THR B CA 1
ATOM 5657 C C . THR B 1 210 ? 5.434 -22.734 -12.945 1 94.94 210 THR B C 1
ATOM 5659 O O . THR B 1 210 ? 6.211 -21.781 -13.078 1 94.94 210 THR B O 1
ATOM 5662 N N . GLY B 1 211 ? 5.797 -24.016 -13.102 1 95.81 211 GLY B N 1
ATOM 5663 C CA . GLY B 1 211 ? 7.141 -24.328 -13.555 1 95.81 211 GLY B CA 1
ATOM 5664 C C . GLY B 1 211 ? 7.516 -23.641 -14.859 1 95.81 211 GLY B C 1
ATOM 5665 O O . GLY B 1 211 ? 8.664 -23.234 -15.039 1 95.81 211 GLY B O 1
ATOM 5666 N N . MET B 1 212 ? 6.594 -23.547 -15.734 1 97 212 MET B N 1
ATOM 5667 C CA . MET B 1 212 ? 6.824 -22.891 -17.016 1 97 212 MET B CA 1
ATOM 5668 C C . MET B 1 212 ? 7.152 -21.406 -16.828 1 97 212 MET B C 1
ATOM 5670 O O . MET B 1 212 ? 8.078 -20.891 -17.453 1 97 212 MET B O 1
ATOM 5674 N N . VAL B 1 213 ? 6.445 -20.75 -15.992 1 96.69 213 VAL B N 1
ATOM 5675 C CA . VAL B 1 213 ? 6.582 -19.312 -15.781 1 96.69 213 VAL B CA 1
ATOM 5676 C C . VAL B 1 213 ? 8.008 -18.984 -15.344 1 96.69 213 VAL B C 1
ATOM 5678 O O . VAL B 1 213 ? 8.555 -17.938 -15.703 1 96.69 213 VAL B O 1
ATOM 5681 N N . ILE B 1 214 ? 8.633 -19.906 -14.672 1 95.62 214 ILE B N 1
ATOM 5682 C CA . ILE B 1 214 ? 9.961 -19.609 -14.148 1 95.62 214 ILE B CA 1
ATOM 5683 C C . ILE B 1 214 ? 11.008 -20.406 -14.922 1 95.62 214 ILE B C 1
ATOM 5685 O O . ILE B 1 214 ? 12.164 -19.984 -15.016 1 95.62 214 ILE B O 1
ATOM 5689 N N . GLY B 1 215 ? 10.664 -21.453 -15.562 1 97.12 215 GLY B N 1
ATOM 5690 C CA . GLY B 1 215 ? 11.617 -22.344 -16.219 1 97.12 215 GLY B CA 1
ATOM 5691 C C . GLY B 1 215 ? 11.812 -22.016 -17.688 1 97.12 215 GLY B C 1
ATOM 5692 O O . GLY B 1 215 ? 12.852 -22.328 -18.266 1 97.12 215 GLY B O 1
ATOM 5693 N N . LEU B 1 216 ? 10.852 -21.391 -18.281 1 97.5 216 LEU B N 1
ATOM 5694 C CA . LEU B 1 216 ? 10.922 -21.172 -19.719 1 97.5 216 LEU B CA 1
ATOM 5695 C C . LEU B 1 216 ? 11.664 -19.875 -20.031 1 97.5 216 LEU B C 1
ATOM 5697 O O . LEU B 1 216 ? 12.312 -19.766 -21.078 1 97.5 216 LEU B O 1
ATOM 5701 N N . PRO B 1 217 ? 11.641 -18.875 -19.141 1 95.88 217 PRO B N 1
ATOM 5702 C CA . PRO B 1 217 ? 12.289 -17.609 -19.469 1 95.88 217 PRO B CA 1
ATOM 5703 C C . PRO B 1 217 ? 13.773 -17.766 -19.781 1 95.88 217 PRO B C 1
ATOM 5705 O O . PRO B 1 217 ? 14.266 -17.188 -20.766 1 95.88 217 PRO B O 1
ATOM 5708 N N . PRO B 1 218 ? 14.539 -18.562 -19.047 1 96.06 218 PRO B N 1
ATOM 5709 C CA . PRO B 1 218 ? 15.945 -18.75 -19.438 1 96.06 218 PRO B CA 1
ATOM 5710 C C . PRO B 1 218 ? 16.094 -19.266 -20.875 1 96.06 218 PRO B C 1
ATOM 5712 O O . PRO B 1 218 ? 17.031 -18.875 -21.562 1 96.06 218 PRO B O 1
ATOM 5715 N N . VAL B 1 219 ? 15.195 -20.125 -21.266 1 97.31 219 VAL B N 1
ATOM 5716 C CA . VAL B 1 219 ? 15.242 -20.656 -22.625 1 97.31 219 VAL B CA 1
ATOM 5717 C C . VAL B 1 219 ? 14.859 -19.562 -23.609 1 97.31 219 VAL B C 1
ATOM 5719 O O . VAL B 1 219 ? 15.555 -19.344 -24.625 1 97.31 219 VAL B O 1
ATOM 5722 N N . LEU B 1 220 ? 13.852 -18.875 -23.297 1 95.38 220 LEU B N 1
ATOM 5723 C CA . LEU B 1 220 ? 13.32 -17.828 -24.172 1 95.38 220 LEU B CA 1
ATOM 5724 C C . LEU B 1 220 ? 14.375 -16.766 -24.453 1 95.38 220 LEU B C 1
ATOM 5726 O O . LEU B 1 220 ? 14.43 -16.234 -25.562 1 95.38 220 LEU B O 1
ATOM 5730 N N . HIS B 1 221 ? 15.242 -16.531 -23.547 1 93.88 221 HIS B N 1
ATOM 5731 C CA . HIS B 1 221 ? 16.094 -15.359 -23.672 1 93.88 221 HIS B CA 1
ATOM 5732 C C . HIS B 1 221 ? 17.547 -15.758 -23.984 1 93.88 221 HIS B C 1
ATOM 5734 O O . HIS B 1 221 ? 18.297 -14.969 -24.547 1 93.88 221 HIS B O 1
ATOM 5740 N N . PHE B 1 222 ? 17.953 -17 -23.672 1 96.06 222 PHE B N 1
ATOM 5741 C CA . PHE B 1 222 ? 19.391 -17.25 -23.703 1 96.06 222 PHE B CA 1
ATOM 5742 C C . PHE B 1 222 ? 19.703 -18.5 -24.516 1 96.06 222 PHE B C 1
ATOM 5744 O O . PHE B 1 222 ? 20.875 -18.812 -24.766 1 96.06 222 PHE B O 1
ATOM 5751 N N . ALA B 1 223 ? 18.688 -19.25 -24.938 1 97.56 223 ALA B N 1
ATOM 5752 C CA . ALA B 1 223 ? 18.938 -20.453 -25.703 1 97.56 223 ALA B CA 1
ATOM 5753 C C . ALA B 1 223 ? 19.359 -20.125 -27.141 1 97.56 223 ALA B C 1
ATOM 5755 O O . ALA B 1 223 ? 19.078 -19.031 -27.625 1 97.56 223 ALA B O 1
ATOM 5756 N N . THR B 1 224 ? 20.047 -21.062 -27.703 1 96.25 224 THR B N 1
ATOM 5757 C CA . THR B 1 224 ? 20.312 -20.938 -29.141 1 96.25 224 THR B CA 1
ATOM 5758 C C . THR B 1 224 ? 19 -20.969 -29.922 1 96.25 224 THR B C 1
ATOM 5760 O O . THR B 1 224 ? 18 -21.484 -29.438 1 96.25 224 THR B O 1
ATOM 5763 N N . LYS B 1 225 ? 19.062 -20.438 -31.109 1 96.12 225 LYS B N 1
ATOM 5764 C CA . LYS B 1 225 ? 17.859 -20.266 -31.922 1 96.12 225 LYS B CA 1
ATOM 5765 C C . LYS B 1 225 ? 17.094 -21.578 -32.094 1 96.12 225 LYS B C 1
ATOM 5767 O O . LYS B 1 225 ? 15.891 -21.641 -31.844 1 96.12 225 LYS B O 1
ATOM 5772 N N . ASN B 1 226 ? 17.766 -22.625 -32.469 1 96.25 226 ASN B N 1
ATOM 5773 C CA . ASN B 1 226 ? 17.125 -23.906 -32.719 1 96.25 226 ASN B CA 1
ATOM 5774 C C . ASN B 1 226 ? 16.531 -24.5 -31.453 1 96.25 226 ASN B C 1
ATOM 5776 O O . ASN B 1 226 ? 15.391 -24.984 -31.469 1 96.25 226 ASN B O 1
ATOM 5780 N N . VAL B 1 227 ? 17.312 -24.516 -30.391 1 97.44 227 VAL B N 1
ATOM 5781 C CA . VAL B 1 227 ? 16.844 -25.047 -29.125 1 97.44 227 VAL B CA 1
ATOM 5782 C C . VAL B 1 227 ? 15.641 -24.234 -28.641 1 97.44 227 VAL B C 1
ATOM 5784 O O . VAL B 1 227 ? 14.641 -24.812 -28.188 1 97.44 227 VAL B O 1
ATOM 5787 N N . LYS B 1 228 ? 15.703 -22.938 -28.75 1 96.69 228 LYS B N 1
ATOM 5788 C CA . LYS B 1 228 ? 14.641 -22.031 -28.328 1 96.69 228 LYS B CA 1
ATOM 5789 C C . LYS B 1 228 ? 13.344 -22.328 -29.078 1 96.69 228 LYS B C 1
ATOM 5791 O O . LYS B 1 228 ? 12.289 -22.469 -28.453 1 96.69 228 LYS B O 1
ATOM 5796 N N . GLU B 1 229 ? 13.445 -22.391 -30.344 1 96.94 229 GLU B N 1
ATOM 5797 C CA . GLU B 1 229 ? 12.258 -22.609 -31.156 1 96.94 229 GLU B CA 1
ATOM 5798 C C . GLU B 1 229 ? 11.57 -23.922 -30.812 1 96.94 229 GLU B C 1
ATOM 5800 O O . GLU B 1 229 ? 10.352 -23.969 -30.641 1 96.94 229 GLU B O 1
ATOM 5805 N N . LYS B 1 230 ? 12.32 -24.953 -30.688 1 97.56 230 LYS B N 1
ATOM 5806 C CA . LYS B 1 230 ? 11.766 -26.266 -30.359 1 97.56 230 LYS B CA 1
ATOM 5807 C C . LYS B 1 230 ? 11.086 -26.234 -29 1 97.56 230 LYS B C 1
ATOM 5809 O O . LYS B 1 230 ? 9.906 -26.562 -28.891 1 97.56 230 LYS B O 1
ATOM 5814 N N . VAL B 1 231 ? 11.781 -25.859 -28.047 1 98.19 231 VAL B N 1
ATOM 5815 C CA . VAL B 1 231 ? 11.328 -25.969 -26.656 1 98.19 231 VAL B CA 1
ATOM 5816 C C . VAL B 1 231 ? 10.172 -25 -26.422 1 98.19 231 VAL B C 1
ATOM 5818 O O . VAL B 1 231 ? 9.164 -25.359 -25.797 1 98.19 231 VAL B O 1
ATOM 5821 N N . VAL B 1 232 ? 10.289 -23.781 -26.922 1 97.81 232 VAL B N 1
ATOM 5822 C CA . VAL B 1 232 ? 9.258 -22.781 -26.734 1 97.81 232 VAL B CA 1
ATOM 5823 C C . VAL B 1 232 ? 7.949 -23.25 -27.375 1 97.81 232 VAL B C 1
ATOM 5825 O O . VAL B 1 232 ? 6.883 -23.156 -26.75 1 97.81 232 VAL B O 1
ATOM 5828 N N . ASN B 1 233 ? 8.047 -23.781 -28.547 1 96.81 233 ASN B N 1
ATOM 5829 C CA . ASN B 1 233 ? 6.855 -24.281 -29.219 1 96.81 233 ASN B CA 1
ATOM 5830 C C . ASN B 1 233 ? 6.223 -25.438 -28.469 1 96.81 233 ASN B C 1
ATOM 5832 O O . ASN B 1 233 ? 5.008 -25.469 -28.266 1 96.81 233 ASN B O 1
ATOM 5836 N N . GLU B 1 234 ? 7.012 -26.375 -28.016 1 98.06 234 GLU B N 1
ATOM 5837 C CA . GLU B 1 234 ? 6.5 -27.562 -27.328 1 98.06 234 GLU B CA 1
ATOM 5838 C C . GLU B 1 234 ? 5.883 -27.188 -25.984 1 98.06 234 GLU B C 1
ATOM 5840 O O . GLU B 1 234 ? 4.863 -27.75 -25.578 1 98.06 234 GLU B O 1
ATOM 5845 N N . VAL B 1 235 ? 6.449 -26.234 -25.344 1 98.31 235 VAL B N 1
ATOM 5846 C CA . VAL B 1 235 ? 6 -25.875 -24.016 1 98.31 235 VAL B CA 1
ATOM 5847 C C . VAL B 1 235 ? 4.777 -24.953 -24.109 1 98.31 235 VAL B C 1
ATOM 5849 O O . VAL B 1 235 ? 3.773 -25.188 -23.438 1 98.31 235 VAL B O 1
ATOM 5852 N N . LEU B 1 236 ? 4.762 -23.953 -25.016 1 98.06 236 LEU B N 1
ATOM 5853 C CA . LEU B 1 236 ? 3.664 -23 -25.094 1 98.06 236 LEU B CA 1
ATOM 5854 C C . LEU B 1 236 ? 2.428 -23.625 -25.719 1 98.06 236 LEU B C 1
ATOM 5856 O O . LEU B 1 236 ? 1.311 -23.141 -25.531 1 98.06 236 LEU B O 1
ATOM 5860 N N . SER B 1 237 ? 2.609 -24.766 -26.453 1 96.94 237 SER B N 1
ATOM 5861 C CA . SER B 1 237 ? 1.473 -25.484 -27.016 1 96.94 237 SER B CA 1
ATOM 5862 C C . SER B 1 237 ? 0.84 -26.406 -25.969 1 96.94 237 SER B C 1
ATOM 5864 O O . SER B 1 237 ? -0.261 -26.922 -26.172 1 96.94 237 SER B O 1
ATOM 5866 N N . GLY B 1 238 ? 1.525 -26.594 -24.875 1 97.19 238 GLY B N 1
ATOM 5867 C CA . GLY B 1 238 ? 1.04 -27.469 -23.828 1 97.19 238 GLY B CA 1
ATOM 5868 C C . GLY B 1 238 ? 1.454 -28.922 -24.016 1 97.19 238 GLY B C 1
ATOM 5869 O O . GLY B 1 238 ? 1.052 -29.781 -23.25 1 97.19 238 GLY B O 1
ATOM 5870 N N . LYS B 1 239 ? 2.281 -29.188 -24.969 1 97.5 239 LYS B N 1
ATOM 5871 C CA . LYS B 1 239 ? 2.689 -30.547 -25.25 1 97.5 239 LYS B CA 1
ATOM 5872 C C . LYS B 1 239 ? 3.738 -31.031 -24.25 1 97.5 239 LYS B C 1
ATOM 5874 O O . LYS B 1 239 ? 3.799 -32.219 -23.938 1 97.5 239 LYS B O 1
ATOM 5879 N N . LYS B 1 240 ? 4.586 -30.172 -23.859 1 98.06 240 LYS B N 1
ATOM 5880 C CA . LYS B 1 240 ? 5.621 -30.484 -22.875 1 98.06 240 LYS B CA 1
ATOM 5881 C C . LYS B 1 240 ? 5.625 -29.469 -21.734 1 98.06 240 LYS B C 1
ATOM 5883 O O . LYS B 1 240 ? 5.051 -28.391 -21.859 1 98.06 240 LYS B O 1
ATOM 5888 N N . ARG B 1 241 ? 6.188 -29.906 -20.672 1 98 241 ARG B N 1
ATOM 5889 C CA . ARG B 1 241 ? 6.285 -29.062 -19.484 1 98 241 ARG B CA 1
ATOM 5890 C C . ARG B 1 241 ? 7.742 -28.797 -19.125 1 98 241 ARG B C 1
ATOM 5892 O O . ARG B 1 241 ? 8.633 -29.562 -19.5 1 98 241 ARG B O 1
ATOM 5899 N N . ILE B 1 242 ? 7.965 -27.703 -18.5 1 98.31 242 ILE B N 1
ATOM 5900 C CA . ILE B 1 242 ? 9.312 -27.297 -18.125 1 98.31 242 ILE B CA 1
ATOM 5901 C C . ILE B 1 242 ? 9.32 -26.75 -16.703 1 98.31 242 ILE B C 1
ATOM 5903 O O . ILE B 1 242 ? 8.305 -26.234 -16.234 1 98.31 242 ILE B O 1
ATOM 5907 N N . CYS B 1 243 ? 10.352 -26.922 -15.945 1 98 243 CYS B N 1
ATOM 5908 C CA . CYS B 1 243 ? 10.531 -26.359 -14.609 1 98 243 CYS B CA 1
ATOM 5909 C C . CYS B 1 243 ? 11.922 -25.766 -14.453 1 98 243 CYS B C 1
ATOM 5911 O O . CYS B 1 243 ? 12.75 -25.859 -15.359 1 98 243 CYS B O 1
ATOM 5913 N N . LEU B 1 244 ? 12.125 -25.031 -13.445 1 97.19 244 LEU B N 1
ATOM 5914 C CA . LEU B 1 244 ? 13.398 -24.422 -13.078 1 97.19 244 LEU B CA 1
ATOM 5915 C C . LEU B 1 244 ? 14.062 -25.203 -11.945 1 97.19 244 LEU B C 1
ATOM 5917 O O . LEU B 1 244 ? 13.453 -25.422 -10.898 1 97.19 244 LEU B O 1
ATOM 5921 N N . ALA B 1 245 ? 15.266 -25.625 -12.148 1 97.06 245 ALA B N 1
ATOM 5922 C CA . ALA B 1 245 ? 15.961 -26.453 -11.164 1 97.06 245 ALA B CA 1
ATOM 5923 C C . ALA B 1 245 ? 17.234 -25.781 -10.688 1 97.06 245 ALA B C 1
ATOM 5925 O O . ALA B 1 245 ? 18.312 -25.969 -11.281 1 97.06 245 ALA B O 1
ATOM 5926 N N . ILE B 1 246 ? 17.156 -25.109 -9.531 1 94.19 246 ILE B N 1
ATOM 5927 C CA . ILE B 1 246 ? 18.297 -24.375 -9 1 94.19 246 ILE B CA 1
ATOM 5928 C C . ILE B 1 246 ? 18.656 -24.906 -7.617 1 94.19 246 ILE B C 1
ATOM 5930 O O . ILE B 1 246 ? 19.781 -25.359 -7.391 1 94.19 246 ILE B O 1
ATOM 5934 N N . THR B 1 247 ? 17.656 -24.969 -6.73 1 92.19 247 THR B N 1
ATOM 5935 C CA . THR B 1 247 ? 17.844 -25.203 -5.305 1 92.19 247 THR B CA 1
ATOM 5936 C C . THR B 1 247 ? 18.344 -26.625 -5.051 1 92.19 247 THR B C 1
ATOM 5938 O O . THR B 1 247 ? 17.938 -27.562 -5.73 1 92.19 247 THR B O 1
ATOM 5941 N N . GLU B 1 248 ? 19.25 -26.703 -4.219 1 92.12 248 GLU B N 1
ATOM 5942 C CA . GLU B 1 248 ? 19.781 -27.969 -3.725 1 92.12 248 GLU B CA 1
ATOM 5943 C C . GLU B 1 248 ? 19.578 -28.109 -2.217 1 92.12 248 GLU B C 1
ATOM 5945 O O . GLU B 1 248 ? 19.219 -27.125 -1.545 1 92.12 248 GLU B O 1
ATOM 5950 N N . ALA B 1 249 ? 19.75 -29.297 -1.748 1 85.06 249 ALA B N 1
ATOM 5951 C CA . ALA B 1 249 ? 19.578 -29.531 -0.316 1 85.06 249 ALA B CA 1
ATOM 5952 C C . ALA B 1 249 ? 20.516 -28.641 0.499 1 85.06 249 ALA B C 1
ATOM 5954 O O . ALA B 1 249 ? 20.172 -28.203 1.595 1 85.06 249 ALA B O 1
ATOM 5955 N N . THR B 1 250 ? 21.609 -28.344 -0.089 1 82.62 250 THR B N 1
ATOM 5956 C CA . THR B 1 250 ? 22.625 -27.625 0.67 1 82.62 250 THR B CA 1
ATOM 5957 C C . THR B 1 250 ? 22.719 -26.172 0.223 1 82.62 250 THR B C 1
ATOM 5959 O O . THR B 1 250 ? 23.547 -25.406 0.71 1 82.62 250 THR B O 1
ATOM 5962 N N . ALA B 1 251 ? 22 -25.844 -0.784 1 82.88 251 ALA B N 1
ATOM 5963 C CA . ALA B 1 251 ? 22.047 -24.469 -1.302 1 82.88 251 ALA B CA 1
ATOM 5964 C C . ALA B 1 251 ? 20.641 -24 -1.702 1 82.88 251 ALA B C 1
ATOM 5966 O O . ALA B 1 251 ? 20.031 -24.547 -2.615 1 82.88 251 ALA B O 1
ATOM 5967 N N . GLY B 1 252 ? 20.203 -23.078 -1.021 1 82.5 252 GLY B N 1
ATOM 5968 C CA . GLY B 1 252 ? 18.938 -22.406 -1.327 1 82.5 252 GLY B CA 1
ATOM 5969 C C . GLY B 1 252 ? 19.125 -21 -1.872 1 82.5 252 GLY B C 1
ATOM 5970 O O . GLY B 1 252 ? 19.469 -20.828 -3.041 1 82.5 252 GLY B O 1
ATOM 5971 N N . SER B 1 253 ? 19.078 -20.031 -0.951 1 77.81 253 SER B N 1
ATOM 5972 C CA . SER B 1 253 ? 19.25 -18.641 -1.343 1 77.81 253 SER B CA 1
ATOM 5973 C C . SER B 1 253 ? 20.688 -18.359 -1.765 1 77.81 253 SER B C 1
ATOM 5975 O O . SER B 1 253 ? 20.938 -17.453 -2.566 1 77.81 253 SER B O 1
ATOM 5977 N N . ASP B 1 254 ? 21.578 -19.109 -1.293 1 82.5 254 ASP B N 1
ATOM 5978 C CA . ASP B 1 254 ? 22.984 -19 -1.695 1 82.5 254 ASP B CA 1
ATOM 5979 C C . ASP B 1 254 ? 23.266 -19.812 -2.953 1 82.5 254 ASP B C 1
ATOM 5981 O O . ASP B 1 254 ? 24 -20.797 -2.906 1 82.5 254 ASP B O 1
ATOM 5985 N N . VAL B 1 255 ? 22.812 -19.391 -4.062 1 83.75 255 VAL B N 1
ATOM 5986 C CA . VAL B 1 255 ? 22.875 -20.078 -5.348 1 83.75 255 VAL B CA 1
ATOM 5987 C C . VAL B 1 255 ? 24.328 -20.328 -5.738 1 83.75 255 VAL B C 1
ATOM 5989 O O . VAL B 1 255 ? 24.625 -21.328 -6.402 1 83.75 255 VAL B O 1
ATOM 5992 N N . ALA B 1 256 ? 25.172 -19.484 -5.266 1 86.44 256 ALA B N 1
ATOM 5993 C CA . ALA B 1 256 ? 26.578 -19.578 -5.648 1 86.44 256 ALA B CA 1
ATOM 5994 C C . ALA B 1 256 ? 27.203 -20.844 -5.074 1 86.44 256 ALA B C 1
ATOM 5996 O O . ALA B 1 256 ? 28.266 -21.281 -5.535 1 86.44 256 ALA B O 1
ATOM 5997 N N . ALA B 1 257 ? 26.562 -21.469 -4.148 1 88.12 257 ALA B N 1
ATOM 5998 C CA . ALA B 1 257 ? 27.172 -22.594 -3.434 1 88.12 257 ALA B CA 1
ATOM 5999 C C . ALA B 1 257 ? 26.641 -23.922 -3.957 1 88.12 257 ALA B C 1
ATOM 6001 O O . ALA B 1 257 ? 26.906 -24.969 -3.371 1 88.12 257 ALA B O 1
ATOM 6002 N N . ILE B 1 258 ? 25.938 -23.938 -5.09 1 92.56 258 ILE B N 1
ATOM 6003 C CA . ILE B 1 258 ? 25.391 -25.188 -5.594 1 92.56 258 ILE B CA 1
ATOM 6004 C C . ILE B 1 258 ? 26.531 -26.141 -5.961 1 92.56 258 ILE B C 1
ATOM 6006 O O . ILE B 1 258 ? 27.641 -25.703 -6.262 1 92.56 258 ILE B O 1
ATOM 6010 N N . ARG B 1 259 ? 26.172 -27.484 -5.961 1 92.75 259 ARG B N 1
ATOM 6011 C CA . ARG B 1 259 ? 27.234 -28.484 -6.098 1 92.75 259 ARG B CA 1
ATOM 6012 C C . ARG B 1 259 ? 27 -29.359 -7.332 1 92.75 259 ARG B C 1
ATOM 6014 O O . ARG B 1 259 ? 27.891 -30.109 -7.746 1 92.75 259 ARG B O 1
ATOM 6021 N N . THR B 1 260 ? 25.828 -29.297 -7.945 1 96.56 260 THR B N 1
ATOM 6022 C CA . THR B 1 260 ? 25.609 -30.031 -9.188 1 96.56 260 THR B CA 1
ATOM 6023 C C . THR B 1 260 ? 26.625 -29.609 -10.25 1 96.56 260 THR B C 1
ATOM 6025 O O . THR B 1 260 ? 26.734 -28.422 -10.562 1 96.56 260 THR B O 1
ATOM 6028 N N . THR B 1 261 ? 27.281 -30.594 -10.812 1 97.19 261 THR B N 1
ATOM 6029 C CA . THR B 1 261 ? 28.359 -30.266 -11.727 1 97.19 261 THR B CA 1
ATOM 6030 C C . THR B 1 261 ? 28 -30.641 -13.156 1 97.19 261 THR B C 1
ATOM 6032 O O . THR B 1 261 ? 27.172 -31.516 -13.383 1 97.19 261 THR B O 1
ATOM 6035 N N . ALA B 1 262 ? 28.594 -29.938 -14.078 1 98.19 262 ALA B N 1
ATOM 6036 C CA . ALA B 1 262 ? 28.578 -30.266 -15.5 1 98.19 262 ALA B CA 1
ATOM 6037 C C . ALA B 1 262 ? 29.984 -30.203 -16.094 1 98.19 262 ALA B C 1
ATOM 6039 O O . ALA B 1 262 ? 30.625 -29.141 -16.062 1 98.19 262 ALA B O 1
ATOM 6040 N N . LYS B 1 263 ? 30.438 -31.266 -16.562 1 97.12 263 LYS B N 1
ATOM 6041 C CA . LYS B 1 263 ? 31.75 -31.328 -17.203 1 97.12 263 LYS B CA 1
ATOM 6042 C C . LYS B 1 263 ? 31.625 -31.688 -18.672 1 97.12 263 LYS B C 1
ATOM 6044 O O . LYS B 1 263 ? 30.859 -32.594 -19.031 1 97.12 263 LYS B O 1
ATOM 6049 N N . LYS B 1 264 ? 32.375 -31.016 -19.484 1 96.62 264 LYS B N 1
ATOM 6050 C CA . LYS B 1 264 ? 32.344 -31.344 -20.906 1 96.62 264 LYS B CA 1
ATOM 6051 C C . LYS B 1 264 ? 32.906 -32.75 -21.172 1 96.62 264 LYS B C 1
ATOM 6053 O O . LYS B 1 264 ? 33.906 -33.125 -20.562 1 96.62 264 LYS B O 1
ATOM 6058 N N . SER B 1 265 ? 32.188 -33.438 -21.938 1 96.5 265 SER B N 1
ATOM 6059 C CA . SER B 1 265 ? 32.656 -34.75 -22.328 1 96.5 265 SER B CA 1
ATOM 6060 C C . SER B 1 265 ? 33.938 -34.688 -23.172 1 96.5 265 SER B C 1
ATOM 6062 O O . SER B 1 265 ? 34.219 -33.656 -23.781 1 96.5 265 SER B O 1
ATOM 6064 N N . PRO B 1 266 ? 34.656 -35.75 -23.172 1 94.94 266 PRO B N 1
ATOM 6065 C CA . PRO B 1 266 ? 35.875 -35.75 -23.984 1 94.94 266 PRO B CA 1
ATOM 6066 C C . PRO B 1 266 ? 35.594 -35.469 -25.453 1 94.94 266 PRO B C 1
ATOM 6068 O O . PRO B 1 266 ? 36.438 -34.844 -26.125 1 94.94 266 PRO B O 1
ATOM 6071 N N . CYS B 1 267 ? 34.531 -35.844 -25.922 1 95.38 267 CYS B N 1
ATOM 6072 C CA . CYS B 1 267 ? 34.219 -35.656 -27.328 1 95.38 267 CYS B CA 1
ATOM 6073 C C . CYS B 1 267 ? 33.75 -34.219 -27.594 1 95.38 267 CYS B C 1
ATOM 6075 O O . CYS B 1 267 ? 33.562 -33.844 -28.75 1 95.38 267 CYS B O 1
ATOM 6077 N N . GLY B 1 268 ? 33.5 -33.5 -26.609 1 94.75 268 GLY B N 1
ATOM 6078 C CA . GLY B 1 268 ? 33.188 -32.094 -26.719 1 94.75 268 GLY B CA 1
ATOM 6079 C C . GLY B 1 268 ? 31.734 -31.828 -27.125 1 94.75 268 GLY B C 1
ATOM 6080 O O . GLY B 1 268 ? 31.344 -30.688 -27.359 1 94.75 268 GLY B O 1
ATOM 6081 N N . LYS B 1 269 ? 30.953 -32.812 -27.156 1 96.69 269 LYS B N 1
ATOM 6082 C CA . LYS B 1 269 ? 29.609 -32.656 -27.703 1 96.69 269 LYS B CA 1
ATOM 6083 C C . LYS B 1 269 ? 28.562 -32.594 -26.594 1 96.69 269 LYS B C 1
ATOM 6085 O O . LYS B 1 269 ? 27.438 -32.156 -26.828 1 96.69 269 LYS B O 1
ATOM 6090 N N . TYR B 1 270 ? 29.016 -33.031 -25.469 1 97.81 270 TYR B N 1
ATOM 6091 C CA . TYR B 1 270 ? 28.062 -33.094 -24.359 1 97.81 270 TYR B CA 1
ATOM 6092 C C . TYR B 1 270 ? 28.656 -32.5 -23.078 1 97.81 270 TYR B C 1
ATOM 6094 O O . TYR B 1 270 ? 29.875 -32.469 -22.938 1 97.81 270 TYR B O 1
ATOM 6102 N N . TYR B 1 271 ? 27.766 -31.969 -22.219 1 98.31 271 TYR B N 1
ATOM 6103 C CA . TYR B 1 271 ? 28.047 -31.875 -20.781 1 98.31 271 TYR B CA 1
ATOM 6104 C C . TYR B 1 271 ? 27.594 -33.125 -20.047 1 98.31 271 TYR B C 1
ATOM 6106 O O . TYR B 1 271 ? 26.531 -33.656 -20.344 1 98.31 271 TYR B O 1
ATOM 6114 N N . ILE B 1 272 ? 28.406 -33.625 -19.203 1 98.44 272 ILE B N 1
ATOM 6115 C CA . ILE B 1 272 ? 28.016 -34.688 -18.297 1 98.44 272 ILE B CA 1
ATOM 6116 C C . ILE B 1 272 ? 27.625 -34.094 -16.938 1 98.44 272 ILE B C 1
ATOM 6118 O O . ILE B 1 272 ? 28.484 -33.531 -16.234 1 98.44 272 ILE B O 1
ATOM 6122 N N . VAL B 1 273 ? 26.344 -34.281 -16.578 1 98.56 273 VAL B N 1
ATOM 6123 C CA . VAL B 1 273 ? 25.812 -33.594 -15.398 1 98.56 273 VAL B CA 1
ATOM 6124 C C . VAL B 1 273 ? 25.641 -34.594 -14.266 1 98.56 273 VAL B C 1
ATOM 6126 O O . VAL B 1 273 ? 25.094 -35.688 -14.461 1 98.56 273 VAL B O 1
ATOM 6129 N N . ASN B 1 274 ? 26.141 -34.281 -13.125 1 98.12 274 ASN B N 1
ATOM 6130 C CA . ASN B 1 274 ? 26 -35.062 -11.906 1 98.12 274 ASN B CA 1
ATOM 6131 C C . ASN B 1 274 ? 25.609 -34.219 -10.719 1 98.12 274 ASN B C 1
ATOM 6133 O O . ASN B 1 274 ? 26.141 -33.094 -10.547 1 98.12 274 ASN B O 1
ATOM 6137 N N . GLY B 1 275 ? 24.641 -34.625 -9.977 1 97.31 275 GLY B N 1
ATOM 6138 C CA . GLY B 1 275 ? 24.25 -33.906 -8.789 1 97.31 275 GLY B CA 1
ATOM 6139 C C . GLY B 1 275 ? 22.781 -34.062 -8.438 1 97.31 275 GLY B C 1
ATOM 6140 O O . GLY B 1 275 ? 22.156 -35.062 -8.836 1 97.31 275 GLY B O 1
ATOM 6141 N N . THR B 1 276 ? 22.266 -33.156 -7.594 1 96 276 THR B N 1
ATOM 6142 C CA . THR B 1 276 ? 20.875 -33.219 -7.137 1 96 276 THR B CA 1
ATOM 6143 C C . THR B 1 276 ? 20.281 -31.828 -6.98 1 96 276 THR B C 1
ATOM 6145 O O . THR B 1 276 ? 21 -30.859 -6.699 1 96 276 THR B O 1
ATOM 6148 N N . LYS B 1 277 ? 19.109 -31.734 -7.281 1 96.62 277 LYS B N 1
ATOM 6149 C CA . LYS B 1 277 ? 18.297 -30.562 -6.988 1 96.62 277 LYS B CA 1
ATOM 6150 C C . LYS B 1 277 ? 17.125 -30.938 -6.078 1 96.62 277 LYS B C 1
ATOM 6152 O O . LYS B 1 277 ? 16.672 -32.094 -6.062 1 96.62 277 LYS B O 1
ATOM 6157 N N . LYS B 1 278 ? 16.641 -30 -5.273 1 93.62 278 LYS B N 1
ATOM 6158 C CA . LYS B 1 278 ? 15.57 -30.25 -4.316 1 93.62 278 LYS B CA 1
ATOM 6159 C C . LYS B 1 278 ? 14.57 -29.094 -4.289 1 93.62 278 LYS B C 1
ATOM 6161 O O . LYS B 1 278 ? 14.93 -27.953 -4.547 1 93.62 278 LYS B O 1
ATOM 6166 N N . TRP B 1 279 ? 13.281 -29.438 -4.008 1 93.25 279 TRP B N 1
ATOM 6167 C CA . TRP B 1 279 ? 12.164 -28.516 -3.898 1 93.25 279 TRP B CA 1
ATOM 6168 C C . TRP B 1 279 ? 11.805 -27.922 -5.262 1 93.25 279 TRP B C 1
ATOM 6170 O O . TRP B 1 279 ? 11.523 -26.734 -5.375 1 93.25 279 TRP B O 1
ATOM 6180 N N . ILE B 1 280 ? 11.977 -28.719 -6.25 1 95.25 280 ILE B N 1
ATOM 6181 C CA . ILE B 1 280 ? 11.727 -28.219 -7.598 1 95.25 280 ILE B CA 1
ATOM 6182 C C . ILE B 1 280 ? 10.242 -28.359 -7.938 1 95.25 280 ILE B C 1
ATOM 6184 O O . ILE B 1 280 ? 9.758 -29.469 -8.164 1 95.25 280 ILE B O 1
ATOM 6188 N N . THR B 1 281 ? 9.57 -27.219 -7.988 1 93.94 281 THR B N 1
ATOM 6189 C CA . THR B 1 281 ? 8.148 -27.203 -8.328 1 93.94 281 THR B CA 1
ATOM 6190 C C . THR B 1 281 ? 7.922 -27.797 -9.711 1 93.94 281 THR B C 1
ATOM 6192 O O . THR B 1 281 ? 8.609 -27.438 -10.672 1 93.94 281 THR B O 1
ATOM 6195 N N . ASN B 1 282 ? 7.027 -28.703 -9.875 1 95.38 282 ASN B N 1
ATOM 6196 C CA . ASN B 1 282 ? 6.598 -29.359 -11.109 1 95.38 282 ASN B CA 1
ATOM 6197 C C . ASN B 1 282 ? 7.621 -30.391 -11.578 1 95.38 282 ASN B C 1
ATOM 6199 O O . ASN B 1 282 ? 7.441 -31.016 -12.625 1 95.38 282 ASN B O 1
ATOM 6203 N N . GLY B 1 283 ? 8.703 -30.594 -10.867 1 96 283 GLY B N 1
ATOM 6204 C CA . GLY B 1 283 ? 9.82 -31.406 -11.32 1 96 283 GLY B CA 1
ATOM 6205 C C . GLY B 1 283 ? 9.43 -32.844 -11.562 1 96 283 GLY B C 1
ATOM 6206 O O . GLY B 1 283 ? 10.008 -33.531 -12.422 1 96 283 GLY B O 1
ATOM 6207 N N . THR B 1 284 ? 8.414 -33.312 -10.914 1 94.88 284 THR B N 1
ATOM 6208 C CA . THR B 1 284 ? 8.039 -34.75 -10.961 1 94.88 284 THR B CA 1
ATOM 6209 C C . THR B 1 284 ? 7.504 -35.094 -12.344 1 94.88 284 THR B C 1
ATOM 6211 O O . THR B 1 284 ? 7.562 -36.281 -12.742 1 94.88 284 THR B O 1
ATOM 6214 N N . PHE B 1 285 ? 7.02 -34.094 -13.039 1 94.19 285 PHE B N 1
ATOM 6215 C CA . PHE B 1 285 ? 6.324 -34.5 -14.266 1 94.19 285 PHE B CA 1
ATOM 6216 C C . PHE B 1 285 ? 6.816 -33.656 -15.445 1 94.19 285 PHE B C 1
ATOM 6218 O O . PHE B 1 285 ? 6.297 -33.781 -16.562 1 94.19 285 PHE B O 1
ATOM 6225 N N . CYS B 1 286 ? 7.82 -32.875 -15.297 1 97.31 286 CYS B N 1
ATOM 6226 C CA . CYS B 1 286 ? 8.289 -32 -16.375 1 97.31 286 CYS B CA 1
ATOM 6227 C C . CYS B 1 286 ? 9.18 -32.781 -17.344 1 97.31 286 CYS B C 1
ATOM 6229 O O . CYS B 1 286 ? 9.836 -33.719 -16.953 1 97.31 286 CYS B O 1
ATOM 6231 N N . ASP B 1 287 ? 9.156 -32.25 -18.578 1 98.25 287 ASP B N 1
ATOM 6232 C CA . ASP B 1 287 ? 9.977 -32.812 -19.641 1 98.25 287 ASP B CA 1
ATOM 6233 C C . ASP B 1 287 ? 11.32 -32.094 -19.734 1 98.25 287 ASP B C 1
ATOM 6235 O O . ASP B 1 287 ? 12.32 -32.688 -20.156 1 98.25 287 ASP B O 1
ATOM 6239 N N . TYR B 1 288 ? 11.328 -30.828 -19.5 1 98.69 288 TYR B N 1
ATOM 6240 C CA . TYR B 1 288 ? 12.508 -29.984 -19.578 1 98.69 288 TYR B CA 1
ATOM 6241 C C . TYR B 1 288 ? 12.836 -29.391 -18.219 1 98.69 288 TYR B C 1
ATOM 6243 O O . TYR B 1 288 ? 11.945 -29.125 -17.422 1 98.69 288 TYR B O 1
ATOM 6251 N N . PHE B 1 289 ? 14.125 -29.172 -17.969 1 98.75 289 PHE B N 1
ATOM 6252 C CA . PHE B 1 289 ? 14.641 -28.578 -16.734 1 98.75 289 PHE B CA 1
ATOM 6253 C C . PHE B 1 289 ? 15.672 -27.5 -17.031 1 98.75 289 PHE B C 1
ATOM 6255 O O . PHE B 1 289 ? 16.766 -27.797 -17.516 1 98.75 289 PHE B O 1
ATOM 6262 N N . SER B 1 290 ? 15.297 -26.297 -16.844 1 98.31 290 SER B N 1
ATOM 6263 C CA . SER B 1 290 ? 16.328 -25.266 -16.797 1 98.31 290 SER B CA 1
ATOM 6264 C C . SER B 1 290 ? 17.125 -25.359 -15.492 1 98.31 290 SER B C 1
ATOM 6266 O O . SER B 1 290 ? 16.625 -25.047 -14.422 1 98.31 290 SER B O 1
ATOM 6268 N N . THR B 1 291 ? 18.422 -25.703 -15.609 1 98.31 291 THR B N 1
ATOM 6269 C CA . THR B 1 291 ? 19.141 -26.188 -14.438 1 98.31 291 THR B CA 1
ATOM 6270 C C . THR B 1 291 ? 20.438 -25.406 -14.242 1 98.31 291 THR B C 1
ATOM 6272 O O . THR B 1 291 ? 21.234 -25.281 -15.172 1 98.31 291 THR B O 1
ATOM 6275 N N . ALA B 1 292 ? 20.625 -24.938 -13.031 1 96.88 292 ALA B N 1
ATOM 6276 C CA . ALA B 1 292 ? 21.906 -24.328 -12.672 1 96.88 292 ALA B CA 1
ATOM 6277 C C . ALA B 1 292 ? 22.938 -25.406 -12.32 1 96.88 292 ALA B C 1
ATOM 6279 O O . ALA B 1 292 ? 22.641 -26.328 -11.562 1 96.88 292 ALA B O 1
ATOM 6280 N N . VAL B 1 293 ? 24.109 -25.281 -12.891 1 97.62 293 VAL B N 1
ATOM 6281 C CA . VAL B 1 293 ? 25.156 -26.266 -12.68 1 97.62 293 VAL B CA 1
ATOM 6282 C C . VAL B 1 293 ? 26.5 -25.547 -12.477 1 97.62 293 VAL B C 1
ATOM 6284 O O . VAL B 1 293 ? 26.656 -24.391 -12.867 1 97.62 293 VAL B O 1
ATOM 6287 N N . ARG B 1 294 ? 27.344 -26.219 -11.828 1 96.38 294 ARG B N 1
ATOM 6288 C CA . ARG B 1 294 ? 28.703 -25.719 -11.664 1 96.38 294 ARG B CA 1
ATOM 6289 C C . ARG B 1 294 ? 29.625 -26.25 -12.766 1 96.38 294 ARG B C 1
ATOM 6291 O O . ARG B 1 294 ? 29.781 -27.453 -12.922 1 96.38 294 ARG B O 1
ATOM 6298 N N . THR B 1 295 ? 30.234 -25.406 -13.562 1 96.56 295 THR B N 1
ATOM 6299 C CA . THR B 1 295 ? 31.188 -25.75 -14.609 1 96.56 295 THR B CA 1
ATOM 6300 C C . THR B 1 295 ? 32.594 -25.266 -14.25 1 96.56 295 THR B C 1
ATOM 6302 O O . THR B 1 295 ? 33.562 -25.609 -14.93 1 96.56 295 THR B O 1
ATOM 6305 N N . GLY B 1 296 ? 32.688 -24.453 -13.297 1 93.25 296 GLY B N 1
ATOM 6306 C CA . GLY B 1 296 ? 33.938 -23.922 -12.805 1 93.25 296 GLY B CA 1
ATOM 6307 C C . GLY B 1 296 ? 33.906 -23.547 -11.336 1 93.25 296 GLY B C 1
ATOM 6308 O O . GLY B 1 296 ? 32.938 -23.844 -10.641 1 93.25 296 GLY B O 1
ATOM 6309 N N . ASP B 1 297 ? 34.969 -22.906 -10.883 1 88.5 297 ASP B N 1
ATOM 6310 C CA . ASP B 1 297 ? 35.094 -22.641 -9.453 1 88.5 297 ASP B CA 1
ATOM 6311 C C . ASP B 1 297 ? 34.469 -21.297 -9.094 1 88.5 297 ASP B C 1
ATOM 6313 O O . ASP B 1 297 ? 34.375 -20.406 -9.938 1 88.5 297 ASP B O 1
ATOM 6317 N N . GLY B 1 298 ? 34.031 -21.25 -7.859 1 81.69 298 GLY B N 1
ATOM 6318 C CA . GLY B 1 298 ? 33.562 -20 -7.297 1 81.69 298 GLY B CA 1
ATOM 6319 C C . GLY B 1 298 ? 32.312 -19.484 -7.961 1 81.69 298 GLY B C 1
ATOM 6320 O O . GLY B 1 298 ? 31.656 -20.219 -8.711 1 81.69 298 GLY B O 1
ATOM 6321 N N . PRO B 1 299 ? 31.891 -18.25 -7.641 1 77.94 299 PRO B N 1
ATOM 6322 C CA . PRO B 1 299 ? 30.656 -17.656 -8.172 1 77.94 299 PRO B CA 1
ATOM 6323 C C . PRO B 1 299 ? 30.672 -17.547 -9.695 1 77.94 299 PRO B C 1
ATOM 6325 O O . PRO B 1 299 ? 29.625 -17.656 -10.336 1 77.94 299 PRO B O 1
ATOM 6328 N N . GLY B 1 300 ? 31.844 -17.422 -10.203 1 84.94 300 GLY B N 1
ATOM 6329 C CA . GLY B 1 300 ? 31.969 -17.312 -11.648 1 84.94 300 GLY B CA 1
ATOM 6330 C C . GLY B 1 300 ? 31.922 -18.656 -12.344 1 84.94 300 GLY B C 1
ATOM 6331 O O . GLY B 1 300 ? 32.031 -18.734 -13.57 1 84.94 300 GLY B O 1
ATOM 6332 N N . GLY B 1 301 ? 31.688 -19.656 -11.602 1 92.81 301 GLY B N 1
ATOM 6333 C CA . GLY B 1 301 ? 31.734 -21 -12.172 1 92.81 301 GLY B CA 1
ATOM 6334 C C . GLY B 1 301 ? 30.344 -21.594 -12.391 1 92.81 301 GLY B C 1
ATOM 6335 O O . GLY B 1 301 ? 30.219 -22.797 -12.594 1 92.81 301 GLY B O 1
ATOM 6336 N N . ILE B 1 302 ? 29.312 -20.734 -12.32 1 95.06 302 ILE B N 1
ATOM 6337 C CA . ILE B 1 302 ? 27.953 -21.25 -12.461 1 95.06 302 ILE B CA 1
ATOM 6338 C C . ILE B 1 302 ? 27.484 -21.078 -13.898 1 95.06 302 ILE B C 1
ATOM 6340 O O . ILE B 1 302 ? 27.719 -20.031 -14.523 1 95.06 302 ILE B O 1
ATOM 6344 N N . SER B 1 303 ? 26.938 -22.062 -14.477 1 97.31 303 SER B N 1
ATOM 6345 C CA . SER B 1 303 ? 26.328 -22.062 -15.805 1 97.31 303 SER B CA 1
ATOM 6346 C C . SER B 1 303 ? 24.875 -22.547 -15.742 1 97.31 303 SER B C 1
ATOM 6348 O O . SER B 1 303 ? 24.422 -23.016 -14.703 1 97.31 303 SER B O 1
ATOM 6350 N N . MET B 1 304 ? 24.156 -22.344 -16.812 1 97.69 304 MET B N 1
ATOM 6351 C CA . MET B 1 304 ? 22.781 -22.781 -16.922 1 97.69 304 MET B CA 1
ATOM 6352 C C . MET B 1 304 ? 22.594 -23.719 -18.109 1 97.69 304 MET B C 1
ATOM 6354 O O . MET B 1 304 ? 23.031 -23.406 -19.219 1 97.69 304 MET B O 1
ATOM 6358 N N . LEU B 1 305 ? 22.016 -24.891 -17.844 1 98.56 305 LEU B N 1
ATOM 6359 C CA . LEU B 1 305 ? 21.766 -25.859 -18.922 1 98.56 305 LEU B CA 1
ATOM 6360 C C . LEU B 1 305 ? 20.281 -26.156 -19.047 1 98.56 305 LEU B C 1
ATOM 6362 O O . LEU B 1 305 ? 19.562 -26.234 -18.047 1 98.56 305 LEU B O 1
ATOM 6366 N N . LEU B 1 306 ? 19.797 -26.25 -20.234 1 98.75 306 LEU B N 1
ATOM 6367 C CA . LEU B 1 306 ? 18.516 -26.891 -20.5 1 98.75 306 LEU B CA 1
ATOM 6368 C C . LEU B 1 306 ? 18.672 -28.406 -20.578 1 98.75 306 LEU B C 1
ATOM 6370 O O . LEU B 1 306 ? 19.281 -28.938 -21.516 1 98.75 306 LEU B O 1
ATOM 6374 N N . ILE B 1 307 ? 18.141 -29.094 -19.641 1 98.75 307 ILE B N 1
ATOM 6375 C CA . ILE B 1 307 ? 18.266 -30.547 -19.578 1 98.75 307 ILE B CA 1
ATOM 6376 C C . ILE B 1 307 ? 16.922 -31.188 -19.922 1 98.75 307 ILE B C 1
ATOM 6378 O O . ILE B 1 307 ? 15.906 -30.891 -19.312 1 98.75 307 ILE B O 1
ATOM 6382 N N . GLU B 1 308 ? 16.891 -32 -20.875 1 98.44 308 GLU B N 1
ATOM 6383 C CA . GLU B 1 308 ? 15.719 -32.812 -21.219 1 98.44 308 GLU B CA 1
ATOM 6384 C C . GLU B 1 308 ? 15.68 -34.094 -20.422 1 98.44 308 GLU B C 1
ATOM 6386 O O . GLU B 1 308 ? 16.719 -34.719 -20.203 1 98.44 308 GLU B O 1
ATOM 6391 N N . ARG B 1 309 ? 14.508 -34.375 -19.969 1 98.06 309 ARG B N 1
ATOM 6392 C CA . ARG B 1 309 ? 14.367 -35.656 -19.25 1 98.06 309 ARG B CA 1
ATOM 6393 C C . ARG B 1 309 ? 14.914 -36.812 -20.078 1 98.06 309 ARG B C 1
ATOM 6395 O O . ARG B 1 309 ? 14.484 -37.031 -21.203 1 98.06 309 ARG B O 1
ATOM 6402 N N . SER B 1 310 ? 15.859 -37.5 -19.562 1 97.31 310 SER B N 1
ATOM 6403 C CA . SER B 1 310 ? 16.578 -38.562 -20.234 1 97.31 310 SER B CA 1
ATOM 6404 C C . SER B 1 310 ? 17.203 -39.531 -19.25 1 97.31 310 SER B C 1
ATOM 6406 O O . SER B 1 310 ? 16.969 -39.438 -18.031 1 97.31 310 SER B O 1
ATOM 6408 N N . GLU B 1 311 ? 17.938 -40.469 -19.859 1 97.25 311 GLU B N 1
ATOM 6409 C CA . GLU B 1 311 ? 18.594 -41.469 -19.016 1 97.25 311 GLU B CA 1
ATOM 6410 C C . GLU B 1 311 ? 19.5 -40.781 -18 1 97.25 311 GLU B C 1
ATOM 6412 O O . GLU B 1 311 ? 20.234 -39.844 -18.328 1 97.25 311 GLU B O 1
ATOM 6417 N N . GLY B 1 312 ? 19.359 -41.25 -16.719 1 97.94 312 GLY B N 1
ATOM 6418 C CA . GLY B 1 312 ? 20.188 -40.719 -15.664 1 97.94 312 GLY B CA 1
ATOM 6419 C C . GLY B 1 312 ? 19.516 -39.625 -14.852 1 97.94 312 GLY B C 1
ATOM 6420 O O . GLY B 1 312 ? 19.953 -39.281 -13.758 1 97.94 312 GLY B O 1
ATOM 6421 N N . LEU B 1 313 ? 18.453 -39.031 -15.414 1 98.31 313 LEU B N 1
ATOM 6422 C CA . LEU B 1 313 ? 17.672 -38.031 -14.688 1 98.31 313 LEU B CA 1
ATOM 6423 C C . LEU B 1 313 ? 16.453 -38.688 -14.023 1 98.31 313 LEU B C 1
ATOM 6425 O O . LEU B 1 313 ? 15.586 -39.25 -14.703 1 98.31 313 LEU B O 1
ATOM 6429 N N . GLU B 1 314 ? 16.422 -38.688 -12.734 1 97.69 314 GLU B N 1
ATOM 6430 C CA . GLU B 1 314 ? 15.312 -39.25 -11.961 1 97.69 314 GLU B CA 1
ATOM 6431 C C . GLU B 1 314 ? 14.695 -38.219 -11.039 1 97.69 314 GLU B C 1
ATOM 6433 O O . GLU B 1 314 ? 15.391 -37.344 -10.523 1 97.69 314 GLU B O 1
ATOM 6438 N N . THR B 1 315 ? 13.406 -38.344 -10.891 1 97.69 315 THR B N 1
ATOM 6439 C CA . THR B 1 315 ? 12.703 -37.438 -9.984 1 97.69 315 THR B CA 1
ATOM 6440 C C . THR B 1 315 ? 11.898 -38.219 -8.953 1 97.69 315 THR B C 1
ATOM 6442 O O . THR B 1 315 ? 11.414 -39.312 -9.242 1 97.69 315 THR B O 1
ATOM 6445 N N . LYS B 1 316 ? 11.844 -37.719 -7.754 1 94.62 316 LYS B N 1
ATOM 6446 C CA . LYS B 1 316 ? 11.016 -38.25 -6.668 1 94.62 316 LYS B CA 1
ATOM 6447 C C . LYS B 1 316 ? 10.164 -37.156 -6.051 1 94.62 316 LYS B C 1
ATOM 6449 O O . LYS B 1 316 ? 10.656 -36.031 -5.809 1 94.62 316 LYS B O 1
ATOM 6454 N N . ALA B 1 317 ? 8.977 -37.5 -5.848 1 93.69 317 ALA B N 1
ATOM 6455 C CA . ALA B 1 317 ? 8.078 -36.531 -5.234 1 93.69 317 ALA B CA 1
ATOM 6456 C C . ALA B 1 317 ? 8.445 -36.312 -3.771 1 93.69 317 ALA B C 1
ATOM 6458 O O . ALA B 1 317 ? 8.758 -37.25 -3.043 1 93.69 317 ALA B O 1
ATOM 6459 N N . ILE B 1 318 ? 8.469 -35 -3.412 1 90.38 318 ILE B N 1
ATOM 6460 C CA . ILE B 1 318 ? 8.648 -34.625 -2.014 1 90.38 318 ILE B CA 1
ATOM 6461 C C . ILE B 1 318 ? 7.293 -34.312 -1.381 1 90.38 318 ILE B C 1
ATOM 6463 O O . ILE B 1 318 ? 6.473 -33.625 -1.965 1 90.38 318 ILE B O 1
ATOM 6467 N N . LYS B 1 319 ? 7.039 -34.938 -0.261 1 86.19 319 LYS B N 1
ATOM 6468 C CA . LYS B 1 319 ? 5.797 -34.625 0.454 1 86.19 319 LYS B CA 1
ATOM 6469 C C . LYS B 1 319 ? 5.883 -33.281 1.174 1 86.19 319 LYS B C 1
ATOM 6471 O O . LYS B 1 319 ? 6.754 -33.094 2.023 1 86.19 319 LYS B O 1
ATOM 6476 N N . THR B 1 320 ? 5.062 -32.406 0.732 1 84.19 320 THR B N 1
ATOM 6477 C CA . THR B 1 320 ? 5.027 -31.078 1.345 1 84.19 320 THR B CA 1
ATOM 6478 C C . THR B 1 320 ? 3.615 -30.734 1.82 1 84.19 320 THR B C 1
ATOM 6480 O O . THR B 1 320 ? 2.67 -31.484 1.554 1 84.19 320 THR B O 1
ATOM 6483 N N . SER B 1 321 ? 3.531 -29.688 2.633 1 81.94 321 SER B N 1
ATOM 6484 C CA . SER B 1 321 ? 2.225 -29.219 3.076 1 81.94 321 SER B CA 1
ATOM 6485 C C . SER B 1 321 ? 1.47 -28.531 1.941 1 81.94 321 SER B C 1
ATOM 6487 O O . SER B 1 321 ? 0.297 -28.172 2.092 1 81.94 321 SER B O 1
ATOM 6489 N N . TYR B 1 322 ? 2.098 -28.312 0.87 1 84.62 322 TYR B N 1
ATOM 6490 C CA . TYR B 1 322 ? 1.444 -27.688 -0.278 1 84.62 322 TYR B CA 1
ATOM 6491 C C . TYR B 1 322 ? 0.377 -28.609 -0.86 1 84.62 322 TYR B C 1
ATOM 6493 O O . TYR B 1 322 ? -0.757 -28.641 -0.375 1 84.62 322 TYR B O 1
ATOM 6501 N N . SER B 1 323 ? 0.556 -29.5 -1.562 1 87.75 323 SER B N 1
ATOM 6502 C CA . SER B 1 323 ? -0.179 -30.547 -2.275 1 87.75 323 SER B CA 1
ATOM 6503 C C . SER B 1 323 ? 0.726 -31.281 -3.252 1 87.75 323 SER B C 1
ATOM 6505 O O . SER B 1 323 ? 1.622 -30.688 -3.854 1 87.75 323 SER B O 1
ATOM 6507 N N . ALA B 1 324 ? 0.43 -32.531 -3.256 1 90.31 324 ALA B N 1
ATOM 6508 C CA . ALA B 1 324 ? 1.178 -33.344 -4.211 1 90.31 324 ALA B CA 1
ATOM 6509 C C . ALA B 1 324 ? 0.915 -32.906 -5.645 1 90.31 324 ALA B C 1
ATOM 6511 O O . ALA B 1 324 ? 1.704 -33.188 -6.547 1 90.31 324 ALA B O 1
ATOM 6512 N N . ALA B 1 325 ? -0.154 -32.156 -5.77 1 92.94 325 ALA B N 1
ATOM 6513 C CA . ALA B 1 325 ? -0.518 -31.672 -7.102 1 92.94 325 ALA B CA 1
ATOM 6514 C C . ALA B 1 325 ? 0.517 -30.688 -7.633 1 92.94 325 ALA B C 1
ATOM 6516 O O . ALA B 1 325 ? 0.617 -30.469 -8.844 1 92.94 325 ALA B O 1
ATOM 6517 N N . ALA B 1 326 ? 1.295 -30.125 -6.781 1 92.94 326 ALA B N 1
ATOM 6518 C CA . ALA B 1 326 ? 2.324 -29.172 -7.188 1 92.94 326 ALA B CA 1
ATOM 6519 C C . ALA B 1 326 ? 3.502 -29.875 -7.848 1 92.94 326 ALA B C 1
ATOM 6521 O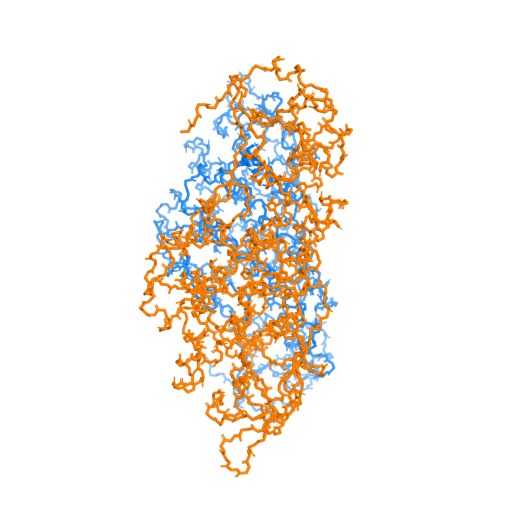 O . ALA B 1 326 ? 4.262 -29.266 -8.602 1 92.94 326 ALA B O 1
ATOM 6522 N N . GLY B 1 327 ? 3.691 -31.156 -7.512 1 94.12 327 GLY B N 1
ATOM 6523 C CA . GLY B 1 327 ? 4.738 -31.953 -8.125 1 94.12 327 GLY B CA 1
ATOM 6524 C C . GLY B 1 327 ? 6.133 -31.547 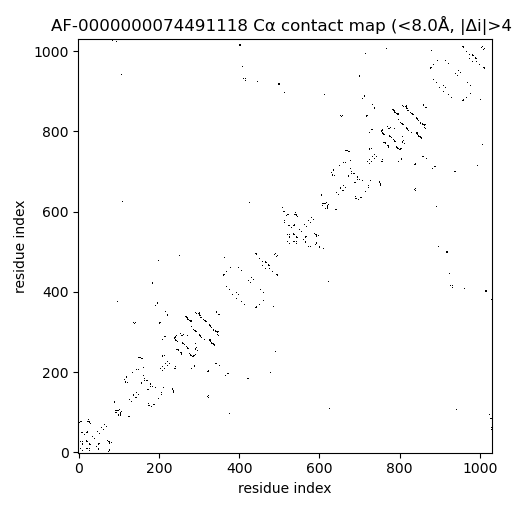-7.68 1 94.12 327 GLY B C 1
ATOM 6525 O O . GLY B 1 327 ? 7.07 -31.547 -8.484 1 94.12 327 GLY B O 1
ATOM 6526 N N . THR B 1 328 ? 6.246 -31.062 -6.406 1 93.12 328 THR B N 1
ATOM 6527 C CA . THR B 1 328 ? 7.566 -30.703 -5.895 1 93.12 328 THR B CA 1
ATOM 6528 C C . THR B 1 328 ? 8.492 -31.922 -5.891 1 93.12 328 THR B C 1
ATOM 6530 O O . THR B 1 328 ? 8.125 -32.969 -5.375 1 93.12 328 THR B O 1
ATOM 6533 N N . ALA B 1 329 ? 9.742 -31.703 -6.414 1 95.62 329 ALA B N 1
ATOM 6534 C CA . ALA B 1 329 ? 10.531 -32.906 -6.695 1 95.62 329 ALA B CA 1
ATOM 6535 C C . ALA B 1 329 ? 11.93 -32.781 -6.113 1 95.62 329 ALA B C 1
ATOM 6537 O O . ALA B 1 329 ? 12.445 -31.672 -5.93 1 95.62 329 ALA B O 1
ATOM 6538 N N . TYR B 1 330 ? 12.391 -33.875 -5.727 1 94.06 330 TYR B N 1
ATOM 6539 C CA . TYR B 1 330 ? 13.82 -34.156 -5.645 1 94.06 330 TYR B CA 1
ATOM 6540 C C . TYR B 1 330 ? 14.344 -34.719 -6.961 1 94.06 330 TYR B C 1
ATOM 6542 O O . TYR B 1 330 ? 13.789 -35.656 -7.512 1 94.06 330 TYR B O 1
ATOM 6550 N N . ILE B 1 331 ? 15.375 -34.062 -7.539 1 97.25 331 ILE B N 1
ATOM 6551 C CA . ILE B 1 331 ? 15.914 -34.5 -8.828 1 97.25 331 ILE B CA 1
ATOM 6552 C C . ILE B 1 331 ? 17.328 -35.031 -8.656 1 97.25 331 ILE B C 1
ATOM 6554 O O . ILE B 1 331 ? 18.141 -34.406 -7.961 1 97.25 331 ILE B O 1
ATOM 6558 N N . THR B 1 332 ? 17.578 -36.125 -9.25 1 97.44 332 THR B N 1
ATOM 6559 C CA . THR B 1 332 ? 18.922 -36.688 -9.281 1 97.44 332 THR B CA 1
ATOM 6560 C C . THR B 1 332 ? 19.438 -36.781 -10.719 1 97.44 332 THR B C 1
ATOM 6562 O O . THR B 1 332 ? 18.719 -37.25 -11.602 1 97.44 332 THR B O 1
ATOM 6565 N N . PHE B 1 333 ? 20.594 -36.281 -10.891 1 98.06 333 PHE B N 1
ATOM 6566 C CA . PHE B 1 333 ? 21.328 -36.438 -12.148 1 98.06 333 PHE B CA 1
ATOM 6567 C C . PHE B 1 333 ? 22.516 -37.375 -11.977 1 98.06 333 PHE B C 1
ATOM 6569 O O . PHE B 1 333 ? 23.406 -37.125 -11.172 1 98.06 333 PHE B O 1
ATOM 6576 N N . GLU B 1 334 ? 22.484 -38.406 -12.734 1 98 334 GLU B N 1
ATOM 6577 C CA . GLU B 1 334 ? 23.594 -39.375 -12.758 1 98 334 GLU B CA 1
ATOM 6578 C C . GLU B 1 334 ? 24.141 -39.562 -14.172 1 98 334 GLU B C 1
ATOM 6580 O O . GLU B 1 334 ? 23.609 -40.344 -14.961 1 98 334 GLU B O 1
ATOM 6585 N N . ASN B 1 335 ? 25.219 -38.906 -14.43 1 98 335 ASN B N 1
ATOM 6586 C CA . ASN B 1 335 ? 25.891 -38.906 -15.727 1 98 335 ASN B CA 1
ATOM 6587 C C . ASN B 1 335 ? 24.922 -38.594 -16.859 1 98 335 ASN B C 1
ATOM 6589 O O . ASN B 1 335 ? 24.875 -39.312 -17.859 1 98 335 ASN B O 1
ATOM 6593 N N . VAL B 1 336 ? 24.172 -37.594 -16.625 1 98.5 336 VAL B N 1
ATOM 6594 C CA . VAL B 1 336 ? 23.219 -37.188 -17.656 1 98.5 336 VAL B CA 1
ATOM 6595 C C . VAL B 1 336 ? 23.953 -36.469 -18.781 1 98.5 336 VAL B C 1
ATOM 6597 O O . VAL B 1 336 ? 24.703 -35.531 -18.531 1 98.5 336 VAL B O 1
ATOM 6600 N N . LYS B 1 337 ? 23.75 -36.906 -19.953 1 98.19 337 LYS B N 1
ATOM 6601 C CA . LYS B 1 337 ? 24.359 -36.312 -21.125 1 98.19 337 LYS B CA 1
ATOM 6602 C C . LYS B 1 337 ? 23.5 -35.188 -21.688 1 98.19 337 LYS B C 1
ATOM 6604 O O . LYS B 1 337 ? 22.359 -35.406 -22.078 1 98.19 337 LYS B O 1
ATOM 6609 N N . VAL B 1 338 ? 24.062 -34 -21.719 1 98.56 338 VAL B N 1
ATOM 6610 C CA . VAL B 1 338 ? 23.359 -32.812 -22.219 1 98.56 338 VAL B CA 1
ATOM 6611 C C . VAL B 1 338 ? 24.125 -32.219 -23.391 1 98.56 338 VAL B C 1
ATOM 6613 O O . VAL B 1 338 ? 25.281 -31.844 -23.25 1 98.56 338 VAL B O 1
ATOM 6616 N N . PRO B 1 339 ? 23.531 -32.125 -24.531 1 98.12 339 PRO B N 1
ATOM 6617 C CA . PRO B 1 339 ? 24.25 -31.5 -25.641 1 98.12 339 PRO B CA 1
ATOM 6618 C C . PRO B 1 339 ? 24.797 -30.125 -25.312 1 98.12 339 PRO B C 1
ATOM 6620 O O . PRO B 1 339 ? 24.125 -29.344 -24.625 1 98.12 339 PRO B O 1
ATOM 6623 N N . VAL B 1 340 ? 25.984 -29.75 -25.797 1 97.5 340 VAL B N 1
ATOM 6624 C CA . VAL B 1 340 ? 26.641 -28.484 -25.469 1 97.5 340 VAL B CA 1
ATOM 6625 C C . VAL B 1 340 ? 25.781 -27.328 -26 1 97.5 340 VAL B C 1
ATOM 6627 O O . VAL B 1 340 ? 25.828 -26.234 -25.453 1 97.5 340 VAL B O 1
ATOM 6630 N N . GLU B 1 341 ? 24.953 -27.562 -26.984 1 97.31 341 GLU B N 1
ATOM 6631 C CA . GLU B 1 341 ? 24.109 -26.531 -27.562 1 97.31 341 GLU B CA 1
ATOM 6632 C C . GLU B 1 341 ? 22.969 -26.141 -26.609 1 97.31 341 GLU B C 1
ATOM 6634 O O . GLU B 1 341 ? 22.297 -25.141 -26.812 1 97.31 341 GLU B O 1
ATOM 6639 N N . ASN B 1 342 ? 22.797 -26.969 -25.562 1 98.25 342 ASN B N 1
ATOM 6640 C CA . ASN B 1 342 ? 21.75 -26.703 -24.594 1 98.25 342 ASN B CA 1
ATOM 6641 C C . ASN B 1 342 ? 22.219 -25.75 -23.5 1 98.25 342 ASN B C 1
ATOM 6643 O O . ASN B 1 342 ? 21.5 -25.484 -22.531 1 98.25 342 ASN B O 1
ATOM 6647 N N . LEU B 1 343 ? 23.406 -25.25 -23.672 1 98 343 LEU B N 1
ATOM 6648 C CA . LEU B 1 343 ? 23.891 -24.203 -22.781 1 98 343 LEU B CA 1
ATOM 6649 C C . LEU B 1 343 ? 23.047 -22.938 -22.938 1 98 343 LEU B C 1
ATOM 6651 O O . LEU B 1 343 ? 22.828 -22.469 -24.062 1 98 343 LEU B O 1
ATOM 6655 N N . LEU B 1 344 ? 22.516 -22.484 -21.906 1 97.88 344 LEU B N 1
ATOM 6656 C CA . LEU B 1 344 ? 21.781 -21.234 -21.891 1 97.88 344 LEU B CA 1
ATOM 6657 C C . LEU B 1 344 ? 22.703 -20.062 -21.562 1 97.88 344 LEU B C 1
ATOM 6659 O O . LEU B 1 344 ? 23.141 -19.922 -20.406 1 97.88 344 LEU B O 1
ATOM 6663 N N . GLY B 1 345 ? 22.938 -19.234 -22.516 1 95.69 345 GLY B N 1
ATOM 6664 C CA . GLY B 1 345 ? 23.938 -18.203 -22.344 1 95.69 345 GLY B CA 1
ATOM 6665 C C . GLY B 1 345 ? 25.359 -18.688 -22.562 1 95.69 345 GLY B C 1
ATOM 6666 O O . GLY B 1 345 ? 25.625 -19.422 -23.531 1 95.69 345 GLY B O 1
ATOM 6667 N N . LYS B 1 346 ? 26.281 -18.125 -21.719 1 95.44 346 LYS B N 1
ATOM 6668 C CA . LYS B 1 346 ? 27.672 -18.531 -21.797 1 95.44 346 LYS B CA 1
ATOM 6669 C C . LYS B 1 346 ? 28.109 -19.297 -20.547 1 95.44 346 LYS B C 1
ATOM 6671 O O . LYS B 1 346 ? 27.547 -19.109 -19.469 1 95.44 346 LYS B O 1
ATOM 6676 N N . GLU B 1 347 ? 29.047 -20.203 -20.859 1 95.62 347 GLU B N 1
ATOM 6677 C CA . GLU B 1 347 ? 29.609 -20.938 -19.734 1 95.62 347 GLU B CA 1
ATOM 6678 C C . GLU B 1 347 ? 30.172 -19.969 -18.688 1 95.62 347 GLU B C 1
ATOM 6680 O O . GLU B 1 347 ? 30.875 -19.016 -19.031 1 95.62 347 GLU B O 1
ATOM 6685 N N . GLY B 1 348 ? 29.797 -20.203 -17.469 1 94.44 348 GLY B N 1
ATOM 6686 C CA . GLY B 1 348 ? 30.297 -19.359 -16.391 1 94.44 348 GLY B CA 1
ATOM 6687 C C . GLY B 1 348 ? 29.469 -18.109 -16.172 1 94.44 348 GLY B C 1
ATOM 6688 O O . GLY B 1 348 ? 29.719 -17.344 -15.242 1 94.44 348 GLY B O 1
ATOM 6689 N N . GLN B 1 349 ? 28.453 -17.953 -16.969 1 93.38 349 GLN B N 1
ATOM 6690 C CA . GLN B 1 349 ? 27.609 -16.766 -16.844 1 93.38 349 GLN B CA 1
ATOM 6691 C C . GLN B 1 349 ? 26.188 -17.156 -16.438 1 93.38 349 GLN B C 1
ATOM 6693 O O . GLN B 1 349 ? 25.219 -16.484 -16.844 1 93.38 349 GLN B O 1
ATOM 6698 N N . GLY B 1 350 ? 26.125 -18.281 -15.789 1 92.62 350 GLY B N 1
ATOM 6699 C CA . GLY B 1 350 ? 24.828 -18.781 -15.375 1 92.62 350 GLY B CA 1
ATOM 6700 C C . GLY B 1 350 ? 24.109 -17.844 -14.414 1 92.62 350 GLY B C 1
ATOM 6701 O O . GLY B 1 350 ? 22.891 -17.75 -14.414 1 92.62 350 GLY B O 1
ATOM 6702 N N . PHE B 1 351 ? 24.859 -17.141 -13.602 1 87.81 351 PHE B N 1
ATOM 6703 C CA . PHE B 1 351 ? 24.281 -16.234 -12.625 1 87.81 351 PHE B CA 1
ATOM 6704 C C . PHE B 1 351 ? 23.484 -15.125 -13.312 1 87.81 351 PHE B C 1
ATOM 6706 O O . PHE B 1 351 ? 22.422 -14.719 -12.836 1 87.81 351 PHE B O 1
ATOM 6713 N N . GLN B 1 352 ? 23.969 -14.672 -14.289 1 86.75 352 GLN B N 1
ATOM 6714 C CA . GLN B 1 352 ? 23.281 -13.633 -15.047 1 86.75 352 GLN B CA 1
ATOM 6715 C C . GLN B 1 352 ? 21.969 -14.148 -15.625 1 86.75 352 GLN B C 1
ATOM 6717 O O . GLN B 1 352 ? 20.969 -13.43 -15.648 1 86.75 352 GLN B O 1
ATOM 6722 N N . VAL B 1 353 ? 22.016 -15.375 -16.094 1 89.88 353 VAL B N 1
ATOM 6723 C CA . VAL B 1 353 ? 20.812 -16 -16.641 1 89.88 353 VAL B CA 1
ATOM 6724 C C . VAL B 1 353 ? 19.75 -16.125 -15.547 1 89.88 353 VAL B C 1
ATOM 6726 O O . VAL B 1 353 ? 18.578 -15.805 -15.766 1 89.88 353 VAL B O 1
ATOM 6729 N N . ILE B 1 354 ? 20.234 -16.547 -14.406 1 86.5 354 ILE B N 1
ATOM 6730 C CA . ILE B 1 354 ? 19.344 -16.75 -13.266 1 86.5 354 ILE B CA 1
ATOM 6731 C C . ILE B 1 354 ? 18.75 -15.406 -12.836 1 86.5 354 ILE B C 1
ATOM 6733 O O . ILE B 1 354 ? 17.531 -15.305 -12.617 1 86.5 354 ILE B O 1
ATOM 6737 N N . MET B 1 355 ? 19.516 -14.43 -12.805 1 81.56 355 MET B N 1
ATOM 6738 C CA . MET B 1 355 ? 19.094 -13.133 -12.297 1 81.56 355 MET B CA 1
ATOM 6739 C C . MET B 1 355 ? 18.141 -12.445 -13.281 1 81.56 355 MET B C 1
ATOM 6741 O O . MET B 1 355 ? 17.297 -11.648 -12.883 1 81.56 355 MET B O 1
ATOM 6745 N N . TYR B 1 356 ? 18.312 -12.859 -14.492 1 82.69 356 TYR B N 1
ATOM 6746 C CA . TYR B 1 356 ? 17.531 -12.227 -15.547 1 82.69 356 TYR B CA 1
ATOM 6747 C C . TYR B 1 356 ? 16.031 -12.383 -15.273 1 82.69 356 TYR B C 1
ATOM 6749 O O . TYR B 1 356 ? 15.25 -11.492 -15.586 1 82.69 356 TYR B O 1
ATOM 6757 N N . ASN B 1 357 ? 15.703 -13.406 -14.641 1 84.25 357 ASN B N 1
ATOM 6758 C CA . ASN B 1 357 ? 14.273 -13.695 -14.523 1 84.25 357 ASN B CA 1
ATOM 6759 C C . ASN B 1 357 ? 13.773 -13.5 -13.094 1 84.25 357 ASN B C 1
ATOM 6761 O O . ASN B 1 357 ? 12.57 -13.555 -12.844 1 84.25 357 ASN B O 1
ATOM 6765 N N . PHE B 1 358 ? 14.602 -13.188 -12.18 1 85.5 358 PHE B N 1
ATOM 6766 C CA . PHE B 1 358 ? 14.219 -13.234 -10.773 1 85.5 358 PHE B CA 1
ATOM 6767 C C . PHE B 1 358 ? 13.258 -12.102 -10.438 1 85.5 358 PHE B C 1
ATOM 6769 O O . PHE B 1 358 ? 12.297 -12.305 -9.688 1 85.5 358 PHE B O 1
ATOM 6776 N N . ASN B 1 359 ? 13.516 -10.984 -11.062 1 90.81 359 ASN B N 1
ATOM 6777 C CA . ASN B 1 359 ? 12.602 -9.891 -10.789 1 90.81 359 ASN B CA 1
ATOM 6778 C C . ASN B 1 359 ? 11.203 -10.18 -11.328 1 90.81 359 ASN B C 1
ATOM 6780 O O . ASN B 1 359 ? 10.203 -9.898 -10.664 1 90.81 359 ASN B O 1
ATOM 6784 N N . HIS B 1 360 ? 11.234 -10.797 -12.477 1 93.88 360 HIS B N 1
ATOM 6785 C CA . HIS B 1 360 ? 9.961 -11.141 -13.094 1 93.88 360 HIS B CA 1
ATOM 6786 C C . HIS B 1 360 ? 9.234 -12.219 -12.289 1 93.88 360 HIS B C 1
ATOM 6788 O O . HIS B 1 360 ? 8.016 -12.148 -12.109 1 93.88 360 HIS B O 1
ATOM 6794 N N . GLU B 1 361 ? 9.953 -13.227 -11.852 1 94.31 361 GLU B N 1
ATOM 6795 C CA . GLU B 1 361 ? 9.391 -14.273 -11 1 94.31 361 GLU B CA 1
ATOM 6796 C C . GLU B 1 361 ? 8.781 -13.68 -9.727 1 94.31 361 GLU B C 1
ATOM 6798 O O . GLU B 1 361 ? 7.668 -14.039 -9.344 1 94.31 361 GLU B O 1
ATOM 6803 N N . ARG B 1 362 ? 9.523 -12.805 -9.086 1 96.5 362 ARG B N 1
ATOM 6804 C CA . ARG B 1 362 ? 9.047 -12.18 -7.859 1 96.5 362 ARG B CA 1
ATOM 6805 C C . ARG B 1 362 ? 7.785 -11.359 -8.109 1 96.5 362 ARG B C 1
ATOM 6807 O O . ARG B 1 362 ? 6.84 -11.406 -7.32 1 96.5 362 ARG B O 1
ATOM 6814 N N . TRP B 1 363 ? 7.773 -10.609 -9.211 1 97.56 363 TRP B N 1
ATOM 6815 C CA . TRP B 1 363 ? 6.602 -9.852 -9.633 1 97.56 363 TRP B CA 1
ATOM 6816 C C . TRP B 1 363 ? 5.41 -10.773 -9.859 1 97.56 363 TRP B C 1
ATOM 6818 O O . TRP B 1 363 ? 4.301 -10.492 -9.398 1 97.56 363 TRP B O 1
ATOM 6828 N N . PHE B 1 364 ? 5.652 -11.883 -10.508 1 97.06 364 PHE B N 1
ATOM 6829 C CA . PHE B 1 364 ? 4.641 -12.906 -10.734 1 97.06 364 PHE B CA 1
ATOM 6830 C C . PHE B 1 364 ? 4.09 -13.43 -9.414 1 97.06 364 PHE B C 1
ATOM 6832 O O . PHE B 1 364 ? 2.875 -13.57 -9.258 1 97.06 364 PHE B O 1
ATOM 6839 N N . ILE B 1 365 ? 4.895 -13.711 -8.469 1 97.25 365 ILE B N 1
ATOM 6840 C CA . ILE B 1 365 ? 4.492 -14.219 -7.16 1 97.25 365 ILE B CA 1
ATOM 6841 C C . ILE B 1 365 ? 3.566 -13.211 -6.484 1 97.25 365 ILE B C 1
ATOM 6843 O O . ILE B 1 365 ? 2.512 -13.578 -5.961 1 97.25 365 ILE B O 1
ATOM 6847 N N . VAL B 1 366 ? 3.914 -11.93 -6.555 1 98.38 366 VAL B N 1
ATOM 6848 C CA . VAL B 1 366 ? 3.125 -10.891 -5.906 1 98.38 366 VAL B CA 1
ATOM 6849 C C . VAL B 1 366 ? 1.747 -10.805 -6.559 1 98.38 366 VAL B C 1
ATOM 6851 O O . VAL B 1 366 ? 0.729 -10.711 -5.867 1 98.38 366 VAL B O 1
ATOM 6854 N N . ALA B 1 367 ? 1.675 -10.875 -7.895 1 98.25 367 ALA B N 1
ATOM 6855 C CA . ALA B 1 367 ? 0.407 -10.789 -8.617 1 98.25 367 ALA B CA 1
ATOM 6856 C C . ALA B 1 367 ? -0.527 -11.93 -8.219 1 98.25 367 ALA B C 1
ATOM 6858 O O . ALA B 1 367 ? -1.711 -11.703 -7.949 1 98.25 367 ALA B O 1
ATOM 6859 N N . THR B 1 368 ? 0.015 -13.086 -8.109 1 97.56 368 THR B N 1
ATOM 6860 C CA . THR B 1 368 ? -0.787 -14.273 -7.82 1 97.56 368 THR B CA 1
ATOM 6861 C C . THR B 1 368 ? -1.22 -14.289 -6.355 1 97.56 368 THR B C 1
ATOM 6863 O O . THR B 1 368 ? -2.383 -14.555 -6.051 1 97.56 368 THR B O 1
ATOM 6866 N N . VAL B 1 369 ? -0.294 -13.977 -5.465 1 97.56 369 VAL B N 1
ATOM 6867 C CA . VAL B 1 369 ? -0.577 -14.016 -4.035 1 97.56 369 VAL B CA 1
ATOM 6868 C C . VAL B 1 369 ? -1.592 -12.93 -3.68 1 97.56 369 VAL B C 1
ATOM 6870 O O . VAL B 1 369 ? -2.518 -13.164 -2.9 1 97.56 369 VAL B O 1
ATOM 6873 N N . THR B 1 370 ? -1.424 -11.742 -4.215 1 98.06 370 THR B N 1
ATOM 6874 C CA . THR B 1 370 ? -2.355 -10.648 -3.939 1 98.06 370 THR B CA 1
ATOM 6875 C C . THR B 1 370 ? -3.77 -11.031 -4.375 1 98.06 370 THR B C 1
ATOM 6877 O O . THR B 1 370 ? -4.738 -10.727 -3.674 1 98.06 370 THR B O 1
ATOM 6880 N N . ARG B 1 371 ? -3.869 -11.688 -5.5 1 97.44 371 ARG B N 1
ATOM 6881 C CA . ARG B 1 371 ? -5.188 -12.117 -5.961 1 97.44 371 ARG B CA 1
ATOM 6882 C C . ARG B 1 371 ? -5.766 -13.188 -5.047 1 97.44 371 ARG B C 1
ATOM 6884 O O . ARG B 1 371 ? -6.969 -13.211 -4.785 1 97.44 371 ARG B O 1
ATOM 6891 N N . SER B 1 372 ? -4.953 -14.141 -4.625 1 97.44 372 SER B N 1
ATOM 6892 C CA . SER B 1 372 ? -5.406 -15.156 -3.678 1 97.44 372 SER B CA 1
ATOM 6893 C C . SER B 1 372 ? -5.922 -14.523 -2.391 1 97.44 372 SER B C 1
ATOM 6895 O O . SER B 1 372 ? -6.914 -14.977 -1.82 1 97.44 372 SER B O 1
ATOM 6897 N N . ILE B 1 373 ? -5.25 -13.461 -1.957 1 98.25 373 ILE B N 1
ATOM 6898 C CA . ILE B 1 373 ? -5.668 -12.734 -0.762 1 98.25 373 ILE B CA 1
ATOM 6899 C C . ILE B 1 373 ? -7.051 -12.133 -0.984 1 98.25 373 ILE B C 1
ATOM 6901 O O . ILE B 1 373 ? -7.906 -12.18 -0.098 1 98.25 373 ILE B O 1
ATOM 6905 N N . ARG B 1 374 ? -7.281 -11.617 -2.158 1 98 374 ARG B N 1
ATOM 6906 C CA . ARG B 1 374 ? -8.578 -11.031 -2.465 1 98 374 ARG B CA 1
ATOM 6907 C C . ARG B 1 374 ? -9.68 -12.094 -2.445 1 98 374 ARG B C 1
ATOM 6909 O O . ARG B 1 374 ? -10.805 -11.812 -2.035 1 98 374 ARG B O 1
ATOM 6916 N N . LEU B 1 375 ? -9.352 -13.258 -2.928 1 97.25 375 LEU B N 1
ATOM 6917 C CA . LEU B 1 375 ? -10.312 -14.352 -2.838 1 97.25 375 LEU B CA 1
ATOM 6918 C C . LEU B 1 375 ? -10.672 -14.641 -1.385 1 97.25 375 LEU B C 1
ATOM 6920 O O . LEU B 1 375 ? -11.844 -14.844 -1.058 1 97.25 375 LEU B O 1
ATOM 6924 N N . VAL B 1 376 ? -9.688 -14.656 -0.542 1 98 376 VAL B N 1
ATOM 6925 C CA . VAL B 1 376 ? -9.891 -14.906 0.881 1 98 376 VAL B CA 1
ATOM 6926 C C . VAL B 1 376 ? -10.75 -13.797 1.481 1 98 376 VAL B C 1
ATOM 6928 O O . VAL B 1 376 ? -11.672 -14.07 2.26 1 98 376 VAL B O 1
ATOM 6931 N N . ILE B 1 377 ? -10.492 -12.57 1.092 1 98.19 377 ILE B N 1
ATOM 6932 C CA . ILE B 1 377 ? -11.281 -11.438 1.577 1 98.19 377 ILE B CA 1
ATOM 6933 C C . ILE B 1 377 ? -12.727 -11.586 1.12 1 98.19 377 ILE B C 1
ATOM 6935 O O . ILE B 1 377 ? -13.656 -11.352 1.898 1 98.19 377 ILE B O 1
ATOM 6939 N N . GLU B 1 378 ? -12.883 -11.945 -0.111 1 97.25 378 GLU B N 1
ATOM 6940 C CA . GLU B 1 378 ? -14.227 -12.164 -0.635 1 97.25 378 GLU B CA 1
ATOM 6941 C C . GLU B 1 378 ? -14.961 -13.242 0.161 1 97.25 378 GLU B C 1
ATOM 6943 O O . GLU B 1 378 ? -16.125 -13.07 0.524 1 97.25 378 GLU B O 1
ATOM 6948 N N . GLU B 1 379 ? -14.258 -14.359 0.435 1 96.75 379 GLU B N 1
ATOM 6949 C CA . GLU B 1 379 ? -14.82 -15.445 1.236 1 96.75 379 GLU B CA 1
ATOM 6950 C C . GLU B 1 379 ? -15.234 -14.953 2.619 1 96.75 379 GLU B C 1
ATOM 6952 O O . GLU B 1 379 ? -16.328 -15.258 3.092 1 96.75 379 GLU B O 1
ATOM 6957 N N . CYS B 1 380 ? -14.406 -14.195 3.207 1 97.88 380 CYS B N 1
ATOM 6958 C CA . CYS B 1 380 ? -14.664 -13.688 4.551 1 97.88 380 CYS B CA 1
ATOM 6959 C C . CYS B 1 380 ? -15.852 -12.734 4.562 1 97.88 380 CYS B C 1
ATOM 6961 O O . CYS B 1 380 ? -16.672 -12.781 5.473 1 97.88 380 CYS B O 1
ATOM 6963 N N . PHE B 1 381 ? -15.891 -11.859 3.564 1 97.38 381 PHE B N 1
ATOM 6964 C CA . PHE B 1 381 ? -17 -10.914 3.477 1 97.38 381 PHE B CA 1
ATOM 6965 C C . PHE B 1 381 ? -18.312 -11.641 3.293 1 97.38 381 PHE B C 1
ATOM 6967 O O . PHE B 1 381 ? -19.281 -11.367 4.008 1 97.38 381 PHE B O 1
ATOM 6974 N N . LYS B 1 382 ? -18.391 -12.594 2.371 1 95.31 382 LYS B N 1
ATOM 6975 C CA . LYS B 1 382 ? -19.609 -13.383 2.137 1 95.31 382 LYS B CA 1
ATOM 6976 C C . LYS B 1 382 ? -20 -14.156 3.387 1 95.31 382 LYS B C 1
ATOM 6978 O O . LYS B 1 382 ? -21.172 -14.133 3.793 1 95.31 382 LYS B O 1
ATOM 6983 N N . TRP B 1 383 ? -19.047 -14.797 4.008 1 94.81 383 TRP B N 1
ATOM 6984 C CA . TRP B 1 383 ? -19.328 -15.594 5.191 1 94.81 383 TRP B CA 1
ATOM 6985 C C . TRP B 1 383 ? -19.844 -14.727 6.332 1 94.81 383 TRP B C 1
ATOM 6987 O O . TRP B 1 383 ? -20.812 -15.086 7 1 94.81 383 TRP B O 1
ATOM 6997 N N . ALA B 1 384 ? -19.203 -13.609 6.516 1 95.5 384 ALA B N 1
ATOM 6998 C CA . ALA B 1 384 ? -19.594 -12.703 7.598 1 95.5 384 ALA B CA 1
ATOM 6999 C C . ALA B 1 384 ? -21.016 -12.188 7.395 1 95.5 384 ALA B C 1
ATOM 7001 O O . ALA B 1 384 ? -21.719 -11.914 8.359 1 95.5 384 ALA B O 1
ATOM 7002 N N . GLN B 1 385 ? -21.406 -12.102 6.133 1 93.19 385 GLN B N 1
ATOM 7003 C CA . GLN B 1 385 ? -22.75 -11.641 5.801 1 93.19 385 GLN B CA 1
ATOM 7004 C C . GLN B 1 385 ? -23.781 -12.75 5.996 1 93.19 385 GLN B C 1
ATOM 7006 O O . GLN B 1 385 ? -24.922 -12.484 6.336 1 93.19 385 GLN B O 1
ATOM 7011 N N . GLN B 1 386 ? -23.391 -13.945 5.805 1 91.5 386 GLN B N 1
ATOM 7012 C CA . GLN B 1 386 ? -24.375 -15.016 5.73 1 91.5 386 GLN B CA 1
ATOM 7013 C C . GLN B 1 386 ? -24.438 -15.797 7.043 1 91.5 386 GLN B C 1
ATOM 7015 O O . GLN B 1 386 ? -25.484 -16.359 7.383 1 91.5 386 GLN B O 1
ATOM 7020 N N . ARG B 1 387 ? -23.344 -15.844 7.793 1 90 387 ARG B N 1
ATOM 7021 C CA . ARG B 1 387 ? -23.312 -16.562 9.062 1 90 387 ARG B CA 1
ATOM 7022 C C . ARG B 1 387 ? -24.047 -15.789 10.148 1 90 387 ARG B C 1
ATOM 7024 O O . ARG B 1 387 ? -23.781 -14.609 10.367 1 90 387 ARG B O 1
ATOM 7031 N N . LEU B 1 388 ? -24.953 -16.469 10.828 1 90.19 388 LEU B N 1
ATOM 7032 C CA . LEU B 1 388 ? -25.719 -15.844 11.906 1 90.19 388 LEU B CA 1
ATOM 7033 C C . LEU B 1 388 ? -25.156 -16.25 13.266 1 90.19 388 LEU B C 1
ATOM 7035 O O . LEU B 1 388 ? -24.922 -17.422 13.523 1 90.19 388 LEU B O 1
ATOM 7039 N N . VAL B 1 389 ? -24.875 -15.328 14.055 1 84.88 389 VAL B N 1
ATOM 7040 C CA . VAL B 1 389 ? -24.5 -15.5 15.453 1 84.88 389 VAL B CA 1
ATOM 7041 C C . VAL B 1 389 ? -25.266 -14.508 16.328 1 84.88 389 VAL B C 1
ATOM 7043 O O . VAL B 1 389 ? -25.453 -13.352 15.945 1 84.88 389 VAL B O 1
ATOM 7046 N N . PHE B 1 390 ? -25.812 -15 17.469 1 88.38 390 PHE B N 1
ATOM 7047 C CA . PHE B 1 390 ? -26.594 -14.188 18.391 1 88.38 390 PHE B CA 1
ATOM 7048 C C . PHE B 1 390 ? -27.766 -13.531 17.672 1 88.38 390 PHE B C 1
ATOM 7050 O O . PHE B 1 390 ? -28.094 -12.375 17.938 1 88.38 390 PHE B O 1
ATOM 7057 N N . GLY B 1 391 ? -28.219 -14.172 16.688 1 89.06 391 GLY B N 1
ATOM 7058 C CA . GLY B 1 391 ? -29.438 -13.758 16.016 1 89.06 391 GLY B CA 1
ATOM 7059 C C . GLY B 1 391 ? -29.203 -12.75 14.906 1 89.06 391 GLY B C 1
ATOM 7060 O O . GLY B 1 391 ? -30.141 -12.258 14.289 1 89.06 391 GLY B O 1
ATOM 7061 N N . LYS B 1 392 ? -27.953 -12.359 14.656 1 92.88 392 LYS B N 1
ATOM 7062 C CA . LYS B 1 392 ? -27.609 -11.383 13.625 1 92.88 392 LYS B CA 1
ATOM 7063 C C . LYS B 1 392 ? -26.469 -11.883 12.758 1 92.88 392 LYS B C 1
ATOM 7065 O O . LYS B 1 392 ? -25.719 -12.781 13.156 1 92.88 392 LYS B O 1
ATOM 7070 N N . PRO B 1 393 ? -26.375 -11.312 11.547 1 93.25 393 PRO B N 1
ATOM 7071 C CA . PRO B 1 393 ? -25.203 -11.672 10.742 1 93.25 393 PRO B CA 1
ATOM 7072 C C . PRO B 1 393 ? -23.891 -11.383 11.461 1 93.25 393 PRO B C 1
ATOM 7074 O O . PRO B 1 393 ? -23.766 -10.375 12.156 1 93.25 393 PRO B O 1
ATOM 7077 N N . LEU B 1 394 ? -22.938 -12.273 11.258 1 93.19 394 LEU B N 1
ATOM 7078 C CA . LEU B 1 394 ? -21.625 -12.195 11.891 1 93.19 394 LEU B CA 1
ATOM 7079 C C . LEU B 1 394 ? -21 -10.828 11.664 1 93.19 394 LEU B C 1
ATOM 7081 O O . LEU B 1 394 ? -20.297 -10.305 12.539 1 93.19 394 LEU B O 1
ATOM 7085 N N . ILE B 1 395 ? -21.266 -10.172 10.539 1 95.88 395 ILE B N 1
ATOM 7086 C CA . ILE B 1 395 ? -20.625 -8.93 10.133 1 95.88 395 ILE B CA 1
ATOM 7087 C C . ILE B 1 395 ? -21.125 -7.785 11.023 1 95.88 395 ILE B C 1
ATOM 7089 O O . ILE B 1 395 ? -20.531 -6.703 11.039 1 95.88 395 ILE B O 1
ATOM 7093 N N . GLU B 1 396 ? -22.156 -7.957 11.742 1 94.75 396 GLU B N 1
ATOM 7094 C CA . GLU B 1 396 ? -22.672 -6.926 12.641 1 94.75 396 GLU B CA 1
ATOM 7095 C C . GLU B 1 396 ? -21.797 -6.777 13.875 1 94.75 396 GLU B C 1
ATOM 7097 O O . GLU B 1 396 ? -21.922 -5.797 14.617 1 94.75 396 GLU B O 1
ATOM 7102 N N . GLN B 1 397 ? -20.984 -7.766 14.156 1 92.06 397 GLN B N 1
ATOM 7103 C CA . GLN B 1 397 ? -20 -7.648 15.234 1 92.06 397 GLN B CA 1
ATOM 7104 C C . GLN B 1 397 ? -18.859 -6.711 14.844 1 92.06 397 GLN B C 1
ATOM 7106 O O . GLN B 1 397 ? -18.125 -6.984 13.898 1 92.06 397 GLN B O 1
ATOM 7111 N N . PRO B 1 398 ? -18.625 -5.648 15.695 1 93.62 398 PRO B N 1
ATOM 7112 C CA . PRO B 1 398 ? -17.594 -4.676 15.336 1 93.62 398 PRO B CA 1
ATOM 7113 C C . PRO B 1 398 ? -16.203 -5.309 15.219 1 93.62 398 PRO B C 1
ATOM 7115 O O . PRO B 1 398 ? -15.391 -4.875 14.398 1 93.62 398 PRO B O 1
ATOM 7118 N N . VAL B 1 399 ? -15.93 -6.301 15.977 1 93.25 399 VAL B N 1
ATOM 7119 C CA . VAL B 1 399 ? -14.617 -6.934 15.961 1 93.25 399 VAL B CA 1
ATOM 7120 C C . VAL B 1 399 ? -14.398 -7.641 14.625 1 93.25 399 VAL B C 1
ATOM 7122 O O . VAL B 1 399 ? -13.273 -7.727 14.133 1 93.25 399 VAL B O 1
ATOM 7125 N N . ILE B 1 400 ? -15.477 -8.148 13.977 1 95.38 400 ILE B N 1
ATOM 7126 C CA . ILE B 1 400 ? -15.383 -8.805 12.672 1 95.38 400 ILE B CA 1
ATOM 7127 C C . ILE B 1 400 ? -15.133 -7.762 11.586 1 95.38 400 ILE B C 1
ATOM 7129 O O . ILE B 1 400 ? -14.289 -7.953 10.711 1 95.38 400 ILE B O 1
ATOM 7133 N N . ARG B 1 401 ? -15.859 -6.656 11.664 1 97 401 ARG B N 1
ATOM 7134 C CA . ARG B 1 401 ? -15.648 -5.578 10.703 1 97 401 ARG B CA 1
ATOM 7135 C C . ARG B 1 401 ? -14.227 -5.023 10.812 1 97 401 ARG B C 1
ATOM 7137 O O . ARG B 1 401 ? -13.617 -4.672 9.805 1 97 401 ARG B O 1
ATOM 7144 N N . ALA B 1 402 ? -13.688 -4.949 12.008 1 97 402 ALA B N 1
ATOM 7145 C CA . ALA B 1 402 ? -12.312 -4.488 12.211 1 97 402 ALA B CA 1
ATOM 714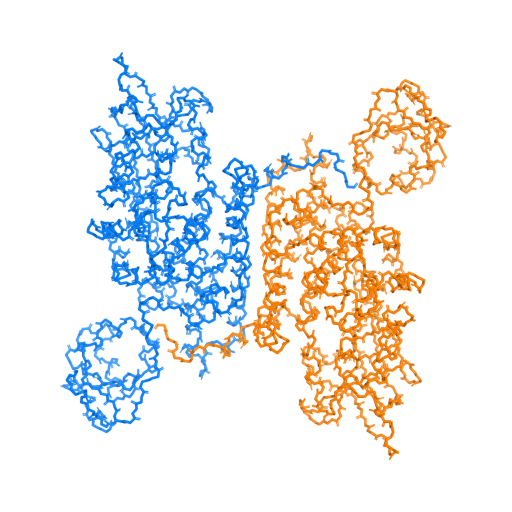6 C C . ALA B 1 402 ? -11.32 -5.41 11.516 1 97 402 ALA B C 1
ATOM 7148 O O . ALA B 1 402 ? -10.375 -4.945 10.867 1 97 402 ALA B O 1
ATOM 7149 N N . LYS B 1 403 ? -11.5 -6.734 11.641 1 96.94 403 LYS B N 1
ATOM 7150 C CA . LYS B 1 403 ? -10.625 -7.695 10.969 1 96.94 403 LYS B CA 1
ATOM 7151 C C . LYS B 1 403 ? -10.68 -7.516 9.453 1 96.94 403 LYS B C 1
ATOM 7153 O O . LYS B 1 403 ? -9.641 -7.461 8.797 1 96.94 403 LYS B O 1
ATOM 7158 N N . LEU B 1 404 ? -11.891 -7.367 8.922 1 98.06 404 LEU B N 1
ATOM 7159 C CA . LEU B 1 404 ? -12.055 -7.152 7.484 1 98.06 404 LEU B CA 1
ATOM 7160 C C . LEU B 1 404 ? -11.391 -5.855 7.051 1 98.06 404 LEU B C 1
ATOM 7162 O O . LEU B 1 404 ? -10.727 -5.809 6.008 1 98.06 404 LEU B O 1
ATOM 7166 N N . ALA B 1 405 ? -11.547 -4.82 7.848 1 98.44 405 ALA B N 1
ATOM 7167 C CA . ALA B 1 405 ? -10.977 -3.516 7.527 1 98.44 405 ALA B CA 1
ATOM 7168 C C . ALA B 1 405 ? -9.453 -3.604 7.379 1 98.44 405 ALA B C 1
ATOM 7170 O O . ALA B 1 405 ? -8.883 -3.062 6.43 1 98.44 405 ALA B O 1
ATOM 7171 N N . HIS B 1 406 ? -8.797 -4.262 8.273 1 97.69 406 HIS B N 1
ATOM 7172 C CA . HIS B 1 406 ? -7.344 -4.395 8.234 1 97.69 406 HIS B CA 1
ATOM 7173 C C . HIS B 1 406 ? -6.902 -5.23 7.035 1 97.69 406 HIS B C 1
ATOM 7175 O O . HIS B 1 406 ? -5.953 -4.871 6.34 1 97.69 406 HIS B O 1
ATOM 7181 N N . MET B 1 407 ? -7.602 -6.328 6.758 1 98.19 407 MET B N 1
ATOM 7182 C CA . MET B 1 407 ? -7.277 -7.164 5.609 1 98.19 407 MET B CA 1
ATOM 7183 C C . MET B 1 407 ? -7.398 -6.375 4.309 1 98.19 407 MET B C 1
ATOM 7185 O O . MET B 1 407 ? -6.496 -6.406 3.473 1 98.19 407 MET B O 1
ATOM 7189 N N . ILE B 1 408 ? -8.484 -5.637 4.223 1 98.38 408 ILE B N 1
ATOM 7190 C CA . ILE B 1 408 ? -8.773 -4.875 3.01 1 98.38 408 ILE B CA 1
ATOM 7191 C C . ILE B 1 408 ? -7.727 -3.773 2.836 1 98.38 408 ILE B C 1
ATOM 7193 O O . ILE B 1 408 ? -7.152 -3.621 1.757 1 98.38 408 ILE B O 1
ATOM 7197 N N . SER B 1 409 ? -7.457 -3.021 3.881 1 98.31 409 SER B N 1
ATOM 7198 C CA . SER B 1 409 ? -6.559 -1.875 3.787 1 98.31 409 SER B CA 1
ATOM 7199 C C . SER B 1 409 ? -5.145 -2.311 3.418 1 98.31 409 SER B C 1
ATOM 7201 O O . SER B 1 409 ? -4.465 -1.636 2.643 1 98.31 409 SER B O 1
ATOM 7203 N N . GLU B 1 410 ? -4.66 -3.402 3.961 1 98.31 410 GLU B N 1
ATOM 7204 C CA . GLU B 1 410 ? -3.338 -3.922 3.637 1 98.31 410 GLU B CA 1
ATOM 7205 C C . GLU B 1 410 ? -3.268 -4.391 2.186 1 98.31 410 GLU B C 1
ATOM 7207 O O . GLU B 1 410 ? -2.293 -4.109 1.484 1 98.31 410 GLU B O 1
ATOM 7212 N N . THR B 1 411 ? -4.297 -5.035 1.742 1 98.38 411 THR B N 1
ATOM 7213 C CA . THR B 1 411 ? -4.32 -5.609 0.402 1 98.38 411 THR B CA 1
ATOM 7214 C C . THR B 1 411 ? -4.398 -4.516 -0.657 1 98.38 411 THR B C 1
ATOM 7216 O O . THR B 1 411 ? -3.686 -4.562 -1.661 1 98.38 411 THR B O 1
ATOM 7219 N N . GLU B 1 412 ? -5.262 -3.539 -0.399 1 98.44 412 GLU B N 1
ATOM 7220 C CA . GLU B 1 412 ? -5.379 -2.432 -1.344 1 98.44 412 GLU B CA 1
ATOM 7221 C C . GLU B 1 412 ? -4.055 -1.688 -1.49 1 98.44 412 GLU B C 1
ATOM 7223 O O . GLU B 1 412 ? -3.658 -1.327 -2.6 1 98.44 412 GLU B O 1
ATOM 7228 N N . ALA B 1 413 ? -3.387 -1.486 -0.397 1 98.19 413 ALA B N 1
ATOM 7229 C CA . ALA B 1 413 ? -2.096 -0.803 -0.435 1 98.19 413 ALA B CA 1
ATOM 7230 C C . ALA B 1 413 ? -1.093 -1.57 -1.291 1 98.19 413 ALA B C 1
ATOM 7232 O O . ALA B 1 413 ? -0.452 -0.996 -2.174 1 98.19 413 ALA B O 1
ATOM 7233 N N . VAL B 1 414 ? -0.969 -2.875 -1.084 1 98.44 414 VAL B N 1
ATOM 7234 C CA . VAL B 1 414 ? -0.029 -3.717 -1.816 1 98.44 414 VAL B CA 1
ATOM 7235 C C . VAL B 1 414 ? -0.397 -3.738 -3.297 1 98.44 414 VAL B C 1
ATOM 7237 O O . VAL B 1 414 ? 0.472 -3.604 -4.16 1 98.44 414 VAL B O 1
ATOM 7240 N N . HIS B 1 415 ? -1.688 -3.869 -3.598 1 98.62 415 HIS B N 1
ATOM 7241 C CA . HIS B 1 415 ? -2.129 -3.969 -4.984 1 98.62 415 HIS B CA 1
ATOM 7242 C C . HIS B 1 415 ? -1.817 -2.691 -5.758 1 98.62 415 HIS B C 1
ATOM 7244 O O . HIS B 1 415 ? -1.427 -2.746 -6.926 1 98.62 415 HIS B O 1
ATOM 7250 N N . ASN B 1 416 ? -2.053 -1.574 -5.145 1 98.44 416 ASN B N 1
ATOM 7251 C CA . ASN B 1 416 ? -1.771 -0.315 -5.824 1 98.44 416 ASN B CA 1
ATOM 7252 C C . ASN B 1 416 ? -0.282 -0.157 -6.117 1 98.44 416 ASN B C 1
ATOM 7254 O O . ASN B 1 416 ? 0.096 0.36 -7.172 1 98.44 416 ASN B O 1
ATOM 7258 N N . TRP B 1 417 ? 0.611 -0.524 -5.188 1 98.56 417 TRP B N 1
ATOM 7259 C CA . TRP B 1 417 ? 2.047 -0.499 -5.449 1 98.56 417 TRP B CA 1
ATOM 7260 C C . TRP B 1 417 ? 2.412 -1.462 -6.574 1 98.56 417 TRP B C 1
ATOM 7262 O O . TRP B 1 417 ? 3.252 -1.146 -7.422 1 98.56 417 TRP B O 1
ATOM 7272 N N . LEU B 1 418 ? 1.761 -2.664 -6.59 1 98.69 418 LEU B N 1
ATOM 7273 C CA . LEU B 1 418 ? 1.943 -3.641 -7.656 1 98.69 418 LEU B CA 1
ATOM 7274 C C . LEU B 1 418 ? 1.617 -3.029 -9.016 1 98.69 418 LEU B C 1
ATOM 7276 O O . LEU B 1 418 ? 2.371 -3.201 -9.977 1 98.69 418 LEU B O 1
ATOM 7280 N N . GLU B 1 419 ? 0.503 -2.305 -9.094 1 98.44 419 GLU B N 1
ATOM 7281 C CA . GLU B 1 419 ? 0.117 -1.67 -10.352 1 98.44 419 GLU B CA 1
ATOM 7282 C C . GLU B 1 419 ? 1.145 -0.627 -10.781 1 98.44 419 GLU B C 1
ATOM 7284 O O . GLU B 1 419 ? 1.469 -0.52 -11.961 1 98.44 419 GLU B O 1
ATOM 7289 N N . ASN B 1 420 ? 1.675 0.13 -9.812 1 98.31 420 ASN B N 1
ATOM 7290 C CA . ASN B 1 420 ? 2.693 1.122 -10.141 1 98.31 420 ASN B CA 1
ATOM 7291 C C . ASN B 1 420 ? 3.955 0.468 -10.695 1 98.31 420 ASN B C 1
ATOM 7293 O O . ASN B 1 420 ? 4.5 0.922 -11.703 1 98.31 420 ASN B O 1
ATOM 7297 N N . LEU B 1 421 ? 4.445 -0.589 -10.047 1 98.31 421 LEU B N 1
ATOM 7298 C CA . LEU B 1 421 ? 5.652 -1.263 -10.516 1 98.31 421 LEU B CA 1
ATOM 7299 C C . LEU B 1 421 ? 5.41 -1.937 -11.859 1 98.31 421 LEU B C 1
ATOM 7301 O O . LEU B 1 421 ? 6.309 -1.979 -12.711 1 98.31 421 LEU B O 1
ATOM 7305 N N . THR B 1 422 ? 4.199 -2.473 -12.047 1 98.62 422 THR B N 1
ATOM 7306 C CA . THR B 1 422 ? 3.857 -3.025 -13.352 1 98.62 422 THR B CA 1
ATOM 7307 C C . THR B 1 422 ? 3.906 -1.945 -14.43 1 98.62 422 THR B C 1
ATOM 7309 O O . THR B 1 422 ? 4.398 -2.184 -15.531 1 98.62 422 THR B O 1
ATOM 7312 N N . TYR B 1 423 ? 3.402 -0.813 -14.062 1 98.5 423 TYR B N 1
ATOM 7313 C CA . TYR B 1 423 ? 3.469 0.319 -14.984 1 98.5 423 TYR B CA 1
ATOM 7314 C C . TYR B 1 423 ? 4.91 0.64 -15.352 1 98.5 423 TYR B C 1
ATOM 7316 O O . TYR B 1 423 ? 5.223 0.873 -16.516 1 98.5 423 TYR B O 1
ATOM 7324 N N . GLN B 1 424 ? 5.809 0.69 -14.352 1 98.38 424 GLN B N 1
ATOM 7325 C CA . GLN B 1 424 ? 7.223 0.921 -14.633 1 98.38 424 GLN B CA 1
ATOM 7326 C C . GLN B 1 424 ? 7.762 -0.1 -15.625 1 98.38 424 GLN B C 1
ATOM 7328 O O . GLN B 1 424 ? 8.516 0.252 -16.531 1 98.38 424 GLN B O 1
ATOM 7333 N N . MET B 1 425 ? 7.367 -1.356 -15.484 1 97.06 425 MET B N 1
ATOM 7334 C CA . MET B 1 425 ? 7.824 -2.434 -16.359 1 97.06 425 MET B CA 1
ATOM 7335 C C . MET B 1 425 ? 7.406 -2.178 -17.797 1 97.06 425 MET B C 1
ATOM 7337 O O . MET B 1 425 ? 8.102 -2.58 -18.734 1 97.06 425 MET B O 1
ATOM 7341 N N . THR B 1 426 ? 6.254 -1.545 -18.047 1 97.31 426 THR B N 1
ATOM 7342 C CA . THR B 1 426 ? 5.773 -1.27 -19.391 1 97.31 426 THR B CA 1
ATOM 7343 C C . THR B 1 426 ? 6.543 -0.107 -20.016 1 97.31 426 THR B C 1
ATOM 7345 O O . THR B 1 426 ? 6.559 0.049 -21.234 1 97.31 426 THR B O 1
ATOM 7348 N N . ARG B 1 427 ? 7.168 0.687 -19.172 1 97 427 ARG B N 1
ATOM 7349 C CA . ARG B 1 427 ? 7.766 1.927 -19.656 1 97 427 ARG B CA 1
ATOM 7350 C C . ARG B 1 427 ? 9.281 1.793 -19.766 1 97 427 ARG B C 1
ATOM 7352 O O . ARG B 1 427 ? 9.914 2.52 -20.547 1 97 427 ARG B O 1
ATOM 7359 N N . MET B 1 428 ? 9.852 0.918 -19.031 1 96.19 428 MET B N 1
ATOM 7360 C CA . MET B 1 428 ? 11.305 0.795 -18.969 1 96.19 428 MET B CA 1
ATOM 7361 C C . MET B 1 428 ? 11.797 -0.286 -19.922 1 96.19 428 MET B C 1
ATOM 7363 O O . MET B 1 428 ? 11.117 -1.293 -20.141 1 96.19 428 MET B O 1
ATOM 7367 N N . SER B 1 429 ? 13.031 -0.051 -20.453 1 93.44 429 SER B N 1
ATOM 7368 C CA . SER B 1 429 ? 13.734 -1.161 -21.094 1 93.44 429 SER B CA 1
ATOM 7369 C C . SER B 1 429 ? 14.094 -2.24 -20.078 1 93.44 429 SER B C 1
ATOM 7371 O O . SER B 1 429 ? 14.062 -1.998 -18.875 1 93.44 429 SER B O 1
ATOM 7373 N N . TYR B 1 430 ? 14.336 -3.391 -20.562 1 87.19 430 TYR B N 1
ATOM 7374 C CA . TYR B 1 430 ? 14.703 -4.484 -19.656 1 87.19 430 TYR B CA 1
ATOM 7375 C C . TYR B 1 430 ? 15.898 -4.098 -18.797 1 87.19 430 TYR B C 1
ATOM 7377 O O . TYR B 1 430 ? 15.906 -4.367 -17.594 1 87.19 430 TYR B O 1
ATOM 7385 N N . ASN B 1 431 ? 16.891 -3.523 -19.375 1 88.94 431 ASN B N 1
ATOM 7386 C CA . ASN B 1 431 ? 18.094 -3.129 -18.641 1 88.94 431 ASN B CA 1
ATOM 7387 C C . ASN B 1 431 ? 17.781 -2.094 -17.562 1 88.94 431 ASN B C 1
ATOM 7389 O O . ASN B 1 431 ? 18.25 -2.213 -16.438 1 88.94 431 ASN B O 1
ATOM 7393 N N . GLU B 1 432 ? 17 -1.109 -17.953 1 92.88 432 GLU B N 1
ATOM 7394 C CA . GLU B 1 432 ? 16.625 -0.086 -16.984 1 92.88 432 GLU B CA 1
ATOM 7395 C C . GLU B 1 432 ? 15.844 -0.692 -15.82 1 92.88 432 GLU B C 1
ATOM 7397 O O . GLU B 1 432 ? 16.109 -0.377 -14.664 1 92.88 432 GLU B O 1
ATOM 7402 N N . ALA B 1 433 ? 14.945 -1.56 -16.188 1 92.31 433 ALA B N 1
ATOM 7403 C CA . ALA B 1 433 ? 14.125 -2.209 -15.164 1 92.31 433 ALA B CA 1
ATOM 7404 C C . ALA B 1 433 ? 14.977 -3.064 -14.234 1 92.31 433 ALA B C 1
ATOM 7406 O O . ALA B 1 433 ? 14.75 -3.084 -13.023 1 92.31 433 ALA B O 1
ATOM 7407 N N . SER B 1 434 ? 15.938 -3.768 -14.781 1 89.25 434 SER B N 1
ATOM 7408 C CA . SER B 1 434 ? 16.797 -4.637 -13.992 1 89.25 434 SER B CA 1
ATOM 7409 C C . SER B 1 434 ? 17.578 -3.838 -12.953 1 89.25 434 SER B C 1
ATOM 7411 O O . SER B 1 434 ? 17.859 -4.336 -11.859 1 89.25 434 SER B O 1
ATOM 7413 N N . ILE B 1 435 ? 17.859 -2.627 -13.281 1 89.88 435 ILE B N 1
ATOM 7414 C CA . ILE B 1 435 ? 18.641 -1.776 -12.398 1 89.88 435 ILE B CA 1
ATOM 7415 C C . ILE B 1 435 ? 17.734 -1.077 -11.398 1 89.88 435 ILE B C 1
ATOM 7417 O O . ILE B 1 435 ? 17.984 -1.092 -10.195 1 89.88 435 ILE B O 1
ATOM 7421 N N . LYS B 1 436 ? 16.625 -0.64 -11.812 1 93.75 436 LYS B N 1
ATOM 7422 C CA . LYS B 1 436 ? 15.828 0.274 -11 1 93.75 436 LYS B CA 1
ATOM 7423 C C . LYS B 1 436 ? 14.773 -0.484 -10.203 1 93.75 436 LYS B C 1
ATOM 7425 O O . LYS B 1 436 ? 14.352 -0.032 -9.133 1 93.75 436 LYS B O 1
ATOM 7430 N N . LEU B 1 437 ? 14.398 -1.624 -10.75 1 95.81 437 LEU B N 1
ATOM 7431 C CA . LEU B 1 437 ? 13.188 -2.211 -10.18 1 95.81 437 LEU B CA 1
ATOM 7432 C C . LEU B 1 437 ? 13.531 -3.393 -9.281 1 95.81 437 LEU B C 1
ATOM 7434 O O . LEU B 1 437 ? 12.68 -3.869 -8.523 1 95.81 437 LEU B O 1
ATOM 7438 N N . GLY B 1 438 ? 14.844 -3.877 -9.312 1 94.75 438 GLY B N 1
ATOM 7439 C CA . GLY B 1 438 ? 15.203 -5.008 -8.477 1 94.75 438 GLY B CA 1
ATOM 7440 C C . GLY B 1 438 ? 14.867 -4.793 -7.012 1 94.75 438 GLY B C 1
ATOM 7441 O O . GLY B 1 438 ? 14.219 -5.633 -6.387 1 94.75 438 GLY B O 1
ATOM 7442 N N . GLY B 1 439 ? 15.25 -3.68 -6.441 1 95.75 439 GLY B N 1
ATOM 7443 C CA . GLY B 1 439 ? 14.992 -3.34 -5.051 1 95.75 439 GLY B CA 1
ATOM 7444 C C . GLY B 1 439 ? 13.516 -3.172 -4.742 1 95.75 439 GLY B C 1
ATOM 7445 O O . GLY B 1 439 ? 12.969 -3.879 -3.893 1 95.75 439 GLY B O 1
ATOM 7446 N N . PRO B 1 440 ? 12.82 -2.352 -5.488 1 97.69 440 PRO B N 1
ATOM 7447 C CA . PRO B 1 440 ? 11.391 -2.123 -5.262 1 97.69 440 PRO B CA 1
ATOM 7448 C C . PRO B 1 440 ? 10.562 -3.4 -5.375 1 97.69 440 PRO B C 1
ATOM 7450 O O . PRO B 1 440 ? 9.656 -3.623 -4.574 1 97.69 440 PRO B O 1
ATOM 7453 N N . ILE B 1 441 ? 10.859 -4.262 -6.297 1 97.88 441 ILE B N 1
ATOM 7454 C CA . ILE B 1 441 ? 10.109 -5.5 -6.465 1 97.88 441 ILE B CA 1
ATOM 7455 C C . ILE B 1 441 ? 10.359 -6.422 -5.273 1 97.88 441 ILE B C 1
ATOM 7457 O O . ILE B 1 441 ? 9.43 -7.062 -4.77 1 97.88 441 ILE B O 1
ATOM 7461 N N . ALA B 1 442 ? 11.617 -6.488 -4.844 1 97.56 442 ALA B N 1
ATOM 7462 C CA . ALA B 1 442 ? 11.938 -7.277 -3.658 1 97.56 442 ALA B CA 1
ATOM 7463 C C . ALA B 1 442 ? 11.156 -6.785 -2.443 1 97.56 442 ALA B C 1
ATOM 7465 O O . ALA B 1 442 ? 10.57 -7.586 -1.707 1 97.56 442 ALA B O 1
ATOM 7466 N N . LEU B 1 443 ? 11.086 -5.484 -2.25 1 98.5 443 LEU B N 1
ATOM 7467 C CA . LEU B 1 443 ? 10.383 -4.895 -1.116 1 98.5 443 LEU B CA 1
ATOM 7468 C C . LEU B 1 443 ? 8.875 -5.105 -1.239 1 98.5 443 LEU B C 1
ATOM 7470 O O . LEU B 1 443 ? 8.188 -5.297 -0.234 1 98.5 443 LEU B O 1
ATOM 7474 N N . LEU B 1 444 ? 8.367 -5.035 -2.432 1 98.62 444 LEU B N 1
ATOM 7475 C CA . LEU B 1 444 ? 6.953 -5.309 -2.664 1 98.62 444 LEU B CA 1
ATOM 7476 C C . LEU B 1 444 ? 6.613 -6.75 -2.293 1 98.62 444 LEU B C 1
ATOM 7478 O O . LEU B 1 444 ? 5.582 -7.004 -1.664 1 98.62 444 LEU B O 1
ATOM 7482 N N . LYS B 1 445 ? 7.441 -7.672 -2.746 1 98.31 445 LYS B N 1
ATOM 7483 C CA . LYS B 1 445 ? 7.199 -9.062 -2.379 1 98.31 445 LYS B CA 1
ATOM 7484 C C . LYS B 1 445 ? 7.215 -9.25 -0.865 1 98.31 445 LYS B C 1
ATOM 7486 O O . LYS B 1 445 ? 6.363 -9.938 -0.308 1 98.31 445 LYS B O 1
ATOM 7491 N N . LEU B 1 446 ? 8.203 -8.648 -0.192 1 98.12 446 LEU B N 1
ATOM 7492 C CA . LEU B 1 446 ? 8.25 -8.68 1.266 1 98.12 446 LEU B CA 1
ATOM 7493 C C . LEU B 1 446 ? 6.926 -8.211 1.863 1 98.12 446 LEU B C 1
ATOM 7495 O O . LEU B 1 446 ? 6.352 -8.891 2.717 1 98.12 446 LEU B O 1
ATOM 7499 N N . ARG B 1 447 ? 6.434 -7.078 1.361 1 98.19 447 ARG B N 1
ATOM 7500 C CA . ARG B 1 447 ? 5.195 -6.512 1.885 1 98.19 447 ARG B CA 1
ATOM 7501 C C . ARG B 1 447 ? 4.012 -7.434 1.615 1 98.19 447 ARG B C 1
ATOM 7503 O O . ARG B 1 447 ? 3.18 -7.656 2.496 1 98.19 447 ARG B O 1
ATOM 7510 N N . CYS B 1 448 ? 3.969 -7.949 0.466 1 98.5 448 CYS B N 1
ATOM 7511 C CA . CYS B 1 448 ? 2.883 -8.82 0.041 1 98.5 448 CYS B CA 1
ATOM 7512 C C . CYS B 1 448 ? 2.801 -10.062 0.928 1 98.5 448 CYS B C 1
ATOM 7514 O O . CYS B 1 448 ? 1.72 -10.422 1.398 1 98.5 448 CYS B O 1
ATOM 7516 N N . THR B 1 449 ? 3.928 -10.711 1.176 1 97.94 449 THR B N 1
ATOM 7517 C CA . THR B 1 449 ? 3.914 -11.953 1.936 1 97.94 449 THR B CA 1
ATOM 7518 C C . THR B 1 449 ? 3.617 -11.688 3.408 1 97.94 449 THR B C 1
ATOM 7520 O O . THR B 1 449 ? 2.988 -12.508 4.078 1 97.94 449 THR B O 1
ATOM 7523 N N . ARG B 1 450 ? 4.008 -10.492 3.926 1 97.25 450 ARG B N 1
ATOM 7524 C CA . ARG B 1 450 ? 3.623 -10.117 5.281 1 97.25 450 ARG B CA 1
ATOM 7525 C C . ARG B 1 450 ? 2.117 -9.898 5.383 1 97.25 450 ARG B C 1
ATOM 7527 O O . ARG B 1 450 ? 1.496 -10.281 6.379 1 97.25 450 ARG B O 1
ATOM 7534 N N . VAL B 1 451 ? 1.552 -9.305 4.391 1 98.25 451 VAL B N 1
ATOM 7535 C CA . VAL B 1 451 ? 0.104 -9.125 4.352 1 98.25 451 VAL B CA 1
ATOM 7536 C C . VAL B 1 451 ? -0.584 -10.484 4.301 1 98.25 451 VAL B C 1
ATOM 7538 O O . VAL B 1 451 ? -1.585 -10.703 4.988 1 98.25 451 VAL B O 1
ATOM 7541 N N . ALA B 1 452 ? -0.04 -11.398 3.463 1 98 452 ALA B N 1
ATOM 7542 C CA . ALA B 1 452 ? -0.594 -12.742 3.387 1 98 452 ALA B CA 1
ATOM 7543 C C . ALA B 1 452 ? -0.628 -13.398 4.762 1 98 452 ALA B C 1
ATOM 7545 O O . ALA B 1 452 ? -1.599 -14.078 5.109 1 98 452 ALA B O 1
ATOM 7546 N N . HIS B 1 453 ? 0.397 -13.188 5.539 1 96.25 453 HIS B N 1
ATOM 7547 C CA . HIS B 1 453 ? 0.48 -13.719 6.895 1 96.25 453 HIS B CA 1
ATOM 7548 C C . HIS B 1 453 ? -0.646 -13.18 7.77 1 96.25 453 HIS B C 1
ATOM 7550 O O . HIS B 1 453 ? -1.329 -13.945 8.453 1 96.25 453 HIS B O 1
ATOM 7556 N N . ASN B 1 454 ? -0.846 -11.883 7.746 1 97 454 ASN B N 1
ATOM 7557 C CA . ASN B 1 454 ? -1.896 -11.25 8.539 1 97 454 ASN B CA 1
ATOM 7558 C C . ASN B 1 454 ? -3.283 -11.711 8.094 1 97 454 ASN B C 1
ATOM 7560 O O . ASN B 1 454 ? -4.148 -11.977 8.93 1 97 454 ASN B O 1
ATOM 7564 N N . VAL B 1 455 ? -3.494 -11.805 6.816 1 98.06 455 VAL B N 1
ATOM 7565 C CA . VAL B 1 455 ? -4.781 -12.203 6.262 1 98.06 455 VAL B CA 1
ATOM 7566 C C . VAL B 1 455 ? -5.07 -13.656 6.633 1 98.06 455 VAL B C 1
ATOM 7568 O O . VAL B 1 455 ? -6.211 -14.016 6.941 1 98.06 455 VAL B O 1
ATOM 7571 N N . SER B 1 456 ? -4.047 -14.508 6.574 1 96.62 456 SER B N 1
ATOM 7572 C CA . SER B 1 456 ? -4.207 -15.891 7 1 96.62 456 SER B CA 1
ATOM 7573 C C . SER B 1 456 ? -4.711 -15.977 8.438 1 96.62 456 SER B C 1
ATOM 7575 O O . SER B 1 456 ? -5.68 -16.688 8.719 1 96.62 456 SER B O 1
ATOM 7577 N N . ASP B 1 457 ? -4.129 -15.227 9.289 1 94.38 457 ASP B N 1
ATOM 7578 C CA . ASP B 1 457 ? -4.496 -15.234 10.703 1 94.38 457 ASP B CA 1
ATOM 7579 C C . ASP B 1 457 ? -5.938 -14.773 10.898 1 94.38 457 ASP B C 1
ATOM 7581 O O . ASP B 1 457 ? -6.742 -15.469 11.516 1 94.38 457 ASP B O 1
ATOM 7585 N N . GLU B 1 458 ? -6.316 -13.656 10.328 1 97 458 GLU B N 1
ATOM 7586 C CA . GLU B 1 458 ? -7.625 -13.047 10.531 1 97 458 GLU B CA 1
ATOM 7587 C C . GLU B 1 458 ? -8.727 -13.883 9.875 1 97 458 GLU B C 1
ATOM 7589 O O . GLU B 1 458 ? -9.82 -14.023 10.43 1 97 458 GLU B O 1
ATOM 7594 N N . SER B 1 459 ? -8.445 -14.414 8.703 1 97.31 459 SER B N 1
ATOM 7595 C CA . SER B 1 459 ? -9.461 -15.188 8.008 1 97.31 459 SER B CA 1
ATOM 7596 C C . SER B 1 459 ? -9.789 -16.469 8.766 1 97.31 459 SER B C 1
ATOM 7598 O O . SER B 1 459 ? -10.953 -16.891 8.812 1 97.31 459 SER B O 1
ATOM 7600 N N . CYS B 1 460 ? -8.844 -17.141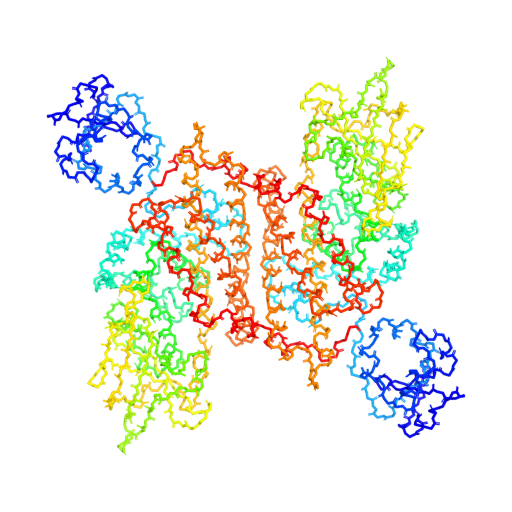 9.422 1 93.81 460 CYS B N 1
ATOM 7601 C CA . CYS B 1 460 ? -9.086 -18.312 10.242 1 93.81 460 CYS B CA 1
ATOM 7602 C C . CYS B 1 460 ? -9.992 -17.984 11.422 1 93.81 460 CYS B C 1
ATOM 7604 O O . CYS B 1 460 ? -10.914 -18.734 11.734 1 93.81 460 CYS B O 1
ATOM 7606 N N . GLN B 1 461 ? -9.75 -16.812 11.984 1 92.94 461 GLN B N 1
ATOM 7607 C CA . GLN B 1 461 ? -10.555 -16.391 13.125 1 92.94 461 GLN B CA 1
ATOM 7608 C C . GLN B 1 461 ? -11.984 -16.078 12.703 1 92.94 461 GLN B C 1
ATOM 7610 O O . GLN B 1 461 ? -12.93 -16.312 13.453 1 92.94 461 GLN B O 1
ATOM 7615 N N . ILE B 1 462 ? -12.18 -15.555 11.5 1 95.69 462 ILE B N 1
ATOM 7616 C CA . ILE B 1 462 ? -13.508 -15.219 11 1 95.69 462 ILE B CA 1
ATOM 7617 C C . ILE B 1 462 ? -14.289 -16.5 10.711 1 95.69 462 ILE B C 1
ATOM 7619 O O . ILE B 1 462 ? -15.477 -16.594 11.008 1 95.69 462 ILE B O 1
ATOM 7623 N N . PHE B 1 463 ? -13.633 -17.5 10.227 1 94.25 463 PHE B N 1
ATOM 7624 C CA . PHE B 1 463 ? -14.312 -18.719 9.82 1 94.25 463 PHE B CA 1
ATOM 7625 C C . PHE B 1 463 ? -14.414 -19.703 10.984 1 94.25 463 PHE B C 1
ATOM 7627 O O . PHE B 1 463 ? -15.219 -20.625 10.953 1 94.25 463 PHE B O 1
ATOM 7634 N N . GLY B 1 464 ? -13.547 -19.609 12.062 1 88.75 464 GLY B N 1
ATOM 7635 C CA . GLY B 1 464 ? -13.562 -20.516 13.188 1 88.75 464 GLY B CA 1
ATOM 7636 C C . GLY B 1 464 ? -13.219 -21.953 12.797 1 88.75 464 GLY B C 1
ATOM 7637 O O . GLY B 1 464 ? -12.281 -22.188 12.031 1 88.75 464 GLY B O 1
ATOM 7638 N N . GLY B 1 465 ? -13.938 -22.891 13.312 1 83.38 465 GLY B N 1
ATOM 7639 C CA . GLY B 1 465 ? -13.664 -24.312 13.078 1 83.38 465 GLY B CA 1
ATOM 7640 C C . GLY B 1 465 ? -13.68 -24.688 11.609 1 83.38 465 GLY B C 1
ATOM 7641 O O . GLY B 1 465 ? -12.953 -25.594 11.188 1 83.38 465 GLY B O 1
ATOM 7642 N N . ARG B 1 466 ? -14.352 -23.953 10.758 1 88 466 ARG B N 1
ATOM 7643 C CA . ARG B 1 466 ? -14.422 -24.234 9.32 1 88 466 ARG B CA 1
ATOM 7644 C C . ARG B 1 466 ? -13.086 -23.953 8.648 1 88 466 ARG B C 1
ATOM 7646 O O . ARG B 1 466 ? -12.781 -24.547 7.605 1 88 466 ARG B O 1
ATOM 7653 N N . ALA B 1 467 ? -12.312 -23.109 9.25 1 91.5 467 ALA B N 1
ATOM 7654 C CA . ALA B 1 467 ? -11.039 -22.703 8.648 1 91.5 467 ALA B CA 1
ATOM 7655 C C . ALA B 1 467 ? -10.047 -23.859 8.648 1 91.5 467 ALA B C 1
ATOM 7657 O O . ALA B 1 467 ? -9.016 -23.797 7.969 1 91.5 467 ALA B O 1
ATOM 7658 N N . ILE B 1 468 ? -10.367 -24.953 9.352 1 86.06 468 ILE B N 1
ATOM 7659 C CA . ILE B 1 468 ? -9.414 -26.047 9.422 1 86.06 468 ILE B CA 1
ATOM 7660 C C . ILE B 1 468 ? -9.977 -27.266 8.695 1 86.06 468 ILE B C 1
ATOM 7662 O O . ILE B 1 468 ? -9.43 -28.375 8.812 1 86.06 468 ILE B O 1
ATOM 7666 N N . THR B 1 469 ? -11.094 -27.016 8.031 1 86.75 469 THR B N 1
ATOM 7667 C CA . THR B 1 469 ? -11.68 -28.094 7.234 1 86.75 469 THR B CA 1
ATOM 7668 C C . THR B 1 469 ? -11.18 -28.031 5.797 1 86.75 469 THR B C 1
ATOM 7670 O O . THR B 1 469 ? -11.273 -27 5.141 1 86.75 469 THR B O 1
ATOM 7673 N N . LYS B 1 470 ? -10.742 -29.047 5.25 1 86.25 470 LYS B N 1
ATOM 7674 C CA . LYS B 1 470 ? -10.133 -29.109 3.926 1 86.25 470 LYS B CA 1
ATOM 7675 C C . LYS B 1 470 ? -11.188 -29.047 2.826 1 86.25 470 LYS B C 1
ATOM 7677 O O . LYS B 1 470 ? -10.867 -28.797 1.663 1 86.25 470 LYS B O 1
ATOM 7682 N N . THR B 1 471 ? -12.453 -29.328 3.26 1 85.19 471 THR B N 1
ATOM 7683 C CA . THR B 1 471 ? -13.539 -29.375 2.287 1 85.19 471 THR B CA 1
ATOM 7684 C C . THR B 1 471 ? -14.672 -28.438 2.689 1 85.19 471 THR B C 1
ATOM 7686 O O . THR B 1 471 ? -14.602 -27.781 3.732 1 85.19 471 THR B O 1
ATOM 7689 N N . GLY B 1 472 ? -15.562 -28.312 1.814 1 85.88 472 GLY B N 1
ATOM 7690 C CA . GLY B 1 472 ? -16.781 -27.594 2.133 1 85.88 472 GLY B CA 1
ATOM 7691 C C . GLY B 1 472 ? -16.562 -26.094 2.25 1 85.88 472 GLY B C 1
ATOM 7692 O O . GLY B 1 472 ? -15.875 -25.484 1.415 1 85.88 472 GLY B O 1
ATOM 7693 N N . MET B 1 473 ? -17.109 -25.516 3.307 1 86.94 473 MET B N 1
ATOM 7694 C CA . MET B 1 473 ? -17.203 -24.062 3.455 1 86.94 473 MET B CA 1
ATOM 7695 C C . MET B 1 473 ? -15.828 -23.453 3.691 1 86.94 473 MET B C 1
ATOM 7697 O O . MET B 1 473 ? -15.547 -22.344 3.24 1 86.94 473 MET B O 1
ATOM 7701 N N . GLY B 1 474 ? -14.992 -24.203 4.277 1 90.38 474 GLY B N 1
ATOM 7702 C CA . GLY B 1 474 ? -13.734 -23.625 4.734 1 90.38 474 GLY B CA 1
ATOM 7703 C C . GLY B 1 474 ? -12.57 -23.922 3.809 1 90.38 474 GLY B C 1
ATOM 7704 O O . GLY B 1 474 ? -11.438 -23.5 4.07 1 90.38 474 GLY B O 1
ATOM 7705 N N . ARG B 1 475 ? -12.789 -24.594 2.721 1 91 475 ARG B N 1
ATOM 7706 C CA . ARG B 1 475 ? -11.727 -25.156 1.896 1 91 475 ARG B CA 1
ATOM 7707 C C . ARG B 1 475 ? -10.758 -24.078 1.427 1 91 475 ARG B C 1
ATOM 7709 O O . ARG B 1 475 ? -9.547 -24.281 1.408 1 91 475 ARG B O 1
ATOM 7716 N N . ILE B 1 476 ? -11.289 -22.938 1.063 1 94.81 476 ILE B N 1
ATOM 7717 C CA . ILE B 1 476 ? -10.453 -21.859 0.534 1 94.81 476 ILE B CA 1
ATOM 7718 C C . ILE B 1 476 ? -9.594 -21.281 1.651 1 94.81 476 ILE B C 1
ATOM 7720 O O . ILE B 1 476 ? -8.391 -21.062 1.467 1 94.81 476 ILE B O 1
ATOM 7724 N N . ILE B 1 477 ? -10.18 -21.078 2.855 1 95.88 477 ILE B N 1
ATOM 7725 C CA . ILE B 1 477 ? -9.477 -20.5 3.998 1 95.88 477 ILE B CA 1
ATOM 7726 C C . ILE B 1 477 ? -8.414 -21.484 4.492 1 95.88 477 ILE B C 1
ATOM 7728 O O . ILE B 1 477 ? -7.27 -21.094 4.738 1 95.88 477 ILE B O 1
ATOM 7732 N N . GLU B 1 478 ? -8.797 -22.75 4.574 1 93.12 478 GLU B N 1
ATOM 7733 C CA . GLU B 1 478 ? -7.859 -23.781 4.992 1 93.12 478 GLU B CA 1
ATOM 7734 C C . GLU B 1 478 ? -6.676 -23.875 4.035 1 93.12 478 GLU B C 1
ATOM 7736 O O . GLU B 1 478 ? -5.523 -23.938 4.469 1 93.12 478 GLU B O 1
ATOM 7741 N N . GLY B 1 479 ? -6.977 -23.984 2.773 1 93.38 479 GLY B N 1
ATOM 7742 C CA . GLY B 1 479 ? -5.914 -24.047 1.781 1 93.38 479 GLY B CA 1
ATOM 7743 C C . GLY B 1 479 ? -4.969 -22.875 1.829 1 93.38 479 GLY B C 1
ATOM 7744 O O . GLY B 1 479 ? -3.752 -23.031 1.728 1 93.38 479 GLY B O 1
ATOM 7745 N N . PHE B 1 480 ? -5.512 -21.672 1.977 1 95.5 480 PHE B N 1
ATOM 7746 C CA . PHE B 1 480 ? -4.691 -20.469 2.068 1 95.5 480 PHE B CA 1
ATOM 7747 C C . PHE B 1 480 ? -3.818 -20.516 3.318 1 95.5 480 PHE B C 1
ATOM 7749 O O . PHE B 1 480 ? -2.621 -20.219 3.254 1 95.5 480 PHE B O 1
ATOM 7756 N N . GLN B 1 481 ? -4.41 -20.859 4.422 1 93.44 481 GLN B N 1
ATOM 7757 C CA . GLN B 1 481 ? -3.674 -20.922 5.68 1 93.44 481 GLN B CA 1
ATOM 7758 C C . GLN B 1 481 ? -2.529 -21.938 5.594 1 93.44 481 GLN B C 1
ATOM 7760 O O . GLN B 1 481 ? -1.428 -21.672 6.082 1 93.44 481 GLN B O 1
ATOM 7765 N N . ARG B 1 482 ? -2.766 -22.969 4.996 1 89.62 482 ARG B N 1
ATOM 7766 C CA . ARG B 1 482 ? -1.782 -24.047 4.898 1 89.62 482 ARG B CA 1
ATOM 7767 C C . ARG B 1 482 ? -0.619 -23.641 4 1 89.62 482 ARG B C 1
ATOM 7769 O O . ARG B 1 482 ? 0.523 -24.031 4.234 1 89.62 482 ARG B O 1
ATOM 7776 N N . THR B 1 483 ? -0.848 -22.688 3.041 1 92.62 483 THR B N 1
ATOM 7777 C CA . THR B 1 483 ? 0.124 -22.578 1.958 1 92.62 483 THR B CA 1
ATOM 7778 C C . THR B 1 483 ? 0.675 -21.156 1.872 1 92.62 483 THR B C 1
ATOM 7780 O O . THR B 1 483 ? 1.669 -20.906 1.186 1 92.62 483 THR B O 1
ATOM 7783 N N . TYR B 1 484 ? 0.134 -20.188 2.555 1 93.5 484 TYR B N 1
ATOM 7784 C CA . TYR B 1 484 ? 0.486 -18.781 2.348 1 93.5 484 TYR B CA 1
ATOM 7785 C C . TYR B 1 484 ? 1.972 -18.547 2.594 1 93.5 484 TYR B C 1
ATOM 7787 O O . TYR B 1 484 ? 2.576 -17.656 1.986 1 93.5 484 TYR B O 1
ATOM 7795 N N . LYS B 1 485 ? 2.547 -19.328 3.512 1 92.31 485 LYS B N 1
ATOM 7796 C CA . LYS B 1 485 ? 3.932 -19.125 3.928 1 92.31 485 LYS B CA 1
ATOM 7797 C C . LYS B 1 485 ? 4.902 -19.516 2.816 1 92.31 485 LYS B C 1
ATOM 7799 O O . LYS B 1 485 ? 6.07 -19.109 2.84 1 92.31 485 LYS B O 1
ATOM 7804 N N . PHE B 1 486 ? 4.484 -20.219 1.828 1 90.94 486 PHE B N 1
ATOM 7805 C CA . PHE B 1 486 ? 5.359 -20.688 0.76 1 90.94 486 PHE B CA 1
ATOM 7806 C C . PHE B 1 486 ? 5.906 -19.516 -0.045 1 90.94 486 PHE B C 1
ATOM 7808 O O . PHE B 1 486 ? 7.102 -19.453 -0.345 1 90.94 486 PHE B O 1
ATOM 7815 N N . ALA B 1 487 ? 5.047 -18.578 -0.301 1 93.5 487 ALA B N 1
ATOM 7816 C CA . ALA B 1 487 ? 5.473 -17.406 -1.072 1 93.5 487 ALA B CA 1
ATOM 7817 C C . ALA B 1 487 ? 6.504 -16.594 -0.303 1 93.5 487 ALA B C 1
ATOM 7819 O O . ALA B 1 487 ? 7.285 -15.844 -0.899 1 93.5 487 ALA B O 1
ATOM 7820 N N . ALA B 1 488 ? 6.496 -16.703 1.021 1 94.25 488 ALA B N 1
ATOM 7821 C CA . ALA B 1 488 ? 7.449 -15.984 1.862 1 94.25 488 ALA B CA 1
ATOM 7822 C C . ALA B 1 488 ? 8.836 -16.609 1.776 1 94.25 488 ALA B C 1
ATOM 7824 O O . ALA B 1 488 ? 9.828 -16.016 2.191 1 94.25 488 ALA B O 1
ATOM 7825 N N . ILE B 1 489 ? 8.875 -17.844 1.212 1 90.19 489 ILE B N 1
ATOM 7826 C CA . ILE B 1 489 ? 10.125 -18.594 1.156 1 90.19 489 ILE B CA 1
ATOM 7827 C C . ILE B 1 489 ? 10.625 -18.656 -0.284 1 90.19 489 ILE B C 1
ATOM 7829 O O . ILE B 1 489 ? 11.797 -18.375 -0.551 1 90.19 489 ILE B O 1
ATOM 7833 N N . LEU B 1 490 ? 9.711 -18.891 -1.232 1 88.94 490 LEU B N 1
ATOM 7834 C CA . LEU B 1 490 ? 10.086 -19.094 -2.629 1 88.94 490 LEU B CA 1
ATOM 7835 C C . LEU B 1 490 ? 10.438 -17.75 -3.287 1 88.94 490 LEU B C 1
ATOM 7837 O O . LEU B 1 490 ? 9.93 -16.703 -2.889 1 88.94 490 LEU B O 1
ATOM 7841 N N . GLY B 1 491 ? 11.289 -17.828 -4.293 1 88.5 491 GLY B N 1
ATOM 7842 C CA . GLY B 1 491 ? 11.688 -16.609 -4.98 1 88.5 491 GLY B CA 1
ATOM 7843 C C . GLY B 1 491 ? 12.516 -15.672 -4.113 1 88.5 491 GLY B C 1
ATOM 7844 O O . GLY B 1 491 ? 12.633 -14.484 -4.41 1 88.5 491 GLY B O 1
ATOM 7845 N N . GLY B 1 492 ? 13.047 -16.172 -3.027 1 90.12 492 GLY B N 1
ATOM 7846 C CA . GLY B 1 492 ? 13.758 -15.406 -2.02 1 90.12 492 GLY B CA 1
ATOM 7847 C C . GLY B 1 492 ? 12.953 -15.18 -0.755 1 90.12 492 GLY B C 1
ATOM 7848 O O . GLY B 1 492 ? 11.828 -14.672 -0.812 1 90.12 492 GLY B O 1
ATOM 7849 N N . SER B 1 493 ? 13.523 -15.594 0.358 1 92.5 493 SER B N 1
ATOM 7850 C CA . SER B 1 493 ? 12.844 -15.461 1.641 1 92.5 493 SER B CA 1
ATOM 7851 C C . SER B 1 493 ? 12.586 -14 1.98 1 92.5 493 SER B C 1
ATOM 7853 O O . SER B 1 493 ? 13.164 -13.102 1.366 1 92.5 493 SER B O 1
ATOM 7855 N N . GLU B 1 494 ? 11.711 -13.758 2.9 1 94.44 494 GLU B N 1
ATOM 7856 C CA . GLU B 1 494 ? 11.414 -12.406 3.361 1 94.44 494 GLU B CA 1
ATOM 7857 C C . GLU B 1 494 ? 12.688 -11.68 3.805 1 94.44 494 GLU B C 1
ATOM 7859 O O . GLU B 1 494 ? 12.859 -10.492 3.527 1 94.44 494 GLU B O 1
ATOM 7864 N N . GLU B 1 495 ? 13.617 -12.383 4.488 1 93 495 GLU B N 1
ATOM 7865 C CA . GLU B 1 495 ? 14.875 -11.805 4.961 1 93 495 GLU B CA 1
ATOM 7866 C C . GLU B 1 495 ? 15.773 -11.406 3.797 1 93 495 GLU B C 1
ATOM 7868 O O . GLU B 1 495 ? 16.375 -10.328 3.807 1 93 495 GLU B O 1
ATOM 7873 N N . ILE B 1 496 ? 15.805 -12.273 2.793 1 91.5 496 ILE B N 1
ATOM 7874 C CA . ILE B 1 496 ? 16.625 -12 1.622 1 91.5 496 ILE B CA 1
ATOM 7875 C C . ILE B 1 496 ? 16.031 -10.836 0.83 1 91.5 496 ILE B C 1
ATOM 7877 O O . ILE B 1 496 ? 16.766 -9.977 0.333 1 91.5 496 ILE B O 1
ATOM 7881 N N . MET B 1 497 ? 14.727 -10.805 0.692 1 95.19 497 MET B N 1
ATOM 7882 C CA . MET B 1 497 ? 14.062 -9.719 -0.02 1 95.19 497 MET B CA 1
ATOM 7883 C C . MET B 1 497 ? 14.297 -8.383 0.684 1 95.19 497 MET B C 1
ATOM 7885 O O . MET B 1 497 ? 14.57 -7.375 0.034 1 95.19 497 MET B O 1
ATOM 7889 N N . ALA B 1 498 ? 14.164 -8.383 2.023 1 96.25 498 ALA B N 1
ATOM 7890 C CA . ALA B 1 498 ? 14.414 -7.18 2.809 1 96.25 498 ALA B CA 1
ATOM 7891 C C . ALA B 1 498 ? 15.836 -6.668 2.588 1 96.25 498 ALA B C 1
ATOM 7893 O O . ALA B 1 498 ? 16.047 -5.484 2.311 1 96.25 498 ALA B O 1
ATOM 7894 N N . ASP B 1 499 ? 16.766 -7.566 2.66 1 95.5 499 ASP B N 1
ATOM 7895 C CA . ASP B 1 499 ? 18.172 -7.207 2.516 1 95.5 499 ASP B CA 1
ATOM 7896 C C . ASP B 1 499 ? 18.469 -6.723 1.099 1 95.5 499 ASP B C 1
ATOM 7898 O O . ASP B 1 499 ? 19.141 -5.703 0.915 1 95.5 499 ASP B O 1
ATOM 7902 N N . LEU B 1 500 ? 17.969 -7.465 0.133 1 93.38 500 LEU B N 1
ATOM 7903 C CA . LEU B 1 500 ? 18.172 -7.094 -1.263 1 93.38 500 LEU B CA 1
ATOM 7904 C C . LEU B 1 500 ? 17.594 -5.711 -1.55 1 93.38 500 LEU B C 1
ATOM 7906 O O . LEU B 1 500 ? 18.234 -4.891 -2.213 1 93.38 500 LEU B O 1
ATOM 7910 N N . GLY B 1 501 ? 16.391 -5.469 -1.103 1 96.06 501 GLY B N 1
ATOM 7911 C CA . GLY B 1 501 ? 15.758 -4.184 -1.329 1 96.06 501 GLY B CA 1
ATOM 7912 C C . GLY B 1 501 ? 16.594 -3.012 -0.845 1 96.06 501 GLY B C 1
ATOM 7913 O O . GLY B 1 501 ? 16.797 -2.041 -1.578 1 96.06 501 GLY B O 1
ATOM 7914 N N . VAL B 1 502 ? 17.094 -3.117 0.324 1 96.5 502 VAL B N 1
ATOM 7915 C CA . VAL B 1 502 ? 17.844 -2.021 0.923 1 96.5 502 VAL B CA 1
ATOM 7916 C C . VAL B 1 502 ? 19.234 -1.948 0.295 1 96.5 502 VAL B C 1
ATOM 7918 O O . VAL B 1 502 ? 19.75 -0.858 0.042 1 96.5 502 VAL B O 1
ATOM 7921 N N . ARG B 1 503 ? 19.859 -3.094 -0.003 1 95.06 503 ARG B N 1
ATOM 7922 C CA . ARG B 1 503 ? 21.172 -3.086 -0.637 1 95.06 503 ARG B CA 1
ATOM 7923 C C . ARG B 1 503 ? 21.109 -2.436 -2.016 1 95.06 503 ARG B C 1
ATOM 7925 O O . ARG B 1 503 ? 22.031 -1.72 -2.412 1 95.06 503 ARG B O 1
ATOM 7932 N N . GLN B 1 504 ? 20.094 -2.725 -2.723 1 94.12 504 GLN B N 1
ATOM 7933 C CA . GLN B 1 504 ? 19.922 -2.064 -4.012 1 94.12 504 GLN B CA 1
ATOM 7934 C C . GLN B 1 504 ? 19.766 -0.555 -3.84 1 94.12 504 GLN B C 1
ATOM 7936 O O . GLN B 1 504 ? 20.328 0.221 -4.621 1 94.12 504 GLN B O 1
ATOM 7941 N N . ALA B 1 505 ? 19.047 -0.171 -2.865 1 94.88 505 ALA B N 1
ATOM 7942 C CA . ALA B 1 505 ? 18.891 1.252 -2.578 1 94.88 505 ALA B CA 1
ATOM 7943 C C . ALA B 1 505 ? 20.219 1.896 -2.217 1 94.88 505 ALA B C 1
ATOM 7945 O O . ALA B 1 505 ? 20.5 3.033 -2.609 1 94.88 505 ALA B O 1
ATOM 7946 N N . MET B 1 506 ? 21.062 1.198 -1.471 1 94.5 506 MET B N 1
ATOM 7947 C CA . MET B 1 506 ? 22.359 1.691 -1.021 1 94.5 506 MET B CA 1
ATOM 7948 C C . MET B 1 506 ? 23.25 2.037 -2.211 1 94.5 506 MET B C 1
ATOM 7950 O O . MET B 1 506 ? 24.078 2.939 -2.123 1 94.5 506 MET B O 1
ATOM 7954 N N . LYS B 1 507 ? 23.031 1.311 -3.318 1 92.94 507 LYS B N 1
ATOM 7955 C CA . LYS B 1 507 ? 23.828 1.572 -4.512 1 92.94 507 LYS B CA 1
ATOM 7956 C C . LYS B 1 507 ? 23.547 2.967 -5.066 1 92.94 507 LYS B C 1
ATOM 7958 O O . LYS B 1 507 ? 24.406 3.561 -5.723 1 92.94 507 LYS B O 1
ATOM 7963 N N . PHE B 1 508 ? 22.359 3.453 -4.793 1 91.69 508 PHE B N 1
ATOM 7964 C CA . PHE B 1 508 ? 21.969 4.75 -5.328 1 91.69 508 PHE B CA 1
ATOM 7965 C C . PHE B 1 508 ? 22.078 5.836 -4.262 1 91.69 508 PHE B C 1
ATOM 7967 O O . PHE B 1 508 ? 21.781 7.004 -4.523 1 91.69 508 PHE B O 1
ATOM 7974 N N . TYR B 1 509 ? 22.438 5.469 -3.072 1 93.19 509 TYR B N 1
ATOM 7975 C CA . TYR B 1 509 ? 22.578 6.43 -1.982 1 93.19 509 TYR B CA 1
ATOM 7976 C C . TYR B 1 509 ? 23.719 7.398 -2.254 1 93.19 509 TYR B C 1
ATOM 7978 O O . TYR B 1 509 ? 24.844 6.98 -2.521 1 93.19 509 TYR B O 1
ATOM 7986 N N . PRO B 1 510 ? 23.422 8.68 -2.217 1 90.81 510 PRO B N 1
ATOM 7987 C CA . PRO B 1 510 ? 24.531 9.633 -2.406 1 90.81 510 PRO B CA 1
ATOM 7988 C C . PRO B 1 510 ? 25.531 9.594 -1.262 1 90.81 510 PRO B C 1
ATOM 7990 O O . PRO B 1 510 ? 25.203 9.93 -0.124 1 90.81 510 PRO B O 1
ATOM 7993 N N . LYS B 1 511 ? 26.719 9.281 -1.553 1 83.75 511 LYS B N 1
ATOM 7994 C CA . LYS B 1 511 ? 27.766 9.156 -0.541 1 83.75 511 LYS B CA 1
ATOM 7995 C C . LYS B 1 511 ? 27.984 10.484 0.174 1 83.75 511 LYS B C 1
ATOM 7997 O O . LYS B 1 511 ? 28.562 10.516 1.264 1 83.75 511 LYS B O 1
ATOM 8002 N N . THR B 1 512 ? 27.422 11.508 -0.435 1 84.56 512 THR B N 1
ATOM 8003 C CA . THR B 1 512 ? 27.641 12.859 0.084 1 84.56 512 THR B CA 1
ATOM 8004 C C . THR B 1 512 ? 26.5 13.273 1.002 1 84.56 512 THR B C 1
ATOM 8006 O O . THR B 1 512 ? 26.547 14.352 1.603 1 84.56 512 THR B O 1
ATOM 8009 N N . ALA B 1 513 ? 25.578 12.422 1.148 1 88.38 513 ALA B N 1
ATOM 8010 C CA . ALA B 1 513 ? 24.422 12.789 1.967 1 88.38 513 ALA B CA 1
ATOM 8011 C C . ALA B 1 513 ? 24.688 12.531 3.445 1 88.38 513 ALA B C 1
ATOM 8013 O O . ALA B 1 513 ? 25.156 11.445 3.816 1 88.38 513 ALA B O 1
ATOM 8014 N N . LYS B 1 514 ? 24.562 13.547 4.223 1 88.62 514 LYS B N 1
ATOM 8015 C CA . LYS B 1 514 ? 24.719 13.461 5.672 1 88.62 514 LYS B CA 1
ATOM 8016 C C . LYS B 1 514 ? 23.5 14.039 6.395 1 88.62 514 LYS B C 1
ATOM 8018 O O . LYS B 1 514 ? 22.781 14.875 5.836 1 88.62 514 LYS B O 1
ATOM 8023 N N . LEU B 1 515 ? 23.312 13.57 7.598 1 90.88 515 LEU B N 1
ATOM 8024 C CA . LEU B 1 515 ? 22.234 14.062 8.445 1 90.88 515 LEU B CA 1
ATOM 8025 C C . LEU B 1 515 ? 22.469 15.516 8.836 1 90.88 515 LEU B C 1
ATOM 8027 O O . LEU B 1 515 ? 23.594 15.898 9.188 1 90.88 515 LEU B O 1
#

pLDDT: mean 93.6, std 6.01, range [37.84, 98.75]

Sequence (1030 aa):
MAPQQEYTIEQVAAHNNEESLWIIVDGRVYDLTNFADLHPGGLTVLLEVAGKDATQEFYGLHRQSVLAKFGPKYEIGTVKGVKSKIVLQKPGDISKVPYAESSAWQGFYSPYYNESHFRFRAAVREFIQKEIVPDAAVNEESGTIADQELFEKMGSFNLLACRMGPGPHLNGRTLPGGVKPEEFDYFHEMIAHEEIGTLGAPGFQDSVATGMVIGLPPVLHFATKNVKEKVVNEVLSGKKRICLAITEATAGSDVAAIRTTAKKSPCGKYYIVNGTKKWITNGTFCDYFSTAVRTGDGPGGISMLLIERSEGLETKAIKTSYSAAAGTAYITFENVKVPVENLLGKEGQGFQVIMYNFNHERWFIVATVTRSIRLVIEECFKWAQQRLVFGKPLIEQPVIRAKLAHMISETEAVHNWLENLTYQMTRMSYNEASIKLGGPIALLKLRCTRVAHNVSDESCQIFGGRAITKTGMGRIIEGFQRTYKFAAILGGSEEIMADLGVRQAMKFYPKTAKLMAPQQEYTIEQVAAHNNEESLWIIVDGRVYDLTNFADLHPGGLTVLLEVAGKDATQEFYGLHRQSVLAKFGPKYEIGTVKGVKSKIVLQKPGDISKVPYAESSAWQGFYSPYYNESHFRFRAAVREFIQKEIVPDAAVNEESGTIADQELFEKMGSFNLLACRMGPGPHLNGRTLPGGVKPEEFDYFHEMIAHEEIGTLGAPGFQDSVATGMVIGLPPVLHFATKNVKEKVVNEVLSGKKRICLAITEATAGSDVAAIRTTAKKSPCGKYYIVNGTKKWITNGTFCDYFSTAVRTGDGPGGISMLLIERSEGLETKAIKTSYSAAAGTAYITFENVKVPVENLLGKEGQGFQVIMYNFNHERWFIVATVTRSIRLVIEECFKWAQQRLVFGKPLIEQPVIRAKLAHMISETEAVHNWLENLTYQMTRMSYNEASIKLGGPIALLKLRCTRVAHNVSDESCQIFGGRAITKTGMGRIIEGFQRTYKFAAILGGSEEIMADLGVRQAMKFYPKTAKL

InterPro domains:
  IPR001199 Cytochrome b5-like heme/steroid binding domain [PF00173] (8-79)
  IPR001199 Cytochrome b5-like heme/steroid binding domain [PS50255] (4-80)
  IPR001199 Cytochrome b5-like heme/steroid binding domain [SM01117] (7-80)
  IPR006089 Acyl-CoA dehydrogenase, conserved site [PS00072] (245-257)
  IPR006091 Acyl-CoA dehydrogenase/oxidase, middle domain [PF02770] (243-336)
  IPR009075 Acyl-CoA dehydrogenase/oxidase, C-terminal [PF00441] (348-504)
  IPR009100 Acyl-CoA dehydrogenase/oxidase, N-terminal and middle domain superfamily [SSF56645] (109-361)
  IPR013786 Acyl-CoA dehydrogenase/oxidase, N-terminal [PF02771] (115-239)
  IPR036250 Acyl-CoA dehydrogenase-like, C-terminal [SSF47203] (348-509)
  IPR036400 Cytochrome b5-like heme/steroid binding domain superfamily [G3DSA:3.10.120.10] (3-90)
  IPR036400 Cytochrome b5-like heme/steroid binding domain superfamily [SSF55856] (4-95)
  IPR037069 Acyl-CoA dehydrogenase/oxidase, N-terminal domain superfamily [G3DSA:1.10.540.10] (96-240)
  IPR046373 Acyl-CoA oxidase/dehydrogenase, middle domain superfamily [G3DSA:2.40.110.10] (242-351)